Protein AF-0000000084397997 (afdb_homodimer)

InterPro domains:
  IPR004839 Aminotransferase, class I/classII, large domain [PF00155] (37-416)
  IPR015421 Pyridoxal phosphate-dependent transferase, major domain [G3DSA:3.40.640.10] (56-312)
  IPR015422 Pyridoxal phosphate-dependent transferase, small domain [G3DSA:3.90.1150.10] (24-428)
  IPR015424 Pyridoxal phosphate-dependent transferase [SSF53383] (33-423)
  IPR051326 Kynurenine--oxoglutarate transaminase [PTHR43807] (20-426)

Secondary structure (DSSP, 8-state):
-PPPTT-SSPPPHHHHHTTTTSPPHHHHT-GGGS-TT-EE-SS-S-SSPPPHHHHHHHHHHHHH-GGGGSPPPTT--HHHHHHHHHHHGGG-GGGTTPPPPGGGEEEEEHHHHHHHHHHHHHPPTT-EEEEEESPPHHHHHHHHTTT-EEEEEEPBPP-SSS-EEGGG-B--HHHHHHT--TTEEEEEEESS-TTT-----HHHHHHHHHHHHHHT-EEEEE-TTTT-B-TT--PPPGGGSTTTGGGEEEEEEHHHHHT-GGG-EEEEES-HHHHHHHHHHHHHHTSS--HHHHHHHHHHHHHHTTTTHHHHHHHHHHHHHHHHHHHHHHHT--EEE-SBTTEEEEE-TT----TT----GGGTTS-HHHHHHHHIIIII-EE-B-GGGGS-GGGHHHHTTEEEEE--S-HHHHHHHHHHHGGGGGG-/-PPPTT-SSPPPHHHHHTTTTSPPHHHHT-GGGS-TT-EE-SS-S-SSPPPHHHHHHHHHHHHH-GGGGSPPPTT--HHHHHHHHHHHGGG-GGGTTPPPPGGGEEEEEHHHHHHHHHHHHHPPTT-EEEEEESPPHHHHHHHHTTT-EEEEEEPBPP-SSS-EEGGG-B--HHHHHHT--TTEEEEEEESS-TTT-----HHHHHHHHHHHHHHT-EEEEE-TTTT-B-TT--PPPGGGSTTTGGGEEEEEEHHHHHT-GGG-EEEEES-HHHHHHHHHHHHHHTSS--HHHHHHHHHHHHHHTTTTHHHHHHHHHHHHHHHHHHHHHHHT--EEE-SBTTEEEEE-TT----TT----GGGTTS-HHHHHHHHIIIII-EE-B-GGGGS-GGGHHHHTTEEEEE--S-HHHHHHHHHHHGGGGGG-

Radius of gyration: 27.38 Å; Cα contacts (8 Å, |Δi|>4): 1935; chains: 2; bounding box: 62×85×62 Å

Foldseek 3Di:
DQDDCPDPDGDDVLCVQLVSNADALCNCLDCVNFDVLFQEQADFFEPDDFDPLLVVVLVVCVVPPPCLQDDAQQQAHPLLLVLCQVLCQVVQVLVVPDTADSLQKGKAQALLLLVLLLLLLWAAQAAEEEEEPLGDSSVRSSQSVRNYHYFYFYFDAADDDAAAALQRGDGDLVSVLVSDDLRYAEYEAEPVDPPQLHHDDPVRLVSVVVSCQVSVHAYEYEDQFQLAFDDPDHHDDSCNDPPNQQRYWYKYGLCNQRSNNVLRIIMIGGDSVSSVSSSVSRCVVPNHHNRSVSSSSSSCSVCCVVVVPSVVVNVQLVVLLCLLVVLCVLLRWYWHSRRTDFKIKTFCQQFADDPPDDDDPSLPPAACLSVVQRRCCHPLSYHWTQSLSSDDPVCSPSRSRITMGGSSYHSVSSNSSSVSCSVSSVGD/DQDDCPDPDGDDVLCVQLVSNADALCNCLDCVNFDVLFQEQADAFEPDDFDPLLVVVLVVCVVPPPCLQDDAQQQAHPLLLVLCQVLCQVVQVLVVPDTADSLQKGKAQALLRLVLLLLLLWAAQAAEEEEEPLGDSSVRSSQSVRNYYYFYFYFDAADDDAAAALQRGDGDLVSVLVSDDLRYAEYEAEPVDPPLLHHDDPVRLVSVVVSCQVSVHAYEYECQFQLAFDDPDHHHDSCNDPPNQQRYWYKYGLCNQRSNNVLRIIMIGGDSVSSVSSSVSRCVVPNHHNRSVSSSSSSCSVCCVVVVPSVVVNVQLVVLLCLLVVLCVLLRWYWHSRRTDFKIKTFCQQFADDPPDDDDPSLPPAACLSVVQNRCCHPLSYHWTQSLSSDDPVCSPSRSRITMGGSSYHSVSSNVSSVSCSVSSVGD

Solvent-accessible surface area (backbone atoms only — not comparable to full-atom values): 42525 Å² total; per-residue (Å²): 125,48,47,64,80,77,39,88,60,53,58,16,68,41,41,56,71,28,46,45,52,48,81,49,70,65,68,58,71,24,72,88,69,40,53,86,81,37,42,72,22,47,57,91,63,54,82,52,60,44,61,62,75,32,55,56,54,35,52,51,44,66,75,69,35,48,65,39,34,24,70,37,53,46,50,39,48,67,66,30,48,50,24,50,22,67,65,44,24,83,76,33,67,69,51,72,83,45,65,53,51,62,61,26,39,26,40,18,38,13,42,50,23,34,52,39,14,43,44,54,22,40,46,38,67,73,23,27,34,37,38,47,28,58,36,58,71,56,55,58,30,41,38,20,64,41,45,24,40,77,42,81,39,62,50,41,72,65,77,83,84,60,76,41,45,17,77,51,44,37,72,54,63,68,60,52,58,64,71,59,54,97,46,45,48,33,37,48,45,59,38,26,16,60,53,54,1,21,51,57,46,63,67,58,45,48,58,51,45,53,50,38,57,74,65,64,34,36,33,40,36,40,27,42,28,61,75,30,55,41,94,81,53,66,88,61,63,64,46,45,42,93,84,25,39,77,37,22,40,38,32,30,29,46,14,68,70,48,46,24,50,5,50,29,39,14,27,35,38,29,41,45,68,60,30,37,31,21,41,56,34,32,37,43,39,41,38,34,35,44,23,51,51,40,53,29,47,19,50,40,52,65,45,29,70,85,66,43,42,58,62,53,48,41,52,51,49,49,50,26,44,49,54,46,48,51,37,35,59,72,46,67,47,36,31,30,48,46,32,10,45,53,32,35,31,32,45,46,75,62,52,58,69,64,87,84,62,81,67,59,76,90,46,56,95,54,41,66,15,36,51,49,30,50,45,35,18,67,74,49,27,35,31,40,35,38,42,18,76,26,37,55,85,91,47,22,77,68,27,27,37,25,37,31,34,33,38,52,47,55,62,68,59,42,51,53,44,32,61,41,53,47,60,52,50,79,30,91,123,50,48,66,81,79,38,88,61,54,60,14,68,42,42,56,71,29,46,46,51,48,81,48,70,66,68,61,70,24,72,89,68,39,52,85,80,35,42,73,21,48,58,90,62,56,82,51,60,44,62,62,75,32,56,56,56,34,52,51,43,65,75,68,35,48,66,40,34,25,70,37,52,46,51,39,47,68,65,30,46,50,24,51,22,67,63,45,25,80,75,34,66,67,50,72,85,44,66,53,51,63,62,26,41,28,39,18,38,13,42,49,22,35,54,40,14,42,42,53,21,38,46,39,67,72,24,27,33,39,36,48,30,56,37,56,71,56,54,58,31,40,37,20,64,42,44,23,40,76,40,81,40,61,50,41,72,65,81,82,83,60,74,40,47,18,76,51,42,40,72,54,62,67,61,52,59,64,69,58,54,97,48,45,47,32,37,47,45,59,38,28,16,61,53,54,1,22,51,56,45,62,68,58,45,48,59,52,45,52,51,39,55,74,66,64,33,36,34,39,35,41,27,44,28,63,76,31,55,41,94,82,53,67,90,60,62,63,47,46,41,92,83,24,41,79,36,23,39,37,32,32,30,47,15,68,69,47,43,24,49,6,50,28,39,13,26,35,38,30,40,46,68,61,30,38,31,21,41,56,35,33,38,43,40,39,38,36,37,43,21,51,50,40,53,30,47,18,51,40,52,66,44,30,71,85,64,42,42,58,62,52,48,41,53,51,48,50,52,25,45,48,53,44,49,52,36,35,59,70,46,68,46,36,30,30,48,45,33,10,46,52,31,34,30,32,45,47,76,62,52,57,69,64,84,84,62,80,69,58,75,90,46,56,94,54,42,66,15,37,52,49,31,49,46,35,18,67,75,47,27,34,31,40,34,38,43,19,77,27,37,55,86,91,48,21,75,68,26,28,38,25,37,31,35,34,37,53,48,54,62,69,60,42,51,55,44,32,61,41,54,46,60,52,50,80,31,92

Sequence (856 aa):
MATSQNAKIPQAKRMFDGATHKLDVWTIFTPANVPPDAINLGQGFMNWSPPDWITKAHHEVLDENVMAHHYSHPRGRPRLLNAISKFYSPQFDNLNGRELRHDEILVSAGANGGMFAALTAHCEPGEEVICIEPYFDQYYASIHFQGAKPVFVPLHPPTGEGIKDGSEWTLNIDEFRAAFTPKTKAVIINTPHNPVGKVFTREELTEISKVCIEKNVLVIADEVYDCMVYDGKKHTRIATLPGMWERTLTVGSGGKSFACTGWRIGWLIGPPQLTSASLAAHSRIVFSTNSPMQEAVAIGLEQAKERHFFEDQLAAYTERRDILTSYFDQIGLPYTKPEGSYFLLVDISKVKVPEDFEIPETCQGRGKDFKFCWWIAQELKVVGIPPSEFYCDEHVNIGERFARFAFCKDPELLHAAGKRLLKLKEYLMATSQNAKIPQAKRMFDGATHKLDVWTIFTPANVPPDAINLGQGFMNWSPPDWITKAHHEVLDENVMAHHYSHPRGRPRLLNAISKFYSPQFDNLNGRELRHDEILVSAGANGGMFAALTAHCEPGEEVICIEPYFDQYYASIHFQGAKPVFVPLHPPTGEGIKDGSEWTLNIDEFRAAFTPKTKAVIINTPHNPVGKVFTREELTEISKVCIEKNVLVIADEVYDCMVYDGKKHTRIATLPGMWERTLTVGSGGKSFACTGWRIGWLIGPPQLTSASLAAHSRIVFSTNSPMQEAVAIGLEQAKERHFFEDQLAAYTERRDILTSYFDQIGLPYTKPEGSYFLLVDISKVKVPEDFEIPETCQGRGKDFKFCWWIAQELKVVGIPPSEFYCDEHVNIGERFARFAFCKDPELLHAAGKRLLKLKEYL

Structure (mmCIF, N/CA/C/O backbone):
data_AF-0000000084397997-model_v1
#
loop_
_entity.id
_entity.type
_entity.pdbx_description
1 polymer 'kynurenine--oxoglutarate transaminase'
#
loop_
_atom_site.group_PDB
_atom_site.id
_atom_site.type_symbol
_atom_site.label_atom_id
_atom_site.label_alt_id
_atom_site.label_comp_id
_atom_site.label_asym_id
_atom_site.label_entity_id
_atom_site.label_seq_id
_atom_site.pdbx_PDB_ins_code
_atom_site.Cartn_x
_atom_site.Cartn_y
_atom_site.Cartn_z
_atom_site.occupancy
_atom_site.B_iso_or_equiv
_atom_site.auth_seq_id
_atom_site.auth_comp_id
_atom_site.auth_asym_id
_atom_site.auth_atom_id
_atom_site.pdbx_PDB_model_num
ATOM 1 N N . MET A 1 1 ? 17.828 11.406 -4.812 1 48.94 1 MET A N 1
ATOM 2 C CA . MET A 1 1 ? 17.828 11.977 -6.16 1 48.94 1 MET A CA 1
ATOM 3 C C . MET A 1 1 ? 16.438 11.945 -6.766 1 48.94 1 MET A C 1
ATOM 5 O O . MET A 1 1 ? 15.719 10.953 -6.633 1 48.94 1 MET A O 1
ATOM 9 N N . ALA A 1 2 ? 15.984 13.133 -7.191 1 58.62 2 ALA A N 1
ATOM 10 C CA . ALA A 1 2 ? 14.805 13.297 -8.047 1 58.62 2 ALA A CA 1
ATOM 11 C C . ALA A 1 2 ? 14.859 12.352 -9.242 1 58.62 2 ALA A C 1
ATOM 13 O O . ALA A 1 2 ? 15.945 11.977 -9.695 1 58.62 2 ALA A O 1
ATOM 14 N N . THR A 1 3 ? 13.875 11.75 -9.633 1 71.38 3 THR A N 1
ATOM 15 C CA . THR A 1 3 ? 13.836 10.867 -10.797 1 71.38 3 THR A CA 1
ATOM 16 C C . THR A 1 3 ? 14.344 11.594 -12.039 1 71.38 3 THR A C 1
ATOM 18 O O . THR A 1 3 ? 14.25 12.82 -12.133 1 71.38 3 THR A O 1
ATOM 21 N N . SER A 1 4 ? 15.375 10.906 -12.766 1 68.62 4 SER A N 1
ATOM 22 C CA . SER A 1 4 ? 15.984 11.5 -13.953 1 68.62 4 SER A CA 1
ATOM 23 C C . SER A 1 4 ? 15.172 11.195 -15.203 1 68.62 4 SER A C 1
ATOM 25 O O . SER A 1 4 ? 14.656 10.086 -15.359 1 68.62 4 SER A O 1
ATOM 27 N N . GLN A 1 5 ? 15.07 12.109 -16.016 1 67.56 5 GLN A N 1
ATOM 28 C CA . GLN A 1 5 ? 14.391 11.969 -17.297 1 67.56 5 GLN A CA 1
ATOM 29 C C . GLN A 1 5 ? 15.25 11.188 -18.281 1 67.56 5 GLN A C 1
ATOM 31 O O . GLN A 1 5 ? 14.742 10.688 -19.297 1 67.56 5 GLN A O 1
ATOM 36 N N . ASN A 1 6 ? 16.438 10.953 -17.922 1 65.75 6 ASN A N 1
ATOM 37 C CA . ASN A 1 6 ? 17.344 10.383 -18.906 1 65.75 6 ASN A CA 1
ATOM 38 C C . ASN A 1 6 ? 17.625 8.914 -18.625 1 65.75 6 ASN A C 1
ATOM 40 O O . ASN A 1 6 ? 18.672 8.391 -19.047 1 65.75 6 ASN A O 1
ATOM 44 N N . ALA A 1 7 ? 16.766 8.312 -18.141 1 75.94 7 ALA A N 1
ATOM 45 C CA . ALA A 1 7 ? 17 6.891 -17.875 1 75.94 7 ALA A CA 1
ATOM 46 C C . ALA A 1 7 ? 16.797 6.055 -19.125 1 75.94 7 ALA A C 1
ATOM 48 O O . ALA A 1 7 ? 16.125 6.488 -20.078 1 75.94 7 ALA A O 1
ATOM 49 N N . LYS A 1 8 ? 17.5 4.957 -19.219 1 82.69 8 LYS A N 1
ATOM 50 C CA . LYS A 1 8 ? 17.359 4.027 -20.344 1 82.69 8 LYS A CA 1
ATOM 51 C C . LYS A 1 8 ? 15.891 3.701 -20.594 1 82.69 8 LYS A C 1
ATOM 53 O O . LYS A 1 8 ? 15.453 3.672 -21.75 1 82.69 8 LYS A O 1
ATOM 58 N N . ILE A 1 9 ? 15.172 3.486 -19.516 1 91.88 9 ILE A N 1
ATOM 59 C CA . ILE A 1 9 ? 13.719 3.324 -19.578 1 91.88 9 ILE A CA 1
ATOM 60 C C . ILE A 1 9 ? 13.039 4.617 -19.125 1 91.88 9 ILE A C 1
ATOM 62 O O . ILE A 1 9 ? 13.148 5.008 -17.953 1 91.88 9 ILE A O 1
ATOM 66 N N . PRO A 1 10 ? 12.406 5.266 -20.016 1 92.19 10 PRO A N 1
ATOM 67 C CA . PRO A 1 10 ? 11.812 6.551 -19.641 1 92.19 10 PRO A CA 1
ATOM 68 C C . PRO A 1 10 ? 10.68 6.406 -18.625 1 92.19 10 PRO A C 1
ATOM 70 O O . PRO A 1 10 ? 9.93 5.426 -18.656 1 92.19 10 PRO A O 1
ATOM 73 N N . GLN A 1 11 ? 10.516 7.387 -17.766 1 94.69 11 GLN A N 1
ATOM 74 C CA . GLN A 1 11 ? 9.414 7.449 -16.812 1 94.69 11 GLN A CA 1
ATOM 75 C C . GLN A 1 11 ? 8.133 7.953 -17.469 1 94.69 11 GLN A C 1
ATOM 77 O O . GLN A 1 11 ? 8.188 8.625 -18.5 1 94.69 11 GLN A O 1
ATOM 82 N N . ALA A 1 12 ? 7.07 7.586 -16.891 1 95.88 12 ALA A N 1
ATOM 83 C CA . ALA A 1 12 ? 5.785 8.094 -17.359 1 95.88 12 ALA A CA 1
ATOM 84 C C . ALA A 1 12 ? 5.656 9.594 -17.094 1 95.88 12 ALA A C 1
ATOM 86 O O . ALA A 1 12 ? 6.188 10.102 -16.109 1 95.88 12 ALA A O 1
ATOM 87 N N . LYS A 1 13 ? 4.891 10.297 -17.922 1 94.44 13 LYS A N 1
ATOM 88 C CA . LYS A 1 13 ? 4.672 11.734 -17.812 1 94.44 13 LYS A CA 1
ATOM 89 C C . LYS A 1 13 ? 4.023 12.086 -16.469 1 94.44 13 LYS A C 1
ATOM 91 O O . LYS A 1 13 ? 4.297 13.148 -15.906 1 94.44 13 LYS A O 1
ATOM 96 N N . ARG A 1 14 ? 3.197 11.203 -15.922 1 95.62 14 ARG A N 1
ATOM 97 C CA . ARG A 1 14 ? 2.469 11.469 -14.68 1 95.62 14 ARG A CA 1
ATOM 98 C C . ARG A 1 14 ? 3.43 11.688 -13.516 1 95.62 14 ARG A C 1
ATOM 100 O O . ARG A 1 14 ? 3.102 12.383 -12.555 1 95.62 14 ARG A O 1
ATOM 107 N N . MET A 1 15 ? 4.617 11.047 -13.625 1 95 15 MET A N 1
ATOM 108 C CA . MET A 1 15 ? 5.621 11.242 -12.586 1 95 15 MET A CA 1
ATOM 109 C C . MET A 1 15 ? 6.055 12.703 -12.523 1 95 15 MET A C 1
ATOM 111 O O . MET A 1 15 ? 6.215 13.266 -11.438 1 95 15 MET A O 1
ATOM 115 N N . PHE A 1 16 ? 6.164 13.312 -13.641 1 92.94 16 PHE A N 1
ATOM 116 C CA . PHE A 1 16 ? 6.562 14.711 -13.727 1 92.94 16 PHE A CA 1
ATOM 117 C C . PHE A 1 16 ? 5.391 15.633 -13.406 1 92.94 16 PHE A C 1
ATOM 119 O O . PHE A 1 16 ? 5.555 16.641 -12.719 1 92.94 16 PHE A O 1
ATOM 126 N N . ASP A 1 17 ? 4.199 15.203 -13.914 1 93 17 ASP A N 1
ATOM 127 C CA . ASP A 1 17 ? 2.996 15.945 -13.555 1 93 17 ASP A CA 1
ATOM 128 C C . ASP A 1 17 ? 2.807 15.977 -12.039 1 93 17 ASP A C 1
ATOM 130 O O . ASP A 1 17 ? 2.34 16.969 -11.484 1 93 17 ASP A O 1
ATOM 134 N N . GLY A 1 18 ? 3.203 14.93 -11.422 1 92.5 18 GLY A N 1
ATOM 135 C CA . GLY A 1 18 ? 3.113 14.836 -9.977 1 92.5 18 GLY A CA 1
ATOM 136 C C . GLY A 1 18 ? 4.289 15.469 -9.258 1 92.5 18 GLY A C 1
ATOM 137 O O . GLY A 1 18 ? 4.43 15.336 -8.039 1 92.5 18 GLY A O 1
ATOM 138 N N . ALA A 1 19 ? 5.203 16.078 -9.938 1 89.31 19 ALA A N 1
ATOM 139 C CA . ALA A 1 19 ? 6.328 16.859 -9.43 1 89.31 19 ALA A CA 1
ATOM 140 C C . ALA A 1 19 ? 7.332 15.969 -8.703 1 89.31 19 ALA A C 1
ATOM 142 O O . ALA A 1 19 ? 7.949 16.391 -7.727 1 89.31 19 ALA A O 1
ATOM 143 N N . THR A 1 20 ? 7.434 14.711 -9.156 1 88.94 20 THR A N 1
ATOM 144 C CA . THR A 1 20 ? 8.336 13.789 -8.469 1 88.94 20 THR A CA 1
ATOM 145 C C . THR A 1 20 ? 9.789 14.109 -8.812 1 88.94 20 THR A C 1
ATOM 147 O O . THR A 1 20 ? 10.711 13.617 -8.148 1 88.94 20 THR A O 1
ATOM 150 N N . HIS A 1 21 ? 10.039 14.93 -9.781 1 84 21 HIS A N 1
ATOM 151 C CA . HIS A 1 21 ? 11.383 15.328 -10.172 1 84 21 HIS A CA 1
ATOM 152 C C . HIS A 1 21 ? 11.922 16.422 -9.266 1 84 21 HIS A C 1
ATOM 154 O O . HIS A 1 21 ? 13.117 16.734 -9.289 1 84 21 HIS A O 1
ATOM 160 N N . LYS A 1 22 ? 10.992 17.016 -8.57 1 83.88 22 LYS A N 1
ATOM 161 C CA . LYS A 1 22 ? 11.398 18.062 -7.625 1 83.88 22 LYS A CA 1
ATOM 162 C C . LYS A 1 22 ? 11.641 17.484 -6.234 1 83.88 22 LYS A C 1
ATOM 164 O O . LYS A 1 22 ? 10.922 16.578 -5.797 1 83.88 22 LYS A O 1
ATOM 169 N N . LEU A 1 23 ? 12.625 18.016 -5.602 1 85.69 23 LEU A N 1
ATOM 170 C CA . LEU A 1 23 ? 12.844 17.609 -4.219 1 85.69 23 LEU A CA 1
ATOM 171 C C . LEU A 1 23 ? 11.719 18.109 -3.316 1 85.69 23 LEU A C 1
ATOM 173 O O . LEU A 1 23 ? 11.406 19.312 -3.314 1 85.69 23 LEU A O 1
ATOM 177 N N . ASP A 1 24 ? 11.172 17.234 -2.641 1 84.62 24 ASP A N 1
ATOM 178 C CA . ASP A 1 24 ? 10.109 17.641 -1.729 1 84.62 24 ASP A CA 1
ATOM 179 C C . ASP A 1 24 ? 10.68 18.203 -0.43 1 84.62 24 ASP A C 1
ATOM 181 O O . ASP A 1 24 ? 11.883 18.078 -0.173 1 84.62 24 ASP A O 1
ATOM 185 N N . VAL A 1 25 ? 9.891 18.828 0.343 1 90.62 25 VAL A N 1
ATOM 186 C CA . VAL A 1 25 ? 10.305 19.547 1.549 1 90.62 25 VAL A CA 1
ATOM 187 C C . VAL A 1 25 ? 10.883 18.547 2.559 1 90.62 25 VAL A C 1
ATOM 189 O O . VAL A 1 25 ? 11.828 18.875 3.281 1 90.62 25 VAL A O 1
ATOM 192 N N . TRP A 1 26 ? 10.398 17.328 2.596 1 87.44 26 TRP A N 1
ATOM 193 C CA . TRP A 1 26 ? 10.852 16.312 3.535 1 87.44 26 TRP A CA 1
ATOM 194 C C . TRP A 1 26 ? 12.281 15.875 3.221 1 87.44 26 TRP A C 1
ATOM 196 O O . TRP A 1 26 ? 13.07 15.594 4.129 1 87.44 26 TRP A O 1
ATOM 206 N N . THR A 1 27 ? 12.539 15.805 1.94 1 86 27 THR A N 1
ATOM 207 C CA . THR A 1 27 ? 13.891 15.461 1.491 1 86 27 THR A CA 1
ATOM 208 C C . THR A 1 27 ? 14.859 16.609 1.771 1 86 27 THR A C 1
ATOM 210 O O . THR A 1 27 ? 16.016 16.375 2.102 1 86 27 THR A O 1
ATOM 213 N N . ILE A 1 28 ? 14.391 17.766 1.653 1 90.94 28 ILE A N 1
ATOM 214 C CA . ILE A 1 28 ? 15.234 18.938 1.858 1 90.94 28 ILE A CA 1
ATOM 215 C C . ILE A 1 28 ? 15.578 19.078 3.338 1 90.94 28 ILE A C 1
ATOM 217 O O . ILE A 1 28 ? 16.734 19.312 3.691 1 90.94 28 ILE A O 1
ATOM 221 N N . PHE A 1 29 ? 14.633 18.875 4.156 1 93.69 29 PHE A N 1
ATOM 222 C CA . PHE A 1 29 ? 14.805 19.094 5.59 1 93.69 29 PHE A CA 1
ATOM 223 C C . PHE A 1 29 ? 15.008 17.766 6.316 1 93.69 29 PHE A C 1
ATOM 225 O O . PHE A 1 29 ? 14.633 17.641 7.48 1 93.69 29 PHE A O 1
ATOM 232 N N . THR A 1 30 ? 15.617 16.828 5.602 1 87.62 30 THR A N 1
ATOM 233 C CA . THR A 1 30 ? 15.898 15.523 6.176 1 87.62 30 THR A CA 1
ATOM 234 C C . THR A 1 30 ? 17.047 15.609 7.168 1 87.62 30 THR A C 1
ATOM 236 O O . THR A 1 30 ? 17.891 16.5 7.07 1 87.62 30 THR A O 1
ATOM 239 N N . PRO A 1 31 ? 17.078 14.688 8.109 1 84.5 31 PRO A N 1
ATOM 240 C CA . PRO A 1 31 ? 18.156 14.688 9.086 1 84.5 31 PRO A CA 1
ATOM 241 C C . PRO A 1 31 ? 19.547 14.656 8.43 1 84.5 31 PRO A C 1
ATOM 243 O O . PRO A 1 31 ? 20.5 15.18 9 1 84.5 31 PRO A O 1
ATOM 246 N N . ALA A 1 32 ? 19.609 14.164 7.27 1 84.44 32 ALA A N 1
ATOM 247 C CA . ALA A 1 32 ? 20.891 14.07 6.57 1 84.44 32 ALA A CA 1
ATOM 248 C C . ALA A 1 32 ? 21.359 15.438 6.102 1 84.44 32 ALA A C 1
ATOM 250 O O . ALA A 1 32 ? 22.547 15.648 5.863 1 84.44 32 ALA A O 1
ATOM 251 N N . ASN A 1 33 ? 20.438 16.375 6.012 1 90.94 33 ASN A N 1
ATOM 252 C CA . ASN A 1 33 ? 20.766 17.688 5.43 1 90.94 33 ASN A CA 1
ATOM 253 C C . ASN A 1 33 ? 20.859 18.766 6.496 1 90.94 33 ASN A C 1
ATOM 255 O O . ASN A 1 33 ? 21.141 19.922 6.188 1 90.94 33 ASN A O 1
ATOM 259 N N . VAL A 1 34 ? 20.609 18.391 7.719 1 93.06 34 VAL A N 1
ATOM 260 C CA . VAL A 1 34 ? 20.672 19.344 8.812 1 93.06 34 VAL A CA 1
ATOM 261 C C . VAL A 1 34 ? 21.688 18.891 9.852 1 93.06 34 VAL A C 1
ATOM 263 O O . VAL A 1 34 ? 22.125 17.75 9.836 1 93.06 34 VAL A O 1
ATOM 266 N N . PRO A 1 35 ? 22.109 19.781 10.711 1 95.5 35 PRO A N 1
ATOM 267 C CA . PRO A 1 35 ? 23.062 19.375 11.742 1 95.5 35 PRO A CA 1
ATOM 268 C C . PRO A 1 35 ? 22.562 18.188 12.57 1 95.5 35 PRO A C 1
ATOM 270 O O . PRO A 1 35 ? 21.375 18.125 12.898 1 95.5 35 PRO A O 1
ATOM 273 N N . PRO A 1 36 ? 23.406 17.344 12.906 1 94.38 36 PRO A N 1
ATOM 274 C CA . PRO A 1 36 ? 23.016 16.109 13.594 1 94.38 36 PRO A CA 1
ATOM 275 C C . PRO A 1 36 ? 22.328 16.391 14.938 1 94.38 36 PRO A C 1
ATOM 277 O O . PRO A 1 36 ? 21.562 15.555 15.422 1 94.38 36 PRO A O 1
ATOM 280 N N . ASP A 1 37 ? 22.609 17.531 15.484 1 96.12 37 ASP A N 1
ATOM 281 C CA . ASP A 1 37 ? 22.031 17.828 16.797 1 96.12 37 ASP A CA 1
ATOM 282 C C . ASP A 1 37 ? 20.781 18.688 16.672 1 96.12 37 ASP A C 1
ATOM 284 O O . ASP A 1 37 ? 20.266 19.203 17.672 1 96.12 37 ASP A O 1
ATOM 288 N N . ALA A 1 38 ? 20.344 18.891 15.461 1 97.62 38 ALA A N 1
ATOM 289 C CA . ALA A 1 38 ? 19.125 19.656 15.266 1 97.62 38 ALA A CA 1
ATOM 290 C C . ALA A 1 38 ? 17.906 18.906 15.82 1 97.62 38 ALA A C 1
ATOM 292 O O . ALA A 1 38 ? 17.828 17.688 15.703 1 97.62 38 ALA A O 1
ATOM 293 N N . ILE A 1 39 ? 17.062 19.625 16.5 1 97.88 39 ILE A N 1
ATOM 294 C CA . ILE A 1 39 ? 15.805 19.062 16.984 1 97.88 39 ILE A CA 1
ATOM 295 C C . ILE A 1 39 ? 14.75 19.156 15.883 1 97.88 39 ILE A C 1
ATOM 297 O O . ILE A 1 39 ? 14.453 20.234 15.383 1 97.88 39 ILE A O 1
ATOM 301 N N . ASN A 1 40 ? 14.227 18.031 15.492 1 96.56 40 ASN A N 1
ATOM 302 C CA . ASN A 1 40 ? 13.297 17.969 14.367 1 96.56 40 ASN A CA 1
ATOM 303 C C . ASN A 1 40 ? 11.852 18.188 14.82 1 96.56 40 ASN A C 1
ATOM 305 O O . ASN A 1 40 ? 11.211 17.266 15.344 1 96.56 40 ASN A O 1
ATOM 309 N N . LEU A 1 41 ? 11.32 19.328 14.594 1 97.94 41 LEU A N 1
ATOM 310 C CA . LEU A 1 41 ? 9.906 19.625 14.805 1 97.94 41 LEU A CA 1
ATOM 311 C C . LEU A 1 41 ? 9.164 19.719 13.477 1 97.94 41 LEU A C 1
ATOM 313 O O . LEU A 1 41 ? 8.07 20.281 13.414 1 97.94 41 LEU A O 1
ATOM 317 N N . GLY A 1 42 ? 9.852 19.297 12.453 1 95.12 42 GLY A N 1
ATOM 318 C CA . GLY A 1 42 ? 9.242 19.344 11.133 1 95.12 42 GLY A CA 1
ATOM 319 C C . GLY A 1 42 ? 8.359 18.141 10.844 1 95.12 42 GLY A C 1
ATOM 320 O O . GLY A 1 42 ? 7.309 18.266 10.219 1 95.12 42 GLY A O 1
ATOM 321 N N . GLN A 1 43 ? 8.758 17.016 11.273 1 88.94 43 GLN A N 1
ATOM 322 C CA . GLN A 1 43 ? 8.047 15.781 10.969 1 88.94 43 GLN A CA 1
ATOM 323 C C . GLN A 1 43 ? 6.926 15.531 11.984 1 88.94 43 GLN A C 1
ATOM 325 O O . GLN A 1 43 ? 7.109 15.742 13.18 1 88.94 43 GLN A O 1
ATOM 330 N N . GLY A 1 44 ? 5.852 15.031 11.469 1 90.75 44 GLY A N 1
ATOM 331 C CA . GLY A 1 44 ? 4.656 14.844 12.281 1 90.75 44 GLY A CA 1
ATOM 332 C C . GLY A 1 44 ? 4.527 13.43 12.82 1 90.75 44 GLY A C 1
ATOM 333 O O . GLY A 1 44 ? 3.5 12.773 12.617 1 90.75 44 GLY A O 1
ATOM 334 N N . PHE A 1 45 ? 5.602 12.898 13.477 1 89.5 45 PHE A N 1
ATOM 335 C CA . PHE A 1 45 ? 5.465 11.656 14.219 1 89.5 45 PHE A CA 1
ATOM 336 C C . PHE A 1 45 ? 6.164 11.742 15.57 1 89.5 45 PHE A C 1
ATOM 338 O O . PHE A 1 45 ? 7.047 12.578 15.758 1 89.5 45 PHE A O 1
ATOM 345 N N . MET A 1 46 ? 5.719 10.961 16.547 1 96.25 46 MET A N 1
ATOM 346 C CA . MET A 1 46 ? 6.059 11.039 17.953 1 96.25 46 MET A CA 1
ATOM 347 C C . MET A 1 46 ? 7.43 10.422 18.219 1 96.25 46 MET A C 1
ATOM 349 O O . MET A 1 46 ? 7.922 9.625 17.422 1 96.25 46 MET A O 1
ATOM 353 N N . ASN A 1 47 ? 8.008 10.852 19.25 1 96.31 47 ASN A N 1
ATOM 354 C CA . ASN A 1 47 ? 9.281 10.273 19.672 1 96.31 47 ASN A CA 1
ATOM 355 C C . ASN A 1 47 ? 9.094 9.328 20.859 1 96.31 47 ASN A C 1
ATOM 357 O O . ASN A 1 47 ? 10.008 9.156 21.656 1 96.31 47 ASN A O 1
ATOM 361 N N . TRP A 1 48 ? 7.934 8.812 21.031 1 97.06 48 TRP A N 1
ATOM 362 C CA . TRP A 1 48 ? 7.629 7.785 22.016 1 97.06 48 TRP A CA 1
ATOM 363 C C . TRP A 1 48 ? 6.871 6.625 21.375 1 97.06 48 TRP A C 1
ATOM 365 O O . TRP A 1 48 ? 6.383 6.738 20.25 1 97.06 48 TRP A O 1
ATOM 375 N N . SER A 1 49 ? 6.805 5.5 22.031 1 97.5 49 SER A N 1
ATOM 376 C CA . SER A 1 49 ? 6.137 4.293 21.547 1 97.5 49 SER A CA 1
ATOM 377 C C . SER A 1 49 ? 4.633 4.367 21.766 1 97.5 49 SER A C 1
ATOM 379 O O . SER A 1 49 ? 4.156 5.148 22.594 1 97.5 49 SER A O 1
ATOM 381 N N . PRO A 1 50 ? 3.85 3.578 20.953 1 98 50 PRO A N 1
ATOM 382 C CA . PRO A 1 50 ? 2.439 3.404 21.312 1 98 50 PRO A CA 1
ATOM 383 C C . PRO A 1 50 ? 2.258 2.797 22.703 1 98 50 PRO A C 1
ATOM 385 O O . PRO A 1 50 ? 3.217 2.293 23.297 1 98 50 PRO A O 1
ATOM 388 N N . PRO A 1 51 ? 1.048 2.85 23.234 1 97.62 51 PRO A N 1
ATOM 389 C CA . PRO A 1 51 ? 0.82 2.332 24.578 1 97.62 51 PRO A CA 1
ATOM 390 C C . PRO A 1 51 ? 1.265 0.879 24.734 1 97.62 51 PRO A C 1
ATOM 392 O O . PRO A 1 51 ? 1.023 0.056 23.859 1 97.62 51 PRO A O 1
ATOM 395 N N . ASP A 1 52 ? 1.811 0.59 25.875 1 97.19 52 ASP A N 1
ATOM 396 C CA . ASP A 1 52 ? 2.34 -0.742 26.141 1 97.19 52 ASP A CA 1
ATOM 397 C C . ASP A 1 52 ? 1.225 -1.783 26.172 1 97.19 52 ASP A C 1
ATOM 399 O O . ASP A 1 52 ? 1.442 -2.941 25.812 1 97.19 52 ASP A O 1
ATOM 403 N N . TRP A 1 53 ? 0.031 -1.322 26.609 1 98.12 53 TRP A N 1
ATOM 404 C CA . TRP A 1 53 ? -1.067 -2.279 26.688 1 98.12 53 TRP A CA 1
ATOM 405 C C . TRP A 1 53 ? -1.488 -2.75 25.297 1 98.12 53 TRP A C 1
ATOM 407 O O . TRP A 1 53 ? -2.021 -3.852 25.141 1 98.12 53 TRP A O 1
ATOM 417 N N . ILE A 1 54 ? -1.267 -2.035 24.281 1 98.56 54 ILE A N 1
ATOM 418 C CA . ILE A 1 54 ? -1.517 -2.477 22.906 1 98.56 54 ILE A CA 1
ATOM 419 C C . ILE A 1 54 ? -0.436 -3.465 22.484 1 98.56 54 ILE A C 1
ATOM 421 O O . ILE A 1 54 ? -0.743 -4.559 22 1 98.56 54 ILE A O 1
ATOM 425 N N . THR A 1 55 ? 0.916 -3.107 22.672 1 97.75 55 THR A N 1
ATOM 426 C CA . THR A 1 55 ? 2.021 -3.912 22.156 1 97.75 55 THR A CA 1
ATOM 427 C C . THR A 1 55 ? 2.082 -5.262 22.875 1 97.75 55 THR A C 1
ATOM 429 O O . THR A 1 55 ? 2.338 -6.289 22.25 1 97.75 55 THR A O 1
ATOM 432 N N . LYS A 1 56 ? 1.79 -5.293 24.188 1 97.38 56 LYS A N 1
ATOM 433 C CA . LYS A 1 56 ? 1.815 -6.539 24.953 1 97.38 56 LYS A CA 1
ATOM 434 C C . LYS A 1 56 ? 0.717 -7.488 24.484 1 97.38 56 LYS A C 1
ATOM 436 O O . LYS A 1 56 ? 0.965 -8.68 24.281 1 97.38 56 LYS A O 1
ATOM 441 N N . ALA A 1 57 ? -0.494 -6.949 24.344 1 97.88 57 ALA A N 1
ATOM 442 C CA . ALA A 1 57 ? -1.597 -7.766 23.844 1 97.88 57 ALA A CA 1
ATOM 443 C C . ALA A 1 57 ? -1.323 -8.242 22.422 1 97.88 57 ALA A C 1
ATOM 445 O O . ALA A 1 57 ? -1.69 -9.359 22.047 1 97.88 57 ALA A O 1
ATOM 446 N N . HIS A 1 58 ? -0.749 -7.398 21.625 1 98.19 58 HIS A N 1
ATOM 447 C CA . HIS A 1 58 ? -0.399 -7.723 20.25 1 98.19 58 HIS A CA 1
ATOM 448 C C . HIS A 1 58 ? 0.591 -8.883 20.188 1 98.19 58 HIS A C 1
ATOM 450 O O . HIS A 1 58 ? 0.496 -9.742 19.312 1 98.19 58 HIS A O 1
ATOM 456 N N . HIS A 1 59 ? 1.643 -8.898 21.109 1 98.12 59 HIS A N 1
ATOM 457 C CA . HIS A 1 59 ? 2.598 -10 21.188 1 98.12 59 HIS A CA 1
ATOM 458 C C . HIS A 1 59 ? 1.885 -11.336 21.344 1 98.12 59 HIS A C 1
ATOM 460 O O . HIS A 1 59 ? 2.221 -12.312 20.672 1 98.12 59 HIS A O 1
ATOM 466 N N . GLU A 1 60 ? 0.882 -11.352 22.172 1 98 60 GLU A N 1
ATOM 467 C CA . GLU A 1 60 ? 0.12 -12.57 22.422 1 98 60 GLU A CA 1
ATOM 468 C C . GLU A 1 60 ? -0.602 -13.031 21.156 1 98 60 GLU A C 1
ATOM 470 O O . GLU A 1 60 ? -0.661 -14.227 20.859 1 98 60 GLU A O 1
ATOM 475 N N . VAL A 1 61 ? -1.163 -12.109 20.453 1 97.88 61 VAL A N 1
ATOM 476 C CA . VAL A 1 61 ? -1.871 -12.422 19.219 1 97.88 61 VAL A CA 1
ATOM 477 C C . VAL A 1 61 ? -0.907 -13.055 18.219 1 97.88 61 VAL A C 1
ATOM 479 O O . VAL A 1 61 ? -1.231 -14.07 17.594 1 97.88 61 VAL A O 1
ATOM 482 N N . LEU A 1 62 ? 0.318 -12.5 18.031 1 97.62 62 LEU A N 1
ATOM 483 C CA . LEU A 1 62 ? 1.283 -13.008 17.062 1 97.62 62 LEU A CA 1
ATOM 484 C C . LEU A 1 62 ? 1.761 -14.406 17.453 1 97.62 62 LEU A C 1
ATOM 486 O O . LEU A 1 62 ? 2.072 -15.227 16.594 1 97.62 62 LEU A O 1
ATOM 490 N N . ASP A 1 63 ? 1.797 -1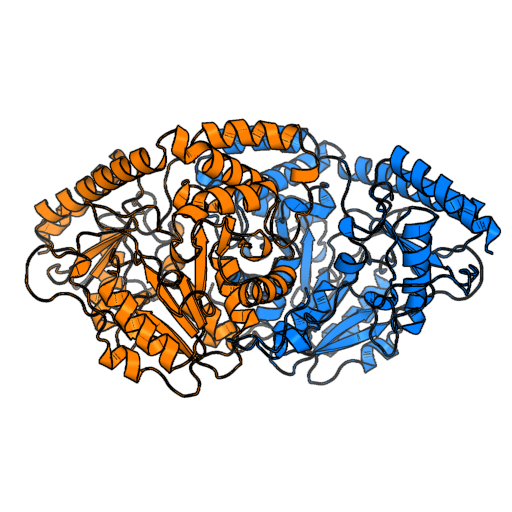4.641 18.734 1 97.5 63 ASP A N 1
ATOM 491 C CA . ASP A 1 63 ? 2.277 -15.93 19.203 1 97.5 63 ASP A CA 1
ATOM 492 C C . ASP A 1 63 ? 1.203 -17 19.047 1 97.5 63 ASP A C 1
ATOM 494 O O . ASP A 1 63 ? 1.519 -18.188 18.844 1 97.5 63 ASP A O 1
ATOM 498 N N . GLU A 1 64 ? -0.078 -16.594 19.094 1 97.12 64 GLU A N 1
ATOM 499 C CA . GLU A 1 64 ? -1.133 -17.594 19.25 1 97.12 64 GLU A CA 1
ATOM 500 C C . GLU A 1 64 ? -1.961 -17.719 17.969 1 97.12 64 GLU A C 1
ATOM 502 O O . GLU A 1 64 ? -2.598 -18.75 17.734 1 97.12 64 GLU A O 1
ATOM 507 N N . ASN A 1 65 ? -2.004 -16.719 17.219 1 97.56 65 ASN A N 1
ATOM 508 C CA . ASN A 1 65 ? -2.898 -16.688 16.078 1 97.56 65 ASN A CA 1
ATOM 509 C C . ASN A 1 65 ? -2.129 -16.797 14.758 1 97.56 65 ASN A C 1
ATOM 511 O O . ASN A 1 65 ? -1.688 -15.781 14.203 1 97.56 65 ASN A O 1
ATOM 515 N N . VAL A 1 66 ? -2.105 -17.953 14.172 1 97.19 66 VAL A N 1
ATOM 516 C CA . VAL A 1 66 ? -1.38 -18.266 12.945 1 97.19 66 VAL A CA 1
ATOM 517 C C . VAL A 1 66 ? -1.858 -17.344 11.82 1 97.19 66 VAL A C 1
ATOM 519 O O . VAL A 1 66 ? -1.05 -16.828 11.039 1 97.19 66 VAL A O 1
ATOM 522 N N . MET A 1 67 ? -3.121 -17.031 11.773 1 96.12 67 MET A N 1
ATOM 523 C CA . MET A 1 67 ? -3.707 -16.312 10.641 1 96.12 67 MET A CA 1
ATOM 524 C C . MET A 1 67 ? -3.361 -14.82 10.703 1 96.12 67 MET A C 1
ATOM 526 O O . MET A 1 67 ? -3.49 -14.109 9.711 1 96.12 67 MET A O 1
ATOM 530 N N . ALA A 1 68 ? -2.861 -14.367 11.875 1 97.69 68 ALA A N 1
ATOM 531 C CA . ALA A 1 68 ? -2.408 -12.977 11.992 1 97.69 68 ALA A CA 1
ATOM 532 C C . ALA A 1 68 ? -1.169 -12.734 11.133 1 97.69 68 ALA A C 1
ATOM 534 O O . ALA A 1 68 ? -0.828 -11.586 10.844 1 97.69 68 ALA A O 1
ATOM 535 N N . HIS A 1 69 ? -0.513 -13.836 10.734 1 98.31 69 HIS A N 1
ATOM 536 C CA . HIS A 1 69 ? 0.722 -13.727 9.969 1 98.31 69 HIS A CA 1
ATOM 537 C C . HIS A 1 69 ? 0.452 -13.852 8.469 1 98.31 69 HIS A C 1
ATOM 539 O O . HIS A 1 69 ? 1.343 -13.609 7.652 1 98.31 69 HIS A O 1
ATOM 545 N N . HIS A 1 70 ? -0.701 -14.188 8.039 1 97.5 70 HIS A N 1
ATOM 546 C CA . HIS A 1 70 ? -0.983 -14.484 6.641 1 97.5 70 HIS A CA 1
ATOM 547 C C . HIS A 1 70 ? -2 -13.508 6.066 1 97.5 70 HIS A C 1
ATOM 549 O O . HIS A 1 70 ? -2.479 -12.617 6.77 1 97.5 70 HIS A O 1
ATOM 555 N N . TYR A 1 71 ? -2.264 -13.594 4.789 1 95.12 71 TYR A N 1
ATOM 556 C CA . TYR A 1 71 ? -3.127 -12.656 4.078 1 95.12 71 TYR A CA 1
ATOM 557 C C . TYR A 1 71 ? -4.414 -12.406 4.855 1 95.12 71 TYR A C 1
ATOM 559 O O . TYR A 1 71 ? -5.047 -13.3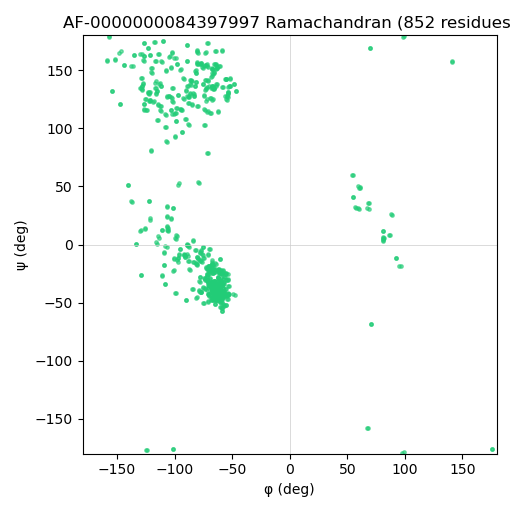44 5.344 1 95.12 71 TYR A O 1
ATOM 567 N N . SER A 1 72 ? -4.762 -11.156 4.992 1 94.62 72 SER A N 1
ATOM 568 C CA . SER A 1 72 ? -6.086 -10.773 5.473 1 94.62 72 SER A CA 1
ATOM 569 C C . SER A 1 72 ? -7.07 -10.625 4.316 1 94.62 72 SER A C 1
ATOM 571 O O . SER A 1 72 ? -6.664 -10.539 3.156 1 94.62 72 SER A O 1
ATOM 573 N N . HIS A 1 73 ? -8.344 -10.742 4.723 1 93.81 73 HIS A N 1
ATOM 574 C CA . HIS A 1 73 ? -9.32 -10.297 3.74 1 93.81 73 HIS A CA 1
ATOM 575 C C . HIS A 1 73 ? -9 -8.891 3.238 1 93.81 73 HIS A C 1
ATOM 577 O O . HIS A 1 73 ? -8.633 -8.016 4.023 1 93.81 73 HIS A O 1
ATOM 583 N N . PRO A 1 74 ? -9.094 -8.672 1.941 1 95.44 74 PRO A N 1
ATOM 584 C CA . PRO A 1 74 ? -8.695 -7.371 1.397 1 95.44 74 PRO A CA 1
ATOM 585 C C . PRO A 1 74 ? -9.453 -6.211 2.037 1 95.44 74 PRO A C 1
ATOM 587 O O . PRO A 1 74 ? -8.93 -5.094 2.115 1 95.44 74 PRO A O 1
ATOM 590 N N . ARG A 1 75 ? -10.703 -6.441 2.533 1 97.06 75 ARG A N 1
ATOM 591 C CA . ARG A 1 75 ? -11.484 -5.391 3.176 1 97.06 75 ARG A CA 1
ATOM 592 C C . ARG A 1 75 ? -10.906 -5.035 4.543 1 97.06 75 ARG A C 1
ATOM 594 O O . ARG A 1 75 ? -11.07 -3.906 5.012 1 97.06 75 ARG A O 1
ATOM 601 N N . GLY A 1 76 ? -10.312 -6 5.184 1 98.25 76 GLY A N 1
ATOM 602 C CA . GLY A 1 76 ? -9.789 -5.871 6.535 1 98.25 76 GLY A CA 1
ATOM 603 C C . GLY A 1 76 ? -10.008 -7.109 7.383 1 98.25 76 GLY A C 1
ATOM 604 O O . GLY A 1 76 ? -10.875 -7.93 7.074 1 98.25 76 GLY A O 1
ATOM 605 N N . ARG A 1 77 ? -9.242 -7.258 8.383 1 98.19 77 ARG A N 1
ATOM 606 C CA . ARG A 1 77 ? -9.445 -8.352 9.328 1 98.19 77 ARG A CA 1
ATOM 607 C C . ARG A 1 77 ? -10.727 -8.148 10.133 1 98.19 77 ARG A C 1
ATOM 609 O O . ARG A 1 77 ? -11.055 -7.023 10.5 1 98.19 77 ARG A O 1
ATOM 616 N N . PRO A 1 78 ? -11.398 -9.195 10.438 1 97.69 78 PRO A N 1
ATOM 617 C CA . PRO A 1 78 ? -12.688 -9.078 11.125 1 97.69 78 PRO A CA 1
ATOM 618 C C . PRO A 1 78 ? -12.594 -8.328 12.453 1 97.69 78 PRO A C 1
ATOM 620 O O . PRO A 1 78 ? -13.461 -7.52 12.773 1 97.69 78 PRO A O 1
ATOM 623 N N . ARG A 1 79 ? -11.586 -8.594 13.219 1 98.56 79 ARG A N 1
ATOM 624 C CA . ARG A 1 79 ? -11.453 -7.941 14.516 1 98.56 79 ARG A CA 1
ATOM 625 C C . ARG A 1 79 ? -11.359 -6.426 14.359 1 98.56 79 ARG A C 1
ATOM 627 O O . ARG A 1 79 ? -11.977 -5.68 15.117 1 98.56 79 ARG A O 1
ATOM 634 N N . LEU A 1 80 ? -10.539 -5.949 13.367 1 98.88 80 LEU A N 1
ATOM 635 C CA . LEU A 1 80 ? -10.391 -4.512 13.18 1 98.88 80 LEU A CA 1
ATOM 636 C C . LEU A 1 80 ? -11.672 -3.902 12.617 1 98.88 80 LEU A C 1
ATOM 638 O O . LEU A 1 80 ? -12.078 -2.811 13.023 1 98.88 80 LEU A O 1
ATOM 642 N N . LEU A 1 81 ? -12.32 -4.566 11.625 1 98.88 81 LEU A N 1
ATOM 643 C CA . LEU A 1 81 ? -13.594 -4.086 11.109 1 98.88 81 LEU A CA 1
ATOM 644 C C . LEU A 1 81 ? -14.602 -3.895 12.242 1 98.88 81 LEU A C 1
ATOM 646 O O . LEU A 1 81 ? -15.289 -2.869 12.297 1 98.88 81 LEU A O 1
ATOM 650 N N . ASN A 1 82 ? -14.641 -4.879 13.148 1 98.88 82 ASN A N 1
ATOM 651 C CA . ASN A 1 82 ? -15.547 -4.797 14.289 1 98.88 82 ASN A CA 1
ATOM 652 C C . ASN A 1 82 ? -15.164 -3.65 15.219 1 98.88 82 ASN A C 1
ATOM 654 O O . ASN A 1 82 ? -16.031 -2.926 15.703 1 98.88 82 ASN A O 1
ATOM 658 N N . ALA A 1 83 ? -13.883 -3.527 15.492 1 98.94 83 ALA A N 1
ATOM 659 C CA . ALA A 1 83 ? -13.406 -2.479 16.391 1 98.94 83 ALA A CA 1
ATOM 660 C C . ALA A 1 83 ? -13.711 -1.094 15.828 1 98.94 83 ALA A C 1
ATOM 662 O O . ALA A 1 83 ? -14.148 -0.203 16.562 1 98.94 83 ALA A O 1
ATOM 663 N N . ILE A 1 84 ? -13.508 -0.896 14.5 1 98.94 84 ILE A N 1
ATOM 664 C CA . ILE A 1 84 ? -13.812 0.372 13.844 1 98.94 84 ILE A CA 1
ATOM 665 C C . ILE A 1 84 ? -15.312 0.642 13.914 1 98.94 84 ILE A C 1
ATOM 667 O O . ILE A 1 84 ? -15.734 1.755 14.234 1 98.94 84 ILE A O 1
ATOM 671 N N . SER A 1 85 ? -16.062 -0.387 13.594 1 98.88 85 SER A N 1
ATOM 672 C CA . SER A 1 85 ? -17.516 -0.256 13.648 1 98.88 85 SER A CA 1
ATOM 673 C C . SER A 1 85 ? -17.984 0.215 15.023 1 98.88 85 SER A C 1
ATOM 675 O O . SER A 1 85 ? -18.688 1.221 15.133 1 98.88 85 SER A O 1
ATOM 677 N N . LYS A 1 86 ? -17.578 -0.433 16.047 1 98.62 86 LYS A N 1
ATOM 678 C CA . LYS A 1 86 ? -18.016 -0.131 17.406 1 98.62 86 LYS A CA 1
ATOM 679 C C . LYS A 1 86 ? -17.531 1.246 17.844 1 98.62 86 LYS A C 1
ATOM 681 O O . LYS A 1 86 ? -18.25 1.979 18.516 1 98.62 86 LYS A O 1
ATOM 686 N N . PHE A 1 87 ? -16.359 1.587 17.516 1 98.38 87 PHE A N 1
ATOM 687 C CA . PHE A 1 87 ? -15.75 2.832 17.969 1 98.38 87 PHE A CA 1
ATOM 688 C C . PHE A 1 87 ? -16.391 4.031 17.281 1 98.38 87 PHE A C 1
ATOM 690 O O . PHE A 1 87 ? -16.625 5.062 17.906 1 98.38 87 PHE A O 1
ATOM 697 N N . TYR A 1 88 ? -16.75 3.914 15.969 1 98.44 88 TYR A N 1
ATOM 698 C CA . TYR A 1 88 ? -17.094 5.09 15.18 1 98.44 88 TYR A CA 1
ATOM 699 C C . TYR A 1 88 ? -18.594 5.223 15.031 1 98.44 88 TYR A C 1
ATOM 701 O O . TYR A 1 88 ? -19.109 6.32 14.805 1 98.44 88 TYR A O 1
ATOM 709 N N . SER A 1 89 ? -19.359 4.145 15.18 1 98.5 89 SER A N 1
ATOM 710 C CA . SER A 1 89 ? -20.797 4.184 14.938 1 98.5 89 SER A CA 1
ATOM 711 C C . SER A 1 89 ? -21.453 5.293 15.742 1 98.5 89 SER A C 1
ATOM 713 O O . SER A 1 89 ? -22.266 6.059 15.203 1 98.5 89 SER A O 1
ATOM 715 N N . PRO A 1 90 ? -21.078 5.465 17.016 1 97.12 90 PRO A N 1
ATOM 716 C CA . PRO A 1 90 ? -21.75 6.512 17.797 1 97.12 90 PRO A CA 1
ATOM 717 C C . PRO A 1 90 ? -21.422 7.918 17.297 1 97.12 90 PRO A C 1
ATOM 719 O O . PRO A 1 90 ? -22.109 8.875 17.656 1 97.12 90 PRO A O 1
ATOM 722 N N . GLN A 1 91 ? -20.438 8.055 16.469 1 96.81 91 GLN A N 1
ATOM 723 C CA . GLN A 1 91 ? -19.984 9.359 15.992 1 96.81 91 GLN A CA 1
ATOM 724 C C . GLN A 1 91 ? -20.688 9.734 14.695 1 96.81 91 GLN A C 1
ATOM 726 O O . GLN A 1 91 ? -20.531 10.852 14.195 1 96.81 91 GLN A O 1
ATOM 731 N N . PHE A 1 92 ? -21.391 8.836 14.148 1 98 92 PHE A N 1
ATOM 732 C CA . PHE A 1 92 ? -22.203 9.062 12.961 1 98 92 PHE A CA 1
ATOM 733 C C . PHE A 1 92 ? -23.688 9.086 13.312 1 98 92 PHE A C 1
ATOM 735 O O . PHE A 1 92 ? -24.375 8.078 13.164 1 98 92 PHE A O 1
ATOM 742 N N . ASP A 1 93 ? -24.156 10.203 13.633 1 95.62 93 ASP A N 1
ATOM 743 C CA . ASP A 1 93 ? -25.516 10.336 14.141 1 95.62 93 ASP A CA 1
ATOM 744 C C . ASP A 1 93 ? -26.547 10.07 13.047 1 95.62 93 ASP A C 1
ATOM 746 O O . ASP A 1 93 ? -27.688 9.688 13.336 1 95.62 93 ASP A O 1
ATOM 750 N N . ASN A 1 94 ? -26.125 10.234 11.812 1 95.75 94 ASN A N 1
ATOM 751 C CA . ASN A 1 94 ? -27.031 10.023 10.688 1 95.75 94 ASN A CA 1
ATOM 752 C C . ASN A 1 94 ? -27.359 8.547 10.508 1 95.75 94 ASN A C 1
ATOM 754 O O . ASN A 1 94 ? -28.281 8.203 9.766 1 95.75 94 ASN A O 1
ATOM 758 N N . LEU A 1 95 ? -26.672 7.695 11.219 1 95.75 95 LEU A N 1
ATOM 759 C CA . LEU A 1 95 ? -26.922 6.262 11.102 1 95.75 95 LEU A CA 1
ATOM 760 C C . LEU A 1 95 ? -28.125 5.848 11.953 1 95.75 95 LEU A C 1
ATOM 762 O O . LEU A 1 95 ? -28.547 4.688 11.914 1 95.75 95 LEU A O 1
ATOM 766 N N . ASN A 1 96 ? -28.703 6.738 12.711 1 95.38 96 ASN A N 1
ATOM 767 C CA . ASN A 1 96 ? -29.906 6.535 13.5 1 95.38 96 ASN A CA 1
ATOM 768 C C . ASN A 1 96 ? -29.766 5.344 14.445 1 95.38 96 ASN A C 1
ATOM 770 O O . ASN A 1 96 ? -30.656 4.488 14.5 1 95.38 96 ASN A O 1
ATOM 774 N N . GLY A 1 97 ? -28.578 5.207 15.062 1 94.62 97 GLY A N 1
ATOM 775 C CA . GLY A 1 97 ? -28.375 4.223 16.109 1 94.62 97 GLY A CA 1
ATOM 776 C C . GLY A 1 97 ? -27.859 2.895 15.602 1 94.62 97 GLY A C 1
ATOM 777 O O . GLY A 1 97 ? -27.391 2.064 16.375 1 94.62 97 GLY A O 1
ATOM 778 N N . ARG A 1 98 ? -27.906 2.742 14.289 1 96.69 98 ARG A N 1
ATOM 779 C CA . ARG A 1 98 ? -27.344 1.501 13.773 1 96.69 98 ARG A CA 1
ATOM 780 C C . ARG A 1 98 ? -25.828 1.552 13.773 1 96.69 98 ARG A C 1
ATOM 782 O O . ARG A 1 98 ? -25.234 2.625 13.633 1 96.69 98 ARG A O 1
ATOM 789 N N . GLU A 1 99 ? -25.219 0.387 13.875 1 98.12 99 GLU A N 1
ATOM 790 C CA . GLU A 1 99 ? -23.766 0.282 13.773 1 98.12 99 GLU A CA 1
ATOM 791 C C . GLU A 1 99 ? -23.312 0.265 12.312 1 98.12 99 GLU A C 1
ATOM 793 O O . GLU A 1 99 ? -24.047 -0.187 11.438 1 98.12 99 GLU A O 1
ATOM 798 N N . LEU A 1 100 ? -22.188 0.804 12.078 1 98.81 100 LEU A N 1
ATOM 799 C CA . LEU A 1 100 ? -21.547 0.637 10.781 1 98.81 100 LEU A CA 1
ATOM 800 C C . LEU A 1 100 ? -21.422 -0.84 10.422 1 98.81 100 LEU A C 1
ATOM 802 O O . LEU A 1 100 ? -21.031 -1.655 11.258 1 98.81 100 LEU A O 1
ATOM 806 N N . ARG A 1 101 ? -21.906 -1.197 9.25 1 98.56 101 ARG A N 1
ATOM 807 C CA . ARG A 1 101 ? -21.719 -2.547 8.734 1 98.56 101 ARG A CA 1
ATOM 808 C C . ARG A 1 101 ? -20.297 -2.723 8.188 1 98.56 101 ARG A C 1
ATOM 810 O O . ARG A 1 101 ? -19.656 -1.747 7.801 1 98.56 101 ARG A O 1
ATOM 817 N N . HIS A 1 102 ? -19.875 -3.902 8.156 1 98.25 102 HIS A N 1
ATOM 818 C CA . HIS A 1 102 ? -18.531 -4.18 7.664 1 98.25 102 HIS A CA 1
ATOM 819 C C . HIS A 1 102 ? -18.344 -3.695 6.23 1 98.25 102 HIS A C 1
ATOM 821 O O . HIS A 1 102 ? -17.266 -3.244 5.852 1 98.25 102 HIS A O 1
ATOM 827 N N . ASP A 1 103 ? -19.375 -3.777 5.41 1 97.31 103 ASP A N 1
ATOM 828 C CA . ASP A 1 103 ? -19.25 -3.361 4.016 1 97.31 103 ASP A CA 1
ATOM 829 C C . ASP A 1 103 ? -19.234 -1.84 3.893 1 97.31 103 ASP A C 1
ATOM 831 O O . ASP A 1 103 ? -19.109 -1.301 2.793 1 97.31 103 ASP A O 1
ATOM 835 N N . GLU A 1 104 ? -19.375 -1.104 4.984 1 98.56 104 GLU A N 1
ATOM 836 C CA . GLU A 1 104 ? -19.266 0.35 5.035 1 98.56 104 GLU A CA 1
ATOM 837 C C . GLU A 1 104 ? -17.875 0.782 5.523 1 98.56 104 GLU A C 1
ATOM 839 O O . GLU A 1 104 ? -17.641 1.972 5.734 1 98.56 104 GLU A O 1
ATOM 844 N N . ILE A 1 105 ? -17.016 -0.195 5.707 1 98.88 105 ILE A N 1
ATOM 845 C CA . ILE A 1 105 ? -15.664 0.051 6.203 1 98.88 105 ILE A CA 1
ATOM 846 C C . ILE A 1 105 ? -14.648 -0.635 5.293 1 98.88 105 ILE A C 1
ATOM 848 O O . ILE A 1 105 ? -14.859 -1.768 4.855 1 98.88 105 ILE A O 1
ATOM 852 N N . LEU A 1 106 ? -13.586 0.042 4.938 1 98.88 106 LEU A N 1
ATOM 853 C CA . LEU A 1 106 ? -12.422 -0.521 4.25 1 98.88 106 LEU A CA 1
ATOM 854 C C . LEU A 1 106 ? -11.141 -0.192 4.996 1 98.88 106 LEU A C 1
ATOM 856 O O . LEU A 1 106 ? -10.805 0.981 5.188 1 98.88 106 LEU A O 1
ATOM 860 N N . VAL A 1 107 ? -10.461 -1.225 5.496 1 98.94 107 VAL A N 1
ATOM 861 C CA . VAL A 1 107 ? -9.125 -1.025 6.059 1 98.94 107 VAL A CA 1
ATOM 862 C C . VAL A 1 107 ? -8.117 -0.827 4.938 1 98.94 107 VAL A C 1
ATOM 864 O O . VAL A 1 107 ? -8.164 -1.519 3.916 1 98.94 107 VAL A O 1
ATOM 867 N N . SER A 1 108 ? -7.207 0.081 5.078 1 98.81 108 SER A N 1
ATOM 868 C CA . SER A 1 108 ? -6.305 0.441 3.988 1 98.81 108 SER A CA 1
ATOM 869 C C . SER A 1 108 ? -4.863 0.55 4.48 1 98.81 108 SER A C 1
ATOM 871 O O . SER A 1 108 ? -4.617 0.611 5.684 1 98.81 108 SER A O 1
ATOM 873 N N . ALA A 1 109 ? -3.898 0.531 3.572 1 98.69 109 ALA A N 1
ATOM 874 C CA . ALA A 1 109 ? -2.48 0.714 3.871 1 98.69 109 ALA A CA 1
ATOM 875 C C . ALA A 1 109 ? -2.184 2.16 4.25 1 98.69 109 ALA A C 1
ATOM 877 O O . ALA A 1 109 ? -1.626 2.918 3.453 1 98.69 109 ALA A O 1
ATOM 878 N N . GLY A 1 110 ? -2.508 2.469 5.48 1 98.5 110 GLY A N 1
ATOM 879 C CA . GLY A 1 110 ? -2.494 3.859 5.898 1 98.5 110 GLY A CA 1
ATOM 880 C C . GLY A 1 110 ? -3.604 4.684 5.273 1 98.5 110 GLY A C 1
ATOM 881 O O . GLY A 1 110 ? -4.289 4.219 4.359 1 98.5 110 GLY A O 1
ATOM 882 N N . ALA A 1 111 ? -3.76 5.891 5.812 1 98.56 111 ALA A N 1
ATOM 883 C CA . ALA A 1 111 ? -4.707 6.816 5.195 1 98.56 111 ALA A CA 1
ATOM 884 C C . ALA A 1 111 ? -4.32 7.113 3.748 1 98.56 111 ALA A C 1
ATOM 886 O O . ALA A 1 111 ? -5.188 7.25 2.883 1 98.56 111 ALA A O 1
ATOM 887 N N . ASN A 1 112 ? -3.02 7.16 3.445 1 98.06 112 ASN A N 1
ATOM 888 C CA . ASN A 1 112 ? -2.52 7.43 2.1 1 98.06 112 ASN A CA 1
ATOM 889 C C . ASN A 1 112 ? -3.014 6.391 1.101 1 98.06 112 ASN A C 1
ATOM 891 O O . ASN A 1 112 ? -3.479 6.738 0.013 1 98.06 112 ASN A O 1
ATOM 895 N N . GLY A 1 113 ? -2.896 5.113 1.519 1 98.69 113 GLY A N 1
ATOM 896 C CA . GLY A 1 113 ? -3.357 4.055 0.632 1 98.69 113 GLY A CA 1
ATOM 897 C C . GLY A 1 113 ? -4.848 4.121 0.353 1 98.69 113 GLY A C 1
ATOM 898 O O . GLY A 1 113 ? -5.289 3.838 -0.763 1 98.69 113 GLY A O 1
ATOM 899 N N . GLY A 1 114 ? -5.637 4.449 1.376 1 98.88 114 GLY A N 1
ATOM 900 C CA . GLY A 1 114 ? -7.074 4.582 1.216 1 98.88 114 GLY A CA 1
ATOM 901 C C . GLY A 1 114 ? -7.469 5.719 0.293 1 98.88 114 GLY A C 1
ATOM 902 O O . GLY A 1 114 ? -8.328 5.555 -0.576 1 98.88 114 GLY A O 1
ATOM 903 N N . MET A 1 115 ? -6.84 6.848 0.479 1 98.75 115 MET A N 1
ATOM 904 C CA . MET A 1 115 ? -7.145 8.008 -0.354 1 98.75 115 MET A CA 1
ATOM 905 C C . MET A 1 115 ? -6.73 7.762 -1.802 1 98.75 115 MET A C 1
ATOM 907 O O . MET A 1 115 ? -7.465 8.102 -2.729 1 98.75 115 MET A O 1
ATOM 911 N N . PHE A 1 116 ? -5.562 7.156 -2 1 98.81 116 PHE A N 1
ATOM 912 C CA . PHE A 1 116 ? -5.105 6.828 -3.346 1 98.81 116 PHE A CA 1
ATOM 913 C C . PHE A 1 116 ? -6.082 5.887 -4.035 1 98.81 116 PHE A C 1
ATOM 915 O O . PHE A 1 116 ? -6.414 6.074 -5.207 1 98.81 116 PHE A O 1
ATOM 922 N N . ALA A 1 117 ? -6.527 4.867 -3.305 1 98.88 117 ALA A N 1
ATOM 923 C CA . ALA A 1 117 ? -7.477 3.896 -3.84 1 98.88 117 ALA A CA 1
ATOM 924 C C . ALA A 1 117 ? -8.797 4.566 -4.219 1 98.88 117 ALA A C 1
ATOM 926 O O . ALA A 1 117 ? -9.383 4.25 -5.254 1 98.88 117 ALA A O 1
ATOM 927 N N . ALA A 1 118 ? -9.281 5.465 -3.389 1 98.81 118 ALA A N 1
ATOM 928 C CA . ALA A 1 118 ? -10.516 6.188 -3.674 1 98.81 118 ALA A CA 1
ATOM 929 C C . ALA A 1 118 ? -10.391 7.004 -4.957 1 98.81 118 ALA A C 1
ATOM 931 O O . ALA A 1 118 ? -11.305 7.016 -5.785 1 98.81 118 ALA A O 1
ATOM 932 N N . LEU A 1 119 ? -9.266 7.676 -5.102 1 98.81 119 LEU A N 1
ATOM 933 C CA . LEU A 1 119 ? -9.023 8.469 -6.305 1 98.81 119 LEU A CA 1
ATOM 934 C C . LEU A 1 119 ? -8.906 7.566 -7.531 1 98.81 119 LEU A C 1
ATOM 936 O O . LEU A 1 119 ? -9.43 7.891 -8.602 1 98.81 119 LEU A O 1
ATOM 940 N N . THR A 1 120 ? -8.203 6.434 -7.367 1 98.62 120 THR A N 1
ATOM 941 C CA . THR A 1 120 ? -8.078 5.469 -8.453 1 98.62 120 THR A CA 1
ATOM 942 C C . THR A 1 120 ? -9.453 4.965 -8.891 1 98.62 120 THR A C 1
ATOM 944 O O . THR A 1 120 ? -9.734 4.852 -10.086 1 98.62 120 THR A O 1
ATOM 947 N N . ALA A 1 121 ? -10.289 4.734 -7.949 1 98.12 121 ALA A N 1
ATOM 948 C CA . ALA A 1 121 ? -11.594 4.129 -8.203 1 98.12 121 ALA A CA 1
ATOM 949 C C . ALA A 1 121 ? -12.531 5.113 -8.898 1 98.12 121 ALA A C 1
ATOM 951 O O . ALA A 1 121 ? -13.453 4.707 -9.609 1 98.12 121 ALA A O 1
ATOM 952 N N . HIS A 1 122 ? -12.25 6.438 -8.781 1 97.94 122 HIS A N 1
ATOM 953 C CA . HIS A 1 122 ? -13.336 7.332 -9.172 1 97.94 122 HIS A CA 1
ATOM 954 C C . HIS A 1 122 ? -12.852 8.391 -10.156 1 97.94 122 HIS A C 1
ATOM 956 O O . HIS A 1 122 ? -13.641 8.93 -10.93 1 97.94 122 HIS A O 1
ATOM 962 N N . CYS A 1 123 ? -11.602 8.758 -10.156 1 97.94 123 CYS A N 1
ATOM 963 C CA . CYS A 1 123 ? -11.125 9.867 -10.977 1 97.94 123 CYS A CA 1
ATOM 964 C C . CYS A 1 123 ? -10.773 9.383 -12.383 1 97.94 123 CYS A C 1
ATOM 966 O O . CYS A 1 123 ? -10.117 8.352 -12.539 1 97.94 123 CYS A O 1
ATOM 968 N N . GLU A 1 124 ? -11.156 10.148 -13.352 1 96.19 124 GLU A N 1
ATOM 969 C CA . GLU A 1 124 ? -10.789 9.961 -14.75 1 96.19 124 GLU A CA 1
ATOM 970 C C . GLU A 1 124 ? -9.711 10.945 -15.18 1 96.19 124 GLU A C 1
ATOM 972 O O . GLU A 1 124 ? -9.602 12.039 -14.617 1 96.19 124 GLU A O 1
ATOM 977 N N . PRO A 1 125 ? -8.883 10.492 -16.219 1 96.44 125 PRO A N 1
ATOM 978 C CA . PRO A 1 125 ? -7.988 11.5 -16.797 1 96.44 125 PRO A CA 1
ATOM 979 C C . PRO A 1 125 ? -8.727 12.758 -17.25 1 96.44 125 PRO A C 1
ATOM 981 O O . PRO A 1 125 ? -9.781 12.672 -17.875 1 96.44 125 PRO A O 1
ATOM 984 N N . GLY A 1 126 ? -8.195 13.898 -16.812 1 97.5 126 GLY A N 1
ATOM 985 C CA . GLY A 1 126 ? -8.773 15.164 -17.234 1 97.5 126 GLY A CA 1
ATOM 986 C C . GLY A 1 126 ? -9.758 15.727 -16.219 1 97.5 126 GLY A C 1
ATOM 987 O O . GLY A 1 126 ? -10.078 16.922 -16.25 1 97.5 126 GLY A O 1
ATOM 988 N N . GLU A 1 127 ? -10.266 14.93 -15.305 1 98.62 127 GLU A N 1
ATOM 989 C CA . GLU A 1 127 ? -11.156 15.414 -14.25 1 98.62 127 GLU A CA 1
ATOM 990 C C . GLU A 1 127 ? -10.391 16.219 -13.203 1 98.62 127 GLU A C 1
ATOM 992 O O . GLU A 1 127 ? -9.164 16.203 -13.188 1 98.62 127 GLU A O 1
ATOM 997 N N . GLU A 1 128 ? -11.164 16.922 -12.414 1 98.88 128 GLU A N 1
ATOM 998 C CA . GLU A 1 128 ? -10.578 17.859 -11.453 1 98.88 128 GLU A CA 1
ATOM 999 C C . GLU A 1 128 ? -10.898 17.469 -10.023 1 98.88 128 GLU A C 1
ATOM 1001 O O . GLU A 1 128 ? -11.992 16.969 -9.742 1 98.88 128 GLU A O 1
ATOM 1006 N N . VAL A 1 129 ? -9.945 17.594 -9.164 1 98.94 129 VAL A N 1
ATOM 1007 C CA . VAL A 1 129 ? -10.125 17.406 -7.73 1 98.94 129 VAL A CA 1
ATOM 1008 C C . VAL A 1 129 ? -9.805 18.719 -7 1 98.94 129 VAL A C 1
ATOM 1010 O O . VAL A 1 129 ? -8.695 19.25 -7.117 1 98.94 129 VAL A O 1
ATOM 1013 N N . ILE A 1 130 ? -10.75 19.234 -6.227 1 98.94 130 ILE A N 1
ATOM 1014 C CA . ILE A 1 130 ? -10.555 20.469 -5.484 1 98.94 130 ILE A CA 1
ATOM 1015 C C . ILE A 1 130 ? -9.828 20.172 -4.176 1 98.94 130 ILE A C 1
ATOM 1017 O O . ILE A 1 130 ? -10.227 19.297 -3.416 1 98.94 130 ILE A O 1
ATOM 1021 N N . CYS A 1 131 ? -8.766 20.875 -3.939 1 98.5 131 CYS A N 1
ATOM 1022 C CA . CYS A 1 131 ? -8.008 20.844 -2.695 1 98.5 131 CYS A CA 1
ATOM 1023 C C . CYS A 1 131 ? -8.047 22.203 -1.998 1 98.5 131 CYS A C 1
ATOM 1025 O O . CYS A 1 131 ? -7.891 23.25 -2.641 1 98.5 131 CYS A O 1
ATOM 1027 N N . ILE A 1 132 ? -8.273 22.172 -0.772 1 98.62 132 ILE A N 1
ATOM 1028 C CA . ILE A 1 132 ? -8.188 23.375 0.041 1 98.62 132 ILE A CA 1
ATOM 1029 C C . ILE A 1 132 ? -6.754 23.562 0.532 1 98.62 132 ILE A C 1
ATOM 1031 O O . ILE A 1 132 ? -6.152 22.641 1.082 1 98.62 132 ILE A O 1
ATOM 1035 N N . GLU A 1 133 ? -6.16 24.75 0.314 1 98.38 133 GLU A N 1
ATOM 1036 C CA . GLU A 1 133 ? -4.781 25.047 0.683 1 98.38 133 GLU A CA 1
ATOM 1037 C C . GLU A 1 133 ? -4.711 25.734 2.041 1 98.38 133 GLU A C 1
ATOM 1039 O O . GLU A 1 133 ? -5.609 26.5 2.402 1 98.38 133 GLU A O 1
ATOM 1044 N N . PRO A 1 134 ? -3.621 25.547 2.803 1 98 134 PRO A N 1
ATOM 1045 C CA . PRO A 1 134 ? -2.537 24.641 2.455 1 98 134 PRO A CA 1
ATOM 1046 C C . PRO A 1 134 ? -2.977 23.172 2.475 1 98 134 PRO A C 1
ATOM 1048 O O . PRO A 1 134 ? -3.736 22.766 3.355 1 98 134 PRO A O 1
ATOM 1051 N N . TYR A 1 135 ? -2.584 22.438 1.431 1 97.5 135 TYR A N 1
ATOM 1052 C CA . TYR A 1 135 ? -3.004 21.047 1.306 1 97.5 135 TYR A CA 1
ATOM 1053 C C . TYR A 1 135 ? -1.916 20.109 1.802 1 97.5 135 TYR A C 1
ATOM 1055 O O . TYR A 1 135 ? -0.752 20.5 1.922 1 97.5 135 TYR A O 1
ATOM 1063 N N . PHE A 1 136 ? -2.238 18.938 2.215 1 95.81 136 PHE A N 1
ATOM 1064 C CA . PHE A 1 136 ? -1.282 17.875 2.512 1 95.81 136 PHE A CA 1
ATOM 1065 C C . PHE A 1 136 ? -0.567 17.422 1.243 1 95.81 136 PHE A C 1
ATOM 1067 O O . PHE A 1 136 ? -1.21 17.125 0.232 1 95.81 136 PHE A O 1
ATOM 1074 N N . ASP A 1 137 ? 0.691 17.281 1.264 1 92.25 137 ASP A N 1
ATOM 1075 C CA . ASP A 1 137 ? 1.552 17.219 0.087 1 92.25 137 ASP A CA 1
ATOM 1076 C C . ASP A 1 137 ? 1.259 15.961 -0.736 1 92.25 137 ASP A C 1
ATOM 1078 O O . ASP A 1 137 ? 1.413 15.969 -1.959 1 92.25 137 ASP A O 1
ATOM 1082 N N . GLN A 1 138 ? 0.715 14.914 -0.152 1 94.44 138 GLN A N 1
ATOM 1083 C CA . GLN A 1 138 ? 0.473 13.656 -0.854 1 94.44 138 GLN A CA 1
ATOM 1084 C C . GLN A 1 138 ? -0.66 13.797 -1.866 1 94.44 138 GLN A C 1
ATOM 1086 O O . GLN A 1 138 ? -0.722 13.055 -2.848 1 94.44 138 GLN A O 1
ATOM 1091 N N . TYR A 1 139 ? -1.579 14.797 -1.599 1 97.94 139 TYR A N 1
ATOM 1092 C CA . TYR A 1 139 ? -2.748 14.945 -2.459 1 97.94 139 TYR A CA 1
ATOM 1093 C C . TYR A 1 139 ? -2.332 15.227 -3.898 1 97.94 139 TYR A C 1
ATOM 1095 O O . TYR A 1 139 ? -2.875 14.633 -4.832 1 97.94 139 TYR A O 1
ATOM 1103 N N . TYR A 1 140 ? -1.326 16.109 -4.008 1 97.12 140 TYR A N 1
ATOM 1104 C CA . TYR A 1 140 ? -0.948 16.641 -5.309 1 97.12 140 TYR A CA 1
ATOM 1105 C C . TYR A 1 140 ? -0.542 15.523 -6.262 1 97.12 140 TYR A C 1
ATOM 1107 O O . TYR A 1 140 ? -1.158 15.344 -7.316 1 97.12 140 TYR A O 1
ATOM 1115 N N . ALA A 1 141 ? 0.404 14.758 -5.91 1 96.5 141 ALA A N 1
ATOM 1116 C CA . ALA A 1 141 ? 0.889 13.688 -6.781 1 96.5 141 ALA A CA 1
ATOM 1117 C C . ALA A 1 141 ? -0.167 12.602 -6.953 1 96.5 141 ALA A C 1
ATOM 1119 O O . ALA A 1 141 ? -0.323 12.039 -8.039 1 96.5 141 ALA A O 1
ATOM 1120 N N . SER A 1 142 ? -0.905 12.258 -5.883 1 97.88 142 SER A N 1
ATOM 1121 C CA . SER A 1 142 ? -1.921 11.211 -5.945 1 97.88 142 SER A CA 1
ATOM 1122 C C . SER A 1 142 ? -2.979 11.531 -6.996 1 97.88 142 SER A C 1
ATOM 1124 O O . SER A 1 142 ? -3.439 10.641 -7.711 1 97.88 142 SER A O 1
ATOM 1126 N N . ILE A 1 143 ? -3.383 12.797 -7.062 1 98.56 143 ILE A N 1
ATOM 1127 C CA . ILE A 1 143 ? -4.379 13.242 -8.031 1 98.56 143 ILE A CA 1
ATOM 1128 C C . ILE A 1 143 ? -3.807 13.133 -9.445 1 98.56 143 ILE A C 1
ATOM 1130 O O . ILE A 1 143 ? -4.441 12.578 -10.336 1 98.56 143 ILE A O 1
ATOM 1134 N N . HIS A 1 144 ? -2.559 13.586 -9.641 1 97.88 144 HIS A N 1
ATOM 1135 C CA . HIS A 1 144 ? -1.916 13.586 -10.945 1 97.88 144 HIS A CA 1
ATOM 1136 C C . HIS A 1 144 ? -1.67 12.164 -11.438 1 97.88 144 HIS A C 1
ATOM 1138 O O . HIS A 1 144 ? -1.734 11.898 -12.641 1 97.88 144 HIS A O 1
ATOM 1144 N N . PHE A 1 145 ? -1.354 11.266 -10.547 1 98.06 145 PHE A N 1
ATOM 1145 C CA . PHE A 1 145 ? -1.084 9.883 -10.914 1 98.06 145 PHE A CA 1
ATOM 1146 C C . PHE A 1 145 ? -2.32 9.234 -11.531 1 98.06 145 PHE A C 1
ATOM 1148 O O . PHE A 1 145 ? -2.215 8.227 -12.234 1 98.06 145 PHE A O 1
ATOM 1155 N N . GLN A 1 146 ? -3.531 9.805 -11.242 1 98.06 146 GLN A N 1
ATOM 1156 C CA . GLN A 1 146 ? -4.754 9.297 -11.852 1 98.06 146 GLN A CA 1
ATOM 1157 C C . GLN A 1 146 ? -5.023 9.961 -13.195 1 98.06 146 GLN A C 1
ATOM 1159 O O . GLN A 1 146 ? -6.039 9.688 -13.836 1 98.06 146 GLN A O 1
ATOM 1164 N N . GLY A 1 147 ? -4.168 10.922 -13.625 1 97.38 147 GLY A N 1
ATOM 1165 C CA . GLY A 1 147 ? -4.406 11.734 -14.812 1 97.38 147 GLY A CA 1
ATOM 1166 C C . GLY A 1 147 ? -5.344 12.898 -14.555 1 97.38 147 GLY A C 1
ATOM 1167 O O . GLY A 1 147 ? -5.77 13.578 -15.492 1 97.38 147 GLY A O 1
ATOM 1168 N N . ALA A 1 148 ? -5.73 13.086 -13.281 1 98.25 148 ALA A N 1
ATOM 1169 C CA . ALA A 1 148 ? -6.617 14.18 -12.891 1 98.25 148 ALA A CA 1
ATOM 1170 C C . ALA A 1 148 ? -5.82 15.43 -12.547 1 98.25 148 ALA A C 1
ATOM 1172 O O . ALA A 1 148 ? -4.586 15.414 -12.555 1 98.25 148 ALA A O 1
ATOM 1173 N N . LYS A 1 149 ? -6.539 16.516 -12.352 1 98.12 149 LYS A N 1
ATOM 1174 C CA . LYS A 1 149 ? -5.91 17.797 -12.094 1 98.12 149 LYS A CA 1
ATOM 1175 C C . LYS A 1 149 ? -6.367 18.391 -10.758 1 98.12 149 LYS A C 1
ATOM 1177 O O . LYS A 1 149 ? -7.566 18.531 -10.523 1 98.12 149 LYS A O 1
ATOM 1182 N N . PRO A 1 150 ? -5.473 18.688 -9.898 1 98.31 150 PRO A N 1
ATOM 1183 C CA . PRO A 1 150 ? -5.887 19.406 -8.695 1 98.31 150 PRO A CA 1
ATOM 1184 C C . PRO A 1 150 ? -6.258 20.859 -8.977 1 98.31 150 PRO A C 1
ATOM 1186 O O . PRO A 1 150 ? -5.625 21.516 -9.812 1 98.31 150 PRO A O 1
ATOM 1189 N N . VAL A 1 151 ? -7.293 21.312 -8.445 1 98.75 151 VAL A N 1
ATOM 1190 C CA . VAL A 1 151 ? -7.734 22.703 -8.438 1 98.75 151 VAL A CA 1
ATOM 1191 C C . VAL A 1 151 ? -7.73 23.25 -7.012 1 98.75 151 VAL A C 1
ATOM 1193 O O . VAL A 1 151 ? -8.273 22.609 -6.102 1 98.75 151 VAL A O 1
ATOM 1196 N N . PHE A 1 152 ? -7.16 24.422 -6.793 1 98.56 152 PHE A N 1
ATOM 1197 C CA . PHE A 1 152 ? -6.855 24.844 -5.426 1 98.56 152 PHE A CA 1
ATOM 1198 C C . PHE A 1 152 ? -7.738 26.016 -5.008 1 98.56 152 PHE A C 1
ATOM 1200 O O . PHE A 1 152 ? -7.996 26.922 -5.805 1 98.56 152 PHE A O 1
ATOM 1207 N N . VAL A 1 153 ? -8.234 25.953 -3.811 1 98.75 153 VAL A N 1
ATOM 1208 C CA . VAL A 1 153 ? -8.93 27.031 -3.129 1 98.75 153 VAL A CA 1
ATOM 1209 C C . VAL A 1 153 ? -8.25 27.312 -1.788 1 98.75 153 VAL A C 1
ATOM 1211 O O . VAL A 1 153 ? -8.242 26.453 -0.899 1 98.75 153 VAL A O 1
ATOM 1214 N N . PRO A 1 154 ? -7.672 28.453 -1.553 1 98.38 154 PRO A N 1
ATOM 1215 C CA . PRO A 1 154 ? -6.91 28.703 -0.326 1 98.38 154 PRO A CA 1
ATOM 1216 C C . PRO A 1 154 ? -7.801 29.062 0.857 1 98.38 154 PRO A C 1
ATOM 1218 O O . PRO A 1 154 ? -8.797 29.766 0.685 1 98.38 154 PRO A O 1
ATOM 1221 N N . LEU A 1 155 ? -7.5 28.562 2.035 1 98.06 155 LEU A N 1
ATOM 1222 C CA . LEU A 1 155 ? -7.941 29.219 3.26 1 98.06 155 LEU A CA 1
ATOM 1223 C C . LEU A 1 155 ? -7.309 30.594 3.393 1 98.06 155 LEU A C 1
ATOM 1225 O O . LEU A 1 155 ? -6.129 30.781 3.08 1 98.06 155 LEU A O 1
ATOM 1229 N N . HIS A 1 156 ? -8.109 31.484 3.795 1 96.75 156 HIS A N 1
ATOM 1230 C CA . HIS A 1 156 ? -7.59 32.844 4.031 1 96.75 156 HIS A CA 1
ATOM 1231 C C . HIS A 1 156 ? -7.152 33 5.48 1 96.75 156 HIS A C 1
ATOM 1233 O O . HIS A 1 156 ? -7.934 32.781 6.402 1 96.75 156 HIS A O 1
ATOM 1239 N N . PRO A 1 157 ? -5.918 33.406 5.664 1 95.38 157 PRO A N 1
ATOM 1240 C CA . PRO A 1 157 ? -5.422 33.625 7.027 1 95.38 157 PRO A CA 1
ATOM 1241 C C . PRO A 1 157 ? -6.004 34.844 7.699 1 95.38 157 PRO A C 1
ATOM 1243 O O . PRO A 1 157 ? -6.492 35.75 7.012 1 95.38 157 PRO A O 1
ATOM 1246 N N . PRO A 1 158 ? -6 34.781 9.023 1 91.69 158 PRO A N 1
ATOM 1247 C CA . PRO A 1 158 ? -6.426 36 9.727 1 91.69 158 PRO A CA 1
ATOM 1248 C C . PRO A 1 158 ? -5.488 37.188 9.484 1 91.69 158 PRO A C 1
ATOM 1250 O O . PRO A 1 158 ? -4.309 36.969 9.172 1 91.69 158 PRO A O 1
ATOM 1253 N N . THR A 1 159 ? -6.102 38.312 9.562 1 85.31 159 THR A N 1
ATOM 1254 C CA . THR A 1 159 ? -5.328 39.531 9.453 1 85.31 159 THR A CA 1
ATOM 1255 C C . THR A 1 159 ? -5.145 40.188 10.82 1 85.31 159 THR A C 1
ATOM 1257 O O . THR A 1 159 ? -5.801 39.812 11.789 1 85.31 159 THR A O 1
ATOM 1260 N N . GLY A 1 160 ? -4.27 41 10.898 1 80.94 160 GLY A N 1
ATOM 1261 C CA . GLY A 1 160 ? -4.078 41.75 12.133 1 80.94 160 GLY A CA 1
ATOM 1262 C C . GLY A 1 160 ? -2.994 41.156 13.023 1 80.94 160 GLY A C 1
ATOM 1263 O O . GLY A 1 160 ? -2.318 40.219 12.641 1 80.94 160 GLY A O 1
ATOM 1264 N N . GLU A 1 161 ? -2.781 41.781 14.172 1 79.81 161 GLU A N 1
ATOM 1265 C CA . GLU A 1 161 ? -1.682 41.406 15.062 1 79.81 161 GLU A CA 1
ATOM 1266 C C . GLU A 1 161 ? -2.16 40.5 16.188 1 79.81 161 GLU A C 1
ATOM 1268 O O . GLU A 1 161 ? -3.359 40.406 16.453 1 79.81 161 GLU A O 1
ATOM 1273 N N . GLY A 1 162 ? -1.246 39.812 16.766 1 83.31 162 GLY A N 1
ATOM 1274 C CA . GLY A 1 162 ? -1.54 39 17.938 1 83.31 162 GLY A CA 1
ATOM 1275 C C . GLY A 1 162 ? -1.739 37.531 17.609 1 83.31 162 GLY A C 1
ATOM 1276 O O . GLY A 1 162 ? -1.566 37.125 16.469 1 83.31 162 GLY A O 1
ATOM 1277 N N . ILE A 1 163 ? -1.976 36.844 18.641 1 88.31 163 ILE A N 1
ATOM 1278 C CA . ILE A 1 163 ? -2.23 35.406 18.516 1 88.31 163 ILE A CA 1
ATOM 1279 C C . ILE A 1 163 ? -3.619 35.188 17.938 1 88.31 163 ILE A C 1
ATOM 1281 O O . ILE A 1 163 ? -4.582 35.844 18.312 1 88.31 163 ILE A O 1
ATOM 1285 N N . LYS A 1 164 ? -3.604 34.312 16.969 1 91.31 164 LYS A N 1
ATOM 1286 C CA . LYS A 1 164 ? -4.852 33.969 16.281 1 91.31 164 LYS A CA 1
ATOM 1287 C C . LYS A 1 164 ? -5.266 32.531 16.547 1 91.31 164 LYS A C 1
ATOM 1289 O O . LYS A 1 164 ? -4.488 31.75 17.094 1 91.31 164 LYS A O 1
ATOM 1294 N N . ASP A 1 165 ? -6.508 32.25 16.25 1 92.19 165 ASP A N 1
ATOM 1295 C CA . ASP A 1 165 ? -7 30.891 16.375 1 92.19 165 ASP A CA 1
ATOM 1296 C C . ASP A 1 165 ? -7.32 30.281 15.016 1 92.19 165 ASP A C 1
ATOM 1298 O O . ASP A 1 165 ? -7.488 31.016 14.031 1 92.19 165 ASP A O 1
ATOM 1302 N N . GLY A 1 166 ? -7.324 28.984 14.992 1 93.5 166 GLY A N 1
ATOM 1303 C CA . GLY A 1 166 ? -7.641 28.281 13.758 1 93.5 166 GLY A CA 1
ATOM 1304 C C . GLY A 1 166 ? -8.961 28.719 13.148 1 93.5 166 GLY A C 1
ATOM 1305 O O . GLY A 1 166 ? -9.117 28.703 11.922 1 93.5 166 GLY A O 1
ATOM 1306 N N . SER A 1 167 ? -9.875 29.125 13.992 1 93.38 167 SER A N 1
ATOM 1307 C CA . SER A 1 167 ? -11.211 29.516 13.547 1 93.38 167 SER A CA 1
ATOM 1308 C C . SER A 1 167 ? -11.164 30.766 12.688 1 93.38 167 SER A C 1
ATOM 1310 O O . SER A 1 167 ? -12.109 31.06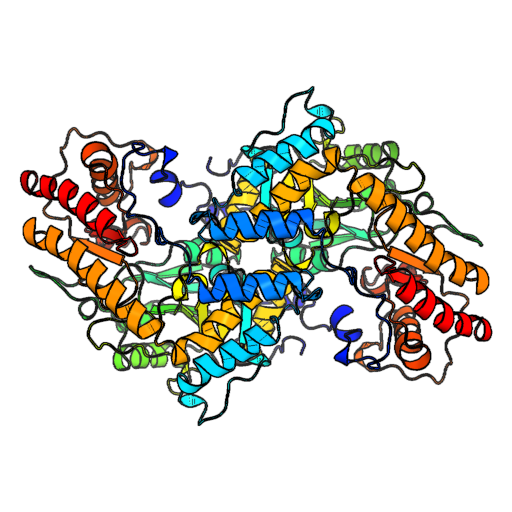2 11.945 1 93.38 167 SER A O 1
ATOM 1312 N N . GLU A 1 168 ? -10.102 31.484 12.789 1 95.56 168 GLU A N 1
ATOM 1313 C CA . GLU A 1 168 ? -9.984 32.75 12.062 1 95.56 168 GLU A CA 1
ATOM 1314 C C . GLU A 1 168 ? -9.516 32.5 10.625 1 95.56 168 GLU A C 1
ATOM 1316 O O . GLU A 1 168 ? -9.531 33.438 9.805 1 95.56 168 GLU A O 1
ATOM 1321 N N . TRP A 1 169 ? -9.016 31.328 10.367 1 97.44 169 TRP A N 1
ATOM 1322 C CA . TRP A 1 169 ? -8.805 30.938 8.977 1 97.44 169 TRP A CA 1
ATOM 1323 C C . TRP A 1 169 ? -10.125 30.609 8.297 1 97.44 169 TRP A C 1
ATOM 1325 O O . TRP A 1 169 ? -10.914 29.812 8.805 1 97.44 169 TRP A O 1
ATOM 1335 N N . THR A 1 170 ? -10.391 31.203 7.156 1 97 170 THR A N 1
ATOM 1336 C CA . THR A 1 170 ? -11.727 31.062 6.586 1 97 170 THR A CA 1
ATOM 1337 C C . THR A 1 170 ? -11.648 30.594 5.137 1 97 170 THR A C 1
ATOM 1339 O O . THR A 1 170 ? -10.711 30.938 4.418 1 97 170 THR A O 1
ATOM 1342 N N . LEU A 1 171 ? -12.562 29.781 4.777 1 98.31 171 LEU A N 1
ATOM 1343 C CA . LEU A 1 171 ? -12.797 29.422 3.381 1 98.31 171 LEU A CA 1
ATOM 1344 C C . LEU A 1 171 ? -13.875 30.312 2.77 1 98.31 171 LEU A C 1
ATOM 1346 O O . LEU A 1 171 ? -15.008 30.359 3.26 1 98.31 171 LEU A O 1
ATOM 1350 N N . ASN A 1 172 ? -13.516 31.109 1.795 1 98.31 172 ASN A N 1
ATOM 1351 C CA . ASN A 1 172 ? -14.516 31.891 1.06 1 98.31 172 ASN A CA 1
ATOM 1352 C C . ASN A 1 172 ? -15.406 30.984 0.21 1 98.31 172 ASN A C 1
ATOM 1354 O O . ASN A 1 172 ? -14.961 30.438 -0.806 1 98.31 172 ASN A O 1
ATOM 1358 N N . ILE A 1 173 ? -16.656 30.906 0.559 1 98.56 173 ILE A N 1
ATOM 1359 C CA . ILE A 1 173 ? -17.562 29.953 -0.063 1 98.56 173 ILE A CA 1
ATOM 1360 C C . ILE A 1 173 ? -17.781 30.328 -1.525 1 98.56 173 ILE A C 1
ATOM 1362 O O . ILE A 1 173 ? -17.969 29.453 -2.377 1 98.56 173 ILE A O 1
ATOM 1366 N N . ASP A 1 174 ? -17.75 31.609 -1.818 1 98.38 174 ASP A N 1
ATOM 1367 C CA . ASP A 1 174 ? -17.875 32.031 -3.209 1 98.38 174 ASP A CA 1
ATOM 1368 C C . ASP A 1 174 ? -16.688 31.578 -4.039 1 98.38 174 ASP A C 1
ATOM 1370 O O . ASP A 1 174 ? -16.844 31.125 -5.18 1 98.38 174 ASP A O 1
ATOM 1374 N N . GLU A 1 175 ? -15.484 31.719 -3.426 1 98.38 175 GLU A N 1
ATOM 1375 C CA . GLU A 1 175 ? -14.281 31.219 -4.086 1 98.38 175 GLU A CA 1
ATOM 1376 C C . GLU A 1 175 ? -14.336 29.703 -4.254 1 98.38 175 GLU A C 1
ATOM 1378 O O . GLU A 1 175 ? -13.945 29.188 -5.301 1 98.38 175 GLU A O 1
ATOM 1383 N N . PHE A 1 176 ? -14.844 29.047 -3.285 1 98.62 176 PHE A N 1
ATOM 1384 C CA . PHE A 1 176 ? -15 27.609 -3.316 1 98.62 176 PHE A CA 1
ATOM 1385 C C . PHE A 1 176 ? -15.961 27.188 -4.426 1 98.62 176 PHE A C 1
ATOM 1387 O O . PHE A 1 176 ? -15.633 26.328 -5.242 1 98.62 176 PHE A O 1
ATOM 1394 N N . ARG A 1 177 ? -17.047 27.812 -4.488 1 98.62 177 ARG A N 1
ATOM 1395 C CA . ARG A 1 177 ? -18.062 27.516 -5.504 1 98.62 177 ARG A CA 1
ATOM 1396 C C . ARG A 1 177 ? -17.516 27.781 -6.902 1 98.62 177 ARG A C 1
ATOM 1398 O O . ARG A 1 177 ? -17.797 27.031 -7.836 1 98.62 177 ARG A O 1
ATOM 1405 N N . ALA A 1 178 ? -16.75 28.812 -7.023 1 98.62 178 ALA A N 1
ATOM 1406 C CA . ALA A 1 178 ? -16.234 29.25 -8.328 1 98.62 178 ALA A CA 1
ATOM 1407 C C . ALA A 1 178 ? -15.195 28.281 -8.867 1 98.62 178 ALA A C 1
ATOM 1409 O O . ALA A 1 178 ? -14.914 28.266 -10.062 1 98.62 178 ALA A O 1
ATOM 1410 N N . ALA A 1 179 ? -14.641 27.453 -8.016 1 98.69 179 ALA A N 1
ATOM 1411 C CA . ALA A 1 179 ? -13.578 26.531 -8.414 1 98.69 179 ALA A CA 1
ATOM 1412 C C . ALA A 1 179 ? -14.156 25.328 -9.156 1 98.69 179 ALA A C 1
ATOM 1414 O O . ALA A 1 179 ? -13.422 24.594 -9.836 1 98.69 179 ALA A O 1
ATOM 1415 N N . PHE A 1 180 ? -15.461 25.141 -9.086 1 98.75 180 PHE A N 1
ATOM 1416 C CA . PHE A 1 180 ? -16.109 23.969 -9.695 1 98.75 180 PHE A CA 1
ATOM 1417 C C . PHE A 1 180 ? -16.344 24.203 -11.188 1 98.75 180 PHE A C 1
ATOM 1419 O O . PHE A 1 180 ? -16.703 25.297 -11.602 1 98.75 180 PHE A O 1
ATOM 1426 N N . THR A 1 181 ? -16.062 23.25 -11.945 1 98.56 181 THR A N 1
ATOM 1427 C CA . THR A 1 181 ? -16.422 23.141 -13.359 1 98.56 181 THR A CA 1
ATOM 1428 C C . THR A 1 181 ? -17.141 21.828 -13.633 1 98.56 181 THR A C 1
ATOM 1430 O O . THR A 1 181 ? -17.266 20.984 -12.75 1 98.56 181 THR A O 1
ATOM 1433 N N . PRO A 1 182 ? -17.641 21.641 -14.805 1 97.88 182 PRO A N 1
ATOM 1434 C CA . PRO A 1 182 ? -18.266 20.359 -15.141 1 97.88 182 PRO A CA 1
ATOM 1435 C C . PRO A 1 182 ? -17.297 19.188 -15.039 1 97.88 182 PRO A C 1
ATOM 1437 O O . PRO A 1 182 ? -17.719 18.016 -15.039 1 97.88 182 PRO A O 1
ATOM 1440 N N . LYS A 1 183 ? -16 19.438 -14.914 1 98.38 183 LYS A N 1
ATOM 1441 C CA . LYS A 1 183 ? -14.984 18.406 -14.836 1 98.38 183 LYS A CA 1
ATOM 1442 C C . LYS A 1 183 ? -14.695 18.016 -13.383 1 98.38 183 LYS A C 1
ATOM 1444 O O . LYS A 1 183 ? -13.992 17.047 -13.117 1 98.38 183 LYS A O 1
ATOM 1449 N N . THR A 1 184 ? -15.242 18.781 -12.445 1 98.81 184 THR A N 1
ATOM 1450 C CA . THR A 1 184 ? -14.945 18.5 -11.039 1 98.81 184 THR A CA 1
ATOM 1451 C C . THR A 1 184 ? -15.539 17.156 -10.617 1 98.81 184 THR A C 1
ATOM 1453 O O . THR A 1 184 ? -16.75 16.938 -10.758 1 98.81 184 THR A O 1
ATOM 1456 N N . LYS A 1 185 ? -14.672 16.312 -10.094 1 98.69 185 LYS A N 1
ATOM 1457 C CA . LYS A 1 185 ? -15.078 14.977 -9.703 1 98.69 185 LYS A CA 1
ATOM 1458 C C . LYS A 1 185 ? -15.109 14.836 -8.18 1 98.69 185 LYS A C 1
ATOM 1460 O O . LYS A 1 185 ? -15.938 14.102 -7.641 1 98.69 185 LYS A O 1
ATOM 1465 N N . ALA A 1 186 ? -14.242 15.484 -7.52 1 98.88 186 ALA A N 1
ATOM 1466 C CA . ALA A 1 186 ? -14.109 15.266 -6.082 1 98.88 186 ALA A CA 1
ATOM 1467 C C . ALA A 1 186 ? -13.594 16.516 -5.379 1 98.88 186 ALA A C 1
ATOM 1469 O O . ALA A 1 186 ? -13.023 17.406 -6.02 1 98.88 186 ALA A O 1
ATOM 1470 N N . VAL A 1 187 ? -13.836 16.562 -4.082 1 98.88 187 VAL A N 1
ATOM 1471 C CA . VAL A 1 187 ? -13.297 17.562 -3.158 1 98.88 187 VAL A CA 1
ATOM 1472 C C . VAL A 1 187 ? -12.648 16.859 -1.965 1 98.88 187 VAL A C 1
ATOM 1474 O O . VAL A 1 187 ? -13.211 15.906 -1.417 1 98.88 187 VAL A O 1
ATOM 1477 N N . ILE A 1 188 ? -11.453 17.281 -1.604 1 98.88 188 ILE A N 1
ATOM 1478 C CA . ILE A 1 188 ? -10.812 16.812 -0.383 1 98.88 188 ILE A CA 1
ATOM 1479 C C . ILE A 1 188 ? -10.953 17.859 0.718 1 98.88 188 ILE A C 1
ATOM 1481 O O . ILE A 1 188 ? -10.578 19.016 0.53 1 98.88 188 ILE A O 1
ATOM 1485 N N . ILE A 1 189 ? -11.531 17.453 1.8 1 98.75 189 ILE A N 1
ATOM 1486 C CA . ILE A 1 189 ? -11.672 18.297 2.98 1 98.75 189 ILE A CA 1
ATOM 1487 C C . ILE A 1 189 ? -10.844 17.719 4.129 1 98.75 189 ILE A C 1
ATOM 1489 O O . ILE A 1 189 ? -11.023 16.562 4.512 1 98.75 189 ILE A O 1
ATOM 1493 N N . ASN A 1 190 ? -9.961 18.484 4.586 1 98.75 190 ASN A N 1
ATOM 1494 C CA . ASN A 1 190 ? -9.109 18.062 5.695 1 98.75 190 ASN A CA 1
ATOM 1495 C C . ASN A 1 190 ? -9.461 18.797 6.984 1 98.75 190 ASN A C 1
ATOM 1497 O O . ASN A 1 190 ? -9.297 20.016 7.074 1 98.75 190 ASN A O 1
ATOM 1501 N N . THR A 1 191 ? -9.984 18.172 7.973 1 98.62 191 THR A N 1
ATOM 1502 C CA . THR A 1 191 ? -10.367 18.719 9.266 1 98.62 191 THR A CA 1
ATOM 1503 C C . THR A 1 191 ? -10.344 17.641 10.344 1 98.62 191 THR A C 1
ATOM 1505 O O . THR A 1 191 ? -10.945 16.578 10.172 1 98.62 191 THR A O 1
ATOM 1508 N N . PRO A 1 192 ? -9.766 17.812 11.492 1 98.38 192 PRO A N 1
ATOM 1509 C CA . PRO A 1 192 ? -8.898 18.938 11.812 1 98.38 192 PRO A CA 1
ATOM 1510 C C . PRO A 1 192 ? -7.785 19.141 10.789 1 98.38 192 PRO A C 1
ATOM 1512 O O . PRO A 1 192 ? -7.254 18.172 10.25 1 98.38 192 PRO A O 1
ATOM 1515 N N . HIS A 1 193 ? -7.492 20.375 10.516 1 98.44 193 HIS A N 1
ATOM 1516 C CA . HIS A 1 193 ? -6.723 20.734 9.328 1 98.44 193 HIS A CA 1
ATOM 1517 C C . HIS A 1 193 ? -5.227 20.703 9.609 1 98.44 193 HIS A C 1
ATOM 1519 O O . HIS A 1 193 ? -4.766 21.219 10.625 1 98.44 193 HIS A O 1
ATOM 1525 N N . ASN A 1 194 ? -4.457 20.078 8.93 1 96.5 194 ASN A N 1
ATOM 1526 C CA . ASN A 1 194 ? -3.004 20.141 8.812 1 96.5 194 ASN A CA 1
ATOM 1527 C C . ASN A 1 194 ? -2.58 20.969 7.598 1 96.5 194 ASN A C 1
ATOM 1529 O O . ASN A 1 194 ? -2.922 20.625 6.461 1 96.5 194 ASN A O 1
ATOM 1533 N N . PRO A 1 195 ? -2.008 22.016 7.816 1 95.56 195 PRO A N 1
ATOM 1534 C CA . PRO A 1 195 ? -1.18 22.344 8.977 1 95.56 195 PRO A CA 1
ATOM 1535 C C . PRO A 1 195 ? -1.769 23.453 9.836 1 95.56 195 PRO A C 1
ATOM 1537 O O . PRO A 1 195 ? -1.198 23.812 10.867 1 95.56 195 PRO A O 1
ATOM 1540 N N . VAL A 1 196 ? -2.9 23.969 9.492 1 96.81 196 VAL A N 1
ATOM 1541 C CA . VAL A 1 196 ? -3.383 25.219 10.078 1 96.81 196 VAL A CA 1
ATOM 1542 C C . VAL A 1 196 ? -3.855 24.969 11.508 1 96.81 196 VAL A C 1
ATOM 1544 O O . VAL A 1 196 ? -3.816 25.875 12.352 1 96.81 196 VAL A O 1
ATOM 1547 N N . GLY A 1 197 ? -4.297 23.797 11.766 1 97.5 197 GLY A N 1
ATOM 1548 C CA . GLY A 1 197 ? -4.898 23.5 13.055 1 97.5 197 GLY A CA 1
ATOM 1549 C C . GLY A 1 197 ? -6.348 23.938 13.156 1 97.5 197 GLY A C 1
ATOM 1550 O O . GLY A 1 197 ? -6.914 23.984 14.25 1 97.5 197 GLY A O 1
ATOM 1551 N N . LYS A 1 198 ? -6.922 24.281 12.086 1 98.12 198 LYS A N 1
ATOM 1552 C CA . LYS A 1 198 ? -8.328 24.672 12.031 1 98.12 198 LYS A CA 1
ATOM 1553 C C . LYS A 1 198 ? -9.242 23.453 12.172 1 98.12 198 LYS A C 1
ATOM 1555 O O . LYS A 1 198 ? -8.969 22.391 11.602 1 98.12 198 LYS A O 1
ATOM 1560 N N . VAL A 1 199 ? -10.344 23.609 12.891 1 98.56 199 VAL A N 1
ATOM 1561 C CA . VAL A 1 199 ? -11.445 22.656 12.938 1 98.56 199 VAL A CA 1
ATOM 1562 C C . VAL A 1 199 ? -12.703 23.297 12.336 1 98.56 199 VAL A C 1
ATOM 1564 O O . VAL A 1 199 ? -13.273 24.219 12.906 1 98.56 199 VAL A O 1
ATOM 1567 N N . PHE A 1 200 ? -13.047 22.844 11.141 1 98.62 200 PHE A N 1
ATOM 1568 C CA . PHE A 1 200 ? -14.234 23.391 10.492 1 98.62 200 PHE A CA 1
ATOM 1569 C C . PHE A 1 200 ? -15.469 23.188 11.367 1 98.62 200 PHE A C 1
ATOM 1571 O O . PHE A 1 200 ? -15.656 22.125 11.953 1 98.62 200 PHE A O 1
ATOM 1578 N N . THR A 1 201 ? -16.297 24.203 11.5 1 98 201 THR A N 1
ATOM 1579 C CA . THR A 1 201 ? -17.547 24.109 12.273 1 98 201 THR A CA 1
ATOM 1580 C C . THR A 1 201 ? -18.625 23.422 11.461 1 98 201 THR A C 1
ATOM 1582 O O . THR A 1 201 ? -18.5 23.266 10.242 1 98 201 THR A O 1
ATOM 1585 N N . ARG A 1 202 ? -19.656 23.016 12.133 1 98.19 202 ARG A N 1
ATOM 1586 C CA . ARG A 1 202 ? -20.812 22.438 11.461 1 98.19 202 ARG A CA 1
ATOM 1587 C C . ARG A 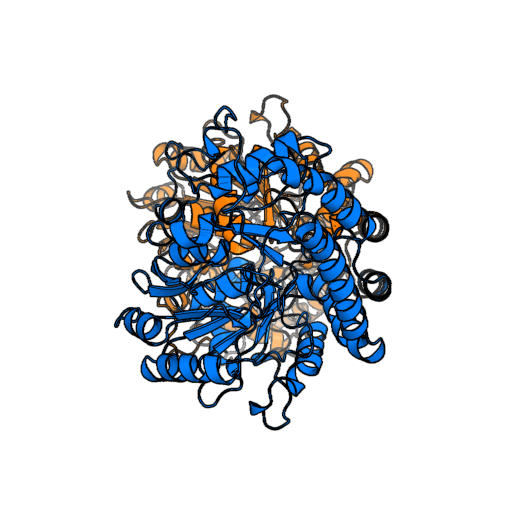1 202 ? -21.391 23.406 10.43 1 98.19 202 ARG A C 1
ATOM 1589 O O . ARG A 1 202 ? -21.797 22.984 9.344 1 98.19 202 ARG A O 1
ATOM 1596 N N . GLU A 1 203 ? -21.422 24.688 10.789 1 98.25 203 GLU A N 1
ATOM 1597 C CA . GLU A 1 203 ? -21.969 25.703 9.891 1 98.25 203 GLU A CA 1
ATOM 1598 C C . GLU A 1 203 ? -21.125 25.812 8.625 1 98.25 203 GLU A C 1
ATOM 1600 O O . GLU A 1 203 ? -21.656 25.875 7.516 1 98.25 203 GLU A O 1
ATOM 1605 N N . GLU A 1 204 ? -19.812 25.891 8.781 1 98.44 204 GLU A N 1
ATOM 1606 C CA . GLU A 1 204 ? -18.922 25.953 7.625 1 98.44 204 GLU A CA 1
ATOM 1607 C C . GLU A 1 204 ? -19.078 24.719 6.734 1 98.44 204 GLU A C 1
ATOM 1609 O O . GLU A 1 204 ? -19.172 24.844 5.512 1 98.44 204 GLU A O 1
ATOM 1614 N N . LEU A 1 205 ? -19.141 23.516 7.336 1 98.81 205 LEU A N 1
ATOM 1615 C CA . LEU A 1 205 ? -19.25 22.266 6.586 1 98.81 205 LEU A CA 1
ATOM 1616 C C . LEU A 1 205 ? -20.609 22.172 5.898 1 98.81 205 LEU A C 1
ATOM 1618 O O . LEU A 1 205 ? -20.734 21.594 4.816 1 98.81 205 LEU A O 1
ATOM 1622 N N . THR A 1 206 ? -21.625 22.75 6.543 1 98.75 206 THR A N 1
ATOM 1623 C CA . THR A 1 206 ? -22.938 22.797 5.914 1 98.75 206 THR A CA 1
ATOM 1624 C C . THR A 1 206 ? -22.891 23.609 4.629 1 98.75 206 THR A C 1
ATOM 1626 O O . THR A 1 206 ? -23.453 23.203 3.609 1 98.75 206 THR A O 1
ATOM 1629 N N . GLU A 1 207 ? -22.25 24.766 4.688 1 98.69 207 GLU A N 1
ATOM 1630 C CA . GLU A 1 207 ? -22.125 25.578 3.484 1 98.69 207 GLU A CA 1
ATOM 1631 C C . GLU A 1 207 ? -21.344 24.844 2.396 1 98.69 207 GLU A C 1
ATOM 1633 O O . GLU A 1 207 ? -21.719 24.891 1.222 1 98.69 207 GLU A O 1
ATOM 1638 N N . ILE A 1 208 ? -20.281 24.156 2.773 1 98.88 208 ILE A N 1
ATOM 1639 C CA . ILE A 1 208 ? -19.5 23.359 1.843 1 98.88 208 ILE A CA 1
ATOM 1640 C C . ILE A 1 208 ? -20.359 22.25 1.254 1 98.88 208 ILE A C 1
ATOM 1642 O O . ILE A 1 208 ? -20.328 22 0.047 1 98.88 208 ILE A O 1
ATOM 1646 N N . SER A 1 209 ? -21.156 21.609 2.107 1 98.75 209 SER A N 1
ATOM 1647 C CA . SER A 1 209 ? -22 20.484 1.703 1 98.75 209 SER A CA 1
ATOM 1648 C C . SER A 1 209 ? -23.016 20.906 0.644 1 98.75 209 SER A C 1
ATOM 1650 O O . SER A 1 209 ? -23.297 20.156 -0.293 1 98.75 209 SER A O 1
ATOM 1652 N N . LYS A 1 210 ? -23.594 22.125 0.827 1 98.75 210 LYS A N 1
ATOM 1653 C CA . LYS A 1 210 ? -24.547 22.625 -0.148 1 98.75 210 LYS A CA 1
ATOM 1654 C C . LYS A 1 210 ? -23.953 22.656 -1.55 1 98.75 210 LYS A C 1
ATOM 1656 O O . LYS A 1 210 ? -24.594 22.234 -2.518 1 98.75 210 LYS A O 1
ATOM 1661 N N . VAL A 1 211 ? -22.75 23.109 -1.645 1 98.81 211 VAL A N 1
ATOM 1662 C CA . VAL A 1 211 ? -22.078 23.203 -2.934 1 98.81 211 VAL A CA 1
ATOM 1663 C C . VAL A 1 211 ? -21.797 21.797 -3.469 1 98.81 211 VAL A C 1
ATOM 1665 O O . VAL A 1 211 ? -22.031 21.516 -4.645 1 98.81 211 VAL A O 1
ATOM 1668 N N . CYS A 1 212 ? -21.281 20.891 -2.627 1 98.69 212 CYS A N 1
ATOM 1669 C CA . CYS A 1 212 ? -20.922 19.531 -3.043 1 98.69 212 CYS A CA 1
ATOM 1670 C C . CYS A 1 212 ? -22.156 18.766 -3.527 1 98.69 212 CYS A C 1
ATOM 1672 O O . CYS A 1 212 ? -22.078 18 -4.488 1 98.69 212 CYS A O 1
ATOM 1674 N N . ILE A 1 213 ? -23.312 18.969 -2.854 1 98.31 213 ILE A N 1
ATOM 1675 C CA . ILE A 1 213 ? -24.547 18.312 -3.23 1 98.31 213 ILE A CA 1
ATOM 1676 C C . ILE A 1 213 ? -25.031 18.859 -4.574 1 98.31 213 ILE A C 1
ATOM 1678 O O . ILE A 1 213 ? -25.406 18.094 -5.465 1 98.31 213 ILE A O 1
ATOM 1682 N N . GLU A 1 214 ? -25.031 20.219 -4.648 1 98.12 214 GLU A N 1
ATOM 1683 C CA . GLU A 1 214 ? -25.453 20.859 -5.883 1 98.12 214 GLU A CA 1
ATOM 1684 C C . GLU A 1 214 ? -24.625 20.375 -7.074 1 98.12 214 GLU A C 1
ATOM 1686 O O . GLU A 1 214 ? -25.172 20.125 -8.148 1 98.12 214 GLU A O 1
ATOM 1691 N N . LYS A 1 215 ? -23.312 20.234 -6.871 1 98.06 215 LYS A N 1
ATOM 1692 C CA . LYS A 1 215 ? -22.406 19.891 -7.953 1 98.06 215 LYS A CA 1
ATOM 1693 C C . LYS A 1 215 ? -22.266 18.391 -8.109 1 98.06 215 LYS A C 1
ATOM 1695 O O . LYS A 1 215 ? -21.688 17.906 -9.078 1 98.06 215 LYS A O 1
ATOM 1700 N N . ASN A 1 216 ? -22.828 17.609 -7.164 1 97.25 216 ASN A N 1
ATOM 1701 C CA . ASN A 1 216 ? -22.859 16.156 -7.16 1 97.25 216 ASN A CA 1
ATOM 1702 C C . ASN A 1 216 ? -21.469 15.555 -7.297 1 97.25 216 ASN A C 1
ATOM 1704 O O . ASN A 1 216 ? -21.219 14.766 -8.211 1 97.25 216 ASN A O 1
ATOM 1708 N N . VAL A 1 217 ? -20.609 15.875 -6.359 1 98.44 217 VAL A N 1
ATOM 1709 C CA . VAL A 1 217 ? -19.219 15.438 -6.418 1 98.44 217 VAL A CA 1
ATOM 1710 C C . VAL A 1 217 ? -18.906 14.516 -5.238 1 98.44 217 VAL A C 1
ATOM 1712 O O . VAL A 1 217 ? -19.641 14.516 -4.242 1 98.44 217 VAL A O 1
ATOM 1715 N N . LEU A 1 218 ? -17.891 13.703 -5.375 1 98.75 218 LEU A N 1
ATOM 1716 C CA . LEU A 1 218 ? -17.328 12.891 -4.293 1 98.75 218 LEU A CA 1
ATOM 1717 C C . LEU A 1 218 ? -16.641 13.773 -3.26 1 98.75 218 LEU A C 1
ATOM 1719 O O . LEU A 1 218 ? -15.914 14.703 -3.619 1 98.75 218 LEU A O 1
ATOM 1723 N N . VAL A 1 219 ? -16.891 13.5 -2.002 1 98.94 219 VAL A N 1
ATOM 1724 C CA . VAL A 1 219 ? -16.156 14.172 -0.927 1 98.94 219 VAL A CA 1
ATOM 1725 C C . VAL A 1 219 ? -15.25 13.172 -0.214 1 98.94 219 VAL A C 1
ATOM 1727 O O . VAL A 1 219 ? -15.711 12.133 0.27 1 98.94 219 VAL A O 1
ATOM 1730 N N . ILE A 1 220 ? -14.008 13.398 -0.235 1 98.94 220 ILE A N 1
ATOM 1731 C CA . ILE A 1 220 ? -13.039 12.672 0.587 1 98.94 220 ILE A CA 1
ATOM 1732 C C . ILE A 1 220 ? -12.695 13.492 1.826 1 98.94 220 ILE A C 1
ATOM 1734 O O . ILE A 1 220 ? -12 14.5 1.732 1 98.94 220 ILE A O 1
ATOM 1738 N N . ALA A 1 221 ? -13.211 13.07 2.941 1 98.94 221 ALA A N 1
ATOM 1739 C CA . ALA A 1 221 ? -13.031 13.789 4.203 1 98.94 221 ALA A CA 1
ATOM 1740 C C . ALA A 1 221 ? -11.836 13.242 4.977 1 98.94 221 ALA A C 1
ATOM 1742 O O . ALA A 1 221 ? -11.953 12.242 5.688 1 98.94 221 ALA A O 1
ATOM 1743 N N . ASP A 1 222 ? -10.727 13.906 4.824 1 98.88 222 ASP A N 1
ATOM 1744 C CA . ASP A 1 222 ? -9.516 13.547 5.562 1 98.88 222 ASP A CA 1
ATOM 1745 C C . ASP A 1 222 ? -9.625 13.969 7.027 1 98.88 222 ASP A C 1
ATOM 1747 O O . ASP A 1 222 ? -9.367 15.133 7.367 1 98.88 222 ASP A O 1
ATOM 1751 N N . GLU A 1 223 ? -9.891 12.992 7.863 1 98.88 223 GLU A N 1
ATOM 1752 C CA . GLU A 1 223 ? -10.164 13.25 9.273 1 98.88 223 GLU A CA 1
ATOM 1753 C C . GLU A 1 223 ? -9.188 12.492 10.164 1 98.88 223 GLU A C 1
ATOM 1755 O O . GLU A 1 223 ? -9.555 12.023 11.25 1 98.88 223 GLU A O 1
ATOM 1760 N N . VAL A 1 224 ? -7.941 12.391 9.742 1 98.56 224 VAL A N 1
ATOM 1761 C CA . VAL A 1 224 ? -6.957 11.539 10.406 1 98.56 224 VAL A CA 1
ATOM 1762 C C . VAL A 1 224 ? -6.645 12.102 11.797 1 98.56 224 VAL A C 1
ATOM 1764 O O . VAL A 1 224 ? -6.137 11.383 12.656 1 98.56 224 VAL A O 1
ATOM 1767 N N . TYR A 1 225 ? -6.984 13.367 12.055 1 98.44 225 TYR A N 1
ATOM 1768 C CA . TYR A 1 225 ? -6.676 13.984 13.336 1 98.44 225 TYR A CA 1
ATOM 1769 C C . TYR A 1 225 ? -7.93 14.141 14.188 1 98.44 225 TYR A C 1
ATOM 1771 O O . TYR A 1 225 ? -7.98 14.984 15.086 1 98.44 225 TYR A O 1
ATOM 1779 N N . ASP A 1 226 ? -8.93 13.312 13.938 1 97.81 226 ASP A N 1
ATOM 1780 C CA . ASP A 1 226 ? -10.25 13.453 14.555 1 97.81 226 ASP A CA 1
ATOM 1781 C C . ASP A 1 226 ? -10.164 13.312 16.078 1 97.81 226 ASP A C 1
ATOM 1783 O O . ASP A 1 226 ? -10.977 13.883 16.797 1 97.81 226 ASP A O 1
ATOM 1787 N N . CYS A 1 227 ? -9.117 12.633 16.594 1 96.06 227 CYS A N 1
ATOM 1788 C CA . CYS A 1 227 ? -9.023 12.406 18.031 1 96.06 227 CYS A CA 1
ATOM 1789 C C . CYS A 1 227 ? -8.281 13.555 18.703 1 96.06 227 CYS A C 1
ATOM 1791 O O . CYS A 1 227 ? -8.133 13.562 19.938 1 96.06 227 CYS A O 1
ATOM 1793 N N . MET A 1 228 ? -7.844 14.531 17.969 1 97.5 228 MET A N 1
ATOM 1794 C CA . MET A 1 228 ? -7.059 15.648 18.5 1 97.5 228 MET A CA 1
ATOM 1795 C C . MET A 1 228 ? -7.766 16.969 18.25 1 97.5 228 MET A C 1
ATOM 1797 O O . MET A 1 228 ? -7.422 17.703 17.328 1 97.5 228 MET A O 1
ATOM 1801 N N . VAL A 1 229 ? -8.719 17.328 19.062 1 98.19 229 VAL A N 1
ATOM 1802 C CA . VAL A 1 229 ? -9.469 18.578 19.016 1 98.19 229 VAL A CA 1
ATOM 1803 C C . VAL A 1 229 ? -9.406 19.25 20.391 1 98.19 229 VAL A C 1
ATOM 1805 O O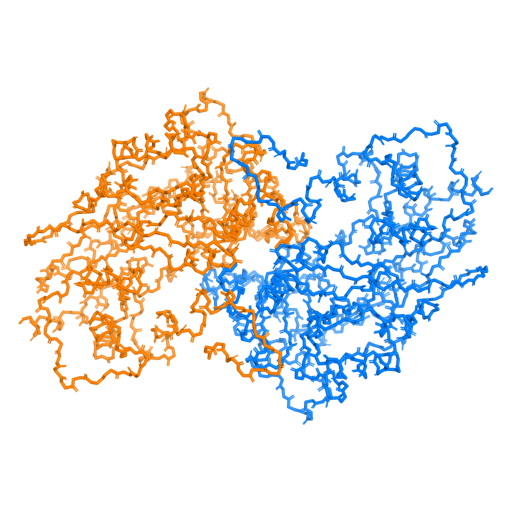 . VAL A 1 229 ? -9.828 18.672 21.391 1 98.19 229 VAL A O 1
ATOM 1808 N N . TYR A 1 230 ? -8.914 20.391 20.453 1 98 230 TYR A N 1
ATOM 1809 C CA . TYR A 1 230 ? -8.547 21.031 21.703 1 98 230 TYR A CA 1
ATOM 1810 C C . TYR A 1 230 ? -9.586 22.062 22.125 1 98 230 TYR A C 1
ATOM 1812 O O . TYR A 1 230 ? -10.43 22.453 21.328 1 98 230 TYR A O 1
ATOM 1820 N N . ASP A 1 231 ? -9.516 22.484 23.391 1 96.31 231 ASP A N 1
ATOM 1821 C CA . ASP A 1 231 ? -10.172 23.656 23.953 1 96.31 231 ASP A CA 1
ATOM 1822 C C . ASP A 1 231 ? -11.688 23.562 23.812 1 96.31 231 ASP A C 1
ATOM 1824 O O . ASP A 1 231 ? -12.359 24.562 23.516 1 96.31 231 ASP A O 1
ATOM 1828 N N . GLY A 1 232 ? -12.195 22.438 23.828 1 94.12 232 GLY A N 1
ATOM 1829 C CA . GLY A 1 232 ? -13.633 22.219 23.828 1 94.12 232 GLY A CA 1
ATOM 1830 C C . GLY A 1 232 ? -14.258 22.312 22.453 1 94.12 232 GLY A C 1
ATOM 1831 O O . GLY A 1 232 ? -15.477 22.219 22.312 1 94.12 232 GLY A O 1
ATOM 1832 N N . LYS A 1 233 ? -13.43 22.453 21.391 1 95.81 233 LYS A N 1
ATOM 1833 C CA . LYS A 1 233 ? -13.953 22.422 20.031 1 95.81 233 LYS A CA 1
ATOM 1834 C C . LYS A 1 233 ? -14.523 21.047 19.703 1 95.81 233 LYS A C 1
ATOM 1836 O O . LYS A 1 233 ? -14.211 20.062 20.375 1 95.81 233 LYS A O 1
ATOM 1841 N N . LYS A 1 234 ? -15.422 21.062 18.766 1 95.62 234 LYS A N 1
ATOM 1842 C CA . LYS A 1 234 ? -16.078 19.812 18.375 1 95.62 234 LYS A CA 1
ATOM 1843 C C . LYS A 1 234 ? -15.75 19.453 16.938 1 95.62 234 LYS A C 1
ATOM 1845 O O . LYS A 1 234 ? -15.844 20.297 16.031 1 95.62 234 LYS A O 1
ATOM 1850 N N . HIS A 1 235 ? -15.344 18.219 16.734 1 97.81 235 HIS A N 1
ATOM 1851 C CA . HIS A 1 235 ? -15.156 17.719 15.383 1 97.81 235 HIS A CA 1
ATOM 1852 C C . HIS A 1 235 ? -16.484 17.297 14.766 1 97.81 235 HIS A C 1
ATOM 1854 O O . HIS A 1 235 ? -17.188 16.453 15.312 1 97.81 235 HIS A O 1
ATOM 1860 N N . THR A 1 236 ? -16.891 17.906 13.68 1 98.06 236 THR A N 1
ATOM 1861 C CA . THR A 1 236 ? -18.062 17.547 12.898 1 98.06 236 THR A CA 1
ATOM 1862 C C . THR A 1 236 ? -17.672 16.781 11.641 1 98.06 236 THR A C 1
ATOM 1864 O O . THR A 1 236 ? -16.797 17.219 10.891 1 98.06 236 THR A O 1
ATOM 1867 N N . ARG A 1 237 ? -18.266 15.625 11.477 1 98.62 237 ARG A N 1
ATOM 1868 C CA . ARG A 1 237 ? -18.031 14.836 10.266 1 98.62 237 ARG A CA 1
ATOM 1869 C C . ARG A 1 237 ? -19 15.234 9.156 1 98.62 237 ARG A C 1
ATOM 1871 O O . ARG A 1 237 ? -20.219 15.062 9.289 1 98.62 237 ARG A O 1
ATOM 1878 N N . ILE A 1 238 ? -18.469 15.641 8.086 1 98.88 238 ILE A N 1
ATOM 1879 C CA . ILE A 1 238 ? -19.297 16.141 6.992 1 98.88 238 ILE A CA 1
ATOM 1880 C C . ILE A 1 238 ? -20.219 15.031 6.488 1 98.88 238 ILE A C 1
ATOM 1882 O O . ILE A 1 238 ? -21.328 15.289 6.039 1 98.88 238 ILE A O 1
ATOM 1886 N N . ALA A 1 239 ? -19.781 13.766 6.629 1 98.81 239 ALA A N 1
ATOM 1887 C CA . ALA A 1 239 ? -20.562 12.609 6.188 1 98.81 239 ALA A CA 1
ATOM 1888 C C . ALA A 1 239 ? -21.891 12.531 6.926 1 98.81 239 ALA A C 1
ATOM 1890 O O . ALA A 1 239 ? -22.828 11.867 6.469 1 98.81 239 ALA A O 1
ATOM 1891 N N . THR A 1 240 ? -22.031 13.156 8.102 1 98.56 240 THR A N 1
ATOM 1892 C CA . THR A 1 240 ? -23.219 13.039 8.922 1 98.56 240 THR A CA 1
ATOM 1893 C C . THR A 1 240 ? -24.25 14.102 8.531 1 98.56 240 THR A C 1
ATOM 1895 O O . THR A 1 240 ? -25.406 14.039 8.953 1 98.56 240 THR A O 1
ATOM 1898 N N . LEU A 1 241 ? -23.859 15.102 7.77 1 98.69 241 LEU A N 1
ATOM 1899 C CA . LEU A 1 241 ? -24.766 16.172 7.359 1 98.69 241 LEU A CA 1
ATOM 1900 C C . LEU A 1 241 ? -25.766 15.656 6.34 1 98.69 241 LEU A C 1
ATOM 1902 O O . LEU A 1 241 ? -25.484 14.711 5.602 1 98.69 241 LEU A O 1
ATOM 1906 N N . PRO A 1 242 ? -26.953 16.266 6.277 1 97.81 242 PRO A N 1
ATOM 1907 C CA . PRO A 1 242 ? -27.984 15.82 5.332 1 97.81 242 PRO A CA 1
ATOM 1908 C C . PRO A 1 242 ? -27.469 15.789 3.891 1 97.81 242 PRO A C 1
ATOM 1910 O O . PRO A 1 242 ? -26.953 16.797 3.391 1 97.81 242 PRO A O 1
ATOM 1913 N N . GLY A 1 243 ? -27.594 14.625 3.279 1 97.06 243 GLY A N 1
ATOM 1914 C CA . GLY A 1 243 ? -27.266 14.469 1.871 1 97.06 243 GLY A CA 1
ATOM 1915 C C . GLY A 1 243 ? -25.797 14.164 1.629 1 97.06 243 GLY A C 1
ATOM 1916 O O . GLY A 1 243 ? -25.375 14.047 0.481 1 97.06 243 GLY A O 1
ATOM 1917 N N . MET A 1 244 ? -25.047 13.906 2.703 1 98.38 244 MET A N 1
ATOM 1918 C CA . MET A 1 244 ? -23.594 13.82 2.508 1 98.38 244 MET A CA 1
ATOM 1919 C C . MET A 1 244 ? -23.109 12.383 2.652 1 98.38 244 MET A C 1
ATOM 1921 O O . MET A 1 244 ? -22.031 12.031 2.166 1 98.38 244 MET A O 1
ATOM 1925 N N . TRP A 1 245 ? -23.875 11.469 3.26 1 97.5 245 TRP A N 1
ATOM 1926 C CA . TRP A 1 245 ? -23.453 10.094 3.48 1 97.5 245 TRP A CA 1
ATOM 1927 C C . TRP A 1 245 ? -23.172 9.391 2.156 1 97.5 245 TRP A C 1
ATOM 1929 O O . TRP A 1 245 ? -22.094 8.82 1.963 1 97.5 245 TRP A O 1
ATOM 1939 N N . GLU A 1 246 ? -24 9.555 1.173 1 96.44 246 GLU A N 1
ATOM 1940 C CA . GLU A 1 246 ? -23.969 8.781 -0.064 1 96.44 246 GLU A CA 1
ATOM 1941 C C . GLU A 1 246 ? -22.859 9.25 -0.989 1 96.44 246 GLU A C 1
ATOM 1943 O O . GLU A 1 246 ? -22.594 8.625 -2.018 1 96.44 246 GLU A O 1
ATOM 1948 N N . ARG A 1 247 ? -22.156 10.383 -0.569 1 97.94 247 ARG A N 1
ATOM 1949 C CA . ARG A 1 247 ? -21.125 10.906 -1.461 1 97.94 247 ARG A CA 1
ATOM 1950 C C . ARG A 1 247 ? -19.812 11.117 -0.719 1 97.94 247 ARG A C 1
ATOM 1952 O O . ARG A 1 247 ? -18.875 11.734 -1.248 1 97.94 247 ARG A O 1
ATOM 1959 N N . THR A 1 248 ? -19.703 10.555 0.538 1 98.69 248 THR A N 1
ATOM 1960 C CA . THR A 1 248 ? -18.547 10.891 1.347 1 98.69 248 THR A CA 1
ATOM 1961 C C . THR A 1 248 ? -17.781 9.633 1.746 1 98.69 248 THR A C 1
ATOM 1963 O O . THR A 1 248 ? -18.391 8.625 2.131 1 98.69 248 THR A O 1
ATOM 1966 N N . LEU A 1 249 ? -16.516 9.609 1.541 1 98.81 249 LEU A N 1
ATOM 1967 C CA . LEU A 1 249 ? -15.586 8.695 2.186 1 98.81 249 LEU A CA 1
ATOM 1968 C C . LEU A 1 249 ? -14.805 9.398 3.295 1 98.81 249 LEU A C 1
ATOM 1970 O O . LEU A 1 249 ? -14.086 10.359 3.037 1 98.81 249 LEU A O 1
ATOM 1974 N N . THR A 1 250 ? -15.008 8.953 4.52 1 98.94 250 THR A N 1
ATOM 1975 C CA . THR A 1 250 ? -14.242 9.453 5.66 1 98.94 250 THR A CA 1
ATOM 1976 C C . THR A 1 250 ? -12.945 8.672 5.82 1 98.94 250 THR A C 1
ATOM 1978 O O . THR A 1 250 ? -12.945 7.438 5.801 1 98.94 250 THR A O 1
ATOM 1981 N N . VAL A 1 251 ? -11.867 9.391 5.945 1 98.94 251 VAL A N 1
ATOM 1982 C CA . VAL A 1 251 ? -10.547 8.781 6.047 1 98.94 251 VAL A CA 1
ATOM 1983 C C . VAL A 1 251 ? -10.047 8.859 7.488 1 98.94 251 VAL A C 1
ATOM 1985 O O . VAL A 1 251 ? -10.055 9.93 8.094 1 98.94 251 VAL A O 1
ATOM 1988 N N . GLY A 1 252 ? -9.641 7.727 8.047 1 98.81 252 GLY A N 1
ATOM 1989 C CA . GLY A 1 252 ? -9.062 7.648 9.375 1 98.81 252 GLY A CA 1
ATOM 1990 C C . GLY A 1 252 ? -7.68 7.027 9.398 1 98.81 252 GLY A C 1
ATOM 1991 O O . GLY A 1 252 ? -7.215 6.508 8.375 1 98.81 252 GLY A O 1
ATOM 1992 N N . SER A 1 253 ? -7.008 7.117 10.523 1 98.44 253 SER A N 1
ATOM 1993 C CA . SER A 1 253 ? -5.637 6.633 10.641 1 98.44 253 SER A CA 1
ATOM 1994 C C . SER A 1 253 ? -5.355 6.098 12.039 1 98.44 253 SER A C 1
ATOM 1996 O O . SER A 1 253 ? -5.453 6.84 13.023 1 98.44 253 SER A O 1
ATOM 1998 N N . GLY A 1 254 ? -4.977 4.855 12.133 1 98.5 254 GLY A N 1
ATOM 1999 C CA . GLY A 1 254 ? -4.52 4.309 13.406 1 98.5 254 GLY A CA 1
ATOM 2000 C C . GLY A 1 254 ? -3.213 4.922 13.875 1 98.5 254 GLY A C 1
ATOM 2001 O O . GLY A 1 254 ? -2.98 5.043 15.086 1 98.5 254 GLY A O 1
ATOM 2002 N N . GLY A 1 255 ? -2.348 5.289 12.898 1 97.81 255 GLY A N 1
ATOM 2003 C CA . GLY A 1 255 ? -1.056 5.879 13.219 1 97.81 255 GLY A CA 1
ATOM 2004 C C . GLY A 1 255 ? -1.164 7.168 14.008 1 97.81 255 GLY A C 1
ATOM 2005 O O . GLY A 1 255 ? -0.442 7.367 14.984 1 97.81 255 GLY A O 1
ATOM 2006 N N . LYS A 1 256 ? -2.076 8.055 13.602 1 97.88 256 LYS A N 1
ATOM 2007 C CA . LYS A 1 256 ? -2.287 9.328 14.281 1 97.88 256 LYS A CA 1
ATOM 2008 C C . LYS A 1 256 ? -3.01 9.133 15.609 1 97.88 256 LYS A C 1
ATOM 2010 O O . LYS A 1 256 ? -2.77 9.867 16.562 1 97.88 256 LYS A O 1
ATOM 2015 N N . SER A 1 257 ? -3.824 8.117 15.68 1 97.81 257 SER A N 1
ATOM 2016 C CA . SER A 1 257 ? -4.641 7.871 16.859 1 97.81 257 SER A CA 1
ATOM 2017 C C . SER A 1 257 ? -3.805 7.301 18 1 97.81 257 SER A C 1
ATOM 2019 O O . SER A 1 257 ? -3.99 7.676 19.156 1 97.81 257 SER A O 1
ATOM 2021 N N . PHE A 1 258 ? -2.822 6.434 17.688 1 98.31 258 PHE A N 1
ATOM 2022 C CA . PHE A 1 258 ? -2.205 5.656 18.75 1 98.31 258 PHE A CA 1
ATOM 2023 C C . PHE A 1 258 ? -0.692 5.84 18.75 1 98.31 258 PHE A C 1
ATOM 2025 O O . PHE A 1 258 ? 0.036 5.043 19.344 1 98.31 258 PHE A O 1
ATOM 2032 N N . ALA A 1 259 ? -0.187 6.84 18.047 1 97.5 259 ALA A N 1
ATOM 2033 C CA . ALA A 1 259 ? 1.246 7.117 17.969 1 97.5 259 ALA A CA 1
ATOM 2034 C C . ALA A 1 259 ? 2.008 5.926 17.406 1 97.5 259 ALA A C 1
ATOM 2036 O O . ALA A 1 259 ? 2.979 5.457 18 1 97.5 259 ALA A O 1
ATOM 2037 N N . CYS A 1 260 ? 1.529 5.48 16.328 1 98.38 260 CYS A N 1
ATOM 2038 C CA . CYS A 1 260 ? 2.113 4.328 15.648 1 98.38 260 CYS A CA 1
ATOM 2039 C C . CYS A 1 260 ? 2.104 4.52 14.141 1 98.38 260 CYS A C 1
ATOM 2041 O O . CYS A 1 260 ? 1.618 3.658 13.406 1 98.38 260 CYS A O 1
ATOM 2043 N N . THR A 1 261 ? 2.609 5.656 13.68 1 98.12 261 THR A N 1
ATOM 2044 C CA . THR A 1 261 ? 2.492 6.094 12.289 1 98.12 261 THR A CA 1
ATOM 2045 C C . THR A 1 261 ? 3.133 5.078 11.344 1 98.12 261 THR A C 1
ATOM 2047 O O . THR A 1 261 ? 2.746 4.977 10.18 1 98.12 261 THR A O 1
ATOM 2050 N N . GLY A 1 262 ? 4.086 4.266 11.805 1 98.44 262 GLY A N 1
ATOM 2051 C CA . GLY A 1 262 ? 4.777 3.279 10.992 1 98.44 262 GLY A CA 1
ATOM 2052 C C . GLY A 1 262 ? 3.986 2 10.805 1 98.44 262 GLY A C 1
ATOM 2053 O O . GLY A 1 262 ? 4.355 1.148 9.992 1 98.44 262 GLY A O 1
ATOM 2054 N N . TRP A 1 263 ? 2.871 1.825 11.562 1 98.81 263 TRP A N 1
ATOM 2055 C CA . TRP A 1 263 ? 2.066 0.613 11.438 1 98.81 263 TRP A CA 1
ATOM 2056 C C . TRP A 1 263 ? 1.299 0.605 10.117 1 98.81 263 TRP A C 1
ATOM 2058 O O . TRP A 1 263 ? 0.943 -0.459 9.609 1 98.81 263 TRP A O 1
ATOM 2068 N N . ARG A 1 264 ? 1.003 1.788 9.57 1 98.75 264 ARG A N 1
ATOM 2069 C CA . ARG A 1 264 ? 0.392 1.992 8.266 1 98.75 264 ARG A CA 1
ATOM 2070 C C . ARG A 1 264 ? -0.985 1.339 8.195 1 98.75 264 ARG A C 1
ATOM 2072 O O . ARG A 1 264 ? -1.295 0.633 7.234 1 98.75 264 ARG A O 1
ATOM 2079 N N . ILE A 1 265 ? -1.787 1.614 9.227 1 98.94 265 ILE A N 1
ATOM 2080 C CA . ILE A 1 265 ? -3.178 1.174 9.234 1 98.94 265 ILE A CA 1
ATOM 2081 C C . ILE A 1 265 ? -4.102 2.385 9.148 1 98.94 265 ILE A C 1
ATOM 2083 O O . ILE A 1 265 ? -4.082 3.254 10.023 1 98.94 265 ILE A O 1
ATOM 2087 N N . GLY A 1 266 ? -4.828 2.512 8.125 1 98.88 266 GLY A N 1
ATOM 2088 C CA . GLY A 1 266 ? -5.906 3.471 7.953 1 98.88 266 GLY A CA 1
ATOM 2089 C C . GLY A 1 266 ? -7.227 2.822 7.582 1 98.88 266 GLY A C 1
ATOM 2090 O O . GLY A 1 266 ? -7.328 1.596 7.523 1 98.88 266 GLY A O 1
ATOM 2091 N N . TRP A 1 267 ? -8.227 3.631 7.348 1 98.94 267 TRP A N 1
ATOM 2092 C CA . TRP A 1 267 ? -9.508 3.08 6.914 1 98.94 267 TRP A CA 1
ATOM 2093 C C . TRP A 1 267 ? -10.352 4.145 6.215 1 98.94 267 TRP A C 1
ATOM 2095 O O . TRP A 1 267 ? -10.102 5.344 6.367 1 98.94 267 TRP A O 1
ATOM 2105 N N . LEU A 1 268 ? -11.242 3.703 5.453 1 98.94 268 LEU A N 1
ATOM 2106 C CA . LEU A 1 268 ? -12.32 4.496 4.867 1 98.94 268 LEU A CA 1
ATOM 2107 C C . LEU A 1 268 ? -13.672 4.074 5.434 1 98.94 268 LEU A C 1
ATOM 2109 O O . LEU A 1 268 ? -13.922 2.887 5.648 1 98.94 268 LEU A O 1
ATOM 2113 N N . ILE A 1 269 ? -14.484 5 5.707 1 98.94 269 ILE A N 1
ATOM 2114 C CA . ILE A 1 269 ? -15.867 4.773 6.113 1 98.94 269 ILE A CA 1
ATOM 2115 C C . ILE A 1 269 ? -16.812 5.504 5.16 1 98.94 269 ILE A C 1
ATOM 2117 O O . ILE A 1 269 ? -16.609 6.688 4.863 1 98.94 269 ILE A O 1
ATOM 2121 N N . GLY A 1 270 ? -17.781 4.906 4.66 1 98.25 270 GLY A N 1
ATOM 2122 C CA . GLY A 1 270 ? -18.766 5.473 3.748 1 98.25 270 GLY A CA 1
ATOM 2123 C C . GLY A 1 270 ? -19.766 4.445 3.236 1 98.25 270 GLY A C 1
ATOM 2124 O O . GLY A 1 270 ? -19.781 3.305 3.697 1 98.25 270 GLY A O 1
ATOM 2125 N N . PRO A 1 271 ? -20.656 4.832 2.338 1 97 271 PRO A N 1
ATOM 2126 C CA . PRO A 1 271 ? -21.625 3.877 1.811 1 97 271 PRO A CA 1
ATOM 2127 C C . PRO A 1 271 ? -20.969 2.73 1.041 1 97 271 PRO A C 1
ATOM 2129 O O . PRO A 1 271 ? -19.891 2.898 0.482 1 97 271 PRO A O 1
ATOM 2132 N N . PRO A 1 272 ? -21.609 1.58 1.011 1 96.25 272 PRO A N 1
ATOM 2133 C CA . PRO A 1 272 ? -21.031 0.377 0.404 1 96.25 272 PRO A CA 1
ATOM 2134 C C . PRO A 1 272 ? -20.562 0.606 -1.033 1 96.25 272 PRO A C 1
ATOM 2136 O O . PRO A 1 272 ? -19.547 0.058 -1.449 1 96.25 272 PRO A O 1
ATOM 2139 N N . GLN A 1 273 ? -21.25 1.406 -1.781 1 95.31 273 GLN A N 1
ATOM 2140 C CA . GLN A 1 273 ? -20.891 1.631 -3.178 1 95.31 273 GLN A CA 1
ATOM 2141 C C . GLN A 1 273 ? -19.516 2.279 -3.293 1 95.31 273 GLN A C 1
ATOM 2143 O O . GLN A 1 273 ? -18.719 1.908 -4.156 1 95.31 273 GLN A O 1
ATOM 2148 N N . LEU A 1 274 ? -19.25 3.232 -2.4 1 97.38 274 LEU A N 1
ATOM 2149 C CA . LEU A 1 274 ? -17.969 3.926 -2.438 1 97.38 274 LEU A CA 1
ATOM 2150 C C . LEU A 1 274 ? -16.859 3.059 -1.844 1 97.38 274 LEU A C 1
ATOM 2152 O O . LEU A 1 274 ? -15.758 2.984 -2.395 1 97.38 274 LEU A O 1
ATOM 2156 N N . THR A 1 275 ? -17.188 2.348 -0.721 1 97.62 275 THR A N 1
ATOM 2157 C CA . THR A 1 275 ? -16.172 1.528 -0.078 1 97.62 275 THR A CA 1
ATOM 2158 C C . THR A 1 275 ? -15.828 0.316 -0.939 1 97.62 275 THR A C 1
ATOM 2160 O O . THR A 1 275 ? -14.672 -0.104 -0.999 1 97.62 275 THR A O 1
ATOM 2163 N N . SER A 1 276 ? -16.781 -0.248 -1.632 1 95.69 276 SER A N 1
ATOM 2164 C CA . SER A 1 276 ? -16.547 -1.409 -2.48 1 95.69 276 SER A CA 1
ATOM 2165 C C . SER A 1 276 ? -15.688 -1.042 -3.686 1 95.69 276 SER A C 1
ATOM 2167 O O . SER A 1 276 ? -14.828 -1.821 -4.105 1 95.69 276 SER A O 1
ATOM 2169 N N . ALA A 1 277 ? -15.969 0.135 -4.273 1 96.75 277 ALA A N 1
ATOM 2170 C CA . ALA A 1 277 ? -15.133 0.601 -5.379 1 96.75 277 ALA A CA 1
ATOM 2171 C C . ALA A 1 277 ? -13.695 0.83 -4.926 1 96.75 277 ALA A C 1
ATOM 2173 O O . ALA A 1 277 ? -12.75 0.44 -5.617 1 96.75 277 ALA A O 1
ATOM 2174 N N . SER A 1 278 ? -13.562 1.453 -3.758 1 98.19 278 SER A N 1
ATOM 2175 C CA . SER A 1 278 ? -12.227 1.694 -3.211 1 98.19 278 SER A CA 1
ATOM 2176 C C . SER A 1 278 ? -11.523 0.385 -2.871 1 98.19 278 SER A C 1
ATOM 2178 O O . SER A 1 278 ? -10.312 0.261 -3.049 1 98.19 278 SER A O 1
ATOM 2180 N N . LEU A 1 279 ? -12.289 -0.582 -2.379 1 97.38 279 LEU A N 1
ATOM 2181 C CA . LEU A 1 279 ? -11.773 -1.914 -2.084 1 97.38 279 LEU A CA 1
ATOM 2182 C C . LEU A 1 279 ? -11.242 -2.58 -3.346 1 97.38 279 LEU A C 1
ATOM 2184 O O . LEU A 1 279 ? -10.148 -3.164 -3.332 1 97.38 279 LEU A O 1
ATOM 2188 N N . ALA A 1 280 ? -12.008 -2.486 -4.402 1 96.31 280 ALA A N 1
ATOM 2189 C CA . ALA A 1 280 ? -11.586 -3.088 -5.664 1 96.31 280 ALA A CA 1
ATOM 2190 C C . ALA A 1 280 ? -10.258 -2.502 -6.141 1 96.31 280 ALA A C 1
ATOM 2192 O O . ALA A 1 280 ? -9.383 -3.232 -6.613 1 96.31 280 ALA A O 1
ATOM 2193 N N . ALA A 1 281 ? -10.094 -1.219 -5.973 1 97.88 281 ALA A N 1
ATOM 2194 C CA . ALA A 1 281 ? -8.844 -0.563 -6.344 1 97.88 281 ALA A CA 1
ATOM 2195 C C . ALA A 1 281 ? -7.719 -0.954 -5.391 1 97.88 281 ALA A C 1
ATOM 2197 O O . ALA A 1 281 ? -6.637 -1.357 -5.828 1 97.88 281 ALA A O 1
ATOM 2198 N N . HIS A 1 282 ? -7.988 -0.859 -4.109 1 98.25 282 HIS A N 1
ATOM 2199 C CA . HIS A 1 282 ? -6.988 -1.108 -3.076 1 98.25 282 HIS A CA 1
ATOM 2200 C C . HIS A 1 282 ? -6.441 -2.529 -3.172 1 98.25 282 HIS A C 1
ATOM 2202 O O . HIS A 1 282 ? -5.246 -2.754 -2.961 1 98.25 282 HIS A O 1
ATOM 2208 N N . SER A 1 283 ? -7.328 -3.486 -3.52 1 96.19 283 SER A N 1
ATOM 2209 C CA . SER A 1 283 ? -6.945 -4.891 -3.607 1 96.19 283 SER A CA 1
ATOM 2210 C C . SER A 1 283 ? -5.973 -5.129 -4.758 1 96.19 283 SER A C 1
ATOM 2212 O O . SER A 1 283 ? -5.23 -6.109 -4.758 1 96.19 283 SER A O 1
ATOM 2214 N N . ARG A 1 284 ? -5.961 -4.242 -5.699 1 96.12 284 ARG A N 1
ATOM 2215 C CA . ARG A 1 284 ? -5.055 -4.391 -6.832 1 96.12 284 ARG A CA 1
ATOM 2216 C C . ARG A 1 284 ? -3.787 -3.57 -6.629 1 96.12 284 ARG A C 1
ATOM 2218 O O . ARG A 1 284 ? -2.801 -3.756 -7.348 1 96.12 284 ARG A O 1
ATOM 2225 N N . ILE A 1 285 ? -3.789 -2.701 -5.645 1 98.06 285 ILE A N 1
ATOM 2226 C CA . ILE A 1 285 ? -2.646 -1.84 -5.359 1 98.06 285 ILE A CA 1
ATOM 2227 C C . ILE A 1 285 ? -1.707 -2.537 -4.375 1 98.06 285 ILE A C 1
ATOM 2229 O O . ILE A 1 285 ? -0.511 -2.672 -4.641 1 98.06 285 ILE A O 1
ATOM 2233 N N . VAL A 1 286 ? -2.312 -3.088 -3.279 1 98 286 VAL A N 1
ATOM 2234 C CA . VAL A 1 286 ? -1.467 -3.705 -2.262 1 98 286 VAL A CA 1
ATOM 2235 C C . VAL A 1 286 ? -2.037 -5.066 -1.871 1 98 286 VAL A C 1
ATOM 2237 O O . VAL A 1 286 ? -1.474 -5.762 -1.021 1 98 286 VAL A O 1
ATOM 2240 N N . PHE A 1 287 ? -3.158 -5.512 -2.457 1 95.38 287 PHE A N 1
ATOM 2241 C CA . PHE A 1 287 ? -3.93 -6.715 -2.166 1 95.38 287 PHE A CA 1
ATOM 2242 C C . PHE A 1 287 ? -4.652 -6.586 -0.83 1 95.38 287 PHE A C 1
ATOM 2244 O O . PHE A 1 287 ? -5.852 -6.312 -0.791 1 95.38 287 PHE A O 1
ATOM 2251 N N . SER A 1 288 ? -3.943 -6.574 0.249 1 96.56 288 SER A N 1
ATOM 2252 C CA . SER A 1 288 ? -4.52 -6.34 1.569 1 96.56 288 SER A CA 1
ATOM 2253 C C . SER A 1 288 ? -3.568 -5.535 2.451 1 96.56 288 SER A C 1
ATOM 2255 O O . SER A 1 288 ? -2.363 -5.496 2.199 1 96.56 288 SER A O 1
ATOM 2257 N N . THR A 1 289 ? -4.125 -4.848 3.396 1 98.5 289 THR A N 1
ATOM 2258 C CA . THR A 1 289 ? -3.346 -4.152 4.414 1 98.5 289 THR A CA 1
ATOM 2259 C C . THR A 1 289 ? -2.625 -5.148 5.32 1 98.5 289 THR A C 1
ATOM 2261 O O . THR A 1 289 ? -3.111 -6.262 5.539 1 98.5 289 THR A O 1
ATOM 2264 N N . ASN A 1 290 ? -1.42 -4.781 5.82 1 98.75 290 ASN A N 1
ATOM 2265 C CA . ASN A 1 290 ? -0.663 -5.727 6.633 1 98.75 290 ASN A CA 1
ATOM 2266 C C . ASN A 1 290 ? -1.497 -6.262 7.793 1 98.75 290 ASN A C 1
ATOM 2268 O O . ASN A 1 290 ? -2.193 -5.5 8.469 1 98.75 290 ASN A O 1
ATOM 2272 N N . SER A 1 291 ? -1.467 -7.516 8.062 1 98.56 291 SER A N 1
ATOM 2273 C CA . SER A 1 291 ? -2.395 -8.227 8.938 1 98.56 291 SER A CA 1
ATOM 2274 C C . SER A 1 291 ? -2.031 -8.039 10.406 1 98.56 291 SER A C 1
ATOM 2276 O O . SER A 1 291 ? -2.896 -7.742 11.227 1 98.56 291 SER A O 1
ATOM 2278 N N . PRO A 1 292 ? -0.746 -8.164 10.797 1 98.69 292 PRO A N 1
ATOM 2279 C CA . PRO A 1 292 ? -0.43 -8.117 12.227 1 98.69 292 PRO A CA 1
ATOM 2280 C C . PRO A 1 292 ? -0.809 -6.781 12.867 1 98.69 292 PRO A C 1
ATOM 2282 O O . PRO A 1 292 ? -1.368 -6.758 13.961 1 98.69 292 PRO A O 1
ATOM 2285 N N . MET A 1 293 ? -0.563 -5.703 12.125 1 98.81 293 MET A N 1
ATOM 2286 C CA . MET A 1 293 ? -0.776 -4.414 12.773 1 98.81 293 MET A CA 1
ATOM 2287 C C . MET A 1 293 ? -2.256 -4.039 12.773 1 98.81 293 MET A C 1
ATOM 2289 O O . MET A 1 293 ? -2.684 -3.174 13.539 1 98.81 293 MET A O 1
ATOM 2293 N N . GLN A 1 294 ? -3.07 -4.672 11.93 1 98.88 294 GLN A N 1
ATOM 2294 C CA . GLN A 1 294 ? -4.516 -4.527 12.055 1 98.88 294 GLN A CA 1
ATOM 2295 C C . GLN A 1 294 ? -5.004 -5.016 13.414 1 98.88 294 GLN A C 1
ATOM 2297 O O . GLN A 1 294 ? -5.855 -4.383 14.039 1 98.88 294 GLN A O 1
ATOM 2302 N N . GLU A 1 295 ? -4.426 -6.145 13.852 1 98.81 295 GLU A N 1
ATOM 2303 C CA . GLU A 1 295 ? -4.785 -6.676 15.164 1 98.81 295 GLU A CA 1
ATOM 2304 C C . GLU A 1 295 ? -4.41 -5.703 16.281 1 98.81 295 GLU A C 1
ATOM 2306 O O . GLU A 1 295 ? -5.172 -5.52 17.234 1 98.81 295 GLU A O 1
ATOM 2311 N N . ALA A 1 296 ? -3.252 -5.105 16.156 1 98.88 296 ALA A N 1
ATOM 2312 C CA . ALA A 1 296 ? -2.787 -4.164 17.172 1 98.88 296 ALA A CA 1
ATOM 2313 C C . ALA A 1 296 ? -3.707 -2.947 17.25 1 98.88 296 ALA A C 1
ATOM 2315 O O . ALA A 1 296 ? -4.09 -2.523 18.344 1 98.88 296 ALA A O 1
ATOM 2316 N N . VAL A 1 297 ? -4.074 -2.389 16.125 1 98.94 297 VAL A N 1
ATOM 2317 C CA . VAL A 1 297 ? -4.949 -1.22 16.094 1 98.94 297 VAL A CA 1
ATOM 2318 C C . VAL A 1 297 ? -6.328 -1.592 16.641 1 98.94 297 VAL A C 1
ATOM 2320 O O . VAL A 1 297 ? -6.965 -0.8 17.328 1 98.94 297 VAL A O 1
ATOM 2323 N N . ALA A 1 298 ? -6.793 -2.816 16.297 1 98.94 298 ALA A N 1
ATOM 2324 C CA . ALA A 1 298 ? -8.07 -3.287 16.828 1 98.94 298 ALA A CA 1
ATOM 2325 C C . ALA A 1 298 ? -8.055 -3.299 18.359 1 98.94 298 ALA A C 1
ATOM 2327 O O . ALA A 1 298 ? -9 -2.836 19 1 98.94 298 ALA A O 1
ATOM 2328 N N . ILE A 1 299 ? -6.961 -3.826 18.938 1 98.88 299 ILE A N 1
ATOM 2329 C CA . ILE A 1 299 ? -6.793 -3.863 20.391 1 98.88 299 ILE A CA 1
ATOM 2330 C C . ILE A 1 299 ? -6.871 -2.445 20.953 1 98.88 299 ILE A C 1
ATOM 2332 O O . ILE A 1 299 ? -7.535 -2.209 21.969 1 98.88 299 ILE A O 1
ATOM 2336 N N . GLY A 1 300 ? -6.199 -1.516 20.281 1 98.88 300 GLY A N 1
ATOM 2337 C CA . GLY A 1 300 ? -6.25 -0.12 20.688 1 98.88 300 GLY A CA 1
ATOM 2338 C C . GLY A 1 300 ? -7.656 0.44 20.734 1 98.88 300 GLY A C 1
ATOM 2339 O O . GLY A 1 300 ? -8.078 0.992 21.75 1 98.88 300 GLY A O 1
ATOM 2340 N N . LEU A 1 301 ? -8.406 0.294 19.672 1 98.88 301 LEU A N 1
ATOM 2341 C CA . LEU A 1 301 ? -9.75 0.836 19.578 1 98.88 301 LEU A CA 1
ATOM 2342 C C . LEU A 1 301 ? -10.68 0.169 20.594 1 98.88 301 LEU A C 1
ATOM 2344 O O . LEU A 1 301 ? -11.531 0.831 21.188 1 98.88 301 LEU A O 1
ATOM 2348 N N . GLU A 1 302 ? -10.5 -1.141 20.781 1 98.81 302 GLU A N 1
ATOM 2349 C CA . GLU A 1 302 ? -11.352 -1.917 21.688 1 98.81 302 GLU A CA 1
ATOM 2350 C C . GLU A 1 302 ? -11.227 -1.431 23.125 1 98.81 302 GLU A C 1
ATOM 2352 O O . GLU A 1 302 ? -12.203 -1.447 23.875 1 98.81 302 GLU A O 1
ATOM 2357 N N . GLN A 1 303 ? -10.039 -0.993 23.5 1 98.56 303 GLN A N 1
ATOM 2358 C CA . GLN A 1 303 ? -9.766 -0.749 24.922 1 98.56 303 GLN A CA 1
ATOM 2359 C C . GLN A 1 303 ? -9.664 0.746 25.203 1 98.56 303 GLN A C 1
ATOM 2361 O O . GLN A 1 303 ? -9.617 1.156 26.375 1 98.56 303 GLN A O 1
ATOM 2366 N N . ALA A 1 304 ? -9.68 1.579 24.203 1 98.38 304 ALA A N 1
ATOM 2367 C CA . ALA A 1 304 ? -9.383 3.004 24.344 1 98.38 304 ALA A CA 1
ATOM 2368 C C . ALA A 1 304 ? -10.367 3.678 25.297 1 98.38 304 ALA A C 1
ATOM 2370 O O . ALA A 1 304 ? -9.961 4.465 26.156 1 98.38 304 ALA A O 1
ATOM 2371 N N . LYS A 1 305 ? -11.664 3.398 25.141 1 97.5 305 LYS A N 1
ATOM 2372 C CA . LYS A 1 305 ? -12.688 4.059 25.953 1 97.5 305 LYS A CA 1
ATOM 2373 C C . LYS A 1 305 ? -12.555 3.689 27.422 1 97.5 305 LYS A C 1
ATOM 2375 O O . LYS A 1 305 ? -12.539 4.566 28.281 1 97.5 305 LYS A O 1
ATOM 2380 N N . GLU A 1 306 ? -12.484 2.395 27.672 1 98.12 306 GLU A N 1
ATOM 2381 C CA . GLU A 1 306 ? -12.375 1.912 29.031 1 98.12 306 GLU A CA 1
ATOM 2382 C C . GLU A 1 306 ? -11.141 2.479 29.734 1 98.12 306 GLU A C 1
ATOM 2384 O O . GLU A 1 306 ? -11.164 2.74 30.938 1 98.12 306 GLU A O 1
ATOM 2389 N N . ARG A 1 307 ? -10.117 2.762 29.016 1 98.25 307 ARG A N 1
ATOM 2390 C CA . ARG A 1 307 ? -8.852 3.227 29.578 1 98.25 307 ARG A CA 1
ATOM 2391 C C . ARG A 1 307 ? -8.773 4.75 29.562 1 98.25 307 ARG A C 1
ATOM 2393 O O . ARG A 1 307 ? -7.789 5.328 30.031 1 98.25 307 ARG A O 1
ATOM 2400 N N . HIS A 1 308 ? -9.75 5.41 29.016 1 98.12 308 HIS A N 1
ATOM 2401 C CA . HIS A 1 308 ? -9.773 6.863 28.875 1 98.12 308 HIS A CA 1
ATOM 2402 C C . HIS A 1 308 ? -8.562 7.363 28.094 1 98.12 308 HIS A C 1
ATOM 2404 O O . HIS A 1 308 ? -7.977 8.391 28.438 1 98.12 308 HIS A O 1
ATOM 2410 N N . PHE A 1 309 ? -8.117 6.547 27.188 1 98.44 309 PHE A N 1
ATOM 2411 C CA . PHE A 1 309 ? -6.863 6.781 26.469 1 98.44 309 PHE A CA 1
ATOM 2412 C C . PHE A 1 309 ? -6.898 8.117 25.75 1 98.44 309 PHE A C 1
ATOM 2414 O O . PHE A 1 309 ? -5.965 8.922 25.859 1 98.44 309 PHE A O 1
ATOM 2421 N N . PHE A 1 310 ? -7.953 8.414 24.953 1 98.19 310 PHE A N 1
ATOM 2422 C CA . PHE A 1 310 ? -7.984 9.602 24.109 1 98.19 310 PHE A CA 1
ATOM 2423 C C . PHE A 1 310 ? -8.133 10.859 24.953 1 98.19 310 PHE A C 1
ATOM 2425 O O . PHE A 1 310 ? -7.609 11.922 24.594 1 98.19 310 PHE A O 1
ATOM 2432 N N . GLU A 1 311 ? -8.82 10.773 26.078 1 97.62 311 GLU A N 1
ATOM 2433 C CA . GLU A 1 311 ? -8.883 11.898 27 1 97.62 311 GLU A CA 1
ATOM 2434 C C . GLU A 1 311 ? -7.5 12.234 27.547 1 97.62 311 GLU A C 1
ATOM 2436 O O . GLU A 1 311 ? -7.105 13.406 27.578 1 97.62 311 GLU A O 1
ATOM 2441 N N . ASP A 1 312 ? -6.793 11.203 27.953 1 98.19 312 ASP A N 1
ATOM 2442 C CA . ASP A 1 312 ? -5.441 11.391 28.469 1 98.19 312 ASP A CA 1
ATOM 2443 C C . ASP A 1 312 ? -4.508 11.93 27.391 1 98.19 312 ASP A C 1
ATOM 2445 O O . ASP A 1 312 ? -3.686 12.812 27.641 1 98.19 312 ASP A O 1
ATOM 2449 N N . GLN A 1 313 ? -4.633 11.367 26.25 1 97.88 313 GLN A N 1
ATOM 2450 C CA . GLN A 1 313 ? -3.82 11.797 25.125 1 97.88 313 GLN A CA 1
ATOM 2451 C C . GLN A 1 313 ? -4.078 13.266 24.781 1 97.88 313 GLN A C 1
ATOM 2453 O O . GLN A 1 313 ? -3.143 14.016 24.516 1 97.88 313 GLN A O 1
ATOM 2458 N N . LEU A 1 314 ? -5.348 13.625 24.766 1 98.12 314 LEU A N 1
ATOM 2459 C CA . LEU A 1 314 ? -5.715 15.008 24.453 1 98.12 314 LEU A CA 1
ATOM 2460 C C . LEU A 1 314 ? -5.125 15.969 25.484 1 98.12 314 LEU A C 1
ATOM 2462 O O . LEU A 1 314 ? -4.648 17.047 25.125 1 98.12 314 LEU A O 1
ATOM 2466 N N . ALA A 1 315 ? -5.176 15.602 26.719 1 98.25 315 ALA A N 1
ATOM 2467 C CA . ALA A 1 315 ? -4.574 16.406 27.781 1 98.25 315 ALA A CA 1
ATOM 2468 C C . ALA A 1 315 ? -3.068 16.547 27.562 1 98.25 315 ALA A C 1
ATOM 2470 O O . ALA A 1 315 ? -2.51 17.641 27.734 1 98.25 315 ALA A O 1
ATOM 2471 N N . ALA A 1 316 ? -2.434 15.469 27.234 1 98.25 316 ALA A N 1
ATOM 2472 C CA . ALA A 1 316 ? -0.994 15.469 27 1 98.25 316 ALA A CA 1
ATOM 2473 C C . ALA A 1 316 ? -0.637 16.375 25.812 1 98.25 316 ALA A C 1
ATOM 2475 O O . ALA A 1 316 ? 0.329 17.141 25.875 1 98.25 316 ALA A O 1
ATOM 2476 N N . TYR A 1 317 ? -1.387 16.25 24.734 1 98.31 317 TYR A N 1
ATOM 2477 C CA . TYR A 1 317 ? -1.119 17.078 23.562 1 98.31 317 TYR A CA 1
ATOM 2478 C C . TYR A 1 317 ? -1.393 18.547 23.859 1 98.31 317 TYR A C 1
ATOM 2480 O O . TYR A 1 317 ? -0.714 19.438 23.328 1 98.31 317 TYR A O 1
ATOM 2488 N N . THR A 1 318 ? -2.4 18.812 24.703 1 98.44 318 THR A N 1
ATOM 2489 C CA . THR A 1 318 ? -2.67 20.188 25.109 1 98.44 318 THR A CA 1
ATOM 2490 C C . THR A 1 318 ? -1.474 20.766 25.859 1 98.44 318 THR A C 1
ATOM 2492 O O . THR A 1 318 ? -1.068 21.891 25.609 1 98.44 318 THR A O 1
ATOM 2495 N N . GLU A 1 319 ? -0.942 20.016 26.734 1 98.56 319 GLU A N 1
ATOM 2496 C CA . GLU A 1 319 ? 0.256 20.438 27.453 1 98.56 319 GLU A CA 1
ATOM 2497 C C . GLU A 1 319 ? 1.413 20.703 26.5 1 98.56 319 GLU A C 1
ATOM 2499 O O . GLU A 1 319 ? 2.107 21.703 26.625 1 98.56 319 GLU A O 1
ATOM 2504 N N . ARG A 1 320 ? 1.657 19.828 25.609 1 98.56 320 ARG A N 1
ATOM 2505 C CA . ARG A 1 320 ? 2.74 19.953 24.641 1 98.56 320 ARG A CA 1
ATOM 2506 C C . ARG A 1 320 ? 2.561 21.188 23.766 1 98.56 320 ARG A C 1
ATOM 2508 O O . ARG A 1 320 ? 3.518 21.922 23.516 1 98.56 320 ARG A O 1
ATOM 2515 N N . ARG A 1 321 ? 1.31 21.375 23.266 1 98.38 321 ARG A N 1
ATOM 2516 C CA . ARG A 1 321 ? 0.963 22.578 22.516 1 98.38 321 ARG A CA 1
ATOM 2517 C C . ARG A 1 321 ? 1.303 23.828 23.328 1 98.38 321 ARG A C 1
ATOM 2519 O O . ARG A 1 321 ? 1.935 24.75 22.812 1 98.38 321 ARG A O 1
ATOM 2526 N N . ASP A 1 322 ? 0.926 23.844 24.578 1 98.5 322 ASP A N 1
ATOM 2527 C CA . ASP A 1 322 ? 1.114 25.016 25.453 1 98.5 322 ASP A CA 1
ATOM 2528 C C . ASP A 1 322 ? 2.596 25.266 25.719 1 98.5 322 ASP A C 1
ATOM 2530 O O . ASP A 1 322 ? 3.027 26.406 25.812 1 98.5 322 ASP A O 1
ATOM 2534 N N . ILE A 1 323 ? 3.346 24.203 25.844 1 98.75 323 ILE A N 1
ATOM 2535 C CA . ILE A 1 323 ? 4.785 24.344 26.016 1 98.75 323 ILE A CA 1
ATOM 2536 C C . ILE A 1 323 ? 5.387 25.062 24.812 1 98.75 323 ILE A C 1
ATOM 2538 O O . ILE A 1 323 ? 6.059 26.094 24.969 1 98.75 323 ILE A O 1
ATOM 2542 N N . LEU A 1 324 ? 5.152 24.594 23.641 1 98.62 324 LEU A N 1
ATOM 2543 C CA . LEU A 1 324 ? 5.77 25.172 22.453 1 98.62 324 LEU A CA 1
ATOM 2544 C C . LEU A 1 324 ? 5.289 26.609 22.234 1 98.62 324 LEU A C 1
ATOM 2546 O O . LEU A 1 324 ? 6.09 27.484 21.938 1 98.62 324 LEU A O 1
ATOM 2550 N N . THR A 1 325 ? 3.996 26.844 22.422 1 98.31 325 THR A N 1
ATOM 2551 C CA . THR A 1 325 ? 3.443 28.172 22.188 1 98.31 325 THR A CA 1
ATOM 2552 C C . THR A 1 325 ? 3.977 29.172 23.219 1 98.31 325 THR A C 1
ATOM 2554 O O . THR A 1 325 ? 4.16 30.344 22.906 1 98.31 325 THR A O 1
ATOM 2557 N N . SER A 1 326 ? 4.246 28.734 24.453 1 98.56 326 SER A N 1
ATOM 2558 C CA . SER A 1 326 ? 4.75 29.625 25.484 1 98.56 326 SER A CA 1
ATOM 2559 C C . SER A 1 326 ? 6.082 30.25 25.078 1 98.56 326 SER A C 1
ATOM 2561 O O . SER A 1 326 ? 6.387 31.375 25.453 1 98.56 326 SER A O 1
ATOM 2563 N N . TYR A 1 327 ? 6.852 29.516 24.344 1 98.62 327 TYR A N 1
ATOM 2564 C CA . TYR A 1 327 ? 8.133 30.062 23.891 1 98.62 327 TYR A CA 1
ATOM 2565 C C . TYR A 1 327 ? 7.93 31.094 22.797 1 98.62 327 TYR A C 1
ATOM 2567 O O . TYR A 1 327 ? 8.648 32.094 22.75 1 98.62 327 TYR A O 1
ATOM 2575 N N . PHE A 1 328 ? 7.016 30.922 21.906 1 98 328 PHE A N 1
ATOM 2576 C CA . PHE A 1 328 ? 6.746 31.922 20.891 1 98 328 PHE A CA 1
ATOM 2577 C C . PHE A 1 328 ? 6.109 33.156 21.5 1 98 328 PHE A C 1
ATOM 2579 O O . PHE A 1 328 ? 6.32 34.281 21.016 1 98 328 PHE A O 1
ATOM 2586 N N . ASP A 1 329 ? 5.332 32.938 22.641 1 97.75 329 ASP A N 1
ATOM 2587 C CA . ASP A 1 329 ? 4.867 34.094 23.406 1 97.75 329 ASP A CA 1
ATOM 2588 C C . ASP A 1 329 ? 6.043 34.906 23.938 1 97.75 329 ASP A C 1
ATOM 2590 O O . ASP A 1 329 ? 6.031 36.156 23.844 1 97.75 329 ASP A O 1
ATOM 2594 N N . GLN A 1 330 ? 6.992 34.25 24.422 1 97.94 330 GLN A N 1
ATOM 2595 C CA . GLN A 1 330 ? 8.172 34.938 24.953 1 97.94 330 GLN A CA 1
ATOM 2596 C C . GLN A 1 330 ? 8.93 35.656 23.844 1 97.94 330 GLN A C 1
ATOM 2598 O O . GLN A 1 330 ? 9.477 36.75 24.062 1 97.94 330 GLN A O 1
ATOM 2603 N N . ILE A 1 331 ? 8.992 35.062 22.703 1 97.38 331 ILE A N 1
ATOM 2604 C CA . ILE A 1 331 ? 9.711 35.625 21.562 1 97.38 331 ILE A CA 1
ATOM 2605 C C . ILE A 1 331 ? 8.945 36.844 21.031 1 97.38 331 ILE A C 1
ATOM 2607 O O . ILE A 1 331 ? 9.547 37.781 20.547 1 97.38 331 ILE A O 1
ATOM 2611 N N . GLY A 1 332 ? 7.605 36.781 21.141 1 95.56 332 GLY A N 1
ATOM 2612 C CA . GLY A 1 332 ? 6.75 37.812 20.609 1 95.56 332 GLY A CA 1
ATOM 2613 C C . GLY A 1 332 ? 6.367 37.594 19.156 1 95.56 332 GLY A C 1
ATOM 2614 O O . GLY A 1 332 ? 6.168 38.562 18.406 1 95.56 332 GLY A O 1
ATOM 2615 N N . LEU A 1 333 ? 6.363 36.406 18.719 1 95.81 333 LEU A N 1
ATOM 2616 C CA . LEU A 1 333 ? 5.91 36.062 17.375 1 95.81 333 LEU A CA 1
ATOM 2617 C C . LEU A 1 333 ? 4.465 35.594 17.391 1 95.81 333 LEU A C 1
ATOM 2619 O O . LEU A 1 333 ? 4.113 34.688 18.172 1 95.81 333 LEU A O 1
ATOM 2623 N N . PRO A 1 334 ? 3.66 36.188 16.547 1 95.75 334 PRO A N 1
ATOM 2624 C CA . PRO A 1 334 ? 2.291 35.688 16.453 1 95.75 334 PRO A CA 1
ATOM 2625 C C . PRO A 1 334 ? 2.225 34.281 15.875 1 95.75 334 PRO A C 1
ATOM 2627 O O . PRO A 1 334 ? 3.107 33.875 15.117 1 95.75 334 PRO A O 1
ATOM 2630 N N . TYR A 1 335 ? 1.283 33.531 16.219 1 96.81 335 TYR A N 1
ATOM 2631 C CA . TYR A 1 335 ? 1.012 32.219 15.672 1 96.81 335 TYR A CA 1
ATOM 2632 C C . TYR A 1 335 ? -0.486 31.938 15.641 1 96.81 335 TYR A C 1
ATOM 2634 O O . TYR A 1 335 ? -1.281 32.719 16.172 1 96.81 335 TYR A O 1
ATOM 2642 N N . THR A 1 336 ? -0.866 30.922 14.922 1 96.69 336 THR A N 1
ATOM 2643 C CA . THR A 1 336 ? -2.223 30.391 14.961 1 96.69 336 THR A CA 1
ATOM 2644 C C . THR A 1 336 ? -2.342 29.297 16.016 1 96.69 336 THR A C 1
ATOM 2646 O O . THR A 1 336 ? -1.773 28.203 15.859 1 96.69 336 THR A O 1
ATOM 2649 N N . LYS A 1 337 ? -3.021 29.625 17.094 1 97.5 337 LYS A N 1
ATOM 2650 C CA . LYS A 1 337 ? -3.23 28.578 18.094 1 97.5 337 LYS A CA 1
ATOM 2651 C C . LYS A 1 337 ? -4.059 27.422 17.516 1 97.5 337 LYS A C 1
ATOM 2653 O O . LYS A 1 337 ? -5.215 27.609 17.141 1 97.5 337 LYS A O 1
ATOM 2658 N N . PRO A 1 338 ? -3.508 26.266 17.391 1 97.56 338 PRO A N 1
ATOM 2659 C CA . PRO A 1 338 ? -4.23 25.172 16.75 1 97.56 338 PRO A CA 1
ATOM 2660 C C . PRO A 1 338 ? -5.434 24.703 17.562 1 97.56 338 PRO A C 1
ATOM 2662 O O . PRO A 1 338 ? -5.324 24.5 18.766 1 97.56 338 PRO A O 1
ATOM 2665 N N . GLU A 1 339 ? -6.531 24.5 16.844 1 98 339 GLU A N 1
ATOM 2666 C CA . GLU A 1 339 ? -7.742 23.906 17.406 1 98 339 GLU A CA 1
ATOM 2667 C C . GLU A 1 339 ? -7.703 22.391 17.344 1 98 339 GLU A C 1
ATOM 2669 O O . GLU A 1 339 ? -8.43 21.703 18.062 1 98 339 GLU A O 1
ATOM 2674 N N . GLY A 1 340 ? -6.891 21.875 16.453 1 98.06 340 GLY A N 1
ATOM 2675 C CA . GLY A 1 340 ? -6.738 20.438 16.281 1 98.06 340 GLY A CA 1
ATOM 2676 C C . GLY A 1 340 ? -5.41 20.062 15.648 1 98.06 340 GLY A C 1
ATOM 2677 O O . GLY A 1 340 ? -4.562 20.922 15.406 1 98.06 340 GLY A O 1
ATOM 2678 N N . SER A 1 341 ? -5.211 18.766 15.477 1 97.88 341 SER A N 1
ATOM 2679 C CA . SER A 1 341 ? -3.973 18.188 14.953 1 97.88 341 SER A CA 1
ATOM 2680 C C . SER A 1 341 ? -2.818 18.391 15.93 1 97.88 341 SER A C 1
ATOM 2682 O O . SER A 1 341 ? -3.025 18.422 17.141 1 97.88 341 SER A O 1
ATOM 2684 N N . TYR A 1 342 ? -1.595 18.359 15.555 1 98.5 342 TYR A N 1
ATOM 2685 C CA . TYR A 1 342 ? -0.461 18.609 16.438 1 98.5 342 TYR A CA 1
ATOM 2686 C C . TYR A 1 342 ? 0.586 19.484 15.766 1 98.5 342 TYR A C 1
ATOM 2688 O O . TYR A 1 342 ? 1.788 19.266 15.93 1 98.5 342 TYR A O 1
ATOM 2696 N N . PHE A 1 343 ? 0.073 20.469 14.953 1 98.19 343 PHE A N 1
ATOM 2697 C CA . PHE A 1 343 ? 0.95 21.406 14.258 1 98.19 343 PHE A CA 1
ATOM 2698 C C . PHE A 1 343 ? 0.663 22.844 14.688 1 98.19 343 PHE A C 1
ATOM 2700 O O . PHE A 1 343 ? -0.474 23.172 15.023 1 98.19 343 PHE A O 1
ATOM 2707 N N . LEU A 1 344 ? 1.693 23.594 14.68 1 98 344 LEU A N 1
ATOM 2708 C CA . LEU A 1 344 ? 1.654 25.016 15 1 98 344 LEU A CA 1
ATOM 2709 C C . LEU A 1 344 ? 2.164 25.859 13.836 1 98 344 LEU A C 1
ATOM 2711 O O . LEU A 1 344 ? 3.254 25.609 13.312 1 98 344 LEU A O 1
ATOM 2715 N N . LEU A 1 345 ? 1.384 26.766 13.375 1 97.38 345 LEU A N 1
ATOM 2716 C CA . LEU A 1 345 ? 1.798 27.719 12.352 1 97.38 345 LEU A CA 1
ATOM 2717 C C . LEU A 1 345 ? 2.215 29.047 12.977 1 97.38 345 LEU A C 1
ATOM 2719 O O . LEU A 1 345 ? 1.4 29.719 13.609 1 97.38 345 LEU A O 1
ATOM 2723 N N . VAL A 1 346 ? 3.434 29.391 12.797 1 97.19 346 VAL A N 1
ATOM 2724 C CA . VAL A 1 346 ? 3.982 30.609 13.383 1 97.19 346 VAL A CA 1
ATOM 2725 C C . VAL A 1 346 ? 4.168 31.672 12.289 1 97.19 346 VAL A C 1
ATOM 2727 O O . VAL A 1 346 ? 4.691 31.375 11.211 1 97.19 346 VAL A O 1
ATOM 2730 N N . ASP A 1 347 ? 3.65 32.844 12.477 1 96.5 347 ASP A N 1
ATOM 2731 C CA . ASP A 1 347 ? 3.873 33.969 11.578 1 96.5 347 ASP A CA 1
ATOM 2732 C C . ASP A 1 347 ? 5.301 34.5 11.703 1 96.5 347 ASP A C 1
ATOM 2734 O O . ASP A 1 347 ? 5.664 35.062 12.734 1 96.5 347 ASP A O 1
ATOM 2738 N N . ILE A 1 348 ? 6.082 34.375 10.68 1 96.31 348 ILE A N 1
ATOM 2739 C CA . ILE A 1 348 ? 7.504 34.719 10.758 1 96.31 348 ILE A CA 1
ATOM 2740 C C . ILE A 1 348 ? 7.77 36.031 10.047 1 96.31 348 ILE A C 1
ATOM 2742 O O . ILE A 1 348 ? 8.922 36.375 9.75 1 96.31 348 ILE A O 1
ATOM 2746 N N . SER A 1 349 ? 6.758 36.781 9.75 1 93.81 349 SER A N 1
ATOM 2747 C CA . SER A 1 349 ? 6.867 38 8.953 1 93.81 349 SER A CA 1
ATOM 2748 C C . SER A 1 349 ? 7.766 39 9.633 1 93.81 349 SER A C 1
ATOM 2750 O O . SER A 1 349 ? 8.383 39.844 8.969 1 93.81 349 SER A O 1
ATOM 2752 N N . LYS A 1 350 ? 7.902 38.906 10.922 1 93.94 350 LYS A N 1
ATOM 2753 C CA . LYS A 1 350 ? 8.648 39.906 11.672 1 93.94 350 LYS A CA 1
ATOM 2754 C C . LYS A 1 350 ? 10.117 39.5 11.797 1 93.94 350 LYS A C 1
ATOM 2756 O O . LYS A 1 350 ? 10.945 40.312 12.211 1 93.94 350 LYS A O 1
ATOM 2761 N N . VAL A 1 351 ? 10.391 38.344 11.445 1 97 351 VAL A N 1
ATOM 2762 C CA . VAL A 1 351 ? 11.75 37.875 11.648 1 97 351 VAL A CA 1
ATOM 2763 C C . VAL A 1 351 ? 12.641 38.312 10.5 1 97 351 VAL A C 1
ATOM 2765 O O . VAL A 1 351 ? 12.289 38.156 9.328 1 97 351 VAL A O 1
ATOM 2768 N N . LYS A 1 352 ? 13.75 38.875 10.766 1 96.81 352 LYS A N 1
ATOM 2769 C CA . LYS A 1 352 ? 14.734 39.281 9.773 1 96.81 352 LYS A CA 1
ATOM 2770 C C . LYS A 1 352 ? 15.867 38.281 9.656 1 96.81 352 LYS A C 1
ATOM 2772 O O . LYS A 1 352 ? 16.875 38.375 10.367 1 96.81 352 LYS A O 1
ATOM 2777 N N . VAL A 1 353 ? 15.688 37.406 8.75 1 96.38 353 VAL A N 1
ATOM 2778 C CA . VAL A 1 353 ? 16.766 36.469 8.477 1 96.38 353 VAL A CA 1
ATOM 2779 C C . VAL A 1 353 ? 17.984 37.219 7.934 1 96.38 353 VAL A C 1
ATOM 2781 O O . VAL A 1 353 ? 17.844 38.062 7.062 1 96.38 353 VAL A O 1
ATOM 2784 N N . PRO A 1 354 ? 19.156 36.906 8.391 1 95.25 354 PRO A N 1
ATOM 2785 C CA . PRO A 1 354 ? 20.344 37.594 7.891 1 95.25 354 PRO A CA 1
ATOM 2786 C C . PRO A 1 354 ? 20.453 37.562 6.367 1 95.25 354 PRO A C 1
ATOM 2788 O O . PRO A 1 354 ? 20.328 36.469 5.77 1 95.25 354 PRO A O 1
ATOM 2791 N N . GLU A 1 355 ? 20.656 38.656 5.73 1 91.62 355 GLU A N 1
ATOM 2792 C CA . GLU A 1 355 ? 20.688 38.781 4.277 1 91.62 355 GLU A CA 1
ATOM 2793 C C . GLU A 1 355 ? 21.812 37.938 3.664 1 91.62 355 GLU A C 1
ATOM 2795 O O . GLU A 1 355 ? 21.656 37.406 2.561 1 91.62 355 GLU A O 1
ATOM 2800 N N . ASP A 1 356 ? 22.859 37.781 4.418 1 93.12 356 ASP A N 1
ATOM 2801 C CA . ASP A 1 356 ? 24.047 37.125 3.898 1 93.12 356 ASP A CA 1
ATOM 2802 C C . ASP A 1 356 ? 23.969 35.625 4.125 1 93.12 356 ASP A C 1
ATOM 2804 O O . ASP A 1 356 ? 24.859 34.875 3.701 1 93.12 356 ASP A O 1
ATOM 2808 N N . PHE A 1 357 ? 22.812 35.281 4.742 1 94.81 357 PHE A N 1
ATOM 2809 C CA . PHE A 1 357 ? 22.703 33.844 4.949 1 94.81 357 PHE A CA 1
ATOM 2810 C C . PHE A 1 357 ? 22.438 33.125 3.633 1 94.81 357 PHE A C 1
ATOM 2812 O O . PHE A 1 357 ? 21.453 33.406 2.959 1 94.81 357 PHE A O 1
ATOM 2819 N N . GLU A 1 358 ? 23.312 32.188 3.34 1 93.25 358 GLU A N 1
ATOM 2820 C CA . GLU A 1 358 ? 23.203 31.453 2.086 1 93.25 358 GLU A CA 1
ATOM 2821 C C . GLU A 1 358 ? 22.328 30.203 2.252 1 93.25 358 GLU A C 1
ATOM 2823 O O . GLU A 1 358 ? 22.406 29.516 3.268 1 93.25 358 GLU A O 1
ATOM 2828 N N . ILE A 1 359 ? 21.469 30.078 1.349 1 94.62 359 ILE A N 1
ATOM 2829 C CA . ILE A 1 359 ? 20.641 28.891 1.33 1 94.62 359 ILE A CA 1
ATOM 2830 C C . ILE A 1 359 ? 21.062 27.969 0.181 1 94.62 359 ILE A C 1
ATOM 2832 O O . ILE A 1 359 ? 21.625 28.438 -0.81 1 94.62 359 ILE A O 1
ATOM 2836 N N . PRO A 1 360 ? 20.906 26.688 0.322 1 94.5 360 PRO A N 1
ATOM 2837 C CA . PRO A 1 360 ? 21.266 25.75 -0.754 1 94.5 360 PRO A CA 1
ATOM 2838 C C . PRO A 1 360 ? 20.406 25.938 -2 1 94.5 360 PRO A C 1
ATOM 2840 O O . PRO A 1 360 ? 19.344 26.547 -1.934 1 94.5 360 PRO A O 1
ATOM 2843 N N . GLU A 1 361 ? 20.828 25.344 -3.074 1 92.88 361 GLU A N 1
ATOM 2844 C CA . GLU A 1 361 ? 20.141 25.422 -4.352 1 92.88 361 GLU A CA 1
ATOM 2845 C C . GLU A 1 361 ? 18.719 24.859 -4.242 1 92.88 361 GLU A C 1
ATOM 2847 O O . GLU A 1 361 ? 17.797 25.344 -4.891 1 92.88 361 GLU A O 1
ATOM 2852 N N . THR A 1 362 ? 18.531 23.906 -3.402 1 90.94 362 THR A N 1
ATOM 2853 C CA . THR A 1 362 ? 17.25 23.203 -3.256 1 90.94 362 THR A CA 1
ATOM 2854 C C . THR A 1 362 ? 16.203 24.125 -2.633 1 90.94 362 THR A C 1
ATOM 2856 O O . THR A 1 362 ? 15 23.859 -2.748 1 90.94 362 THR A O 1
ATOM 2859 N N . CYS A 1 363 ? 16.656 25.141 -1.968 1 93.94 363 CYS A N 1
ATOM 2860 C CA . CYS A 1 363 ? 15.734 26.078 -1.313 1 93.94 363 CYS A CA 1
ATOM 2861 C C . CYS A 1 363 ? 15.555 27.344 -2.146 1 93.94 363 CYS A C 1
ATOM 2863 O O . CYS A 1 363 ? 14.672 28.141 -1.868 1 93.94 363 CYS A O 1
ATOM 2865 N N . GLN A 1 364 ? 16.422 27.5 -3.154 1 92.06 364 GLN A N 1
ATOM 2866 C CA . GLN A 1 364 ? 16.359 28.703 -3.975 1 92.06 364 GLN A CA 1
ATOM 2867 C C . GLN A 1 364 ? 15.117 28.688 -4.875 1 92.06 364 GLN A C 1
ATOM 2869 O O . GLN A 1 364 ? 14.734 27.641 -5.395 1 92.06 364 GLN A O 1
ATOM 2874 N N . GLY A 1 365 ? 14.477 29.859 -5.051 1 88.62 365 GLY A N 1
ATOM 2875 C CA . GLY A 1 365 ? 13.312 29.969 -5.914 1 88.62 365 GLY A CA 1
ATOM 2876 C C . GLY A 1 365 ? 12.031 29.516 -5.254 1 88.62 365 GLY A C 1
ATOM 2877 O O . GLY A 1 365 ? 10.984 29.438 -5.906 1 88.62 365 GLY A O 1
ATOM 2878 N N . ARG A 1 366 ? 12.102 29.172 -4.062 1 92.69 366 ARG A N 1
ATOM 2879 C CA . ARG A 1 366 ? 10.922 28.781 -3.295 1 92.69 366 ARG A CA 1
ATOM 2880 C C . ARG A 1 366 ? 10.453 29.906 -2.385 1 92.69 366 ARG A C 1
ATOM 2882 O O . ARG A 1 366 ? 10.922 31.031 -2.5 1 92.69 366 ARG A O 1
ATOM 2889 N N . GLY A 1 367 ? 9.492 29.656 -1.622 1 92.31 367 GLY A N 1
ATOM 2890 C CA . GLY A 1 367 ? 8.984 30.688 -0.738 1 92.31 367 GLY A CA 1
ATOM 2891 C C . GLY A 1 367 ? 10.016 31.188 0.254 1 92.31 367 GLY A C 1
ATOM 2892 O O . GLY A 1 367 ? 10.961 30.469 0.592 1 92.31 367 GLY A O 1
ATOM 2893 N N . LYS A 1 368 ? 9.875 32.375 0.699 1 93.62 368 LYS A N 1
ATOM 2894 C CA . LYS A 1 368 ? 10.812 32.969 1.638 1 93.62 368 LYS A CA 1
ATOM 2895 C C . LYS A 1 368 ? 10.906 32.156 2.926 1 93.62 368 LYS A C 1
ATOM 2897 O O . LYS A 1 368 ? 11.922 32.219 3.629 1 93.62 368 LYS A O 1
ATOM 2902 N N . ASP A 1 369 ? 9.812 31.453 3.166 1 97.56 369 ASP A N 1
ATOM 2903 C CA . ASP A 1 369 ? 9.789 30.625 4.367 1 97.56 369 ASP A CA 1
ATOM 2904 C C . ASP A 1 369 ? 10.812 29.5 4.277 1 97.56 369 ASP A C 1
ATOM 2906 O O . ASP A 1 369 ? 11.211 28.938 5.297 1 97.56 369 ASP A O 1
ATOM 2910 N N . PHE A 1 370 ? 11.266 29.125 3.088 1 97.06 370 PHE A N 1
ATOM 2911 C CA . PHE A 1 370 ? 12.328 28.141 2.943 1 97.06 370 PHE A CA 1
ATOM 2912 C C . PHE A 1 370 ? 13.641 28.656 3.523 1 97.06 370 PHE A C 1
ATOM 2914 O O . PHE A 1 370 ? 14.359 27.922 4.203 1 97.06 370 PHE A O 1
ATOM 2921 N N . LYS A 1 371 ? 13.953 29.922 3.227 1 97.12 371 LYS A N 1
ATOM 2922 C CA . LYS A 1 371 ? 15.164 30.531 3.785 1 97.12 371 LYS A CA 1
ATOM 2923 C C . LYS A 1 371 ? 15.102 30.578 5.309 1 97.12 371 LYS A C 1
ATOM 2925 O O . LYS A 1 371 ? 16.078 30.25 5.98 1 97.12 371 LYS A O 1
ATOM 2930 N N . PHE A 1 372 ? 14.008 31 5.836 1 98.06 372 PHE A N 1
ATOM 2931 C CA . PHE A 1 372 ? 13.836 31.062 7.285 1 98.06 372 PHE A CA 1
ATOM 2932 C C . PHE A 1 372 ? 14.023 29.672 7.906 1 98.06 372 PHE A C 1
ATOM 2934 O O . PHE A 1 372 ? 14.805 29.516 8.852 1 98.06 372 PHE A O 1
ATOM 2941 N N . CYS A 1 373 ? 13.234 28.641 7.406 1 98.44 373 CYS A N 1
ATOM 2942 C CA . CYS A 1 373 ? 13.281 27.297 7.98 1 98.44 373 CYS A CA 1
ATOM 2943 C C . CYS A 1 373 ? 14.68 26.703 7.855 1 98.44 373 CYS A C 1
ATOM 2945 O O . CYS A 1 373 ? 15.141 25.984 8.758 1 98.44 373 CYS A O 1
ATOM 2947 N N . TRP A 1 374 ? 15.305 27 6.684 1 98 374 TRP A N 1
ATOM 2948 C CA . TRP A 1 374 ? 16.672 26.516 6.527 1 98 374 TRP A CA 1
ATOM 2949 C C . TRP A 1 374 ? 17.609 27.188 7.523 1 98 374 TRP A C 1
ATOM 2951 O O . TRP A 1 374 ? 18.453 26.531 8.133 1 98 374 TRP A O 1
ATOM 2961 N N . TRP A 1 375 ? 17.469 28.453 7.684 1 98.12 375 TRP A N 1
ATOM 2962 C CA . TRP A 1 375 ? 18.297 29.25 8.586 1 98.12 375 TRP A CA 1
ATOM 2963 C C . TRP A 1 375 ? 18.172 28.75 10.023 1 98.12 375 TRP A C 1
ATOM 2965 O O . TRP A 1 375 ? 19.188 28.5 10.688 1 98.12 375 TRP A O 1
ATOM 2975 N N . ILE A 1 376 ? 17.016 28.578 10.531 1 98.31 376 ILE A N 1
ATOM 2976 C CA . ILE A 1 376 ? 16.859 28.172 11.93 1 98.31 376 ILE A CA 1
ATOM 2977 C C . ILE A 1 376 ? 17.344 26.734 12.109 1 98.31 376 ILE A C 1
ATOM 2979 O O . ILE A 1 376 ? 17.859 26.375 13.172 1 98.31 376 ILE A O 1
ATOM 2983 N N . ALA A 1 377 ? 17.156 25.875 11.086 1 98.06 377 ALA A N 1
ATOM 2984 C CA . ALA A 1 377 ? 17.672 24.516 11.164 1 98.06 377 ALA A CA 1
ATOM 2985 C C . ALA A 1 377 ? 19.188 24.516 11.305 1 98.06 377 ALA A C 1
ATOM 2987 O O . ALA A 1 377 ? 19.75 23.75 12.109 1 98.06 377 ALA A O 1
ATOM 2988 N N . GLN A 1 378 ? 19.828 25.359 10.516 1 97.25 378 GLN A N 1
ATOM 2989 C CA . GLN A 1 378 ? 21.281 25.391 10.484 1 97.25 378 GLN A CA 1
ATOM 2990 C C . GLN A 1 378 ? 21.859 26.125 11.695 1 97.25 378 GLN A C 1
ATOM 2992 O O . GLN A 1 378 ? 22.844 25.672 12.289 1 97.25 378 GLN A O 1
ATOM 2997 N N . GLU A 1 379 ? 21.281 27.203 12.094 1 97 379 GLU A N 1
ATOM 2998 C CA . GLU A 1 379 ? 21.891 28.109 13.07 1 97 379 GLU A CA 1
ATOM 2999 C C . GLU A 1 379 ? 21.328 27.875 14.469 1 97 379 GLU A C 1
ATOM 3001 O O . GLU A 1 379 ? 22.062 27.922 15.461 1 97 379 GLU A O 1
ATOM 3006 N N . LEU A 1 380 ? 20.031 27.688 14.516 1 98.06 380 LEU A N 1
ATOM 3007 C CA . LEU A 1 380 ? 19.391 27.5 15.82 1 98.06 380 LEU A CA 1
ATOM 3008 C C . LEU A 1 380 ? 19.188 26.016 16.109 1 98.06 380 LEU A C 1
ATOM 3010 O O . LEU A 1 380 ? 18.875 25.641 17.25 1 98.06 380 LEU A O 1
ATOM 3014 N N . LYS A 1 381 ? 19.328 25.172 15.133 1 98.25 381 LYS A N 1
ATOM 3015 C CA . LYS A 1 381 ? 19.25 23.719 15.266 1 98.25 381 LYS A CA 1
ATOM 3016 C C . LYS A 1 381 ? 17.844 23.25 15.609 1 98.25 381 LYS A C 1
ATOM 3018 O O . LYS A 1 381 ? 17.656 22.391 16.469 1 98.25 381 LYS A O 1
ATOM 3023 N N . VAL A 1 382 ? 16.891 23.906 15.086 1 98.69 382 VAL A N 1
ATOM 3024 C CA . VAL A 1 382 ? 15.492 23.5 15.156 1 98.69 382 VAL A CA 1
ATOM 3025 C C . VAL A 1 382 ? 14.906 23.422 13.75 1 98.69 382 VAL A C 1
ATOM 3027 O O . VAL A 1 382 ? 14.984 24.391 12.984 1 98.69 382 VAL A O 1
ATOM 3030 N N . VAL A 1 383 ? 14.359 22.297 13.406 1 98.44 383 VAL A N 1
ATOM 3031 C CA . VAL A 1 383 ? 13.82 22.078 12.062 1 98.44 383 VAL A CA 1
ATOM 3032 C C . VAL A 1 383 ? 12.328 22.375 12.047 1 98.44 383 VAL A C 1
ATOM 3034 O O . VAL A 1 383 ? 11.555 21.797 12.812 1 98.44 383 VAL A O 1
ATOM 3037 N N . GLY A 1 384 ? 11.875 23.312 11.344 1 98.06 384 GLY A N 1
ATOM 3038 C CA . GLY A 1 384 ? 10.5 23.562 10.945 1 98.06 384 GLY A CA 1
ATOM 3039 C C . GLY A 1 384 ? 10.258 23.328 9.469 1 98.06 384 GLY A C 1
ATOM 3040 O O . GLY A 1 384 ? 11.188 23.016 8.719 1 98.06 384 GLY A O 1
ATOM 3041 N N . ILE A 1 385 ? 9.023 23.438 9.031 1 98 385 ILE A N 1
ATOM 3042 C CA . ILE A 1 385 ? 8.664 23.141 7.645 1 98 385 ILE A CA 1
ATOM 3043 C C . ILE A 1 385 ? 8.031 24.375 7.004 1 98 385 ILE A C 1
ATOM 3045 O O . ILE A 1 385 ? 7.168 25.016 7.605 1 98 385 ILE A O 1
ATOM 3049 N N . PRO A 1 386 ? 8.484 24.75 5.836 1 98 386 PRO A N 1
ATOM 3050 C CA . PRO A 1 386 ? 7.895 25.891 5.125 1 98 386 PRO A CA 1
ATOM 3051 C C . PRO A 1 386 ? 6.531 25.578 4.52 1 98 386 PRO A C 1
ATOM 3053 O O . PRO A 1 386 ? 6.441 24.781 3.572 1 98 386 PRO A O 1
ATOM 3056 N N . PRO A 1 387 ? 5.457 26.188 4.934 1 97.44 387 PRO A N 1
ATOM 3057 C CA . PRO A 1 387 ? 4.105 25.875 4.469 1 97.44 387 PRO A CA 1
ATOM 3058 C C . PRO A 1 387 ? 3.869 26.297 3.018 1 97.44 387 PRO A C 1
ATOM 3060 O O . PRO A 1 387 ? 2.914 25.828 2.387 1 97.44 387 PRO A O 1
ATOM 3063 N N . SER A 1 388 ? 4.727 27.203 2.504 1 96.81 388 SER A N 1
ATOM 3064 C CA . SER A 1 388 ? 4.551 27.625 1.116 1 96.81 388 SER A CA 1
ATOM 3065 C C . SER A 1 388 ? 4.562 26.422 0.173 1 96.81 388 SER A C 1
ATOM 3067 O O . SER A 1 388 ? 3.953 26.469 -0.898 1 96.81 388 SER A O 1
ATOM 3069 N N . GLU A 1 389 ? 5.207 25.328 0.634 1 95.06 389 GLU A N 1
ATOM 3070 C CA . GLU A 1 389 ? 5.297 24.109 -0.15 1 95.06 389 GLU A CA 1
ATOM 3071 C C . GLU A 1 389 ? 3.922 23.484 -0.366 1 95.06 389 GLU A C 1
ATOM 3073 O O . GLU A 1 389 ? 3.742 22.656 -1.261 1 95.06 389 GLU A O 1
ATOM 3078 N N . PHE A 1 390 ? 2.928 23.859 0.375 1 96.81 390 PHE A N 1
ATOM 3079 C CA . PHE A 1 390 ? 1.611 23.234 0.362 1 96.81 390 PHE A CA 1
ATOM 3080 C C . PHE A 1 390 ? 0.593 24.125 -0.335 1 96.81 390 PHE A C 1
ATOM 3082 O O . PHE A 1 390 ? -0.61 24 -0.094 1 96.81 390 PHE A O 1
ATOM 3089 N N . TYR A 1 391 ? 1.106 25.078 -1.044 1 97.12 391 TYR A N 1
ATOM 3090 C CA . TYR A 1 391 ? 0.322 26 -1.858 1 97.12 391 TYR A CA 1
ATOM 3091 C C . TYR A 1 391 ? 0.716 25.891 -3.326 1 97.12 391 TYR A C 1
ATOM 3093 O O . TYR A 1 391 ? 1.851 25.531 -3.648 1 97.12 391 TYR A O 1
ATOM 3101 N N . CYS A 1 392 ? -0.198 26.172 -4.18 1 95.12 392 CYS A N 1
ATOM 3102 C CA . CYS A 1 392 ? 0.165 26.328 -5.582 1 95.12 392 CYS A CA 1
ATOM 3103 C C . CYS A 1 392 ? 0.956 27.625 -5.801 1 95.12 392 CYS A C 1
ATOM 3105 O O . CYS A 1 392 ? 1.056 28.453 -4.898 1 95.12 392 CYS A O 1
ATOM 3107 N N . ASP A 1 393 ? 1.446 27.797 -6.973 1 92.62 393 ASP A N 1
ATOM 3108 C CA . ASP A 1 393 ? 2.307 28.922 -7.293 1 92.62 393 ASP A CA 1
ATOM 3109 C C . ASP A 1 393 ? 1.561 30.25 -7.117 1 92.62 393 ASP A C 1
ATOM 3111 O O . ASP A 1 393 ? 2.141 31.234 -6.664 1 92.62 393 ASP A O 1
ATOM 3115 N N . GLU A 1 394 ? 0.312 30.219 -7.41 1 95.06 394 GLU A N 1
ATOM 3116 C CA . GLU A 1 394 ? -0.49 31.438 -7.363 1 95.06 394 GLU A CA 1
ATOM 3117 C C . GLU A 1 394 ? -0.738 31.891 -5.926 1 95.06 394 GLU A C 1
ATOM 3119 O O . GLU A 1 394 ? -0.981 33.062 -5.668 1 95.06 394 GLU A O 1
ATOM 3124 N N . HIS A 1 395 ? -0.692 30.922 -5.012 1 96.75 395 HIS A N 1
ATOM 3125 C CA . HIS A 1 395 ? -1.087 31.234 -3.641 1 96.75 395 HIS A CA 1
ATOM 3126 C C . HIS A 1 395 ? 0.1 31.125 -2.689 1 96.75 395 HIS A C 1
ATOM 3128 O O . HIS A 1 395 ? -0.062 31.234 -1.473 1 96.75 395 HIS A O 1
ATOM 3134 N N . VAL A 1 396 ? 1.301 30.922 -3.184 1 95.25 396 VAL A N 1
ATOM 3135 C CA . VAL A 1 396 ? 2.496 30.625 -2.398 1 95.25 396 VAL A CA 1
ATOM 3136 C C . VAL A 1 396 ? 2.74 31.75 -1.395 1 95.25 396 VAL A C 1
ATOM 3138 O O . VAL A 1 396 ? 3.219 31.516 -0.284 1 95.25 396 VAL A O 1
ATOM 3141 N N . ASN A 1 397 ? 2.375 33 -1.75 1 94.5 397 ASN A N 1
ATOM 3142 C CA . ASN A 1 397 ? 2.613 34.156 -0.915 1 94.5 397 ASN A CA 1
ATOM 3143 C C . ASN A 1 397 ? 1.829 34.094 0.392 1 94.5 397 ASN A C 1
ATOM 3145 O O . ASN A 1 397 ? 2.199 34.719 1.379 1 94.5 397 ASN A O 1
ATOM 3149 N N . ILE A 1 398 ? 0.767 33.312 0.39 1 95.25 398 ILE A N 1
ATOM 3150 C CA . ILE A 1 398 ? -0.002 33.125 1.617 1 95.25 398 ILE A CA 1
ATOM 3151 C C . ILE A 1 398 ? 0.8 32.281 2.613 1 95.25 398 ILE A C 1
ATOM 3153 O O . ILE A 1 398 ? 0.899 32.656 3.791 1 95.25 398 ILE A O 1
ATOM 3157 N N . GLY A 1 399 ? 1.411 31.281 2.146 1 95.5 399 GLY A N 1
ATOM 3158 C CA . GLY A 1 399 ? 2.094 30.312 2.984 1 95.5 399 GLY A CA 1
ATOM 3159 C C . GLY A 1 399 ? 3.447 30.781 3.477 1 95.5 399 GLY A C 1
ATOM 3160 O O . GLY A 1 399 ? 3.891 30.406 4.562 1 95.5 399 GLY A O 1
ATOM 3161 N N . GLU A 1 400 ? 4.168 31.641 2.645 1 95.81 400 GLU A N 1
ATOM 3162 C CA . GLU A 1 400 ? 5.555 32 2.936 1 95.81 400 GLU A CA 1
ATOM 3163 C C . GLU A 1 400 ? 5.652 32.906 4.168 1 95.81 400 GLU A C 1
ATOM 3165 O O . GLU A 1 400 ? 6.742 33.125 4.688 1 95.81 400 GLU A O 1
ATOM 3170 N N . ARG A 1 401 ? 4.484 33.25 4.676 1 94.25 401 ARG A N 1
ATOM 3171 C CA . ARG A 1 401 ? 4.41 34.062 5.887 1 94.25 401 ARG A CA 1
ATOM 3172 C C . ARG A 1 401 ? 4.621 33.219 7.133 1 94.25 401 ARG A C 1
ATOM 3174 O O . ARG A 1 401 ? 4.898 33.75 8.211 1 94.25 401 ARG A O 1
ATOM 3181 N N . PHE A 1 402 ? 4.582 31.953 6.945 1 96.94 402 PHE A N 1
ATOM 3182 C CA . PHE A 1 402 ? 4.484 31.109 8.125 1 96.94 402 PHE A CA 1
ATOM 3183 C C . PHE A 1 402 ? 5.598 30.062 8.133 1 96.94 402 PHE A C 1
ATOM 3185 O O . PHE A 1 402 ? 6.246 29.828 7.113 1 96.94 402 PHE A O 1
ATOM 3192 N N . ALA A 1 403 ? 5.84 29.5 9.273 1 98.19 403 ALA A N 1
ATOM 3193 C CA . ALA A 1 403 ? 6.602 28.281 9.5 1 98.19 403 ALA A CA 1
ATOM 3194 C C . ALA A 1 403 ? 5.805 27.281 10.336 1 98.19 403 ALA A C 1
ATOM 3196 O O . ALA A 1 403 ? 5.117 27.672 11.289 1 98.19 403 ALA A O 1
ATOM 3197 N N . ARG A 1 404 ? 5.855 26.031 9.984 1 98.5 404 ARG A N 1
ATOM 3198 C CA . ARG A 1 404 ? 5.113 25 10.695 1 98.5 404 ARG A CA 1
ATOM 3199 C C . ARG A 1 404 ? 6.023 24.219 11.633 1 98.5 404 ARG A C 1
ATOM 3201 O O . ARG A 1 404 ? 7.117 23.812 11.25 1 98.5 404 ARG A O 1
ATOM 3208 N N . PHE A 1 405 ? 5.562 24 12.844 1 98.62 405 PHE A N 1
ATOM 3209 C CA . PHE A 1 405 ? 6.246 23.188 13.844 1 98.62 405 PHE A CA 1
ATOM 3210 C C . PHE A 1 405 ? 5.312 22.141 14.414 1 98.62 405 PHE A C 1
ATOM 3212 O O . PHE A 1 405 ? 4.145 22.406 14.688 1 98.62 405 PHE A O 1
ATOM 3219 N N . ALA A 1 406 ? 5.777 20.938 14.57 1 98.25 406 ALA A N 1
ATOM 3220 C CA . ALA A 1 406 ? 5.012 19.875 15.203 1 98.25 406 ALA A CA 1
ATOM 3221 C C . ALA A 1 406 ? 5.23 19.859 16.703 1 98.25 406 ALA A C 1
ATOM 3223 O O . ALA A 1 406 ? 6.363 19.969 17.188 1 98.25 406 ALA A O 1
ATOM 3224 N N . PHE A 1 407 ? 4.184 19.703 17.469 1 98.44 407 PHE A N 1
ATOM 3225 C CA . PHE A 1 407 ? 4.352 19.641 18.922 1 98.44 407 PHE A CA 1
ATOM 3226 C C . PHE A 1 407 ? 4.062 18.234 19.438 1 98.44 407 PHE A C 1
ATOM 3228 O O . PHE A 1 407 ? 3.908 18.031 20.641 1 98.44 407 PHE A O 1
ATOM 3235 N N . CYS A 1 408 ? 3.967 17.234 18.562 1 97.81 408 CYS A N 1
ATOM 3236 C CA . CYS A 1 408 ? 3.832 15.836 18.953 1 97.81 408 CYS A CA 1
ATOM 3237 C C . CYS A 1 408 ? 5.18 15.25 19.359 1 97.81 408 CYS A C 1
ATOM 3239 O O . CYS A 1 408 ? 5.605 14.227 18.812 1 97.81 408 CYS A O 1
ATOM 3241 N N . LYS A 1 409 ? 5.883 15.891 20.281 1 98 409 LYS A N 1
ATOM 3242 C CA . LYS A 1 409 ? 7.141 15.492 20.906 1 98 409 LYS A CA 1
ATOM 3243 C C . LYS A 1 409 ? 7.035 15.516 22.422 1 98 409 LYS A C 1
ATOM 3245 O O . LYS A 1 409 ? 6.141 16.156 22.984 1 98 409 LYS A O 1
ATOM 3250 N N . ASP A 1 410 ? 7.902 14.781 23.094 1 97 410 ASP A N 1
ATOM 3251 C CA . ASP A 1 410 ? 7.848 14.812 24.547 1 97 410 ASP A CA 1
ATOM 3252 C C . ASP A 1 410 ? 8.188 16.203 25.078 1 97 410 ASP A C 1
ATOM 3254 O O . ASP A 1 410 ? 8.883 16.969 24.422 1 97 410 ASP A O 1
ATOM 3258 N N . PRO A 1 411 ? 7.719 16.531 26.266 1 98.25 411 PRO A N 1
ATOM 3259 C CA . PRO A 1 411 ? 7.898 17.875 26.844 1 98.25 411 PRO A CA 1
ATOM 3260 C C . PRO A 1 411 ? 9.367 18.297 26.922 1 98.25 411 PRO A C 1
ATOM 3262 O O . PRO A 1 411 ? 9.703 19.438 26.641 1 98.25 411 PRO A O 1
ATOM 3265 N N . GLU A 1 412 ? 10.234 17.406 27.234 1 98.25 412 GLU A N 1
ATOM 3266 C CA . GLU A 1 412 ? 11.648 17.719 27.359 1 98.25 412 GLU A CA 1
ATOM 3267 C C . GLU A 1 412 ? 12.219 18.219 26.031 1 98.25 412 GLU A C 1
ATOM 3269 O O . GLU A 1 412 ? 12.945 19.219 26 1 98.25 412 GLU A O 1
ATOM 3274 N N . LEU A 1 413 ? 11.875 17.531 25.016 1 98 413 LEU A N 1
ATOM 3275 C CA . LEU A 1 413 ? 12.352 17.922 23.688 1 98 413 LEU A CA 1
ATOM 3276 C C . LEU A 1 413 ? 11.758 19.266 23.266 1 98 413 LEU A C 1
ATOM 3278 O O . LEU A 1 413 ? 12.438 20.078 22.641 1 98 413 LEU A O 1
ATOM 3282 N N . LEU A 1 414 ? 10.508 19.5 23.578 1 98.69 414 LEU A N 1
ATOM 3283 C CA . LEU A 1 414 ? 9.844 20.766 23.234 1 98.69 414 LEU A CA 1
ATOM 3284 C C . LEU A 1 414 ? 10.469 21.938 23.969 1 98.69 414 LEU A C 1
ATOM 3286 O O . LEU A 1 414 ? 10.641 23.016 23.406 1 98.69 414 LEU A O 1
ATOM 3290 N N . HIS A 1 415 ? 10.789 21.734 25.234 1 98.81 415 HIS A N 1
ATOM 3291 C CA . HIS A 1 415 ? 11.492 22.766 25.984 1 98.81 415 HIS A CA 1
ATOM 3292 C C . HIS A 1 415 ? 12.859 23.062 25.375 1 98.81 415 HIS A C 1
ATOM 3294 O O . HIS A 1 415 ? 13.25 24.219 25.25 1 98.81 415 HIS A O 1
ATOM 3300 N N . ALA A 1 416 ? 13.562 22 25 1 98.75 416 ALA A N 1
ATOM 3301 C CA . ALA A 1 416 ? 14.883 22.172 24.391 1 98.75 416 ALA A CA 1
ATOM 3302 C C . ALA A 1 416 ? 14.789 22.969 23.094 1 98.75 416 ALA A C 1
ATOM 3304 O O . ALA A 1 416 ? 15.586 23.875 22.844 1 98.75 416 ALA A O 1
ATOM 3305 N N . ALA A 1 417 ? 13.859 22.625 22.266 1 98.75 417 ALA A N 1
ATOM 3306 C CA . ALA A 1 417 ? 13.648 23.344 21.016 1 98.75 417 ALA A CA 1
ATOM 3307 C C . ALA A 1 417 ? 13.266 24.797 21.281 1 98.75 417 ALA A C 1
ATOM 3309 O O . ALA A 1 417 ? 13.781 25.703 20.641 1 98.75 417 ALA A O 1
ATOM 3310 N N . GLY A 1 418 ? 12.305 24.969 22.203 1 98.69 418 GLY A N 1
ATOM 3311 C CA . GLY A 1 418 ? 11.859 26.312 22.562 1 98.69 418 GLY A CA 1
ATOM 3312 C C . GLY A 1 418 ? 12.992 27.203 23.031 1 98.69 418 GLY A C 1
ATOM 3313 O O . GLY A 1 418 ? 13.07 28.375 22.641 1 98.69 418 GLY A O 1
ATOM 3314 N N . LYS A 1 419 ? 13.859 26.672 23.844 1 98.75 419 LYS A N 1
ATOM 3315 C CA . LYS A 1 419 ? 15 27.438 24.359 1 98.75 419 LYS A CA 1
ATOM 3316 C C . LYS A 1 419 ? 15.922 27.875 23.234 1 98.75 419 LYS A C 1
ATOM 3318 O O . LYS A 1 419 ? 16.438 28.984 23.25 1 98.75 419 LYS A O 1
ATOM 3323 N N . ARG A 1 420 ? 16.094 27.031 22.266 1 98.75 420 ARG A N 1
ATOM 3324 C CA . ARG A 1 420 ? 16.906 27.391 21.109 1 98.75 420 ARG A CA 1
ATOM 3325 C C . ARG A 1 420 ? 16.234 28.484 20.281 1 98.75 420 ARG A C 1
ATOM 3327 O O . ARG A 1 420 ? 16.891 29.406 19.797 1 98.75 420 ARG A O 1
ATOM 3334 N N . LEU A 1 421 ? 14.961 28.406 20.172 1 98.69 421 LEU A N 1
ATOM 3335 C CA . LEU A 1 421 ? 14.195 29.344 19.359 1 98.69 421 LEU A CA 1
ATOM 3336 C C . LEU A 1 421 ? 14.172 30.719 19.984 1 98.69 421 LEU A C 1
ATOM 3338 O O . LEU A 1 421 ? 13.914 31.719 19.312 1 98.69 421 LEU A O 1
ATOM 3342 N N . LEU A 1 422 ? 14.43 30.828 21.297 1 98.56 422 LEU A N 1
ATOM 3343 C CA . LEU A 1 422 ? 14.43 32.125 21.969 1 98.56 422 LEU A CA 1
ATOM 3344 C C . LEU A 1 422 ? 15.43 33.094 21.328 1 98.56 422 LEU A C 1
ATOM 3346 O O . LEU A 1 422 ? 15.273 34.312 21.422 1 98.56 422 LEU A O 1
ATOM 3350 N N . LYS A 1 423 ? 16.391 32.562 20.656 1 97.94 423 LYS A N 1
ATOM 3351 C CA . LYS A 1 423 ? 17.375 33.375 19.969 1 97.94 423 LYS A CA 1
ATOM 3352 C C . LYS A 1 423 ? 16.719 34.219 18.891 1 97.94 423 LYS A C 1
ATOM 3354 O O . LYS A 1 423 ? 17.281 35.25 18.453 1 97.94 423 LYS A O 1
ATOM 3359 N N . LEU A 1 424 ? 15.594 33.844 18.438 1 98.25 424 LEU A N 1
ATOM 3360 C CA . LEU A 1 424 ? 14.883 34.594 17.406 1 98.25 424 LEU A CA 1
ATOM 3361 C C . LEU A 1 424 ? 14.578 36.031 17.891 1 98.25 424 LEU A C 1
ATOM 3363 O O . LEU A 1 424 ? 14.367 36.938 17.078 1 98.25 424 LEU A O 1
ATOM 3367 N N . LYS A 1 425 ? 14.562 36.25 19.172 1 97.56 425 LYS A N 1
ATOM 3368 C CA . LYS A 1 425 ? 14.297 37.562 19.734 1 97.56 425 LYS A CA 1
ATOM 3369 C C . LYS A 1 425 ? 15.266 38.594 19.172 1 97.56 425 LYS A C 1
ATOM 3371 O O . LYS A 1 425 ? 14.914 39.781 19.016 1 97.56 425 LYS A O 1
ATOM 3376 N N . GLU A 1 426 ? 16.406 38.125 18.875 1 97.31 426 GLU A N 1
ATOM 3377 C CA . GLU A 1 426 ? 17.469 39.031 18.406 1 97.31 426 GLU A CA 1
ATOM 3378 C C . GLU A 1 426 ? 17.25 39.406 16.938 1 97.31 426 GLU A C 1
ATOM 3380 O O . GLU A 1 426 ? 17.922 40.312 16.438 1 97.31 426 GLU A O 1
ATOM 3385 N N . TYR A 1 427 ? 16.312 38.812 16.328 1 97.38 427 TYR A N 1
ATOM 3386 C CA . TYR A 1 427 ? 16.156 39 14.891 1 97.38 427 TYR A CA 1
ATOM 3387 C C . TYR A 1 427 ? 14.781 39.562 14.562 1 97.38 427 TYR A C 1
ATOM 3389 O O . TYR A 1 427 ? 14.297 39.406 13.438 1 97.38 427 TYR A O 1
ATOM 3397 N N . LEU A 1 428 ? 14.188 40.125 15.453 1 96.06 428 LEU A N 1
ATOM 3398 C CA . LEU A 1 428 ? 12.859 40.688 15.242 1 96.06 428 LEU A CA 1
ATOM 3399 C C . LEU A 1 428 ? 12.953 42.156 14.789 1 96.06 428 LEU A C 1
ATOM 3401 O O . LEU A 1 428 ? 13.898 42.844 15.133 1 96.06 428 LEU A O 1
ATOM 3405 N N . MET B 1 1 ? -19.531 -7.879 -3.332 1 49.62 1 MET B N 1
ATOM 3406 C CA . MET B 1 1 ? -20.25 -7.328 -4.477 1 49.62 1 MET B CA 1
ATOM 3407 C C . MET B 1 1 ? -19.297 -6.625 -5.434 1 49.62 1 MET B C 1
ATOM 3409 O O . MET B 1 1 ? -18.391 -5.91 -5 1 49.62 1 MET B O 1
ATOM 3413 N N . ALA B 1 2 ? -19.344 -7.07 -6.699 1 59.09 2 ALA B N 1
ATOM 3414 C CA . ALA B 1 2 ? -18.719 -6.363 -7.824 1 59.09 2 ALA B CA 1
ATOM 3415 C C . ALA B 1 2 ? -19.078 -4.883 -7.805 1 59.09 2 ALA B C 1
ATOM 3417 O O . ALA B 1 2 ? -20.156 -4.504 -7.324 1 59.09 2 ALA B O 1
ATOM 3418 N N . THR B 1 3 ? -18.25 -4.027 -8.047 1 71.62 3 THR B N 1
ATOM 3419 C CA . THR B 1 3 ? -18.531 -2.594 -8.094 1 71.62 3 THR B CA 1
ATOM 3420 C C . THR B 1 3 ? -19.641 -2.291 -9.086 1 71.62 3 THR B C 1
ATOM 3422 O O . THR B 1 3 ? -19.859 -3.043 -10.039 1 71.62 3 THR B O 1
ATOM 3425 N N . SER B 1 4 ? -20.734 -1.506 -8.586 1 69.44 4 SER B N 1
ATOM 3426 C CA . SER B 1 4 ? -21.891 -1.175 -9.398 1 69.44 4 SER B CA 1
ATOM 3427 C C . SER B 1 4 ? -21.641 0.07 -10.242 1 69.44 4 SER B C 1
ATOM 3429 O O . SER B 1 4 ? -21.031 1.03 -9.773 1 69.44 4 SER B O 1
ATOM 3431 N N . GLN B 1 5 ? -22.094 0.041 -11.391 1 68 5 GLN B N 1
ATOM 3432 C CA . GLN B 1 5 ? -22.016 1.182 -12.297 1 68 5 GLN B CA 1
ATOM 3433 C C . GLN B 1 5 ? -23.047 2.246 -11.938 1 68 5 GLN B C 1
ATOM 3435 O O . GLN B 1 5 ? -22.938 3.398 -12.359 1 68 5 GLN B O 1
ATOM 3440 N N . ASN B 1 6 ? -23.891 1.916 -11.047 1 67.25 6 ASN B N 1
ATOM 3441 C CA . ASN B 1 6 ? -25 2.822 -10.812 1 67.25 6 ASN B CA 1
ATOM 3442 C C . ASN B 1 6 ? -24.844 3.572 -9.492 1 67.25 6 ASN B C 1
ATOM 3444 O O . ASN B 1 6 ? -25.828 4.02 -8.906 1 67.25 6 ASN B O 1
ATOM 3448 N N . ALA B 1 7 ? -23.734 3.828 -9.172 1 76.75 7 ALA B N 1
ATOM 3449 C CA . ALA B 1 7 ? -23.547 4.562 -7.926 1 76.75 7 ALA B CA 1
ATOM 3450 C C . ALA B 1 7 ? -23.734 6.062 -8.141 1 76.75 7 ALA B C 1
ATOM 3452 O O . ALA B 1 7 ? -23.625 6.555 -9.266 1 76.75 7 ALA B O 1
ATOM 3453 N N . LYS B 1 8 ? -24.203 6.727 -7.109 1 83.12 8 LYS B N 1
ATOM 3454 C CA . LYS B 1 8 ? -24.359 8.18 -7.152 1 83.12 8 LYS B CA 1
ATOM 3455 C C . LYS B 1 8 ? -23.109 8.852 -7.699 1 83.12 8 LYS B C 1
ATOM 3457 O O . LYS B 1 8 ? -23.203 9.766 -8.523 1 83.12 8 LYS B O 1
ATOM 3462 N N . ILE B 1 9 ? -21.969 8.383 -7.234 1 92.12 9 ILE B N 1
ATOM 3463 C CA . ILE B 1 9 ? -20.672 8.805 -7.766 1 92.12 9 ILE B CA 1
ATOM 3464 C C . ILE B 1 9 ? -20.141 7.738 -8.719 1 92.12 9 ILE B C 1
ATOM 3466 O O . ILE B 1 9 ? -19.812 6.625 -8.289 1 92.12 9 ILE B O 1
ATOM 3470 N N . PRO B 1 10 ? -20.078 8.055 -9.953 1 92.38 10 PRO B N 1
ATOM 3471 C CA . PRO B 1 10 ? -19.641 7.039 -10.914 1 92.38 10 PRO B CA 1
ATOM 3472 C C . PRO B 1 10 ? -18.188 6.629 -10.711 1 92.38 10 PRO B C 1
ATOM 3474 O O . PRO B 1 10 ? -17.344 7.465 -10.352 1 92.38 10 PRO B O 1
ATOM 3477 N N . GLN B 1 11 ? -17.859 5.379 -11 1 94.81 11 GLN B N 1
ATOM 3478 C CA . GLN B 1 11 ? -16.5 4.871 -10.969 1 94.81 11 GLN B CA 1
ATOM 3479 C C . GLN B 1 11 ? -15.742 5.246 -12.234 1 94.81 11 GLN B C 1
ATOM 3481 O O . GLN B 1 11 ? -16.359 5.512 -13.273 1 94.81 11 GLN B O 1
ATOM 3486 N N . ALA B 1 12 ? -14.477 5.285 -12.102 1 96.06 12 ALA B N 1
ATOM 3487 C CA . ALA B 1 12 ? -13.633 5.516 -13.273 1 96.06 12 ALA B CA 1
ATOM 3488 C C . ALA B 1 12 ? -13.695 4.336 -14.242 1 96.06 12 ALA B C 1
ATOM 3490 O O . ALA B 1 12 ? -13.844 3.186 -13.812 1 96.06 12 ALA B O 1
ATOM 3491 N N . LYS B 1 13 ? -13.516 4.578 -15.523 1 94.56 13 LYS B N 1
ATOM 3492 C CA . LYS B 1 13 ? -13.547 3.561 -16.578 1 94.56 13 LYS B CA 1
ATOM 3493 C C . LYS B 1 13 ? -12.484 2.496 -16.344 1 94.56 13 LYS B C 1
ATOM 3495 O O . LYS B 1 13 ? -12.688 1.321 -16.656 1 94.56 13 LYS B O 1
ATOM 3500 N N . ARG B 1 14 ? -11.352 2.863 -15.766 1 95.69 14 ARG B N 1
ATOM 3501 C CA . ARG B 1 14 ? -10.234 1.946 -15.562 1 95.69 14 ARG B CA 1
ATOM 3502 C C . ARG B 1 14 ? -10.625 0.794 -14.641 1 95.69 14 ARG B C 1
ATOM 3504 O O . ARG B 1 14 ? -10.062 -0.299 -14.734 1 95.69 14 ARG B O 1
ATOM 3511 N N . MET B 1 15 ? -11.602 1.087 -13.742 1 95.19 15 MET B N 1
ATOM 3512 C CA . MET B 1 15 ? -12.078 0.022 -12.867 1 95.19 15 MET B CA 1
ATOM 3513 C C . MET B 1 15 ? -12.719 -1.103 -13.68 1 95.19 15 MET B C 1
ATOM 3515 O O . MET B 1 15 ? -12.5 -2.281 -13.391 1 95.19 15 MET B O 1
ATOM 3519 N N . PHE B 1 16 ? -13.406 -0.757 -14.688 1 93.06 16 PHE B N 1
ATOM 3520 C CA . PHE B 1 16 ? -14.062 -1.729 -15.555 1 93.06 16 PHE B CA 1
ATOM 3521 C C . PHE B 1 16 ? -13.062 -2.354 -16.516 1 93.06 16 PHE B C 1
ATOM 3523 O O . PHE B 1 16 ? -13.109 -3.561 -16.781 1 93.06 16 PHE B O 1
ATOM 3530 N N . ASP B 1 17 ? -12.148 -1.47 -17.016 1 93.12 17 ASP B N 1
ATOM 3531 C CA . ASP B 1 17 ? -11.07 -1.999 -17.844 1 93.12 17 ASP B CA 1
ATOM 3532 C C . ASP B 1 17 ? -10.266 -3.055 -17.094 1 93.12 17 ASP B C 1
ATOM 3534 O O . ASP B 1 17 ? -9.805 -4.035 -17.688 1 93.12 17 ASP B O 1
ATOM 3538 N N . GLY B 1 18 ? -10.156 -2.85 -15.828 1 92.69 18 GLY B N 1
ATOM 3539 C CA . GLY B 1 18 ? -9.438 -3.793 -14.984 1 92.69 18 GLY B CA 1
ATOM 3540 C C . GLY B 1 18 ? -10.297 -4.957 -14.531 1 92.69 18 GLY B C 1
ATOM 3541 O O . GLY B 1 18 ? -9.875 -5.754 -13.688 1 92.69 18 GLY B O 1
ATOM 3542 N N . ALA B 1 19 ? -11.516 -5.055 -14.953 1 89.5 19 ALA B N 1
ATOM 3543 C CA . ALA B 1 19 ? -12.445 -6.16 -14.742 1 89.5 19 ALA B CA 1
ATOM 3544 C C . ALA B 1 19 ? -12.859 -6.254 -13.273 1 89.5 19 ALA B C 1
ATOM 3546 O O . ALA B 1 19 ? -13.078 -7.352 -12.758 1 89.5 19 ALA B O 1
ATOM 3547 N N . THR B 1 20 ? -12.898 -5.109 -12.602 1 89 20 THR B N 1
ATOM 3548 C CA . THR B 1 20 ? -13.227 -5.141 -11.188 1 89 20 THR B CA 1
ATOM 3549 C C . THR B 1 20 ? -14.719 -5.387 -10.984 1 89 20 THR B C 1
ATOM 3551 O O . THR B 1 20 ? -15.156 -5.695 -9.875 1 89 20 THR B O 1
ATOM 3554 N N . HIS B 1 21 ? -15.508 -5.305 -12 1 84.12 21 HIS B N 1
ATOM 3555 C CA . HIS B 1 21 ? -16.953 -5.555 -11.93 1 84.12 21 HIS B CA 1
ATOM 3556 C C . HIS B 1 21 ? -17.25 -7.047 -11.969 1 84.12 21 HIS B C 1
ATOM 3558 O O . HIS B 1 21 ? -18.375 -7.465 -11.688 1 84.12 21 HIS B O 1
ATOM 3564 N N . LYS B 1 22 ? -16.25 -7.762 -12.383 1 84.12 22 LYS B N 1
ATOM 3565 C CA . LYS B 1 22 ? -16.406 -9.211 -12.422 1 84.12 22 LYS B CA 1
ATOM 3566 C C . LYS B 1 22 ? -15.914 -9.852 -11.117 1 84.12 22 LYS B C 1
ATOM 3568 O O . LYS B 1 22 ? -14.922 -9.414 -10.539 1 84.12 22 LYS B O 1
ATOM 3573 N N . LEU B 1 23 ? -16.625 -10.875 -10.727 1 85.81 23 LEU B N 1
ATOM 3574 C CA . LEU B 1 23 ? -16.156 -11.617 -9.562 1 85.81 23 LEU B CA 1
ATOM 3575 C C . LEU B 1 23 ? -14.867 -12.375 -9.891 1 85.81 23 LEU B C 1
ATOM 3577 O O . LEU B 1 23 ? -14.812 -13.117 -10.875 1 85.81 23 LEU B O 1
ATOM 3581 N N . ASP B 1 24 ? -13.922 -12.148 -9.125 1 84.81 24 ASP B N 1
ATOM 3582 C CA . ASP B 1 24 ? -12.672 -12.867 -9.352 1 84.81 24 ASP B CA 1
ATOM 3583 C C . ASP B 1 24 ? -12.727 -14.273 -8.773 1 84.81 24 ASP B C 1
ATOM 3585 O O . ASP B 1 24 ? -13.656 -14.609 -8.039 1 84.81 24 ASP B O 1
ATOM 3589 N N . VAL B 1 25 ? -11.82 -15.094 -9.109 1 90.81 25 VAL B N 1
ATOM 3590 C CA . VAL B 1 25 ? -11.797 -16.516 -8.758 1 90.81 25 VAL B CA 1
ATOM 3591 C C . VAL B 1 25 ? -11.695 -16.656 -7.238 1 90.81 25 VAL B C 1
ATOM 3593 O O . VAL B 1 25 ? -12.281 -17.578 -6.66 1 90.81 25 VAL B O 1
ATOM 3596 N N . TRP B 1 26 ? -11.016 -15.773 -6.559 1 87.69 26 TRP B N 1
ATOM 3597 C CA . TRP B 1 26 ? -10.828 -15.828 -5.113 1 87.69 26 TRP B CA 1
ATOM 3598 C C . TRP B 1 26 ? -12.141 -15.586 -4.383 1 87.69 26 TRP B C 1
ATOM 3600 O O . TRP B 1 26 ? -12.398 -16.188 -3.332 1 87.69 26 TRP B O 1
ATOM 3610 N N . THR B 1 27 ? -12.906 -14.68 -4.941 1 86.06 27 THR B N 1
ATOM 3611 C CA . THR B 1 27 ? -14.219 -14.391 -4.383 1 86.06 27 THR B CA 1
ATOM 3612 C C . THR B 1 27 ? -15.18 -15.555 -4.621 1 86.06 27 THR B C 1
ATOM 3614 O O . THR B 1 27 ? -16.016 -15.852 -3.773 1 86.06 27 THR B O 1
ATOM 3617 N N . ILE B 1 28 ? -15.039 -16.172 -5.715 1 91.06 28 ILE B N 1
ATOM 3618 C CA . ILE B 1 28 ? -15.922 -17.281 -6.07 1 91.06 28 ILE B CA 1
ATOM 3619 C C . ILE B 1 28 ? -15.625 -18.484 -5.18 1 91.06 28 ILE B C 1
ATOM 3621 O O . ILE B 1 28 ? -16.547 -19.109 -4.645 1 91.06 28 ILE B O 1
ATOM 3625 N N . PHE B 1 29 ? -14.398 -18.75 -4.973 1 93.75 29 PHE B N 1
ATOM 3626 C CA . PHE B 1 29 ? -13.984 -19.938 -4.238 1 93.75 29 PHE B CA 1
ATOM 3627 C C . PHE B 1 29 ? -13.602 -19.578 -2.807 1 93.75 29 PHE B C 1
ATOM 3629 O O . PHE B 1 29 ? -12.75 -20.234 -2.209 1 93.75 29 PHE B O 1
ATOM 3636 N N . THR B 1 30 ? -14.273 -18.562 -2.297 1 87.88 30 THR B N 1
ATOM 3637 C CA . THR B 1 30 ? -14.031 -18.125 -0.925 1 87.88 30 THR B CA 1
ATOM 3638 C C . THR B 1 30 ? -14.648 -19.094 0.069 1 87.88 30 THR B C 1
ATOM 3640 O O . THR B 1 30 ? -15.609 -19.797 -0.257 1 87.88 30 THR B O 1
ATOM 3643 N N . PRO B 1 31 ? -14.078 -19.141 1.261 1 84.69 31 PRO B N 1
ATOM 3644 C CA . PRO B 1 31 ? -14.633 -20.031 2.277 1 84.69 31 PRO B CA 1
ATOM 3645 C C . PRO B 1 31 ? -16.125 -19.812 2.514 1 84.69 31 PRO B C 1
ATOM 3647 O O . PRO B 1 31 ? -16.844 -20.75 2.875 1 84.69 31 PRO B O 1
ATOM 3650 N N . ALA B 1 32 ? -16.578 -18.672 2.238 1 84.5 32 ALA B N 1
ATOM 3651 C CA . ALA B 1 32 ? -17.984 -18.344 2.451 1 84.5 32 ALA B CA 1
ATOM 3652 C C . ALA B 1 32 ? -18.875 -19.031 1.413 1 84.5 32 ALA B C 1
ATOM 3654 O O . ALA B 1 32 ? -20.062 -19.234 1.639 1 84.5 32 ALA B O 1
ATOM 3655 N N . ASN B 1 33 ? -18.281 -19.453 0.304 1 91 33 ASN B N 1
ATOM 3656 C CA . ASN B 1 33 ? -19.062 -19.984 -0.807 1 91 33 ASN B CA 1
ATOM 3657 C C . ASN B 1 33 ? -18.891 -21.5 -0.932 1 91 33 ASN B C 1
ATOM 3659 O O . ASN B 1 33 ? -19.5 -22.125 -1.811 1 91 33 ASN B O 1
ATOM 3663 N N . VAL B 1 34 ? -18.094 -22.062 -0.077 1 93.19 34 VAL B N 1
ATOM 3664 C CA . VAL B 1 34 ? -17.859 -23.5 -0.114 1 93.19 34 VAL B CA 1
ATOM 3665 C C . VAL B 1 34 ? -18.25 -24.125 1.229 1 93.19 34 VAL B C 1
ATOM 3667 O O . VAL B 1 34 ? -18.422 -23.406 2.221 1 93.19 34 VAL B O 1
ATOM 3670 N N . PRO B 1 35 ? -18.422 -25.406 1.265 1 95.56 35 PRO B N 1
ATOM 3671 C CA . PRO B 1 35 ? -18.75 -26.031 2.547 1 95.56 35 PRO B CA 1
ATOM 3672 C C . PRO B 1 35 ? -17.719 -25.719 3.639 1 95.56 35 PRO B C 1
ATOM 3674 O O . PRO B 1 35 ? -16.516 -25.688 3.367 1 95.56 35 PRO B O 1
ATOM 3677 N N . PRO B 1 36 ? -18.172 -25.547 4.789 1 94.44 36 PRO B N 1
ATOM 3678 C CA . PRO B 1 36 ? -17.297 -25.125 5.879 1 94.44 36 PRO B CA 1
ATOM 3679 C C . PRO B 1 36 ? -16.188 -26.125 6.16 1 94.44 36 PRO B C 1
ATOM 3681 O O . PRO B 1 36 ? -15.133 -25.75 6.695 1 94.44 36 PRO B O 1
ATOM 3684 N N . ASP B 1 37 ? -16.406 -27.344 5.785 1 96.19 37 ASP B N 1
ATOM 3685 C CA . ASP B 1 37 ? -15.406 -28.359 6.082 1 96.19 37 ASP B CA 1
ATOM 3686 C C . ASP B 1 37 ? -14.516 -28.641 4.867 1 96.19 37 ASP B C 1
ATOM 3688 O O . ASP B 1 37 ? -13.742 -29.594 4.859 1 96.19 37 ASP B O 1
ATOM 3692 N N . ALA B 1 38 ? -14.688 -27.828 3.859 1 97.62 38 ALA B N 1
ATOM 3693 C CA . ALA B 1 38 ? -13.828 -27.984 2.688 1 97.62 38 ALA B CA 1
ATOM 3694 C C . ALA B 1 38 ? -12.383 -27.625 3.018 1 97.62 38 ALA B C 1
ATOM 3696 O O . ALA B 1 38 ? -12.117 -26.688 3.777 1 97.62 38 ALA B O 1
ATOM 3697 N N . ILE B 1 39 ? -11.469 -28.438 2.537 1 97.88 39 ILE B N 1
ATOM 3698 C CA . ILE B 1 39 ? -10.047 -28.156 2.67 1 97.88 39 ILE B CA 1
ATOM 3699 C C . ILE B 1 39 ? -9.594 -27.234 1.54 1 97.88 39 ILE B C 1
ATOM 3701 O O . ILE B 1 39 ? -9.742 -27.562 0.362 1 97.88 39 ILE B O 1
ATOM 3705 N N . ASN B 1 40 ? -9.094 -26.094 1.879 1 96.62 40 ASN B N 1
ATOM 3706 C CA . ASN B 1 40 ? -8.727 -25.078 0.901 1 96.62 40 ASN B CA 1
ATOM 3707 C C . ASN B 1 40 ? -7.305 -25.266 0.389 1 96.62 40 ASN B C 1
ATOM 3709 O O . ASN B 1 40 ? -6.344 -24.891 1.06 1 96.62 40 ASN B O 1
ATOM 3713 N N . LEU B 1 41 ? -7.141 -25.781 -0.778 1 98 41 LEU B N 1
ATOM 3714 C CA . LEU B 1 41 ? -5.852 -25.859 -1.457 1 98 41 LEU B CA 1
ATOM 3715 C C . LEU B 1 41 ? -5.773 -24.844 -2.594 1 98 41 LEU B C 1
ATOM 3717 O O . LEU B 1 41 ? -4.941 -24.984 -3.494 1 98 41 LEU B O 1
ATOM 3721 N N . GLY B 1 42 ? -6.738 -23.953 -2.574 1 95.12 42 GLY B N 1
ATOM 3722 C CA . GLY B 1 42 ? -6.758 -22.938 -3.613 1 95.12 42 GLY B CA 1
ATOM 3723 C C . GLY B 1 42 ? -5.879 -21.75 -3.297 1 95.12 42 GLY B C 1
ATOM 3724 O O . GLY B 1 42 ? -5.238 -21.188 -4.188 1 95.12 42 GLY B O 1
ATOM 3725 N N . GLN B 1 43 ? -5.836 -21.359 -2.1 1 89.06 43 GLN B N 1
ATOM 3726 C CA . GLN B 1 43 ? -5.098 -20.172 -1.693 1 89.06 43 GLN B CA 1
ATOM 3727 C C . GLN B 1 43 ? -3.635 -20.5 -1.416 1 89.06 43 GLN B C 1
ATOM 3729 O O . GLN B 1 43 ? -3.328 -21.531 -0.805 1 89.06 43 GLN B O 1
ATOM 3734 N N . GLY B 1 44 ? -2.814 -19.578 -1.819 1 90.69 44 GLY B N 1
ATOM 3735 C CA . GLY B 1 44 ? -1.377 -19.797 -1.729 1 90.69 44 GLY B CA 1
ATOM 3736 C C . GLY B 1 44 ? -0.763 -19.188 -0.484 1 90.69 44 GLY B C 1
ATOM 3737 O O . GLY B 1 44 ? 0.177 -18.391 -0.573 1 90.69 44 GLY B O 1
ATOM 3738 N N . PHE B 1 45 ? -1.314 -19.516 0.719 1 89.38 45 PHE B N 1
ATOM 3739 C CA . PHE B 1 45 ? -0.637 -19.156 1.96 1 89.38 45 PHE B CA 1
ATOM 3740 C C . PHE B 1 45 ? -0.705 -20.297 2.963 1 89.38 45 PHE B C 1
ATOM 3742 O O . PHE B 1 45 ? -1.572 -21.172 2.861 1 89.38 45 PHE B O 1
ATOM 3749 N N . MET B 1 46 ? 0.258 -20.375 3.873 1 96.25 46 MET B N 1
ATOM 3750 C CA . MET B 1 46 ? 0.541 -21.484 4.77 1 96.25 46 MET B CA 1
ATOM 3751 C C . MET B 1 46 ? -0.447 -21.516 5.93 1 96.25 46 MET B C 1
ATOM 3753 O O . MET B 1 46 ? -1.076 -20.516 6.242 1 96.25 46 MET B O 1
ATOM 3757 N N . ASN B 1 47 ? -0.616 -22.641 6.461 1 96.31 47 ASN B N 1
ATOM 3758 C CA . ASN B 1 47 ? -1.45 -22.781 7.648 1 96.31 47 ASN B CA 1
ATOM 3759 C C . ASN B 1 47 ? -0.606 -22.938 8.906 1 96.31 47 ASN B C 1
ATOM 3761 O O . ASN B 1 47 ? -1.046 -23.547 9.883 1 96.31 47 ASN B O 1
ATOM 3765 N N . TRP B 1 48 ? 0.605 -22.516 8.883 1 97.06 48 TRP B N 1
ATOM 3766 C CA . TRP B 1 48 ? 1.49 -22.453 10.047 1 97.06 48 TRP B CA 1
ATOM 3767 C C . TRP B 1 48 ? 2.109 -21.062 10.18 1 97.06 48 TRP B C 1
ATOM 3769 O O . TRP B 1 48 ? 2.045 -20.25 9.25 1 97.06 48 TRP B O 1
ATOM 3779 N N . SER B 1 49 ? 2.66 -20.734 11.312 1 97.5 49 SER B N 1
ATOM 3780 C CA . SER B 1 49 ? 3.273 -19.453 11.609 1 97.5 49 SER B CA 1
ATOM 3781 C C . SER B 1 49 ? 4.691 -19.375 11.055 1 97.5 49 SER B C 1
ATOM 3783 O O . SER B 1 49 ? 5.309 -20.391 10.766 1 97.5 49 SER B O 1
ATOM 3785 N N . PRO B 1 50 ? 5.188 -18.109 10.812 1 98 50 PRO B N 1
ATOM 3786 C CA . PRO B 1 50 ? 6.621 -17.984 10.547 1 98 50 PRO B CA 1
ATOM 3787 C C . PRO B 1 50 ? 7.484 -18.516 11.688 1 98 50 PRO B C 1
ATOM 3789 O O . PRO B 1 50 ? 6.977 -18.766 12.781 1 98 50 PRO B O 1
ATOM 3792 N N . PRO B 1 51 ? 8.773 -18.688 11.445 1 97.69 51 PRO B N 1
ATOM 3793 C CA . PRO B 1 51 ? 9.641 -19.25 12.477 1 97.69 51 PRO B CA 1
ATOM 3794 C C . PRO B 1 51 ? 9.594 -18.453 13.781 1 97.69 51 PRO B C 1
ATOM 3796 O O . PRO B 1 51 ? 9.594 -17.219 13.758 1 97.69 51 PRO B O 1
ATOM 3799 N N . ASP B 1 52 ? 9.648 -19.172 14.852 1 97.19 52 ASP B N 1
ATOM 3800 C CA . ASP B 1 52 ? 9.547 -18.547 16.172 1 97.19 52 ASP B CA 1
ATOM 3801 C C . ASP B 1 52 ? 10.75 -17.641 16.453 1 97.19 52 ASP B C 1
ATOM 3803 O O . ASP B 1 52 ? 10.625 -16.641 17.156 1 97.19 52 ASP B O 1
ATOM 3807 N N . TRP B 1 53 ? 11.906 -18.031 15.875 1 98.19 53 TRP B N 1
ATOM 3808 C CA . TRP B 1 53 ? 13.094 -17.234 16.125 1 98.19 53 TRP B CA 1
ATOM 3809 C C . TRP B 1 53 ? 12.969 -15.852 15.5 1 98.19 53 TRP B C 1
ATOM 3811 O O . TRP B 1 53 ? 13.578 -14.891 15.977 1 98.19 53 TRP B O 1
ATOM 3821 N N . ILE B 1 54 ? 12.195 -15.664 14.508 1 98.62 54 ILE B N 1
ATOM 3822 C CA . ILE B 1 54 ? 11.922 -14.344 13.93 1 98.62 54 ILE B CA 1
ATOM 3823 C C . ILE B 1 54 ? 10.977 -13.57 14.844 1 98.62 54 ILE B C 1
ATOM 3825 O O . ILE B 1 54 ? 11.258 -12.43 15.219 1 98.62 54 ILE B O 1
ATOM 3829 N N . THR B 1 55 ? 9.797 -14.203 15.273 1 97.75 55 THR B N 1
ATOM 3830 C CA . THR B 1 55 ? 8.758 -13.508 16.031 1 97.75 55 THR B CA 1
ATOM 3831 C C . THR B 1 55 ? 9.266 -13.109 17.406 1 97.75 55 THR B C 1
ATOM 3833 O O . THR B 1 55 ? 8.969 -12.008 17.891 1 97.75 55 THR B O 1
ATOM 3836 N N . LYS B 1 56 ? 10.07 -13.961 18.047 1 97.44 56 LYS B N 1
ATOM 3837 C CA . LYS B 1 56 ? 10.609 -13.656 19.375 1 97.44 56 LYS B CA 1
ATOM 3838 C C . LYS B 1 56 ? 11.57 -12.461 19.312 1 97.44 56 LYS B C 1
ATOM 3840 O O . LYS B 1 56 ? 11.492 -11.562 20.156 1 97.44 56 LYS B O 1
ATOM 3845 N N . ALA B 1 57 ? 12.477 -12.5 18.344 1 97.94 57 ALA B N 1
ATOM 3846 C CA . ALA B 1 57 ? 13.398 -11.375 18.156 1 97.94 57 ALA B CA 1
ATOM 3847 C C . ALA B 1 57 ? 12.641 -10.094 17.812 1 97.94 57 ALA B C 1
ATOM 3849 O O . ALA B 1 57 ? 13.023 -9.008 18.234 1 97.94 57 ALA B O 1
ATOM 3850 N N . HIS B 1 58 ? 11.633 -10.227 17 1 98.19 58 HIS B N 1
ATOM 3851 C CA . HIS B 1 58 ? 10.805 -9.102 16.609 1 98.19 58 HIS B CA 1
ATOM 3852 C C . HIS B 1 58 ? 10.125 -8.461 17.812 1 98.19 58 HIS B C 1
ATOM 3854 O O . HIS B 1 58 ? 9.992 -7.234 17.875 1 98.19 58 HIS B O 1
ATOM 3860 N N . HIS B 1 59 ? 9.586 -9.289 18.781 1 98.19 59 HIS B N 1
ATOM 3861 C CA . HIS B 1 59 ? 8.977 -8.781 20 1 98.19 59 HIS B CA 1
ATOM 3862 C C . HIS B 1 59 ? 9.93 -7.848 20.75 1 98.19 59 HIS B C 1
ATOM 3864 O O . HIS B 1 59 ? 9.531 -6.77 21.203 1 98.19 59 HIS B O 1
ATOM 3870 N N . GLU B 1 60 ? 11.172 -8.234 20.797 1 98 60 GLU B N 1
ATOM 3871 C CA . GLU B 1 60 ? 12.188 -7.43 21.469 1 98 60 GLU B CA 1
ATOM 3872 C C . GLU B 1 60 ? 12.375 -6.086 20.781 1 98 60 GLU B C 1
ATOM 3874 O O . GLU B 1 60 ? 12.539 -5.055 21.438 1 98 60 GLU B O 1
ATOM 3879 N N . VAL B 1 61 ? 12.398 -6.105 19.484 1 97.94 61 VAL B N 1
ATOM 3880 C CA . VAL B 1 61 ? 12.562 -4.883 18.703 1 97.94 61 VAL B CA 1
ATOM 3881 C C . VAL B 1 61 ? 11.406 -3.928 19 1 97.94 61 VAL B C 1
ATOM 3883 O O . VAL B 1 61 ? 11.617 -2.734 19.219 1 97.94 61 VAL B O 1
ATOM 3886 N N . LEU B 1 62 ? 10.141 -4.418 19.016 1 97.69 62 LEU B N 1
ATOM 3887 C CA . LEU B 1 62 ? 8.969 -3.572 19.25 1 97.69 62 LEU B CA 1
ATOM 3888 C C . LEU B 1 62 ? 8.977 -2.994 20.656 1 97.69 62 LEU B C 1
ATOM 3890 O O . LEU B 1 62 ? 8.492 -1.884 20.875 1 97.69 62 LEU B O 1
ATOM 3894 N N . ASP B 1 63 ? 9.531 -3.74 21.562 1 97.5 63 ASP B N 1
ATOM 3895 C CA . ASP B 1 63 ? 9.555 -3.289 22.953 1 97.5 63 ASP B CA 1
ATOM 3896 C C . ASP B 1 63 ? 10.641 -2.238 23.156 1 97.5 63 ASP B C 1
ATOM 3898 O O . ASP B 1 63 ? 10.5 -1.358 24.016 1 97.5 63 ASP B O 1
ATOM 3902 N N . GLU B 1 64 ? 11.719 -2.291 22.344 1 97.12 64 GLU B N 1
ATOM 3903 C CA . GLU B 1 64 ? 12.906 -1.514 22.688 1 97.12 64 GLU B CA 1
ATOM 3904 C C . GLU B 1 64 ? 13.117 -0.369 21.703 1 97.12 64 GLU B C 1
ATOM 3906 O O . GLU B 1 64 ? 13.773 0.623 22.031 1 97.12 64 GLU B O 1
ATOM 3911 N N . ASN B 1 65 ? 12.664 -0.516 20.547 1 97.62 65 ASN B N 1
ATOM 3912 C CA . ASN B 1 65 ? 12.961 0.442 19.5 1 97.62 65 ASN B CA 1
ATOM 3913 C C . ASN B 1 65 ? 11.742 1.298 19.156 1 97.62 65 ASN B C 1
ATOM 3915 O O . ASN B 1 65 ? 10.922 0.917 18.312 1 97.62 65 ASN B O 1
ATOM 3919 N N . VAL B 1 66 ? 11.695 2.496 19.656 1 97.19 66 VAL B N 1
ATOM 3920 C CA . VAL B 1 66 ? 10.586 3.43 19.484 1 97.19 66 VAL B CA 1
ATOM 3921 C C . VAL B 1 66 ? 10.359 3.686 18 1 97.19 66 VAL B C 1
ATOM 3923 O O . VAL B 1 66 ? 9.219 3.736 17.531 1 97.19 66 VAL B O 1
ATOM 3926 N N . MET B 1 67 ? 11.398 3.758 17.219 1 96.19 67 MET B N 1
ATOM 3927 C CA . MET B 1 67 ? 11.305 4.176 15.82 1 96.19 67 MET B CA 1
ATOM 3928 C C . MET B 1 67 ? 10.734 3.059 14.953 1 96.19 67 MET B C 1
ATOM 3930 O O . MET B 1 67 ? 10.281 3.303 13.828 1 96.19 67 MET B O 1
ATOM 3934 N N . ALA B 1 68 ? 10.703 1.815 15.5 1 97.75 68 ALA B N 1
ATOM 3935 C CA . ALA B 1 68 ? 10.086 0.707 14.781 1 97.75 68 ALA B CA 1
ATOM 3936 C C . ALA B 1 68 ? 8.578 0.916 14.648 1 97.75 68 ALA B C 1
ATOM 3938 O O . ALA B 1 68 ? 7.934 0.29 13.805 1 97.75 68 ALA B O 1
ATOM 3939 N N . HIS B 1 69 ? 8.039 1.813 15.477 1 98.31 69 HIS B N 1
ATOM 3940 C CA . HIS B 1 69 ? 6.598 2.049 15.492 1 98.31 69 HIS B CA 1
ATOM 3941 C C . HIS B 1 69 ? 6.227 3.242 14.617 1 98.31 69 HIS B C 1
ATOM 3943 O O . HIS B 1 69 ? 5.047 3.486 14.359 1 98.31 69 HIS B O 1
ATOM 3949 N N . HIS B 1 70 ? 7.133 4 14.125 1 97.5 70 HIS B N 1
ATOM 3950 C CA . HIS B 1 70 ? 6.848 5.242 13.414 1 97.5 70 HIS B CA 1
ATOM 3951 C C . HIS B 1 70 ? 7.316 5.172 11.969 1 97.5 70 HIS B C 1
ATOM 3953 O O . HIS B 1 70 ? 7.867 4.152 11.539 1 97.5 70 HIS B O 1
ATOM 3959 N N . TYR B 1 71 ? 7.02 6.184 11.195 1 95.25 71 TYR B N 1
ATOM 3960 C CA . TYR B 1 71 ? 7.301 6.203 9.766 1 95.25 71 TYR B CA 1
ATOM 3961 C C . TYR B 1 71 ? 8.719 5.723 9.484 1 95.25 71 TYR B C 1
ATOM 3963 O O . TYR B 1 71 ? 9.672 6.137 10.148 1 95.25 71 TYR B O 1
ATOM 3971 N N . SER B 1 72 ? 8.844 4.836 8.539 1 94.62 72 SER B N 1
ATOM 3972 C CA . SER B 1 72 ? 10.141 4.484 7.977 1 94.62 72 SER B CA 1
ATOM 3973 C C . SER B 1 72 ? 10.5 5.391 6.801 1 94.62 72 SER B C 1
ATOM 3975 O O . SER B 1 72 ? 9.633 6.078 6.254 1 94.62 72 SER B O 1
ATOM 3977 N N . HIS B 1 73 ? 11.82 5.43 6.574 1 93.94 73 HIS B N 1
ATOM 3978 C CA . HIS B 1 73 ? 12.188 6.012 5.289 1 93.94 73 HIS B CA 1
ATOM 3979 C C . HIS B 1 73 ? 11.422 5.352 4.148 1 93.94 73 HIS B C 1
ATOM 3981 O O . HIS B 1 73 ? 11.258 4.129 4.125 1 93.94 73 HIS B O 1
ATOM 3987 N N . PRO B 1 74 ? 10.914 6.137 3.217 1 95.44 74 PRO B N 1
ATOM 3988 C CA . PRO B 1 74 ? 10.094 5.562 2.15 1 95.44 74 PRO B CA 1
ATOM 3989 C C . PRO B 1 74 ? 10.812 4.465 1.37 1 95.44 74 PRO B C 1
ATOM 3991 O O . PRO B 1 74 ? 10.172 3.555 0.843 1 95.44 74 PRO B O 1
ATOM 3994 N N . ARG B 1 75 ? 12.172 4.512 1.286 1 97.06 75 ARG B N 1
ATOM 3995 C CA . ARG B 1 75 ? 12.938 3.492 0.576 1 97.06 75 ARG B CA 1
ATOM 3996 C C . ARG B 1 75 ? 12.938 2.176 1.344 1 97.06 75 ARG B C 1
ATOM 3998 O O . ARG B 1 75 ? 13.062 1.104 0.748 1 97.06 75 ARG B O 1
ATOM 4005 N N . GLY B 1 76 ? 12.867 2.258 2.641 1 98.25 76 GLY B N 1
ATOM 4006 C CA . GLY B 1 76 ? 12.953 1.117 3.537 1 98.25 76 GLY B CA 1
ATOM 4007 C C . GLY B 1 76 ? 13.742 1.407 4.801 1 98.25 76 GLY B C 1
ATOM 4008 O O . GLY B 1 76 ? 14.531 2.352 4.844 1 98.25 76 GLY B O 1
ATOM 4009 N N . ARG B 1 77 ? 13.508 0.669 5.793 1 98.25 77 ARG B N 1
ATOM 4010 C CA . ARG B 1 77 ? 14.297 0.786 7.016 1 98.25 77 ARG B CA 1
ATOM 4011 C C . ARG B 1 77 ? 15.734 0.326 6.785 1 98.25 77 ARG B C 1
ATOM 4013 O O . ARG B 1 77 ? 15.969 -0.64 6.059 1 98.25 77 ARG B O 1
ATOM 4020 N N . PRO B 1 78 ? 16.656 0.942 7.418 1 97.75 78 PRO B N 1
ATOM 4021 C CA . PRO B 1 78 ? 18.078 0.631 7.18 1 97.75 78 PRO B CA 1
ATOM 4022 C C . PRO B 1 78 ? 18.406 -0.836 7.441 1 97.75 78 PRO B C 1
ATOM 4024 O O . PRO B 1 78 ? 19.156 -1.448 6.68 1 97.75 78 PRO B O 1
ATOM 4027 N N . ARG B 1 79 ? 17.891 -1.396 8.492 1 98.56 79 ARG B N 1
ATOM 4028 C CA . ARG B 1 79 ? 18.203 -2.785 8.82 1 98.56 79 ARG B CA 1
ATOM 4029 C C . ARG B 1 79 ? 17.75 -3.723 7.699 1 98.56 79 ARG B C 1
ATOM 4031 O O . ARG B 1 79 ? 18.484 -4.648 7.336 1 98.56 79 ARG B O 1
ATOM 4038 N N . LEU B 1 80 ? 16.531 -3.506 7.152 1 98.88 80 LEU B N 1
ATOM 4039 C CA . LEU B 1 80 ? 16.031 -4.379 6.09 1 98.88 80 LEU B CA 1
ATOM 4040 C C . LEU B 1 80 ? 16.828 -4.156 4.801 1 98.88 80 LEU B C 1
ATOM 4042 O O . LEU B 1 80 ? 17.141 -5.113 4.09 1 98.88 80 LEU B O 1
ATOM 4046 N N . LEU B 1 81 ? 17.094 -2.875 4.426 1 98.88 81 LEU B N 1
ATOM 4047 C CA . LEU B 1 81 ? 17.906 -2.594 3.252 1 98.88 81 LEU B CA 1
ATOM 4048 C C . LEU B 1 81 ? 19.25 -3.33 3.33 1 98.88 81 LEU B C 1
ATOM 4050 O O . LEU B 1 81 ? 19.688 -3.941 2.352 1 98.88 81 LEU B O 1
ATOM 4054 N N . ASN B 1 82 ? 19.859 -3.289 4.52 1 98.88 82 ASN B N 1
ATOM 4055 C CA . ASN B 1 82 ? 21.125 -3.979 4.727 1 98.88 82 ASN B CA 1
ATOM 4056 C C . ASN B 1 82 ? 20.969 -5.492 4.605 1 98.88 82 ASN B C 1
ATOM 4058 O O . ASN B 1 82 ? 21.812 -6.164 4 1 98.88 82 ASN B O 1
ATOM 4062 N N . ALA B 1 83 ? 19.922 -6.016 5.223 1 98.94 83 ALA B N 1
ATOM 4063 C CA . ALA B 1 83 ? 19.688 -7.457 5.191 1 98.94 83 ALA B CA 1
ATOM 4064 C C . ALA B 1 83 ? 19.453 -7.941 3.764 1 98.94 83 ALA B C 1
ATOM 4066 O O . ALA B 1 83 ? 19.984 -8.984 3.361 1 98.94 83 ALA B O 1
ATOM 4067 N N . ILE B 1 84 ? 18.672 -7.184 2.961 1 98.94 84 ILE B N 1
ATOM 4068 C CA . ILE B 1 84 ? 18.422 -7.527 1.565 1 98.94 84 ILE B CA 1
ATOM 4069 C C . ILE B 1 84 ? 19.719 -7.469 0.775 1 98.94 84 ILE B C 1
ATOM 4071 O O . ILE B 1 84 ? 20.016 -8.375 -0.011 1 98.94 84 ILE B O 1
ATOM 4075 N N . SER B 1 85 ? 20.453 -6.398 0.998 1 98.88 85 SER B N 1
ATOM 4076 C CA . SER B 1 85 ? 21.734 -6.242 0.317 1 98.88 85 SER B CA 1
ATOM 4077 C C . SER B 1 85 ? 22.641 -7.445 0.562 1 98.88 85 SER B C 1
ATOM 4079 O O . SER B 1 85 ? 23.125 -8.078 -0.385 1 98.88 85 SER B O 1
ATOM 4081 N N . LYS B 1 86 ? 22.844 -7.809 1.779 1 98.62 86 LYS B N 1
ATOM 4082 C CA . LYS B 1 86 ? 23.75 -8.891 2.148 1 98.62 86 LYS B CA 1
ATOM 4083 C C . LYS B 1 86 ? 23.234 -10.234 1.631 1 98.62 86 LYS B C 1
ATOM 4085 O O . LYS B 1 86 ? 24.031 -11.07 1.186 1 98.62 86 LYS B O 1
ATOM 4090 N N . PHE B 1 87 ? 22.016 -10.453 1.693 1 98.38 87 PHE B N 1
ATOM 4091 C CA . PHE B 1 87 ? 21.422 -11.742 1.329 1 98.38 87 PHE B CA 1
ATOM 4092 C C . PHE B 1 87 ? 21.469 -11.945 -0.18 1 98.38 87 PHE B C 1
ATOM 4094 O O . PHE B 1 87 ? 21.734 -13.055 -0.652 1 98.38 87 PHE B O 1
ATOM 4101 N N . TYR B 1 88 ? 21.234 -10.875 -0.985 1 98.44 88 TYR B N 1
ATOM 4102 C CA . TYR B 1 88 ? 20.984 -11.055 -2.41 1 98.44 88 TYR B CA 1
ATOM 4103 C C . TYR B 1 88 ? 22.234 -10.75 -3.229 1 98.44 88 TYR B C 1
ATOM 4105 O O . TYR B 1 88 ? 22.391 -11.234 -4.352 1 98.44 88 TYR B O 1
ATOM 4113 N N . SER B 1 89 ? 23.172 -9.977 -2.707 1 98.5 89 SER B N 1
ATOM 4114 C CA . SER B 1 89 ? 24.344 -9.555 -3.48 1 98.5 89 SER B CA 1
ATOM 4115 C C . SER B 1 89 ? 25.062 -10.75 -4.094 1 98.5 89 SER B C 1
ATOM 4117 O O . SER B 1 89 ? 25.391 -10.742 -5.281 1 98.5 89 SER B O 1
ATOM 4119 N N . PRO B 1 90 ? 25.234 -11.852 -3.334 1 97.12 90 PRO B N 1
ATOM 4120 C CA . PRO B 1 90 ? 25.953 -12.984 -3.91 1 97.12 90 PRO B CA 1
ATOM 4121 C C . PRO B 1 90 ? 25.188 -13.648 -5.059 1 97.12 90 PRO B C 1
ATOM 4123 O O . PRO B 1 90 ? 25.766 -14.422 -5.82 1 97.12 90 PRO B O 1
ATOM 4126 N N . GLN B 1 91 ? 23.938 -13.352 -5.184 1 96.81 91 GLN B N 1
ATOM 4127 C CA . GLN B 1 91 ? 23.094 -13.984 -6.191 1 96.81 91 GLN B CA 1
ATOM 4128 C C . GLN B 1 91 ? 23.094 -13.188 -7.488 1 96.81 91 GLN B C 1
ATOM 4130 O O . GLN B 1 91 ? 22.531 -13.633 -8.492 1 96.81 91 GLN B O 1
ATOM 4135 N N . PHE B 1 92 ? 23.641 -12.055 -7.457 1 98 92 PHE B N 1
ATOM 4136 C CA . PHE B 1 92 ? 23.812 -11.211 -8.633 1 98 92 PHE B CA 1
ATOM 4137 C C . PHE B 1 92 ? 25.266 -11.188 -9.086 1 98 92 PHE B C 1
ATOM 4139 O O . PHE B 1 92 ? 26.016 -10.258 -8.742 1 98 92 PHE B O 1
ATOM 4146 N N . ASP B 1 93 ? 25.609 -12.086 -9.891 1 95.62 93 ASP B N 1
ATOM 4147 C CA . ASP B 1 93 ? 27 -12.273 -10.273 1 95.62 93 ASP B CA 1
ATOM 4148 C C . ASP B 1 93 ? 27.5 -11.117 -11.141 1 95.62 93 ASP B C 1
ATOM 4150 O O . ASP B 1 93 ? 28.703 -10.844 -11.188 1 95.62 93 ASP B O 1
ATOM 4154 N N . ASN B 1 94 ? 26.562 -10.445 -11.773 1 95.75 94 ASN B N 1
ATOM 4155 C CA . ASN B 1 94 ? 26.938 -9.336 -12.648 1 95.75 94 ASN B CA 1
ATOM 4156 C C . ASN B 1 94 ? 27.438 -8.133 -11.844 1 95.75 94 ASN B C 1
ATOM 4158 O O . ASN B 1 94 ? 28 -7.199 -12.406 1 95.75 94 ASN B O 1
ATOM 4162 N N . LEU B 1 95 ? 27.297 -8.195 -10.555 1 95.81 95 LEU B N 1
ATOM 4163 C CA . LEU B 1 95 ? 27.734 -7.09 -9.711 1 95.81 95 LEU B CA 1
ATOM 4164 C C . LEU B 1 95 ? 29.234 -7.18 -9.445 1 95.81 95 LEU B C 1
ATOM 4166 O O . LEU B 1 95 ? 29.812 -6.281 -8.836 1 95.81 95 LEU B O 1
ATOM 4170 N N . ASN B 1 96 ? 29.906 -8.211 -9.883 1 95.44 96 ASN B N 1
ATOM 4171 C CA . ASN B 1 96 ? 31.344 -8.398 -9.805 1 95.44 96 ASN B CA 1
ATOM 4172 C C . ASN B 1 96 ? 31.859 -8.273 -8.375 1 95.44 96 ASN B C 1
ATOM 4174 O O . ASN B 1 96 ? 32.812 -7.562 -8.109 1 95.44 96 ASN B O 1
ATOM 4178 N N . GLY B 1 97 ? 31.094 -8.844 -7.422 1 94.62 97 GLY B N 1
ATOM 4179 C CA . GLY B 1 97 ? 31.547 -8.953 -6.047 1 94.62 97 GLY B CA 1
ATOM 4180 C C . GLY B 1 97 ? 31.125 -7.781 -5.184 1 94.62 97 GLY B C 1
ATOM 4181 O O . GLY B 1 97 ? 31.203 -7.852 -3.955 1 94.62 97 GLY B O 1
ATOM 4182 N N . ARG B 1 98 ? 30.641 -6.746 -5.84 1 96.62 98 ARG B N 1
ATOM 4183 C CA . ARG B 1 98 ? 30.141 -5.641 -5.023 1 96.62 98 ARG B CA 1
ATOM 4184 C C . ARG B 1 98 ? 28.797 -5.969 -4.41 1 96.62 98 ARG B C 1
ATOM 4186 O O . ARG B 1 98 ? 28 -6.719 -4.992 1 96.62 98 ARG B O 1
ATOM 4193 N N . GLU B 1 99 ? 28.516 -5.363 -3.268 1 98.12 99 GLU B N 1
ATOM 4194 C CA . GLU B 1 99 ? 27.203 -5.496 -2.635 1 98.12 99 GLU B CA 1
ATOM 4195 C C . GLU B 1 99 ? 26.203 -4.543 -3.258 1 98.12 99 GLU B C 1
ATOM 4197 O O . GLU B 1 99 ? 26.562 -3.471 -3.746 1 98.12 99 GLU B O 1
ATOM 4202 N N . LEU B 1 100 ? 25 -4.965 -3.291 1 98.81 100 LEU B N 1
ATOM 4203 C CA . LEU B 1 100 ? 23.922 -4.051 -3.643 1 98.81 100 LEU B CA 1
ATOM 4204 C C . LEU B 1 100 ? 23.938 -2.816 -2.748 1 98.81 100 LEU B C 1
ATOM 4206 O O . LEU B 1 100 ? 24.094 -2.93 -1.53 1 98.81 100 LEU B O 1
ATOM 4210 N N . ARG B 1 101 ? 23.938 -1.649 -3.359 1 98.5 101 ARG B N 1
ATOM 4211 C CA . ARG B 1 101 ? 23.797 -0.403 -2.611 1 98.5 101 ARG B CA 1
ATOM 4212 C C . ARG B 1 101 ? 22.359 -0.17 -2.199 1 98.5 101 ARG B C 1
ATOM 4214 O O . ARG B 1 101 ? 21.438 -0.685 -2.836 1 98.5 101 ARG B O 1
ATOM 4221 N N . HIS B 1 102 ? 22.172 0.572 -1.209 1 98.25 102 HIS B N 1
ATOM 4222 C CA . HIS B 1 102 ? 20.828 0.848 -0.719 1 98.25 102 HIS B CA 1
ATOM 4223 C C . HIS B 1 102 ? 19.969 1.497 -1.8 1 98.25 102 HIS B C 1
ATOM 4225 O O . HIS B 1 102 ? 18.766 1.252 -1.872 1 98.25 102 HIS B O 1
ATOM 4231 N N . ASP B 1 103 ? 20.562 2.328 -2.643 1 97.38 103 ASP B N 1
ATOM 4232 C CA . ASP B 1 103 ? 19.781 3.006 -3.674 1 97.38 103 ASP B CA 1
ATOM 4233 C C . ASP B 1 103 ? 19.422 2.053 -4.812 1 97.38 103 ASP B C 1
ATOM 4235 O O . ASP B 1 103 ? 18.734 2.438 -5.766 1 97.38 103 ASP B O 1
ATOM 4239 N N . GLU B 1 104 ? 19.859 0.808 -4.77 1 98.56 104 GLU B N 1
ATOM 4240 C CA . GLU B 1 104 ? 19.516 -0.239 -5.723 1 98.56 104 GLU B CA 1
ATOM 4241 C C . GLU B 1 104 ? 18.422 -1.146 -5.164 1 98.56 104 GLU B C 1
ATOM 4243 O O . GLU B 1 104 ? 18.062 -2.15 -5.785 1 98.56 104 GLU B O 1
ATOM 4248 N N . ILE B 1 105 ? 17.906 -0.779 -4 1 98.88 105 ILE B N 1
ATOM 4249 C CA . ILE B 1 105 ? 16.875 -1.556 -3.322 1 98.88 105 ILE B CA 1
ATOM 4250 C C . ILE B 1 105 ? 15.719 -0.641 -2.922 1 98.88 105 ILE B C 1
ATOM 4252 O O . ILE B 1 105 ? 15.938 0.48 -2.455 1 98.88 105 ILE B O 1
ATOM 4256 N N . LEU B 1 106 ? 14.5 -1.049 -3.152 1 98.88 106 LEU B N 1
ATOM 4257 C CA . LEU B 1 106 ? 13.289 -0.402 -2.65 1 98.88 106 LEU B CA 1
ATOM 4258 C C . LEU B 1 106 ? 12.406 -1.401 -1.914 1 98.88 106 LEU B C 1
ATOM 4260 O O . LEU B 1 106 ? 11.969 -2.396 -2.496 1 98.88 106 LEU B O 1
ATOM 4264 N N . VAL B 1 107 ? 12.211 -1.18 -0.616 1 98.94 107 VAL B N 1
ATOM 4265 C CA . VAL B 1 107 ? 11.234 -1.967 0.127 1 98.94 107 VAL B CA 1
ATOM 4266 C C . VAL B 1 107 ? 9.828 -1.503 -0.224 1 98.94 107 VAL B C 1
ATOM 4268 O O . VAL B 1 107 ? 9.57 -0.301 -0.335 1 98.94 107 VAL B O 1
ATOM 4271 N N . SER B 1 108 ? 8.906 -2.395 -0.398 1 98.88 108 SER B N 1
ATOM 4272 C CA . SER B 1 108 ? 7.578 -2.045 -0.889 1 98.88 108 SER B CA 1
ATOM 4273 C C . SER B 1 108 ? 6.488 -2.74 -0.078 1 98.88 108 SER B C 1
ATOM 4275 O O . SER B 1 108 ? 6.766 -3.678 0.671 1 98.88 108 SER B O 1
ATOM 4277 N N . ALA B 1 109 ? 5.25 -2.273 -0.173 1 98.69 109 ALA B N 1
ATOM 4278 C CA . ALA B 1 109 ? 4.086 -2.879 0.468 1 98.69 109 ALA B CA 1
ATOM 4279 C C . ALA B 1 109 ? 3.709 -4.195 -0.207 1 98.69 109 ALA B C 1
ATOM 4281 O O . ALA B 1 109 ? 2.734 -4.258 -0.96 1 98.69 109 ALA B O 1
ATOM 4282 N N . GLY B 1 110 ? 4.461 -5.207 0.138 1 98.5 110 GLY B N 1
ATOM 4283 C CA . GLY B 1 110 ? 4.363 -6.457 -0.601 1 98.5 110 GLY B CA 1
ATOM 4284 C C . GLY B 1 110 ? 4.918 -6.363 -2.008 1 98.5 110 GLY B C 1
ATOM 4285 O O . GLY B 1 110 ? 5.23 -5.27 -2.486 1 98.5 110 GLY B O 1
ATOM 4286 N N . ALA B 1 111 ? 5.055 -7.531 -2.635 1 98.56 111 ALA B N 1
ATOM 4287 C CA . ALA B 1 111 ? 5.457 -7.543 -4.039 1 98.56 111 ALA B CA 1
ATOM 4288 C C . ALA B 1 111 ? 4.449 -6.793 -4.902 1 98.56 111 ALA B C 1
ATOM 4290 O O . ALA B 1 111 ? 4.828 -6.109 -5.855 1 98.56 111 ALA B O 1
ATOM 4291 N N . ASN B 1 112 ? 3.154 -6.867 -4.555 1 98.06 112 ASN B N 1
ATOM 4292 C CA . ASN B 1 112 ? 2.092 -6.195 -5.297 1 98.06 112 ASN B CA 1
ATOM 4293 C C . ASN B 1 112 ? 2.303 -4.684 -5.336 1 98.06 112 ASN B C 1
ATOM 4295 O O . ASN B 1 112 ? 2.184 -4.062 -6.391 1 98.06 112 ASN B O 1
ATOM 4299 N N . GLY B 1 113 ? 2.625 -4.133 -4.145 1 98.75 113 GLY B N 1
ATOM 4300 C CA . GLY B 1 113 ? 2.861 -2.697 -4.094 1 98.75 113 GLY B CA 1
ATOM 4301 C C . GLY B 1 113 ? 4.051 -2.258 -4.926 1 98.75 113 GLY B C 1
ATOM 4302 O O . GLY B 1 113 ? 4.02 -1.193 -5.547 1 98.75 113 GLY B O 1
ATOM 4303 N N . GLY B 1 114 ? 5.117 -3.053 -4.918 1 98.88 114 GLY B N 1
ATOM 4304 C CA . GLY B 1 114 ? 6.297 -2.758 -5.715 1 98.88 114 GLY B CA 1
ATOM 4305 C C . GLY B 1 114 ? 6.039 -2.807 -7.207 1 98.88 114 GLY B C 1
ATOM 4306 O O . GLY B 1 114 ? 6.461 -1.915 -7.945 1 98.88 114 GLY B O 1
ATOM 4307 N N . MET B 1 115 ? 5.344 -3.826 -7.633 1 98.81 115 MET B N 1
ATOM 4308 C CA . MET B 1 115 ? 5.039 -3.971 -9.055 1 98.81 115 MET B CA 1
ATOM 4309 C C . MET B 1 115 ? 4.105 -2.861 -9.523 1 98.81 115 MET B C 1
ATOM 4311 O O . MET B 1 115 ? 4.297 -2.299 -10.602 1 98.81 115 MET B O 1
ATOM 4315 N N . PHE B 1 116 ? 3.102 -2.527 -8.711 1 98.81 116 PHE B N 1
ATOM 4316 C CA . PHE B 1 116 ? 2.188 -1.441 -9.047 1 98.81 116 PHE B CA 1
ATOM 4317 C C . PHE B 1 116 ? 2.943 -0.124 -9.188 1 98.81 116 PHE B C 1
ATOM 4319 O O . PHE B 1 116 ? 2.701 0.64 -10.125 1 98.81 116 PHE B O 1
ATOM 4326 N N . ALA B 1 117 ? 3.848 0.136 -8.242 1 98.88 117 ALA B N 1
ATOM 4327 C CA . ALA B 1 117 ? 4.648 1.356 -8.258 1 98.88 117 ALA B CA 1
ATOM 4328 C C . ALA B 1 117 ? 5.527 1.417 -9.508 1 98.88 117 ALA B C 1
ATOM 4330 O O . ALA B 1 117 ? 5.676 2.477 -10.117 1 98.88 117 ALA B O 1
ATOM 4331 N N . ALA B 1 118 ? 6.133 0.315 -9.875 1 98.81 118 ALA B N 1
ATOM 4332 C CA . ALA B 1 118 ? 6.965 0.258 -11.078 1 98.81 118 ALA B CA 1
ATOM 4333 C C . ALA B 1 118 ? 6.152 0.585 -12.328 1 98.81 118 ALA B C 1
ATOM 4335 O O . ALA B 1 118 ? 6.609 1.335 -13.188 1 98.81 118 ALA B O 1
ATOM 4336 N N . LEU B 1 119 ? 4.965 0.02 -12.406 1 98.81 119 LEU B N 1
ATOM 4337 C CA . LEU B 1 119 ? 4.094 0.286 -13.539 1 98.81 119 LEU B CA 1
ATOM 4338 C C . LEU B 1 119 ? 3.639 1.742 -13.547 1 98.81 119 LEU B C 1
ATOM 4340 O O . LEU B 1 119 ? 3.59 2.375 -14.609 1 98.81 119 LEU B O 1
ATOM 4344 N N . THR B 1 120 ? 3.305 2.262 -12.359 1 98.62 120 THR B N 1
ATOM 4345 C CA . THR B 1 120 ? 2.918 3.662 -12.242 1 98.62 120 THR B CA 1
ATOM 4346 C C . THR B 1 120 ? 4.043 4.578 -12.711 1 98.62 120 THR B C 1
ATOM 4348 O O . THR B 1 120 ? 3.803 5.551 -13.43 1 98.62 120 THR B O 1
ATOM 4351 N N . ALA B 1 121 ? 5.227 4.234 -12.367 1 98.12 121 ALA B N 1
ATOM 4352 C CA . ALA B 1 121 ? 6.395 5.07 -12.641 1 98.12 121 ALA B CA 1
ATOM 4353 C C . ALA B 1 121 ? 6.734 5.074 -14.133 1 98.12 121 ALA B C 1
ATOM 4355 O O . ALA B 1 121 ? 7.328 6.027 -14.633 1 98.12 121 ALA B O 1
ATOM 4356 N N . HIS B 1 122 ? 6.285 4.035 -14.883 1 97.94 122 HIS B N 1
ATOM 4357 C CA . HIS B 1 122 ? 6.91 3.904 -16.188 1 97.94 122 HIS B CA 1
ATOM 4358 C C . HIS B 1 122 ? 5.863 3.787 -17.297 1 97.94 122 HIS B C 1
ATOM 4360 O O . HIS B 1 122 ? 6.129 4.125 -18.453 1 97.94 122 HIS B O 1
ATOM 4366 N N . CYS B 1 123 ? 4.68 3.301 -17.016 1 97.94 123 CYS B N 1
ATOM 4367 C CA . CYS B 1 123 ? 3.701 3.041 -18.078 1 97.94 123 CYS B CA 1
ATOM 4368 C C . CYS B 1 123 ? 2.887 4.293 -18.375 1 97.94 123 CYS B C 1
ATOM 4370 O O . CYS B 1 123 ? 2.441 4.988 -17.469 1 97.94 123 CYS B O 1
ATOM 4372 N N . GLU B 1 124 ? 2.68 4.523 -19.641 1 96.19 124 GLU B N 1
ATOM 4373 C CA . GLU B 1 124 ? 1.802 5.574 -20.141 1 96.19 124 GLU B CA 1
ATOM 4374 C C . GLU B 1 124 ? 0.471 5.004 -20.625 1 96.19 124 GLU B C 1
ATOM 4376 O O . GLU B 1 124 ? 0.398 3.838 -21.016 1 96.19 124 GLU B O 1
ATOM 4381 N N . PRO B 1 125 ? -0.612 5.891 -20.547 1 96.44 125 PRO B N 1
ATOM 4382 C CA . PRO B 1 125 ? -1.844 5.438 -21.188 1 96.44 125 PRO B CA 1
ATOM 4383 C C . PRO B 1 125 ? -1.626 5.031 -22.656 1 96.44 125 PRO B C 1
ATOM 4385 O O . PRO B 1 125 ? -0.946 5.738 -23.391 1 96.44 125 PRO B O 1
ATOM 4388 N N . GLY B 1 126 ? -2.143 3.863 -22.984 1 97.5 126 GLY B N 1
ATOM 4389 C CA . GLY B 1 126 ? -2.045 3.395 -24.359 1 97.5 126 GLY B CA 1
ATOM 4390 C C . GLY B 1 126 ? -0.858 2.482 -24.594 1 97.5 126 GLY B C 1
ATOM 4391 O O . GLY B 1 126 ? -0.815 1.757 -25.594 1 97.5 126 GLY B O 1
ATOM 4392 N N . GLU B 1 127 ? 0.132 2.477 -23.734 1 98.56 127 GLU B N 1
ATOM 4393 C CA . GLU B 1 127 ? 1.274 1.577 -23.859 1 98.56 127 GLU B CA 1
ATOM 4394 C C . GLU B 1 127 ? 0.89 0.143 -23.5 1 98.56 127 GLU B C 1
ATOM 4396 O O . GLU B 1 127 ? -0.192 -0.101 -22.969 1 98.56 127 GLU B O 1
ATOM 4401 N N . GLU B 1 128 ? 1.77 -0.755 -23.891 1 98.88 128 GLU B N 1
ATOM 4402 C CA . GLU B 1 128 ? 1.475 -2.178 -23.766 1 98.88 128 GLU B CA 1
ATOM 4403 C C . GLU B 1 128 ? 2.447 -2.859 -22.797 1 98.88 128 GLU B C 1
ATOM 4405 O O . GLU B 1 128 ? 3.631 -2.516 -22.766 1 98.88 128 GLU B O 1
ATOM 4410 N N . VAL B 1 129 ? 1.944 -3.744 -22.016 1 98.94 129 VAL B N 1
ATOM 4411 C CA . VAL B 1 129 ? 2.744 -4.602 -21.141 1 98.94 129 VAL B CA 1
ATOM 4412 C C . VAL B 1 129 ? 2.523 -6.062 -21.516 1 98.94 129 VAL B C 1
ATOM 4414 O O . VAL B 1 129 ? 1.391 -6.555 -21.5 1 98.94 129 VAL B O 1
ATOM 4417 N N . ILE B 1 130 ? 3.596 -6.77 -21.844 1 98.94 130 ILE B N 1
ATOM 4418 C CA . ILE B 1 130 ? 3.5 -8.18 -22.219 1 98.94 130 ILE B CA 1
ATOM 4419 C C . ILE B 1 130 ? 3.473 -9.047 -20.953 1 98.94 130 ILE B C 1
ATOM 4421 O O . ILE B 1 130 ? 4.324 -8.906 -20.078 1 98.94 130 ILE B O 1
ATOM 4425 N N . CYS B 1 131 ? 2.496 -9.898 -20.875 1 98.5 131 CYS B N 1
ATOM 4426 C CA . CYS B 1 131 ? 2.359 -10.898 -19.828 1 98.5 131 CYS B CA 1
ATOM 4427 C C . CYS B 1 131 ? 2.43 -12.305 -20.406 1 98.5 131 CYS B C 1
ATOM 4429 O O . CYS B 1 131 ? 1.817 -12.594 -21.438 1 98.5 131 CYS B O 1
ATOM 4431 N N . ILE B 1 132 ? 3.164 -13.102 -19.781 1 98.62 132 ILE B N 1
ATOM 4432 C CA . ILE B 1 132 ? 3.199 -14.516 -20.141 1 98.62 132 ILE B CA 1
ATOM 4433 C C . ILE B 1 132 ? 2.105 -15.266 -19.391 1 98.62 132 ILE B C 1
ATOM 4435 O O . ILE B 1 132 ? 1.989 -15.148 -18.156 1 98.62 132 ILE B O 1
ATOM 4439 N N . GLU B 1 133 ? 1.244 -16.031 -20.094 1 98.38 133 GLU B N 1
ATOM 4440 C CA . GLU B 1 133 ? 0.123 -16.766 -19.5 1 98.38 133 GLU B CA 1
ATOM 4441 C C . GLU B 1 133 ? 0.509 -18.203 -19.188 1 98.38 133 GLU B C 1
ATOM 4443 O O . GLU B 1 133 ? 1.312 -18.812 -19.906 1 98.38 133 GLU B O 1
ATOM 4448 N N . PRO B 1 134 ? -0.094 -18.828 -18.172 1 98 134 PRO B N 1
ATOM 4449 C CA . PRO B 1 134 ? -1.026 -18.172 -17.266 1 98 134 PRO B CA 1
ATOM 4450 C C . PRO B 1 134 ? -0.353 -17.109 -16.406 1 98 134 PRO B C 1
ATOM 4452 O O . PRO B 1 134 ? 0.769 -17.312 -15.922 1 98 134 PRO B O 1
ATOM 4455 N N . TYR B 1 135 ? -0.991 -15.945 -16.312 1 97.44 135 TYR B N 1
ATOM 4456 C CA . TYR B 1 135 ? -0.406 -14.828 -15.578 1 97.44 135 TYR B CA 1
ATOM 4457 C C . TYR B 1 135 ? -0.98 -14.742 -14.172 1 97.44 135 TYR B C 1
ATOM 4459 O O . TYR B 1 135 ? -2.035 -15.312 -13.883 1 97.44 135 TYR B O 1
ATOM 4467 N N . PHE B 1 136 ? -0.304 -14.18 -13.242 1 95.69 136 PHE B N 1
ATOM 4468 C CA . PHE B 1 136 ? -0.827 -13.844 -11.922 1 95.69 136 PHE B CA 1
ATOM 4469 C C . PHE B 1 136 ? -1.908 -12.781 -12.023 1 95.69 136 PHE B C 1
ATOM 4471 O O . PHE B 1 136 ? -1.711 -11.742 -12.664 1 95.69 136 PHE B O 1
ATOM 4478 N N . ASP B 1 137 ? -2.982 -12.922 -11.375 1 92.12 137 ASP B N 1
ATOM 4479 C CA . ASP B 1 137 ? -4.23 -12.211 -11.633 1 92.12 137 ASP B CA 1
ATOM 4480 C C . ASP B 1 137 ? -4.078 -10.719 -11.336 1 92.12 137 ASP B C 1
ATOM 4482 O O . ASP B 1 137 ? -4.738 -9.883 -11.961 1 92.12 137 ASP B O 1
ATOM 4486 N N . GLN B 1 138 ? -3.154 -10.328 -10.492 1 94.38 138 GLN B N 1
ATOM 4487 C CA . GLN B 1 138 ? -2.994 -8.93 -10.102 1 94.38 138 GLN B CA 1
ATOM 4488 C C . GLN B 1 138 ? -2.447 -8.094 -11.258 1 94.38 138 GLN B C 1
ATOM 4490 O O . GLN B 1 138 ? -2.656 -6.879 -11.305 1 94.38 138 GLN B O 1
ATOM 4495 N N . TYR B 1 139 ? -1.721 -8.773 -12.203 1 97.94 139 TYR B N 1
ATOM 4496 C CA . TYR B 1 139 ? -1.082 -8.047 -13.297 1 97.94 139 TYR B CA 1
ATOM 4497 C C . TYR B 1 139 ? -2.113 -7.297 -14.125 1 97.94 139 TYR B C 1
ATOM 4499 O O . TYR B 1 139 ? -1.917 -6.129 -14.469 1 97.94 139 TYR B O 1
ATOM 4507 N N . TYR B 1 140 ? -3.217 -8.016 -14.383 1 97.12 140 TYR B N 1
ATOM 4508 C CA . TYR B 1 140 ? -4.207 -7.535 -15.336 1 97.12 140 TYR B CA 1
ATOM 4509 C C . TYR B 1 140 ? -4.758 -6.18 -14.922 1 97.12 140 TYR B C 1
ATOM 4511 O O . TYR B 1 140 ? -4.617 -5.195 -15.648 1 97.12 140 TYR B O 1
ATOM 4519 N N . ALA B 1 141 ? -5.301 -6.078 -13.781 1 96.56 141 ALA B N 1
ATOM 4520 C CA . ALA B 1 141 ? -5.895 -4.828 -13.312 1 96.56 141 ALA B CA 1
ATOM 4521 C C . ALA B 1 141 ? -4.824 -3.764 -13.086 1 96.56 141 ALA B C 1
ATOM 4523 O O . ALA B 1 141 ? -5.039 -2.584 -13.375 1 96.56 141 ALA B O 1
ATOM 4524 N N . SER B 1 142 ? -3.652 -4.152 -12.555 1 97.88 142 SER B N 1
ATOM 4525 C CA . SER B 1 142 ? -2.578 -3.203 -12.273 1 97.88 142 SER B CA 1
ATOM 4526 C C . SER B 1 142 ? -2.146 -2.475 -13.547 1 97.88 142 SER B C 1
ATOM 4528 O O . SER B 1 142 ? -1.871 -1.273 -13.516 1 97.88 142 SER B O 1
ATOM 4530 N N . ILE B 1 143 ? -2.062 -3.205 -14.648 1 98.56 143 ILE B N 1
ATOM 4531 C CA . ILE B 1 143 ? -1.673 -2.629 -15.93 1 98.56 143 ILE B CA 1
ATOM 4532 C C . ILE B 1 143 ? -2.758 -1.672 -16.422 1 98.56 143 ILE B C 1
ATOM 4534 O O . ILE B 1 143 ? -2.467 -0.536 -16.797 1 98.56 143 ILE B O 1
ATOM 4538 N N . HIS B 1 144 ? -4.027 -2.082 -16.328 1 97.88 144 HIS B N 1
ATOM 4539 C CA . HIS B 1 144 ? -5.152 -1.278 -16.797 1 97.88 144 HIS B CA 1
ATOM 4540 C C . HIS B 1 144 ? -5.305 -0.009 -15.961 1 97.88 144 HIS B C 1
ATOM 4542 O O . HIS B 1 144 ? -5.707 1.034 -16.484 1 97.88 144 HIS B O 1
ATOM 4548 N N . PHE B 1 145 ? -5.039 -0.088 -14.68 1 98.12 145 PHE B N 1
ATOM 4549 C CA . PHE B 1 145 ? -5.172 1.064 -13.797 1 98.12 145 PHE B CA 1
ATOM 4550 C C . PHE B 1 145 ? -4.215 2.176 -14.211 1 98.12 145 PHE B C 1
ATOM 4552 O O . PHE B 1 145 ? -4.414 3.34 -13.859 1 98.12 145 PHE B O 1
ATOM 4559 N N . GLN B 1 146 ? -3.123 1.817 -14.977 1 98.06 146 GLN B N 1
ATOM 4560 C CA . GLN B 1 146 ? -2.199 2.832 -15.469 1 98.06 146 GLN B CA 1
ATOM 4561 C C . GLN B 1 146 ? -2.656 3.379 -16.812 1 98.06 146 GLN B C 1
ATOM 4563 O O . GLN B 1 146 ? -1.98 4.223 -17.406 1 98.06 146 GLN B O 1
ATOM 4568 N N . GLY B 1 147 ? -3.791 2.865 -17.375 1 97.38 147 GLY B N 1
ATOM 4569 C CA . GLY B 1 147 ? -4.234 3.195 -18.719 1 97.38 147 GLY B CA 1
ATOM 4570 C C . GLY B 1 147 ? -3.52 2.402 -19.797 1 97.38 147 GLY B C 1
ATOM 4571 O O . GLY B 1 147 ? -3.678 2.68 -20.984 1 97.38 147 GLY B O 1
ATOM 4572 N N . ALA B 1 148 ? -2.67 1.441 -19.375 1 98.25 148 ALA B N 1
ATOM 4573 C CA . ALA B 1 148 ? -1.933 0.589 -20.297 1 98.25 148 ALA B CA 1
ATOM 4574 C C . ALA B 1 148 ? -2.734 -0.66 -20.656 1 98.25 148 ALA B C 1
ATOM 4576 O O . ALA B 1 148 ? -3.822 -0.879 -20.109 1 98.25 148 ALA B O 1
ATOM 4577 N N . LYS B 1 149 ? -2.223 -1.395 -21.609 1 98.12 149 LYS B N 1
ATOM 4578 C CA . LYS B 1 149 ? -2.916 -2.576 -22.109 1 98.12 149 LYS B CA 1
ATOM 4579 C C . LYS B 1 149 ? -2.055 -3.826 -21.953 1 98.12 149 LYS B C 1
ATOM 4581 O O . LYS B 1 149 ? -0.919 -3.869 -22.438 1 98.12 149 LYS B O 1
ATOM 4586 N N . PRO B 1 150 ? -2.537 -4.816 -21.312 1 98.38 150 PRO B N 1
ATOM 4587 C CA . PRO B 1 150 ? -1.799 -6.078 -21.297 1 98.38 150 PRO B CA 1
ATOM 4588 C C . PRO B 1 150 ? -1.866 -6.805 -22.641 1 98.38 150 PRO B C 1
ATOM 4590 O O . PRO B 1 150 ? -2.908 -6.793 -23.312 1 98.38 150 PRO B O 1
ATOM 4593 N N . VAL B 1 151 ? -0.802 -7.289 -23.109 1 98.75 151 VAL B N 1
ATOM 4594 C CA . VAL B 1 151 ? -0.676 -8.156 -24.281 1 98.75 151 VAL B CA 1
ATOM 4595 C C . VAL B 1 151 ? -0.174 -9.531 -23.844 1 98.75 151 VAL B C 1
ATOM 4597 O O . VAL B 1 151 ? 0.811 -9.641 -23.109 1 98.75 151 VAL B O 1
ATOM 4600 N N . PHE B 1 152 ? -0.819 -10.609 -24.312 1 98.56 152 PHE B N 1
ATOM 4601 C CA . PHE B 1 152 ? -0.587 -11.914 -23.703 1 98.56 152 PHE B CA 1
ATOM 4602 C C . PHE B 1 152 ? 0.145 -12.836 -24.672 1 98.56 152 PHE B C 1
ATOM 4604 O O . PHE B 1 152 ? -0.14 -12.844 -25.859 1 98.56 152 PHE B O 1
ATOM 4611 N N . VAL B 1 153 ? 1.12 -13.539 -24.156 1 98.75 153 VAL B N 1
ATOM 4612 C CA . VAL B 1 153 ? 1.812 -14.633 -24.828 1 98.75 153 VAL B CA 1
ATOM 4613 C C . VAL B 1 153 ? 1.732 -15.898 -23.984 1 98.75 153 VAL B C 1
ATOM 4615 O O . VAL B 1 153 ? 2.26 -15.945 -22.875 1 98.75 153 VAL B O 1
ATOM 4618 N N . PRO B 1 154 ? 1.099 -16.953 -24.406 1 98.38 154 PRO B N 1
ATOM 4619 C CA . PRO B 1 154 ? 0.899 -18.141 -23.562 1 98.38 154 PRO B CA 1
ATOM 4620 C C . PRO B 1 154 ? 2.119 -19.047 -23.531 1 98.38 154 PRO B C 1
ATOM 4622 O O . PRO B 1 154 ? 2.795 -19.219 -24.547 1 98.38 154 PRO B O 1
ATOM 4625 N N . LEU B 1 155 ? 2.451 -19.594 -22.375 1 98.06 155 LEU B N 1
ATOM 4626 C CA . LEU B 1 155 ? 3.232 -20.828 -22.328 1 98.06 155 LEU B CA 1
ATOM 4627 C C . LEU B 1 155 ? 2.463 -21.984 -22.969 1 98.06 155 LEU B C 1
ATOM 4629 O O . LEU B 1 155 ? 1.252 -22.109 -22.766 1 98.06 155 LEU B O 1
ATOM 4633 N N . HIS B 1 156 ? 3.178 -22.719 -23.703 1 96.81 156 HIS B N 1
ATOM 4634 C CA . HIS B 1 156 ? 2.555 -23.906 -24.297 1 96.81 156 HIS B CA 1
ATOM 4635 C C . HIS B 1 156 ? 2.756 -25.125 -23.422 1 96.81 156 HIS B C 1
ATOM 4637 O O . HIS B 1 156 ? 3.887 -25.469 -23.078 1 96.81 156 HIS B O 1
ATOM 4643 N N . PRO B 1 157 ? 1.663 -25.781 -23.078 1 95.44 157 PRO B N 1
ATOM 4644 C CA . PRO B 1 157 ? 1.772 -26.984 -22.234 1 95.44 157 PRO B CA 1
ATOM 4645 C C . PRO B 1 157 ? 2.338 -28.188 -22.984 1 95.44 157 PRO B C 1
ATOM 4647 O O . PRO B 1 157 ? 2.301 -28.203 -24.219 1 95.44 157 PRO B O 1
ATOM 4650 N N . PRO B 1 158 ? 2.924 -29.062 -22.188 1 91.69 158 PRO B N 1
ATOM 4651 C CA . PRO B 1 158 ? 3.367 -30.297 -22.844 1 91.69 158 PRO B CA 1
ATOM 4652 C C . PRO B 1 158 ? 2.209 -31.109 -23.422 1 91.69 158 PRO B C 1
ATOM 4654 O O . PRO B 1 158 ? 1.072 -30.984 -22.953 1 91.69 158 PRO B O 1
ATOM 4657 N N . THR B 1 159 ? 2.572 -31.844 -24.438 1 85.25 159 THR B N 1
ATOM 4658 C CA . THR B 1 159 ? 1.608 -32.75 -25.047 1 85.25 159 THR B CA 1
ATOM 4659 C C . THR B 1 159 ? 1.9 -34.188 -24.641 1 85.25 159 THR B C 1
ATOM 4661 O O . THR B 1 159 ? 2.967 -34.5 -24.094 1 85.25 159 THR B O 1
ATOM 4664 N N . GLY B 1 160 ? 1.006 -34.969 -24.781 1 81.25 160 GLY B N 1
ATOM 4665 C CA . GLY B 1 160 ? 1.221 -36.375 -24.531 1 81.25 160 GLY B CA 1
ATOM 4666 C C . GLY B 1 160 ? 0.732 -36.812 -23.156 1 81.25 160 GLY B C 1
ATOM 4667 O O . GLY B 1 160 ? 0.141 -36.031 -22.422 1 81.25 160 GLY B O 1
ATOM 4668 N N . GLU B 1 161 ? 0.927 -38.062 -22.844 1 80.62 161 GLU B N 1
ATOM 4669 C CA . GLU B 1 161 ? 0.386 -38.656 -21.625 1 80.62 161 GLU B CA 1
ATOM 4670 C C . GLU B 1 161 ? 1.449 -38.75 -20.531 1 80.62 161 GLU B C 1
ATOM 4672 O O . GLU B 1 161 ? 2.646 -38.656 -20.812 1 80.62 161 GLU B O 1
ATOM 4677 N N . GLY B 1 162 ? 1.007 -38.875 -19.344 1 84 162 GLY B N 1
ATOM 4678 C CA . GLY B 1 162 ? 1.909 -39.094 -18.219 1 84 162 GLY B CA 1
ATOM 4679 C C . GLY B 1 162 ? 2.23 -37.812 -17.453 1 84 162 GLY B C 1
ATOM 4680 O O . GLY B 1 162 ? 1.666 -36.75 -17.719 1 84 162 GLY B O 1
ATOM 4681 N N . ILE B 1 163 ? 2.99 -38.031 -16.469 1 88.69 163 ILE B N 1
ATOM 4682 C CA . ILE B 1 163 ? 3.441 -36.906 -15.633 1 88.69 163 ILE B CA 1
ATOM 4683 C C . ILE B 1 163 ? 4.469 -36.094 -16.391 1 88.69 163 ILE B C 1
ATOM 4685 O O . ILE B 1 163 ? 5.352 -36.625 -17.062 1 88.69 163 ILE B O 1
ATOM 4689 N N . LYS B 1 164 ? 4.238 -34.812 -16.312 1 91.44 164 LYS B N 1
ATOM 4690 C CA . LYS B 1 164 ? 5.117 -33.875 -17.016 1 91.44 164 LYS B CA 1
ATOM 4691 C C . LYS B 1 164 ? 5.879 -33 -16.016 1 91.44 164 LYS B C 1
ATOM 4693 O O . LYS B 1 164 ? 5.574 -33 -14.82 1 91.44 164 LYS B O 1
ATOM 4698 N N . ASP B 1 165 ? 6.902 -32.375 -16.531 1 92.38 165 ASP B N 1
ATOM 4699 C CA . ASP B 1 165 ? 7.664 -31.422 -15.703 1 92.38 165 ASP B CA 1
ATOM 4700 C C . ASP B 1 165 ? 7.469 -29.984 -16.172 1 92.38 165 ASP B C 1
ATOM 4702 O O . ASP B 1 165 ? 7.059 -29.75 -17.312 1 92.38 165 ASP B O 1
ATOM 4706 N N . GLY B 1 166 ? 7.707 -29.094 -15.25 1 93.62 166 GLY B N 1
ATOM 4707 C CA . GLY B 1 166 ? 7.598 -27.672 -15.594 1 93.62 166 GLY B CA 1
ATOM 4708 C C . GLY B 1 166 ? 8.422 -27.281 -16.797 1 93.62 166 GLY B C 1
ATOM 4709 O O . GLY B 1 166 ? 8.047 -26.391 -17.547 1 93.62 166 GLY B O 1
ATOM 4710 N N . SER B 1 167 ? 9.508 -27.984 -17 1 93.5 167 SER B N 1
ATOM 4711 C CA . SER B 1 167 ? 10.43 -27.672 -18.094 1 93.5 167 SER B CA 1
ATOM 4712 C C . SER B 1 167 ? 9.789 -27.938 -19.453 1 93.5 167 SER B C 1
ATOM 4714 O O . SER B 1 167 ? 10.258 -27.422 -20.469 1 93.5 167 SER B O 1
ATOM 4716 N N . GLU B 1 168 ? 8.758 -28.688 -19.438 1 95.69 168 GLU B N 1
ATOM 4717 C CA . GLU B 1 168 ? 8.109 -29.062 -20.703 1 95.69 168 GLU B CA 1
ATOM 4718 C C . GLU B 1 168 ? 7.133 -27.984 -21.156 1 95.69 168 GLU B C 1
ATOM 4720 O O . GLU B 1 168 ? 6.633 -28.031 -22.281 1 95.69 168 GLU B O 1
ATOM 4725 N N . TRP B 1 169 ? 6.805 -27.094 -20.25 1 97.5 169 TRP B N 1
ATOM 4726 C CA . TRP B 1 169 ? 6.098 -25.891 -20.672 1 97.5 169 TRP B CA 1
ATOM 4727 C C . TRP B 1 169 ? 7.043 -24.922 -21.391 1 97.5 169 TRP B C 1
ATOM 4729 O O . TRP B 1 169 ? 8.117 -24.609 -20.875 1 97.5 169 TRP B O 1
ATOM 4739 N N . THR B 1 170 ? 6.676 -24.453 -22.562 1 97 170 THR B N 1
ATOM 4740 C CA . THR B 1 170 ? 7.648 -23.703 -23.344 1 97 170 THR B CA 1
ATOM 4741 C C . THR B 1 170 ? 7.051 -22.375 -23.812 1 97 170 THR B C 1
ATOM 4743 O O . THR B 1 170 ? 5.848 -22.281 -24.062 1 97 170 THR B O 1
ATOM 4746 N N . LEU B 1 171 ? 7.855 -21.391 -23.828 1 98.38 171 LEU B N 1
ATOM 4747 C CA . LEU B 1 171 ? 7.543 -20.125 -24.469 1 98.38 171 LEU B CA 1
ATOM 4748 C C . LEU B 1 171 ? 8.07 -20.094 -25.906 1 98.38 171 LEU B C 1
ATOM 4750 O O . LEU B 1 171 ? 9.273 -20.234 -26.141 1 98.38 171 LEU B O 1
ATOM 4754 N N . ASN B 1 172 ? 7.195 -20.016 -26.875 1 98.31 172 ASN B N 1
ATOM 4755 C CA . ASN B 1 172 ? 7.621 -19.828 -28.25 1 98.31 172 ASN B CA 1
ATOM 4756 C C . ASN B 1 172 ? 8.211 -18.438 -28.469 1 98.31 172 ASN B C 1
ATOM 4758 O O . ASN B 1 172 ? 7.492 -17.438 -28.469 1 98.31 172 ASN B O 1
ATOM 4762 N N . ILE B 1 173 ? 9.477 -18.391 -28.75 1 98.56 173 ILE B N 1
ATOM 4763 C CA . ILE B 1 173 ? 10.195 -17.125 -28.812 1 98.56 173 ILE B CA 1
ATOM 4764 C C . ILE B 1 173 ? 9.703 -16.297 -30 1 98.56 173 ILE B C 1
ATOM 4766 O O . ILE B 1 173 ? 9.664 -15.07 -29.953 1 98.56 173 ILE B O 1
ATOM 4770 N N . ASP B 1 174 ? 9.305 -16.969 -31.062 1 98.44 174 ASP B N 1
ATOM 4771 C CA . ASP B 1 174 ? 8.758 -16.25 -32.188 1 98.44 174 ASP B CA 1
ATOM 4772 C C . ASP B 1 174 ? 7.426 -15.594 -31.844 1 98.44 174 ASP B C 1
ATOM 4774 O O . ASP B 1 174 ? 7.168 -14.453 -32.25 1 98.44 174 ASP B O 1
ATOM 4778 N N . GLU B 1 175 ? 6.594 -16.359 -31.094 1 98.44 175 GLU B N 1
ATOM 4779 C CA . GLU B 1 175 ? 5.344 -15.781 -30.609 1 98.44 175 GLU B CA 1
ATOM 4780 C C . GLU B 1 175 ? 5.605 -14.625 -29.656 1 98.44 175 GLU B C 1
ATOM 4782 O O . GLU B 1 175 ? 4.918 -13.602 -29.719 1 98.44 175 GLU B O 1
ATOM 4787 N N . PHE B 1 176 ? 6.598 -14.766 -28.859 1 98.69 176 PHE B N 1
ATOM 4788 C CA . PHE B 1 176 ? 6.996 -13.727 -27.922 1 98.69 176 PHE B CA 1
ATOM 4789 C C . PHE B 1 176 ? 7.453 -12.477 -28.656 1 98.69 176 PHE B C 1
ATOM 4791 O O . PHE B 1 176 ? 6.98 -11.375 -28.375 1 98.69 176 PHE B O 1
ATOM 4798 N N . ARG B 1 177 ? 8.273 -12.656 -29.594 1 98.62 177 ARG B N 1
ATOM 4799 C CA . ARG B 1 177 ? 8.789 -11.539 -30.391 1 98.62 177 ARG B CA 1
ATOM 4800 C C . ARG B 1 177 ? 7.664 -10.836 -31.141 1 98.62 177 ARG B C 1
ATOM 4802 O O . ARG B 1 177 ? 7.656 -9.609 -31.25 1 98.62 177 ARG B O 1
ATOM 4809 N N . ALA B 1 178 ? 6.73 -11.602 -31.609 1 98.62 178 ALA B N 1
ATOM 4810 C CA . ALA B 1 178 ? 5.648 -11.078 -32.438 1 98.62 178 ALA B CA 1
ATOM 4811 C C . ALA B 1 178 ? 4.684 -10.234 -31.625 1 98.62 178 ALA B C 1
ATOM 4813 O O . ALA B 1 178 ? 3.926 -9.43 -32.156 1 98.62 178 ALA B O 1
ATOM 4814 N N . ALA B 1 179 ? 4.703 -10.375 -30.312 1 98.69 179 ALA B N 1
ATOM 4815 C CA . ALA B 1 179 ? 3.773 -9.664 -29.438 1 98.69 179 ALA B CA 1
ATOM 4816 C C . ALA B 1 179 ? 4.195 -8.211 -29.25 1 98.69 179 ALA B C 1
ATOM 4818 O O . ALA B 1 179 ? 3.4 -7.383 -28.812 1 98.69 179 ALA B O 1
ATOM 4819 N N . PHE B 1 180 ? 5.414 -7.875 -29.641 1 98.69 180 PHE B N 1
ATOM 4820 C CA . PHE B 1 180 ? 5.945 -6.531 -29.438 1 98.69 180 PHE B CA 1
ATOM 4821 C C . PHE B 1 180 ? 5.477 -5.59 -30.531 1 98.69 180 PHE B C 1
ATOM 4823 O O . PHE B 1 180 ? 5.406 -5.973 -31.703 1 98.69 180 PHE B O 1
ATOM 4830 N N . THR B 1 181 ? 5.09 -4.457 -30.172 1 98.56 181 THR B N 1
ATOM 4831 C CA . THR B 1 181 ? 4.832 -3.32 -31.047 1 98.56 181 THR B CA 1
ATOM 4832 C C . THR B 1 181 ? 5.609 -2.092 -30.578 1 98.56 181 THR B C 1
ATOM 4834 O O . THR B 1 181 ? 6.254 -2.121 -29.531 1 98.56 181 THR B O 1
ATOM 4837 N N . PRO B 1 182 ? 5.594 -1.035 -31.312 1 97.81 182 PRO B N 1
ATOM 4838 C CA . PRO B 1 182 ? 6.246 0.195 -30.859 1 97.81 182 PRO B CA 1
ATOM 4839 C C . PRO B 1 182 ? 5.652 0.735 -29.562 1 97.81 182 PRO B C 1
ATOM 4841 O O . PRO B 1 182 ? 6.25 1.604 -28.922 1 97.81 182 PRO B O 1
ATOM 4844 N N . LYS B 1 183 ? 4.504 0.216 -29.141 1 98.38 183 LYS B N 1
ATOM 4845 C CA . LYS B 1 183 ? 3.842 0.677 -27.922 1 98.38 183 LYS B CA 1
ATOM 4846 C C . LYS B 1 183 ? 4.273 -0.147 -26.703 1 98.38 183 LYS B C 1
ATOM 4848 O O . LYS B 1 183 ? 3.953 0.195 -25.562 1 98.38 183 LYS B O 1
ATOM 4853 N N . THR B 1 184 ? 5.02 -1.215 -26.938 1 98.81 184 THR B N 1
ATOM 4854 C CA . THR B 1 184 ? 5.406 -2.078 -25.828 1 98.81 184 THR B CA 1
ATOM 4855 C C . THR B 1 184 ? 6.371 -1.354 -24.891 1 98.81 184 THR B C 1
ATOM 4857 O O . THR B 1 184 ? 7.418 -0.871 -25.328 1 98.81 184 THR B O 1
ATOM 4860 N N . LYS B 1 185 ? 5.984 -1.31 -23.625 1 98.69 185 LYS B N 1
ATOM 4861 C CA . LYS B 1 185 ? 6.77 -0.595 -22.625 1 98.69 185 LYS B CA 1
ATOM 4862 C C . LYS B 1 185 ? 7.469 -1.567 -21.688 1 98.69 185 LYS B C 1
ATOM 4864 O O . LYS B 1 185 ? 8.57 -1.292 -21.203 1 98.69 185 LYS B O 1
ATOM 4869 N N . ALA B 1 186 ? 6.863 -2.65 -21.406 1 98.88 186 ALA B N 1
ATOM 4870 C CA . ALA B 1 186 ? 7.395 -3.541 -20.375 1 98.88 186 ALA B CA 1
ATOM 4871 C C . ALA B 1 186 ? 6.992 -4.988 -20.641 1 98.88 186 ALA B C 1
ATOM 4873 O O . ALA B 1 186 ? 6.047 -5.25 -21.391 1 98.88 186 ALA B O 1
ATOM 4874 N N . VAL B 1 187 ? 7.754 -5.887 -20.047 1 98.88 187 VAL B N 1
ATOM 4875 C CA . VAL B 1 187 ? 7.477 -7.32 -20 1 98.88 187 VAL B CA 1
ATOM 4876 C C . VAL B 1 187 ? 7.543 -7.809 -18.547 1 98.88 187 VAL B C 1
ATOM 4878 O O . VAL B 1 187 ? 8.453 -7.438 -17.812 1 98.88 187 VAL B O 1
ATOM 4881 N N . ILE B 1 188 ? 6.547 -8.594 -18.141 1 98.88 188 ILE B N 1
ATOM 4882 C CA . ILE B 1 188 ? 6.594 -9.25 -16.844 1 98.88 188 ILE B CA 1
ATOM 4883 C C . ILE B 1 188 ? 6.984 -10.719 -17.031 1 98.88 188 ILE B C 1
ATOM 4885 O O . ILE B 1 188 ? 6.352 -11.445 -17.797 1 98.88 188 ILE B O 1
ATOM 4889 N N . ILE B 1 189 ? 8.031 -11.086 -16.359 1 98.75 189 ILE B N 1
ATOM 4890 C CA . ILE B 1 189 ? 8.5 -12.469 -16.344 1 98.75 189 ILE B CA 1
ATOM 4891 C C . ILE B 1 189 ? 8.367 -13.055 -14.945 1 98.75 189 ILE B C 1
ATOM 4893 O O . ILE B 1 189 ? 8.906 -12.5 -13.984 1 98.75 189 ILE B O 1
ATOM 4897 N N . ASN B 1 190 ? 7.629 -14.07 -14.852 1 98.75 190 ASN B N 1
ATOM 4898 C CA . ASN B 1 190 ? 7.422 -14.742 -13.57 1 98.75 190 ASN B CA 1
ATOM 4899 C C . ASN B 1 190 ? 8.148 -16.078 -13.508 1 98.75 190 ASN B C 1
ATOM 4901 O O . ASN B 1 190 ? 7.805 -17 -14.25 1 98.75 190 ASN B O 1
ATOM 4905 N N . THR B 1 191 ? 9.156 -16.234 -12.719 1 98.62 191 THR B N 1
ATOM 4906 C CA . THR B 1 191 ? 9.93 -17.453 -12.539 1 98.62 191 THR B CA 1
ATOM 4907 C C . THR B 1 191 ? 10.578 -17.484 -11.156 1 98.62 191 THR B C 1
ATOM 4909 O O . THR B 1 191 ? 11.234 -16.531 -10.75 1 98.62 191 THR B O 1
ATOM 4912 N N . PRO B 1 192 ? 10.523 -18.531 -10.375 1 98.38 192 PRO B N 1
ATOM 4913 C CA . PRO B 1 192 ? 9.672 -19.688 -10.641 1 98.38 192 PRO B CA 1
ATOM 4914 C C . PRO B 1 192 ? 8.219 -19.312 -10.891 1 98.38 192 PRO B C 1
ATOM 4916 O O . PRO B 1 192 ? 7.699 -18.375 -10.281 1 98.38 192 PRO B O 1
ATOM 4919 N N . HIS B 1 193 ? 7.602 -20.031 -11.789 1 98.44 193 HIS B N 1
ATOM 4920 C CA . HIS B 1 193 ? 6.348 -19.578 -12.391 1 98.44 193 HIS B CA 1
ATOM 4921 C C . HIS B 1 193 ? 5.148 -20.047 -11.57 1 98.44 193 HIS B C 1
ATOM 4923 O O . HIS B 1 193 ? 5.062 -21.203 -11.188 1 98.44 193 HIS B O 1
ATOM 4929 N N . ASN B 1 194 ? 4.289 -19.281 -11.188 1 96.5 194 ASN B N 1
ATOM 4930 C CA . ASN B 1 194 ? 2.939 -19.531 -10.688 1 96.5 194 ASN B CA 1
ATOM 4931 C C . ASN B 1 194 ? 1.893 -19.312 -11.773 1 96.5 194 ASN B C 1
ATOM 4933 O O . ASN B 1 194 ? 1.777 -18.219 -12.328 1 96.5 194 ASN B O 1
ATOM 4937 N N . PRO B 1 195 ? 1.284 -20.297 -12.156 1 95.62 195 PRO B N 1
ATOM 4938 C CA . PRO B 1 195 ? 0.979 -21.5 -11.375 1 95.62 195 PRO B CA 1
ATOM 4939 C C . PRO B 1 195 ? 1.648 -22.75 -11.938 1 95.62 195 PRO B C 1
ATOM 4941 O O . PRO B 1 195 ? 1.514 -23.844 -11.367 1 95.62 195 PRO B O 1
ATOM 4944 N N . VAL B 1 196 ? 2.41 -22.641 -12.961 1 96.88 196 VAL B N 1
ATOM 4945 C CA . VAL B 1 196 ? 2.854 -23.812 -13.719 1 96.88 196 VAL B CA 1
ATOM 4946 C C . VAL B 1 196 ? 3.926 -24.562 -12.93 1 96.88 196 VAL B C 1
ATOM 4948 O O . VAL B 1 196 ? 4.074 -25.766 -13.078 1 96.88 196 VAL B O 1
ATOM 4951 N N . GLY B 1 197 ? 4.656 -23.859 -12.141 1 97.5 197 GLY B N 1
ATOM 4952 C CA . GLY B 1 197 ? 5.789 -24.438 -11.445 1 97.5 197 GLY B CA 1
ATOM 4953 C C . GLY B 1 197 ? 7.035 -24.531 -12.312 1 97.5 197 GLY B C 1
ATOM 4954 O O . GLY B 1 197 ? 7.996 -25.219 -11.961 1 97.5 197 GLY B O 1
ATOM 4955 N N . LYS B 1 198 ? 7.023 -23.906 -13.414 1 98.12 198 LYS B N 1
ATOM 4956 C CA . LYS B 1 198 ? 8.172 -23.859 -14.312 1 98.12 198 LYS B CA 1
ATOM 4957 C C . LYS B 1 198 ? 9.273 -22.953 -13.758 1 98.12 198 LYS B C 1
ATOM 4959 O O . LYS B 1 198 ? 8.984 -21.891 -13.219 1 98.12 198 LYS B O 1
ATOM 4964 N N . VAL B 1 199 ? 10.523 -23.359 -13.93 1 98.56 199 VAL B N 1
ATOM 4965 C CA . VAL B 1 199 ? 11.695 -22.531 -13.703 1 98.56 199 VAL B CA 1
ATOM 4966 C C . VAL B 1 199 ? 12.43 -22.297 -15.023 1 98.56 199 VAL B C 1
ATOM 4968 O O . VAL B 1 199 ? 13 -23.219 -15.594 1 98.56 199 VAL B O 1
ATOM 4971 N N . PHE B 1 200 ? 12.32 -21.078 -15.523 1 98.62 200 PHE B N 1
ATOM 4972 C CA . PHE B 1 200 ? 12.984 -20.766 -16.781 1 98.62 200 PHE B CA 1
ATOM 4973 C C . PHE B 1 200 ? 14.484 -21 -16.672 1 98.62 200 PHE B C 1
ATOM 4975 O O . PHE B 1 200 ? 15.109 -20.656 -15.664 1 98.62 200 PHE B O 1
ATOM 4982 N N . THR B 1 201 ? 15.086 -21.625 -17.672 1 98 201 THR B N 1
ATOM 4983 C CA . THR B 1 201 ? 16.531 -21.875 -17.688 1 98 201 THR B CA 1
ATOM 4984 C C . THR B 1 201 ? 17.281 -20.625 -18.125 1 98 201 THR B C 1
ATOM 4986 O O . THR B 1 201 ? 16.688 -19.672 -18.641 1 98 201 THR B O 1
ATOM 4989 N N . ARG B 1 202 ? 18.547 -20.625 -17.906 1 98.19 202 ARG B N 1
ATOM 4990 C CA . ARG B 1 202 ? 19.391 -19.531 -18.359 1 98.19 202 ARG B CA 1
ATOM 4991 C C . ARG B 1 202 ? 19.281 -19.359 -19.875 1 98.19 202 ARG B C 1
ATOM 4993 O O . ARG B 1 202 ? 19.266 -18.219 -20.359 1 98.19 202 ARG B O 1
ATOM 5000 N N . GLU B 1 203 ? 19.234 -20.469 -20.594 1 98.25 203 GLU B N 1
ATOM 5001 C CA . GLU B 1 203 ? 19.125 -20.422 -22.047 1 98.25 203 GLU B CA 1
ATOM 5002 C C . GLU B 1 203 ? 17.812 -19.766 -22.484 1 98.25 203 GLU B C 1
ATOM 5004 O O . GLU B 1 203 ? 17.812 -18.922 -23.375 1 98.25 203 GLU B O 1
ATOM 5009 N N . GLU B 1 204 ? 16.719 -20.172 -21.891 1 98.44 204 GLU B N 1
ATOM 5010 C CA . GLU B 1 204 ? 15.422 -19.578 -22.203 1 98.44 204 GLU B CA 1
ATOM 5011 C C . GLU B 1 204 ? 15.422 -18.078 -21.906 1 98.44 204 GLU B C 1
ATOM 5013 O O . GLU B 1 204 ? 14.961 -17.281 -22.719 1 98.44 204 GLU B O 1
ATOM 5018 N N . LEU B 1 205 ? 15.953 -17.672 -20.734 1 98.81 205 LEU B N 1
ATOM 5019 C CA . LEU B 1 205 ? 15.984 -16.266 -20.328 1 98.81 205 LEU B CA 1
ATOM 5020 C C . LEU B 1 205 ? 16.906 -15.461 -21.234 1 98.81 205 LEU B C 1
ATOM 5022 O O . LEU B 1 205 ? 16.656 -14.273 -21.484 1 98.81 205 LEU B O 1
ATOM 5026 N N . THR B 1 206 ? 17.969 -16.109 -21.703 1 98.75 206 THR B N 1
ATOM 5027 C CA . THR B 1 206 ? 18.844 -15.445 -22.656 1 98.75 206 THR B CA 1
ATOM 5028 C C . THR B 1 206 ? 18.109 -15.102 -23.938 1 98.75 206 THR B C 1
ATOM 5030 O O . THR B 1 206 ? 18.266 -14 -24.469 1 98.75 206 THR B O 1
ATOM 5033 N N . GLU B 1 207 ? 17.344 -16.047 -24.453 1 98.69 207 GLU B N 1
ATOM 5034 C CA . GLU B 1 207 ? 16.562 -15.781 -25.656 1 98.69 207 GLU B CA 1
ATOM 5035 C C . GLU B 1 207 ? 15.562 -14.656 -25.422 1 98.69 207 GLU B C 1
ATOM 5037 O O . GLU B 1 207 ? 15.383 -13.781 -26.281 1 98.69 207 GLU B O 1
ATOM 5042 N N . ILE B 1 208 ? 14.914 -14.656 -24.266 1 98.88 208 ILE B N 1
ATOM 5043 C CA . ILE B 1 208 ? 13.977 -13.602 -23.891 1 98.88 208 ILE B CA 1
ATOM 5044 C C . ILE B 1 208 ? 14.703 -12.266 -23.812 1 98.88 208 ILE B C 1
ATOM 5046 O O . ILE B 1 208 ? 14.211 -11.25 -24.312 1 98.88 208 ILE B O 1
ATOM 5050 N N . SER B 1 209 ? 15.891 -12.281 -23.219 1 98.75 209 SER B N 1
ATOM 5051 C CA . SER B 1 209 ? 16.688 -11.07 -23.016 1 98.75 209 SER B CA 1
ATOM 5052 C C . SER B 1 209 ? 17.047 -10.422 -24.344 1 98.75 209 SER B C 1
ATOM 5054 O O . SER B 1 209 ? 17.047 -9.195 -24.469 1 98.75 209 SER B O 1
ATOM 5056 N N . LYS B 1 210 ? 17.406 -11.266 -25.328 1 98.75 210 LYS B N 1
ATOM 5057 C CA . LYS B 1 210 ? 17.734 -10.734 -26.656 1 98.75 210 LYS B CA 1
ATOM 5058 C C . LYS B 1 210 ? 16.609 -9.883 -27.219 1 98.75 210 LYS B C 1
ATOM 5060 O O . LYS B 1 210 ? 16.844 -8.789 -27.734 1 98.75 210 LYS B O 1
ATOM 5065 N N . VAL B 1 211 ? 15.422 -10.359 -27.078 1 98.81 211 VAL B N 1
ATOM 5066 C CA . VAL B 1 211 ? 14.258 -9.633 -27.578 1 98.81 211 VAL B CA 1
ATOM 5067 C C . VAL B 1 211 ? 14.047 -8.359 -26.781 1 98.81 211 VAL B C 1
ATOM 5069 O O . VAL B 1 211 ? 13.82 -7.285 -27.344 1 98.81 211 VAL B O 1
ATOM 5072 N N . CYS B 1 212 ? 14.133 -8.422 -25.453 1 98.69 212 CYS B N 1
ATOM 5073 C CA . CYS B 1 212 ? 13.898 -7.277 -24.578 1 98.69 212 CYS B CA 1
ATOM 5074 C C . CYS B 1 212 ? 14.922 -6.18 -24.828 1 98.69 212 CYS B C 1
ATOM 5076 O O . CYS B 1 212 ? 14.594 -4.996 -24.797 1 98.69 212 CYS B O 1
ATOM 5078 N N . ILE B 1 213 ? 16.203 -6.562 -25.078 1 98.31 213 ILE B N 1
ATOM 5079 C CA . ILE B 1 213 ? 17.266 -5.609 -25.359 1 98.31 213 ILE B CA 1
ATOM 5080 C C . ILE B 1 213 ? 17.016 -4.941 -26.703 1 98.31 213 ILE B C 1
ATOM 5082 O O . ILE B 1 213 ? 17.109 -3.717 -26.828 1 98.31 213 ILE B O 1
ATOM 5086 N N . GLU B 1 214 ? 16.719 -5.816 -27.688 1 98.12 214 GLU B N 1
ATOM 5087 C CA . GLU B 1 214 ? 16.453 -5.301 -29.031 1 98.12 214 GLU B CA 1
ATOM 5088 C C . GLU B 1 214 ? 15.305 -4.289 -29.016 1 98.12 214 GLU B C 1
ATOM 5090 O O . GLU B 1 214 ? 15.375 -3.254 -29.688 1 98.12 214 GLU B O 1
ATOM 5095 N N . LYS B 1 215 ? 14.25 -4.59 -28.25 1 98 215 LYS B N 1
ATOM 5096 C CA . LYS B 1 215 ? 13.039 -3.77 -28.234 1 98 215 LYS B CA 1
ATOM 5097 C C . LYS B 1 215 ? 13.148 -2.654 -27.203 1 98 215 LYS B C 1
ATOM 5099 O O . LYS B 1 215 ? 12.32 -1.746 -27.156 1 98 215 LYS B O 1
ATOM 5104 N N . ASN B 1 216 ? 14.188 -2.701 -26.359 1 97.25 216 ASN B N 1
ATOM 5105 C CA . ASN B 1 216 ? 14.5 -1.699 -25.344 1 97.25 216 ASN B CA 1
ATOM 5106 C C . ASN B 1 216 ? 13.32 -1.466 -24.406 1 97.25 216 ASN B C 1
ATOM 5108 O O . ASN B 1 216 ? 12.852 -0.334 -24.25 1 97.25 216 ASN B O 1
ATOM 5112 N N . VAL B 1 217 ? 12.898 -2.51 -23.719 1 98.44 217 VAL B N 1
ATOM 5113 C CA . VAL B 1 217 ? 11.727 -2.439 -22.859 1 98.44 217 VAL B CA 1
ATOM 5114 C C . VAL B 1 217 ? 12.133 -2.703 -21.406 1 98.44 217 VAL B C 1
ATOM 5116 O O . VAL B 1 217 ? 13.203 -3.264 -21.156 1 98.44 217 VAL B O 1
ATOM 5119 N N . LEU B 1 218 ? 11.328 -2.248 -20.469 1 98.75 218 LEU B N 1
ATOM 5120 C CA . LEU B 1 218 ? 11.461 -2.568 -19.047 1 98.75 218 LEU B CA 1
ATOM 5121 C C . LEU B 1 218 ? 11.109 -4.031 -18.797 1 98.75 218 LEU B C 1
ATOM 5123 O O . LEU B 1 218 ? 10.133 -4.547 -19.344 1 98.75 218 LEU B O 1
ATOM 5127 N N . VAL B 1 219 ? 11.914 -4.68 -17.984 1 98.94 219 VAL B N 1
ATOM 5128 C CA . VAL B 1 219 ? 11.602 -6.035 -17.547 1 98.94 219 VAL B CA 1
ATOM 5129 C C . VAL B 1 219 ? 11.289 -6.031 -16.047 1 98.94 219 VAL B C 1
ATOM 5131 O O . VAL B 1 219 ? 12.102 -5.578 -15.242 1 98.94 219 VAL B O 1
ATOM 5134 N N . ILE B 1 220 ? 10.133 -6.414 -15.703 1 98.94 220 ILE B N 1
ATOM 5135 C CA . ILE B 1 220 ? 9.766 -6.688 -14.312 1 98.94 220 ILE B CA 1
ATOM 5136 C C . ILE B 1 220 ? 9.828 -8.188 -14.047 1 98.94 220 ILE B C 1
ATOM 5138 O O . ILE B 1 220 ? 8.977 -8.945 -14.523 1 98.94 220 ILE B O 1
ATOM 5142 N N . ALA B 1 221 ? 10.844 -8.594 -13.328 1 98.94 221 ALA B N 1
ATOM 5143 C CA . ALA B 1 221 ? 11.078 -10.008 -13.047 1 98.94 221 ALA B CA 1
ATOM 5144 C C . ALA B 1 221 ? 10.453 -10.414 -11.719 1 98.94 221 ALA B C 1
ATOM 5146 O O . ALA B 1 221 ? 11.055 -10.219 -10.656 1 98.94 221 ALA B O 1
ATOM 5147 N N . ASP B 1 222 ? 9.273 -10.969 -11.805 1 98.88 222 ASP B N 1
ATOM 5148 C CA . ASP B 1 222 ? 8.586 -11.484 -10.625 1 98.88 222 ASP B CA 1
ATOM 5149 C C . ASP B 1 222 ? 9.227 -12.781 -10.141 1 98.88 222 ASP B C 1
ATOM 5151 O O . ASP B 1 222 ? 8.922 -13.859 -10.656 1 98.88 222 ASP B O 1
ATOM 5155 N N . GLU B 1 223 ? 10.008 -12.648 -9.086 1 98.88 223 GLU B N 1
ATOM 5156 C CA . GLU B 1 223 ? 10.797 -13.766 -8.578 1 98.88 223 GLU B CA 1
ATOM 5157 C C . GLU B 1 223 ? 10.461 -14.062 -7.121 1 98.88 223 GLU B C 1
ATOM 5159 O O . GLU B 1 223 ? 11.336 -14.438 -6.336 1 98.88 223 GLU B O 1
ATOM 5164 N N . VAL B 1 224 ? 9.195 -13.938 -6.766 1 98.56 224 VAL B N 1
ATOM 5165 C CA . VAL B 1 224 ? 8.766 -14.023 -5.375 1 98.56 224 VAL B CA 1
ATOM 5166 C C . VAL B 1 224 ? 8.969 -15.438 -4.852 1 98.56 224 VAL B C 1
ATOM 5168 O O . VAL B 1 224 ? 9.023 -15.656 -3.639 1 98.56 224 VAL B O 1
ATOM 5171 N N . TYR B 1 225 ? 9.141 -16.422 -5.738 1 98.44 225 TYR B N 1
ATOM 5172 C CA . TYR B 1 225 ? 9.289 -17.812 -5.316 1 98.44 225 TYR B CA 1
ATOM 5173 C C . TYR B 1 225 ? 10.734 -18.281 -5.469 1 98.44 225 TYR B C 1
ATOM 5175 O O . TYR B 1 225 ? 10.992 -19.484 -5.574 1 98.44 225 TYR B O 1
ATOM 5183 N N . ASP B 1 226 ? 11.672 -17.359 -5.457 1 97.81 226 ASP B N 1
ATOM 5184 C CA . ASP B 1 226 ? 13.07 -17.625 -5.762 1 97.81 226 ASP B CA 1
ATOM 5185 C C . ASP B 1 226 ? 13.664 -18.625 -4.762 1 97.81 226 ASP B C 1
ATOM 5187 O O . ASP B 1 226 ? 14.586 -19.359 -5.094 1 97.81 226 ASP B O 1
ATOM 5191 N N . CYS B 1 227 ? 13.086 -18.719 -3.557 1 96 227 CYS B N 1
ATOM 5192 C CA . CYS B 1 227 ? 13.648 -19.594 -2.537 1 96 227 CYS B CA 1
ATOM 5193 C C . CYS B 1 227 ? 13.062 -21 -2.641 1 96 227 CYS B C 1
ATOM 5195 O O . CYS B 1 227 ? 13.453 -21.891 -1.889 1 96 227 CYS B O 1
ATOM 5197 N N . MET B 1 228 ? 12.172 -21.234 -3.572 1 97.5 228 MET B N 1
ATOM 5198 C CA . MET B 1 228 ? 11.492 -22.516 -3.725 1 97.5 228 MET B CA 1
ATOM 5199 C C . MET B 1 228 ? 11.773 -23.109 -5.098 1 97.5 228 MET B C 1
ATOM 5201 O O . MET B 1 228 ? 10.93 -23.031 -5.996 1 97.5 228 MET B O 1
ATOM 5205 N N . VAL B 1 229 ? 12.891 -23.734 -5.293 1 98.19 229 VAL B N 1
ATOM 5206 C CA . VAL B 1 229 ? 13.297 -24.406 -6.52 1 98.19 229 VAL B CA 1
ATOM 5207 C C . VAL B 1 229 ? 13.695 -25.859 -6.199 1 98.19 229 VAL B C 1
ATOM 5209 O O . VAL B 1 229 ? 14.602 -26.094 -5.406 1 98.19 229 VAL B O 1
ATOM 5212 N N . TYR B 1 230 ? 13.07 -26.766 -6.773 1 97.94 230 TYR B N 1
ATOM 5213 C CA . TYR B 1 230 ? 13.156 -28.172 -6.352 1 97.94 230 TYR B CA 1
ATOM 5214 C C . TYR B 1 230 ? 14.062 -28.969 -7.281 1 97.94 230 TYR B C 1
ATOM 5216 O O . TYR B 1 230 ? 14.398 -28.5 -8.375 1 97.94 230 TYR B O 1
ATOM 5224 N N . ASP B 1 231 ? 14.453 -30.156 -6.84 1 96.19 231 ASP B N 1
ATOM 5225 C CA . ASP B 1 231 ? 15.055 -31.234 -7.621 1 96.19 231 ASP B CA 1
ATOM 5226 C C . ASP B 1 231 ? 16.359 -30.766 -8.281 1 96.19 231 ASP B C 1
ATOM 5228 O O . ASP B 1 231 ? 16.625 -31.109 -9.43 1 96.19 231 ASP B O 1
ATOM 5232 N N . GLY B 1 232 ? 17.016 -29.922 -7.68 1 93.94 232 GLY B N 1
ATOM 5233 C CA . GLY B 1 232 ? 18.328 -29.5 -8.141 1 93.94 232 GLY B CA 1
ATOM 5234 C C . GLY B 1 232 ? 18.281 -28.469 -9.242 1 93.94 232 GLY B C 1
ATOM 5235 O O . GLY B 1 232 ? 19.328 -28.078 -9.781 1 93.94 232 GLY B O 1
ATOM 5236 N N . LYS B 1 233 ? 17.078 -27.984 -9.594 1 95.69 233 LYS B N 1
ATOM 5237 C CA . LYS B 1 233 ? 16.969 -26.891 -10.562 1 95.69 233 LYS B CA 1
ATOM 5238 C C . LYS B 1 233 ? 17.609 -25.625 -10.016 1 95.69 233 LYS B C 1
ATOM 5240 O O . LYS B 1 233 ? 17.797 -25.484 -8.805 1 95.69 233 LYS B O 1
ATOM 5245 N N . LYS B 1 234 ? 18 -24.797 -10.953 1 95.56 234 LYS B N 1
ATOM 5246 C CA . LYS B 1 234 ? 18.656 -23.547 -10.578 1 95.56 234 LYS B CA 1
ATOM 5247 C C . LYS B 1 234 ? 17.828 -22.344 -11.008 1 95.56 234 LYS B C 1
ATOM 5249 O O . LYS B 1 234 ? 17.359 -22.266 -12.148 1 95.56 234 LYS B O 1
ATOM 5254 N N . HIS B 1 235 ? 17.609 -21.438 -10.07 1 97.81 235 HIS B N 1
ATOM 5255 C CA . HIS B 1 235 ? 16.969 -20.172 -10.406 1 97.81 235 HIS B CA 1
ATOM 5256 C C . HIS B 1 235 ? 17.953 -19.203 -11.016 1 97.81 235 HIS B C 1
ATOM 5258 O O . HIS B 1 235 ? 18.969 -18.875 -10.398 1 97.81 235 HIS B O 1
ATOM 5264 N N . THR B 1 236 ? 17.734 -18.766 -12.234 1 98.06 236 THR B N 1
ATOM 5265 C CA . THR B 1 236 ? 18.531 -17.75 -12.922 1 98.06 236 THR B CA 1
ATOM 5266 C C . THR B 1 236 ? 17.781 -16.422 -12.922 1 98.06 236 THR B C 1
ATOM 5268 O O . THR B 1 236 ? 16.609 -16.344 -13.297 1 98.06 236 THR B O 1
ATOM 5271 N N . ARG B 1 237 ? 18.453 -15.398 -12.453 1 98.62 237 ARG B N 1
ATOM 5272 C CA . ARG B 1 237 ? 17.875 -14.055 -12.477 1 98.62 237 ARG B CA 1
ATOM 5273 C C . ARG B 1 237 ? 18.188 -13.352 -13.797 1 98.62 237 ARG B C 1
ATOM 5275 O O . ARG B 1 237 ? 19.359 -13.102 -14.109 1 98.62 237 ARG B O 1
ATOM 5282 N N . ILE B 1 238 ? 17.203 -12.969 -14.469 1 98.88 238 ILE B N 1
ATOM 5283 C CA . ILE B 1 238 ? 17.375 -12.375 -15.797 1 98.88 238 ILE B CA 1
ATOM 5284 C C . ILE B 1 238 ? 18.188 -11.086 -15.68 1 98.88 238 ILE B C 1
ATOM 5286 O O . ILE B 1 238 ? 18.938 -10.734 -16.594 1 98.88 238 ILE B O 1
ATOM 5290 N N . ALA B 1 239 ? 18.094 -10.414 -14.516 1 98.81 239 ALA B N 1
ATOM 5291 C CA . ALA B 1 239 ? 18.812 -9.164 -14.281 1 98.81 239 ALA B CA 1
ATOM 5292 C C . ALA B 1 239 ? 20.328 -9.375 -14.375 1 98.81 239 ALA B C 1
ATOM 5294 O O . ALA B 1 239 ? 21.078 -8.422 -14.555 1 98.81 239 ALA B O 1
ATOM 5295 N N . THR B 1 240 ? 20.828 -10.594 -14.211 1 98.56 240 THR B N 1
ATOM 5296 C CA . THR B 1 240 ? 22.25 -10.875 -14.172 1 98.56 240 THR B CA 1
ATOM 5297 C C . THR B 1 240 ? 22.797 -11.117 -15.578 1 98.56 240 THR B C 1
ATOM 5299 O O . THR B 1 240 ? 24.016 -11.148 -15.781 1 98.56 240 THR B O 1
ATOM 5302 N N . LEU B 1 241 ? 21.922 -11.328 -16.547 1 98.69 241 LEU B N 1
ATOM 5303 C CA . LEU B 1 241 ? 22.359 -11.594 -17.922 1 98.69 241 LEU B CA 1
ATOM 5304 C C . LEU B 1 241 ? 22.922 -10.328 -18.562 1 98.69 241 LEU B C 1
ATOM 5306 O O . LEU B 1 241 ? 22.531 -9.219 -18.188 1 98.69 241 LEU B O 1
ATOM 5310 N N . PRO B 1 242 ? 23.828 -10.484 -19.547 1 97.81 242 PRO B N 1
ATOM 5311 C CA . PRO B 1 242 ? 24.406 -9.305 -20.188 1 97.81 242 PRO B CA 1
ATOM 5312 C C . PRO B 1 242 ? 23.344 -8.367 -20.766 1 97.81 242 PRO B C 1
ATOM 5314 O O . PRO B 1 242 ? 22.484 -8.797 -21.547 1 97.81 242 PRO B O 1
ATOM 5317 N N . GLY B 1 243 ? 23.406 -7.117 -20.344 1 97.06 243 GLY B N 1
ATOM 5318 C CA . GLY B 1 243 ? 22.547 -6.078 -20.891 1 97.06 243 GLY B CA 1
ATOM 5319 C C . GLY B 1 243 ? 21.203 -5.984 -20.188 1 97.06 243 GLY B C 1
ATOM 5320 O O . GLY B 1 243 ? 20.359 -5.18 -20.578 1 97.06 243 GLY B O 1
ATOM 5321 N N . MET B 1 244 ? 21.047 -6.715 -19.078 1 98.38 244 MET B N 1
ATOM 5322 C CA . MET B 1 244 ? 19.703 -6.797 -18.516 1 98.38 244 MET B CA 1
ATOM 5323 C C . MET B 1 244 ? 19.609 -6.02 -17.203 1 98.38 244 MET B C 1
ATOM 5325 O O . MET B 1 244 ? 18.516 -5.645 -16.781 1 98.38 244 MET B O 1
ATOM 5329 N N . TRP B 1 245 ? 20.719 -5.68 -16.547 1 97.62 245 TRP B N 1
ATOM 5330 C CA . TRP B 1 245 ? 20.703 -4.98 -15.266 1 97.62 245 TRP B CA 1
ATOM 5331 C C . TRP B 1 245 ? 20.016 -3.619 -15.398 1 97.62 245 TRP B C 1
ATOM 5333 O O . TRP B 1 245 ? 19.094 -3.303 -14.648 1 97.62 245 TRP B O 1
ATOM 5343 N N . GLU B 1 246 ? 20.312 -2.881 -16.422 1 96.56 246 GLU B N 1
ATOM 5344 C CA . GLU B 1 246 ? 19.906 -1.483 -16.562 1 96.56 246 GLU B CA 1
ATOM 5345 C C . GLU B 1 246 ? 18.438 -1.365 -16.953 1 96.56 246 GLU B C 1
ATOM 5347 O O . GLU B 1 246 ? 17.891 -0.263 -17 1 96.56 246 GLU B O 1
ATOM 5352 N N . ARG B 1 247 ? 17.781 -2.564 -17.203 1 97.94 247 ARG B N 1
ATOM 5353 C CA . ARG B 1 247 ? 16.391 -2.492 -17.656 1 97.94 247 ARG B CA 1
ATOM 5354 C C . ARG B 1 247 ? 15.5 -3.41 -16.828 1 97.94 247 ARG B C 1
ATOM 5356 O O . ARG B 1 247 ? 14.336 -3.639 -17.172 1 97.94 247 ARG B O 1
ATOM 5363 N N . THR B 1 248 ? 16.047 -3.936 -15.672 1 98.75 248 THR B N 1
ATOM 5364 C CA . THR B 1 248 ? 15.297 -4.957 -14.953 1 98.75 248 THR B CA 1
ATOM 5365 C C . THR B 1 248 ? 15.031 -4.523 -13.516 1 98.75 248 THR B C 1
ATOM 5367 O O . THR B 1 248 ? 15.922 -3.994 -12.844 1 98.75 248 THR B O 1
ATOM 5370 N N . LEU B 1 249 ? 13.828 -4.609 -13.086 1 98.88 249 LEU B N 1
ATOM 5371 C CA . LEU B 1 249 ? 13.453 -4.617 -11.672 1 98.88 249 LEU B CA 1
ATOM 5372 C C . LEU B 1 249 ? 13.102 -6.027 -11.211 1 98.88 249 LEU B C 1
ATOM 5374 O O . LEU B 1 249 ? 12.172 -6.645 -11.742 1 98.88 249 LEU B O 1
ATOM 5378 N N . THR B 1 250 ? 13.883 -6.551 -10.289 1 98.94 250 THR B N 1
ATOM 5379 C CA . THR B 1 250 ? 13.602 -7.844 -9.672 1 98.94 250 THR B CA 1
ATOM 5380 C C . THR B 1 250 ? 12.664 -7.68 -8.477 1 98.94 250 THR B C 1
ATOM 5382 O O . THR B 1 250 ? 12.891 -6.828 -7.613 1 98.94 250 THR B O 1
ATOM 5385 N N . VAL B 1 251 ? 11.625 -8.469 -8.461 1 98.94 251 VAL B N 1
ATOM 5386 C CA . VAL B 1 251 ? 10.617 -8.375 -7.414 1 98.94 251 VAL B CA 1
ATOM 5387 C C . VAL B 1 251 ? 10.773 -9.539 -6.438 1 98.94 251 VAL B C 1
ATOM 5389 O O . VAL B 1 251 ? 10.844 -10.703 -6.855 1 98.94 251 VAL B O 1
ATOM 5392 N N . GLY B 1 252 ? 10.859 -9.242 -5.148 1 98.81 252 GLY B N 1
ATOM 5393 C CA . GLY B 1 252 ? 10.938 -10.242 -4.094 1 98.81 252 GLY B CA 1
ATOM 5394 C C . GLY B 1 252 ? 9.836 -10.094 -3.059 1 98.81 252 GLY B C 1
ATOM 5395 O O . GLY B 1 252 ? 9.094 -9.109 -3.07 1 98.81 252 GLY B O 1
ATOM 5396 N N . SER B 1 253 ? 9.695 -11.086 -2.193 1 98.44 253 SER B N 1
ATOM 5397 C CA . SER B 1 253 ? 8.625 -11.102 -1.204 1 98.44 253 SER B CA 1
ATOM 5398 C C . SER B 1 253 ? 9.07 -11.781 0.086 1 98.44 253 SER B C 1
ATOM 5400 O O . SER B 1 253 ? 9.438 -12.953 0.081 1 98.44 253 SER B O 1
ATOM 5402 N N . GLY B 1 254 ? 9.016 -11.055 1.181 1 98.5 254 GLY B N 1
ATOM 5403 C CA . GLY B 1 254 ? 9.25 -11.664 2.48 1 98.5 254 GLY B CA 1
ATOM 5404 C C . GLY B 1 254 ? 8.18 -12.672 2.869 1 98.5 254 GLY B C 1
ATOM 5405 O O . GLY B 1 254 ? 8.461 -13.648 3.564 1 98.5 254 GLY B O 1
ATOM 5406 N N . GLY B 1 255 ? 6.93 -12.398 2.426 1 97.81 255 GLY B N 1
ATOM 5407 C CA . GLY B 1 255 ? 5.809 -13.273 2.734 1 97.81 255 GLY B CA 1
ATOM 5408 C C . GLY B 1 255 ? 5.992 -14.688 2.225 1 97.81 255 GLY B C 1
ATOM 5409 O O . GLY B 1 255 ? 5.734 -15.656 2.947 1 97.81 255 GLY B O 1
ATOM 5410 N N . LYS B 1 256 ? 6.461 -14.836 0.985 1 97.88 256 LYS B N 1
ATOM 5411 C CA . LYS B 1 256 ? 6.695 -16.141 0.38 1 97.88 256 LYS B CA 1
ATOM 5412 C C . LYS B 1 256 ? 7.934 -16.812 0.968 1 97.88 256 LYS B C 1
ATOM 5414 O O . LYS B 1 256 ? 7.988 -18.031 1.094 1 97.88 256 LYS B O 1
ATOM 5419 N N . SER B 1 257 ? 8.883 -16 1.378 1 97.81 257 SER B N 1
ATOM 5420 C CA . SER B 1 257 ? 10.148 -16.516 1.878 1 97.81 257 SER B CA 1
ATOM 5421 C C . SER B 1 257 ? 10 -17.094 3.281 1 97.81 257 SER B C 1
ATOM 5423 O O . SER B 1 257 ? 10.594 -18.125 3.596 1 97.81 257 SER B O 1
ATOM 5425 N N . PHE B 1 258 ? 9.15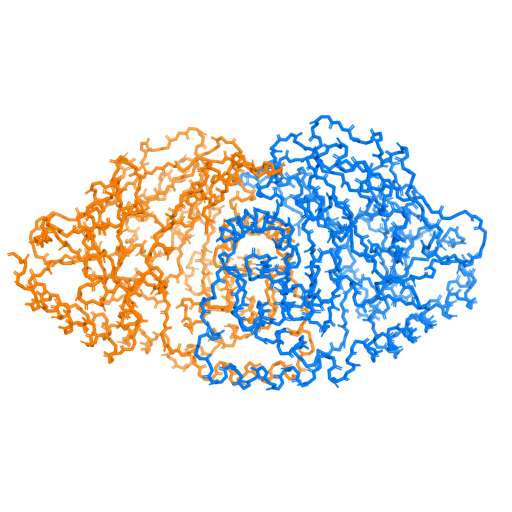6 -16.469 4.125 1 98.31 258 PHE B N 1
ATOM 5426 C CA . PHE B 1 258 ? 9.211 -16.812 5.543 1 98.31 258 PHE B CA 1
ATOM 5427 C C . PHE B 1 258 ? 7.836 -17.234 6.051 1 98.31 258 PHE B C 1
ATOM 5429 O O . PHE B 1 258 ? 7.594 -17.25 7.258 1 98.31 258 PHE B O 1
ATOM 5436 N N . ALA B 1 259 ? 6.895 -17.5 5.152 1 97.5 259 ALA B N 1
ATOM 5437 C CA . ALA B 1 259 ? 5.547 -17.922 5.523 1 97.5 259 ALA B CA 1
ATOM 5438 C C . ALA B 1 259 ? 4.852 -16.844 6.359 1 97.5 259 ALA B C 1
ATOM 5440 O O . ALA B 1 259 ? 4.332 -17.141 7.441 1 97.5 259 ALA B O 1
ATOM 5441 N N . CYS B 1 260 ? 4.91 -15.688 5.867 1 98.38 260 CYS B N 1
ATOM 5442 C CA . CYS B 1 260 ? 4.324 -14.539 6.543 1 98.38 260 CYS B CA 1
ATOM 5443 C C . CYS B 1 260 ? 3.656 -13.594 5.547 1 98.38 260 CYS B C 1
ATOM 5445 O O . CYS B 1 260 ? 3.939 -12.398 5.535 1 98.38 260 CYS B O 1
ATOM 5447 N N . THR B 1 261 ? 2.799 -14.141 4.695 1 98.12 261 THR B N 1
ATOM 5448 C CA . THR B 1 261 ? 2.23 -13.438 3.555 1 98.12 261 THR B CA 1
ATOM 5449 C C . THR B 1 261 ? 1.462 -12.203 4.012 1 98.12 261 THR B C 1
ATOM 5451 O O . THR B 1 261 ? 1.338 -11.227 3.264 1 98.12 261 THR B O 1
ATOM 5454 N N . GLY B 1 262 ? 0.968 -12.156 5.246 1 98.44 262 GLY B N 1
ATOM 5455 C CA . GLY B 1 262 ? 0.2 -11.039 5.781 1 98.44 262 GLY B CA 1
ATOM 5456 C C . GLY B 1 262 ? 1.067 -9.883 6.242 1 98.44 262 GLY B C 1
ATOM 5457 O O . GLY B 1 262 ? 0.56 -8.797 6.539 1 98.44 262 GLY B O 1
ATOM 5458 N N . TRP B 1 263 ? 2.408 -10.086 6.32 1 98.81 263 TRP B N 1
ATOM 5459 C CA . TRP B 1 263 ? 3.299 -9.023 6.762 1 98.81 263 TRP B CA 1
ATOM 5460 C C . TRP B 1 263 ? 3.422 -7.938 5.695 1 98.81 263 TRP B C 1
ATOM 5462 O O . TRP B 1 263 ? 3.729 -6.785 6.004 1 98.81 263 TRP B O 1
ATOM 5472 N N . ARG B 1 264 ? 3.223 -8.305 4.43 1 98.75 264 ARG B N 1
ATOM 5473 C CA . ARG B 1 264 ? 3.168 -7.406 3.281 1 98.75 264 ARG B CA 1
ATOM 5474 C C . ARG B 1 264 ? 4.48 -6.645 3.119 1 98.75 264 ARG B C 1
ATOM 5476 O O . ARG B 1 264 ? 4.48 -5.426 2.936 1 98.75 264 ARG B O 1
ATOM 5483 N N . ILE B 1 265 ? 5.574 -7.402 3.176 1 98.94 265 ILE B N 1
ATOM 5484 C CA . ILE B 1 265 ? 6.895 -6.844 2.902 1 98.94 265 ILE B CA 1
ATOM 5485 C C . ILE B 1 265 ? 7.445 -7.434 1.606 1 98.94 265 ILE B C 1
ATOM 5487 O O . ILE B 1 265 ? 7.629 -8.648 1.499 1 98.94 265 ILE B O 1
ATOM 5491 N N . GLY B 1 266 ? 7.621 -6.656 0.623 1 98.88 266 GLY B N 1
ATOM 5492 C CA . GLY B 1 266 ? 8.32 -6.984 -0.606 1 98.88 266 GLY B CA 1
ATOM 5493 C C . GLY B 1 266 ? 9.461 -6.027 -0.921 1 98.88 266 GLY B C 1
ATOM 5494 O O . GLY B 1 266 ? 9.758 -5.129 -0.131 1 98.88 266 GLY B O 1
ATOM 5495 N N . TRP B 1 267 ? 10.094 -6.23 -2.051 1 98.94 267 TRP B N 1
ATOM 5496 C CA . TRP B 1 267 ? 11.141 -5.301 -2.449 1 98.94 267 TRP B CA 1
ATOM 5497 C C . TRP B 1 267 ? 11.391 -5.371 -3.953 1 98.94 267 TRP B C 1
ATOM 5499 O O . TRP B 1 267 ? 11 -6.34 -4.609 1 98.94 267 TRP B O 1
ATOM 5509 N N . LEU B 1 268 ? 11.953 -4.363 -4.453 1 98.94 268 LEU B N 1
ATOM 5510 C CA . LEU B 1 268 ? 12.508 -4.277 -5.801 1 98.94 268 LEU B CA 1
ATOM 5511 C C . LEU B 1 268 ? 14.023 -4.133 -5.758 1 98.94 268 LEU B C 1
ATOM 5513 O O . LEU B 1 268 ? 14.555 -3.426 -4.902 1 98.94 268 LEU B O 1
ATOM 5517 N N . ILE B 1 269 ? 14.68 -4.809 -6.602 1 98.94 269 ILE B N 1
ATOM 5518 C CA . ILE B 1 269 ? 16.109 -4.672 -6.801 1 98.94 269 ILE B CA 1
ATOM 5519 C C . ILE B 1 269 ? 16.406 -4.32 -8.258 1 98.94 269 ILE B C 1
ATOM 5521 O O . ILE B 1 269 ? 15.883 -4.953 -9.172 1 98.94 269 ILE B O 1
ATOM 5525 N N . GLY B 1 270 ? 17.172 -3.371 -8.531 1 98.38 270 GLY B N 1
ATOM 5526 C CA . GLY B 1 270 ? 17.547 -2.924 -9.859 1 98.38 270 GLY B CA 1
ATOM 5527 C C . GLY B 1 270 ? 18.422 -1.675 -9.852 1 98.38 270 GLY B C 1
ATOM 5528 O O . GLY B 1 270 ? 18.844 -1.219 -8.789 1 98.38 270 GLY B O 1
ATOM 5529 N N . PRO B 1 271 ? 18.75 -1.136 -11 1 97.12 271 PRO B N 1
ATOM 5530 C CA . PRO B 1 271 ? 19.562 0.074 -11.039 1 97.12 271 PRO B CA 1
ATOM 5531 C C . PRO B 1 271 ? 18.891 1.275 -10.391 1 97.12 271 PRO B C 1
ATOM 5533 O O . PRO B 1 271 ? 17.656 1.352 -10.367 1 97.12 271 PRO B O 1
ATOM 5536 N N . PRO B 1 272 ? 19.656 2.207 -9.867 1 96.31 272 PRO B N 1
ATOM 5537 C CA . PRO B 1 272 ? 19.125 3.346 -9.117 1 96.31 272 PRO B CA 1
ATOM 5538 C C . PRO B 1 272 ? 18.047 4.117 -9.898 1 96.31 272 PRO B C 1
ATOM 5540 O O . PRO B 1 272 ? 17.078 4.586 -9.312 1 96.31 272 PRO B O 1
ATOM 5543 N N . GLN B 1 273 ? 18.188 4.23 -11.172 1 95.31 273 GLN B N 1
ATOM 5544 C CA . GLN B 1 273 ? 17.234 4.996 -11.969 1 95.31 273 GLN B CA 1
ATOM 5545 C C . GLN B 1 273 ? 15.836 4.371 -11.914 1 95.31 273 GLN B C 1
ATOM 5547 O O . GLN B 1 273 ? 14.836 5.082 -11.805 1 95.31 273 GLN B O 1
ATOM 5552 N N . LEU B 1 274 ? 15.797 3.045 -11.969 1 97.44 274 LEU B N 1
ATOM 5553 C CA . LEU B 1 274 ? 14.516 2.354 -11.938 1 97.44 274 LEU B CA 1
ATOM 5554 C C . LEU B 1 274 ? 13.953 2.314 -10.523 1 97.44 274 LEU B C 1
ATOM 5556 O O . LEU B 1 274 ? 12.758 2.541 -10.32 1 97.44 274 LEU B O 1
ATOM 5560 N N . THR B 1 275 ? 14.859 2.062 -9.523 1 97.69 275 THR B N 1
ATOM 5561 C CA . THR B 1 275 ? 14.383 1.972 -8.148 1 97.69 275 THR B CA 1
ATOM 5562 C C . THR B 1 275 ? 13.945 3.342 -7.633 1 97.69 275 THR B C 1
ATOM 5564 O O . THR B 1 275 ? 12.977 3.447 -6.879 1 97.69 275 THR B O 1
ATOM 5567 N N . SER B 1 276 ? 14.609 4.398 -8.031 1 95.69 276 SER B N 1
ATOM 5568 C CA . SER B 1 276 ? 14.25 5.742 -7.59 1 95.69 276 SER B CA 1
ATOM 5569 C C . SER B 1 276 ? 12.914 6.18 -8.172 1 95.69 276 SER B C 1
ATOM 5571 O O . SER B 1 276 ? 12.125 6.848 -7.492 1 95.69 276 SER B O 1
ATOM 5573 N N . ALA B 1 277 ? 12.695 5.848 -9.453 1 96.75 277 ALA B N 1
ATOM 5574 C CA . ALA B 1 277 ? 11.398 6.152 -10.055 1 96.75 277 ALA B CA 1
ATOM 5575 C C . ALA B 1 277 ? 10.273 5.402 -9.352 1 96.75 277 ALA B C 1
ATOM 5577 O O . ALA B 1 277 ? 9.219 5.977 -9.062 1 96.75 277 ALA B O 1
ATOM 5578 N N . SER B 1 278 ? 10.523 4.133 -9.07 1 98.19 278 SER B N 1
ATOM 5579 C CA . SER B 1 278 ? 9.531 3.328 -8.359 1 98.19 278 SER B CA 1
ATOM 5580 C C . SER B 1 278 ? 9.305 3.848 -6.945 1 98.19 278 SER B C 1
ATOM 5582 O O . SER B 1 278 ? 8.18 3.826 -6.445 1 98.19 278 SER B O 1
ATOM 5584 N N . LEU B 1 279 ? 10.383 4.301 -6.309 1 97.38 279 LEU B N 1
ATOM 5585 C CA . LEU B 1 279 ? 10.305 4.902 -4.98 1 97.38 279 LEU B CA 1
ATOM 5586 C C . LEU B 1 279 ? 9.422 6.145 -4.996 1 97.38 279 LEU B C 1
ATOM 5588 O O . LEU B 1 279 ? 8.578 6.324 -4.117 1 97.38 279 LEU B O 1
ATOM 5592 N N . ALA B 1 280 ? 9.633 6.973 -5.992 1 96.31 280 ALA B N 1
ATOM 5593 C CA . ALA B 1 280 ? 8.844 8.195 -6.105 1 96.31 280 ALA B CA 1
ATOM 5594 C C . ALA B 1 280 ? 7.359 7.879 -6.227 1 96.31 280 ALA B C 1
ATOM 5596 O O . ALA B 1 280 ? 6.523 8.547 -5.605 1 96.31 280 ALA B O 1
ATOM 5597 N N . ALA B 1 281 ? 7.039 6.855 -6.969 1 97.88 281 ALA B N 1
ATOM 5598 C CA . ALA B 1 281 ? 5.648 6.434 -7.109 1 97.88 281 ALA B CA 1
ATOM 5599 C C . ALA B 1 281 ? 5.129 5.812 -5.812 1 97.88 281 ALA B C 1
ATOM 5601 O O . ALA B 1 281 ? 4.066 6.191 -5.316 1 97.88 281 ALA B O 1
ATOM 5602 N N . HIS B 1 282 ? 5.895 4.891 -5.262 1 98.25 282 HIS B N 1
ATOM 5603 C CA . HIS B 1 282 ? 5.492 4.141 -4.078 1 98.25 282 HIS B CA 1
ATOM 5604 C C . HIS B 1 282 ? 5.246 5.07 -2.896 1 98.25 282 HIS B C 1
ATOM 5606 O O . HIS B 1 282 ? 4.324 4.844 -2.107 1 98.25 282 HIS B O 1
ATOM 5612 N N . SER B 1 283 ? 6.07 6.137 -2.789 1 96.19 283 SER B N 1
ATOM 5613 C CA . SER B 1 283 ? 5.965 7.082 -1.683 1 96.19 283 SER B CA 1
ATOM 5614 C C . SER B 1 283 ? 4.668 7.875 -1.756 1 96.19 283 SER B C 1
ATOM 5616 O O . SER B 1 283 ? 4.195 8.398 -0.745 1 96.19 283 SER B O 1
ATOM 5618 N N . ARG B 1 284 ? 4.086 7.93 -2.912 1 96.12 284 ARG B N 1
ATOM 5619 C CA . ARG B 1 284 ? 2.832 8.664 -3.066 1 96.12 284 ARG B CA 1
ATOM 5620 C C . ARG B 1 284 ? 1.635 7.723 -2.992 1 96.12 284 ARG B C 1
ATOM 5622 O O . ARG B 1 284 ? 0.495 8.172 -2.852 1 96.12 284 ARG B O 1
ATOM 5629 N N . ILE B 1 285 ? 1.886 6.438 -3.041 1 98 285 ILE B N 1
ATOM 5630 C CA . ILE B 1 285 ? 0.829 5.43 -3 1 98 285 ILE B CA 1
ATOM 5631 C C . ILE B 1 285 ? 0.548 5.035 -1.553 1 98 285 ILE B C 1
ATOM 5633 O O . ILE B 1 285 ? -0.598 5.082 -1.101 1 98 285 ILE B O 1
ATOM 5637 N N . VAL B 1 286 ? 1.658 4.746 -0.801 1 98 286 VAL B N 1
ATOM 5638 C CA . VAL B 1 286 ? 1.459 4.289 0.569 1 98 286 VAL B CA 1
ATOM 5639 C C . VAL B 1 286 ? 2.393 5.043 1.511 1 98 286 VAL B C 1
ATOM 5641 O O . VAL B 1 286 ? 2.389 4.809 2.721 1 98 286 VAL B O 1
ATOM 5644 N N . PHE B 1 287 ? 3.23 5.984 1.012 1 95.31 287 PHE B N 1
ATOM 5645 C CA . PHE B 1 287 ? 4.27 6.742 1.698 1 95.31 287 PHE B CA 1
ATOM 5646 C C . PHE B 1 287 ? 5.445 5.844 2.062 1 95.31 287 PHE B C 1
ATOM 5648 O O . PHE B 1 287 ? 6.473 5.852 1.384 1 95.31 287 PHE B O 1
ATOM 5655 N N . SER B 1 288 ? 5.262 4.941 2.963 1 96.56 288 SER B N 1
ATOM 5656 C CA . SER B 1 288 ? 6.281 3.953 3.303 1 96.56 288 SER B CA 1
ATOM 5657 C C . SER B 1 288 ? 5.652 2.604 3.631 1 96.56 288 SER B C 1
ATOM 5659 O O . SER B 1 288 ? 4.473 2.527 3.977 1 96.56 288 SER B O 1
ATOM 5661 N N . THR B 1 289 ? 6.406 1.566 3.438 1 98.5 289 THR B N 1
ATOM 5662 C CA . THR B 1 289 ? 6.012 0.223 3.848 1 98.5 289 THR B CA 1
ATOM 5663 C C . THR B 1 289 ? 5.949 0.12 5.371 1 98.5 289 THR B C 1
ATOM 5665 O O . THR B 1 289 ? 6.688 0.811 6.074 1 98.5 289 THR B O 1
ATOM 5668 N N . ASN B 1 290 ? 5.02 -0.709 5.898 1 98.75 290 ASN B N 1
ATOM 5669 C CA . ASN B 1 290 ? 4.879 -0.785 7.348 1 98.75 290 ASN B CA 1
ATOM 5670 C C . ASN B 1 290 ? 6.211 -1.078 8.031 1 98.75 290 ASN B C 1
ATOM 5672 O O . ASN B 1 290 ? 6.973 -1.932 7.57 1 98.75 290 ASN B O 1
ATOM 5676 N N . SER B 1 291 ? 6.527 -0.43 9.086 1 98.56 291 SER B N 1
ATOM 5677 C CA . SER B 1 291 ? 7.855 -0.374 9.688 1 98.56 291 SER B CA 1
ATOM 5678 C C . SER B 1 291 ? 8.125 -1.604 10.547 1 98.56 291 SER B C 1
ATOM 5680 O O . SER B 1 291 ? 9.188 -2.221 10.445 1 98.56 291 SER B O 1
ATOM 5682 N N . PRO B 1 292 ? 7.18 -2.041 11.414 1 98.69 292 PRO B N 1
ATOM 5683 C CA . PRO B 1 292 ? 7.5 -3.143 12.32 1 98.69 292 PRO B CA 1
ATOM 5684 C C . PRO B 1 292 ? 7.859 -4.434 11.586 1 98.69 292 PRO B C 1
ATOM 5686 O O . PRO B 1 292 ? 8.82 -5.113 11.953 1 98.69 292 PRO B O 1
ATOM 5689 N N . MET B 1 293 ? 7.129 -4.699 10.508 1 98.81 293 MET B N 1
ATOM 5690 C CA . MET B 1 293 ? 7.348 -6 9.883 1 98.81 293 MET B CA 1
ATOM 5691 C C . MET B 1 293 ? 8.578 -5.969 8.984 1 98.81 293 MET B C 1
ATOM 5693 O O . MET B 1 293 ? 9.117 -7.02 8.625 1 98.81 293 MET B O 1
ATOM 5697 N N . GLN B 1 294 ? 9.062 -4.785 8.609 1 98.88 294 GLN B N 1
ATOM 5698 C CA . GLN B 1 294 ? 10.367 -4.699 7.957 1 98.88 294 GLN B CA 1
ATOM 5699 C C . GLN B 1 294 ? 11.469 -5.23 8.867 1 98.88 294 GLN B C 1
ATOM 5701 O O . GLN B 1 294 ? 12.367 -5.945 8.406 1 98.88 294 GLN B O 1
ATOM 5706 N N . GLU B 1 295 ? 11.359 -4.883 10.156 1 98.81 295 GLU B N 1
ATOM 5707 C CA . GLU B 1 295 ? 12.336 -5.379 11.125 1 98.81 295 GLU B CA 1
ATOM 5708 C C . GLU B 1 295 ? 12.289 -6.902 11.227 1 98.81 295 GLU B C 1
ATOM 5710 O O . GLU B 1 295 ? 13.336 -7.555 11.312 1 98.81 295 GLU B O 1
ATOM 5715 N N . ALA B 1 296 ? 11.102 -7.445 11.227 1 98.88 296 ALA B N 1
ATOM 5716 C CA . ALA B 1 296 ? 10.938 -8.891 11.336 1 98.88 296 ALA B CA 1
ATOM 5717 C C . ALA B 1 296 ? 11.555 -9.602 10.133 1 98.88 296 ALA B C 1
ATOM 5719 O O . ALA B 1 296 ? 12.273 -10.594 10.289 1 98.88 296 ALA B O 1
ATOM 5720 N N . VAL B 1 297 ? 11.289 -9.117 8.938 1 98.94 297 VAL B N 1
ATOM 5721 C CA . VAL B 1 297 ? 11.828 -9.727 7.73 1 98.94 297 VAL B CA 1
ATOM 5722 C C . VAL B 1 297 ? 13.352 -9.594 7.711 1 98.94 297 VAL B C 1
ATOM 5724 O O . VAL B 1 297 ? 14.055 -10.5 7.277 1 98.94 297 VAL B O 1
ATOM 5727 N N . ALA B 1 298 ? 13.852 -8.422 8.18 1 98.94 298 ALA B N 1
ATOM 5728 C CA . ALA B 1 298 ? 15.297 -8.242 8.273 1 98.94 298 ALA B CA 1
ATOM 5729 C C . ALA B 1 298 ? 15.938 -9.312 9.156 1 98.94 298 ALA B C 1
ATOM 5731 O O . ALA B 1 298 ? 16.953 -9.898 8.789 1 98.94 298 ALA B O 1
ATOM 5732 N N . ILE B 1 299 ? 15.328 -9.578 10.32 1 98.88 299 ILE B N 1
ATOM 5733 C CA . ILE B 1 299 ? 15.797 -10.609 11.242 1 98.88 299 ILE B CA 1
ATOM 5734 C C . ILE B 1 299 ? 15.836 -11.961 10.523 1 98.88 299 ILE B C 1
ATOM 5736 O O . ILE B 1 299 ? 16.812 -12.711 10.648 1 98.88 299 ILE B O 1
ATOM 5740 N N . GLY B 1 300 ? 14.781 -12.242 9.781 1 98.88 300 GLY B N 1
ATOM 5741 C CA . GLY B 1 300 ? 14.727 -13.469 9 1 98.88 300 GLY B CA 1
ATOM 5742 C C . GLY B 1 300 ? 15.883 -13.617 8.031 1 98.88 300 GLY B C 1
ATOM 5743 O O . GLY B 1 300 ? 16.578 -14.633 8.039 1 98.88 300 GLY B O 1
ATOM 5744 N N . LEU B 1 301 ? 16.109 -12.625 7.215 1 98.88 301 LEU B N 1
ATOM 5745 C CA . LEU B 1 301 ? 17.172 -12.672 6.203 1 98.88 301 LEU B CA 1
ATOM 5746 C C . LEU B 1 301 ? 18.547 -12.758 6.855 1 98.88 301 LEU B C 1
ATOM 5748 O O . LEU B 1 301 ? 19.422 -13.477 6.367 1 98.88 301 LEU B O 1
ATOM 5752 N N . GLU B 1 302 ? 18.719 -12.031 7.961 1 98.81 302 GLU B N 1
ATOM 5753 C CA . GLU B 1 302 ? 20 -11.977 8.648 1 98.81 302 GLU B CA 1
ATOM 5754 C C . GLU B 1 302 ? 20.406 -13.344 9.18 1 98.81 302 GLU B C 1
ATOM 5756 O O . GLU B 1 302 ? 21.594 -13.688 9.203 1 98.81 302 GLU B O 1
ATOM 5761 N N . GLN B 1 303 ? 19.438 -14.148 9.602 1 98.56 303 GLN B N 1
ATOM 5762 C CA . GLN B 1 303 ? 19.766 -15.359 10.344 1 98.56 303 GLN B CA 1
ATOM 5763 C C . GLN B 1 303 ? 19.5 -16.609 9.5 1 98.56 303 GLN B C 1
ATOM 5765 O O . GLN B 1 303 ? 19.875 -17.719 9.891 1 98.56 303 GLN B O 1
ATOM 5770 N N . ALA B 1 304 ? 18.922 -16.453 8.336 1 98.38 304 ALA B N 1
ATOM 5771 C CA . ALA B 1 304 ? 18.453 -17.578 7.531 1 98.38 304 ALA B CA 1
ATOM 5772 C C . ALA B 1 304 ? 19.594 -18.531 7.184 1 98.38 304 ALA B C 1
ATOM 5774 O O . ALA B 1 304 ? 19.438 -19.75 7.289 1 98.38 304 ALA B O 1
ATOM 5775 N N . LYS B 1 305 ? 20.734 -18 6.738 1 97.56 305 LYS B N 1
ATOM 5776 C CA . LYS B 1 305 ? 21.844 -18.812 6.289 1 97.56 305 LYS B CA 1
ATOM 5777 C C . LYS B 1 305 ? 22.422 -19.641 7.441 1 97.56 305 LYS B C 1
ATOM 5779 O O . LYS B 1 305 ? 22.609 -20.844 7.32 1 97.56 305 LYS B O 1
ATOM 5784 N N . GLU B 1 306 ? 22.703 -18.938 8.531 1 98.19 306 GLU B N 1
ATOM 5785 C CA . GLU B 1 306 ? 23.297 -19.594 9.695 1 98.19 306 GLU B CA 1
ATOM 5786 C C . GLU B 1 306 ? 22.375 -20.703 10.211 1 98.19 306 GLU B C 1
ATOM 5788 O O . GLU B 1 306 ? 22.859 -21.734 10.695 1 98.19 306 GLU B O 1
ATOM 5793 N N . ARG B 1 307 ? 21.109 -20.594 10.039 1 98.25 307 ARG B N 1
ATOM 5794 C CA . ARG B 1 307 ? 20.141 -21.547 10.562 1 98.25 307 ARG B CA 1
ATOM 5795 C C . ARG B 1 307 ? 19.781 -22.594 9.516 1 98.25 307 ARG B C 1
ATOM 5797 O O . ARG B 1 307 ? 18.984 -23.5 9.781 1 98.25 307 ARG B O 1
ATOM 5804 N N . HIS B 1 308 ? 20.297 -22.469 8.328 1 98.19 308 HIS B N 1
ATOM 5805 C CA . HIS B 1 308 ? 19.969 -23.359 7.211 1 98.19 308 HIS B CA 1
ATOM 5806 C C . HIS B 1 308 ? 18.469 -23.375 6.934 1 98.19 308 HIS B C 1
ATOM 5808 O O . HIS B 1 308 ? 17.906 -24.422 6.648 1 98.19 308 HIS B O 1
ATOM 5814 N N . PHE B 1 309 ? 17.844 -22.25 7.176 1 98.44 309 PHE B N 1
ATOM 5815 C CA . PHE B 1 309 ? 16.391 -22.141 7.141 1 98.44 309 PHE B CA 1
ATOM 5816 C C . PHE B 1 309 ? 15.859 -22.531 5.77 1 98.44 309 PHE B C 1
ATOM 5818 O O . PHE B 1 309 ? 14.93 -23.344 5.668 1 98.44 309 PHE B O 1
ATOM 5825 N N . PHE B 1 310 ? 16.406 -21.984 4.668 1 98.19 310 PHE B N 1
ATOM 5826 C CA . PHE B 1 310 ? 15.844 -22.188 3.338 1 98.19 310 PHE B CA 1
ATOM 5827 C C . PHE B 1 310 ? 16.094 -23.609 2.859 1 98.19 310 PHE B C 1
ATOM 5829 O O . PHE B 1 310 ? 15.273 -24.188 2.131 1 98.19 310 PHE B O 1
ATOM 5836 N N . GLU B 1 311 ? 17.188 -24.203 3.27 1 97.56 311 GLU B N 1
ATOM 5837 C CA . GLU B 1 311 ? 17.422 -25.609 2.971 1 97.56 311 GLU B CA 1
ATOM 5838 C C . GLU B 1 311 ? 16.359 -26.5 3.625 1 97.56 311 GLU B C 1
ATOM 5840 O O . GLU B 1 311 ? 15.805 -27.391 2.979 1 97.56 311 GLU B O 1
ATOM 5845 N N . ASP B 1 312 ? 16.109 -26.219 4.887 1 98.19 312 ASP B N 1
ATOM 5846 C CA . ASP B 1 312 ? 15.094 -26.969 5.617 1 98.19 312 ASP B CA 1
ATOM 5847 C C . ASP B 1 312 ? 13.711 -26.75 5.02 1 98.19 312 ASP B C 1
ATOM 5849 O O . ASP B 1 312 ? 12.922 -27.688 4.891 1 98.19 312 ASP B O 1
ATOM 5853 N N . GLN B 1 313 ? 13.445 -25.547 4.723 1 97.81 313 GLN B N 1
ATOM 5854 C CA . GLN B 1 313 ? 12.164 -25.188 4.121 1 97.81 313 GLN B CA 1
ATOM 5855 C C . GLN B 1 313 ? 11.969 -25.906 2.783 1 97.81 313 GLN B C 1
ATOM 5857 O O . GLN B 1 313 ? 10.883 -26.406 2.492 1 97.81 313 GLN B O 1
ATOM 5862 N N . LEU B 1 314 ? 13.016 -25.891 1.979 1 98.12 314 LEU B N 1
ATOM 5863 C CA . LEU B 1 314 ? 12.945 -26.531 0.674 1 98.12 314 LEU B CA 1
ATOM 5864 C C . LEU B 1 314 ? 12.68 -28.031 0.824 1 98.12 314 LEU B C 1
ATOM 5866 O O . LEU B 1 314 ? 11.898 -28.609 0.059 1 98.12 314 LEU B O 1
ATOM 5870 N N . ALA B 1 315 ? 13.32 -28.656 1.765 1 98.25 315 ALA B N 1
ATOM 5871 C CA . ALA B 1 315 ? 13.078 -30.062 2.043 1 98.25 315 ALA B CA 1
ATOM 5872 C C . ALA B 1 315 ? 11.633 -30.297 2.465 1 98.25 315 ALA B C 1
ATOM 5874 O O . ALA B 1 315 ? 11.008 -31.266 2.031 1 98.25 315 ALA B O 1
ATOM 5875 N N . ALA B 1 316 ? 11.133 -29.453 3.309 1 98.25 316 ALA B N 1
ATOM 5876 C CA . ALA B 1 316 ? 9.758 -29.562 3.779 1 98.25 316 ALA B CA 1
ATOM 5877 C C . ALA B 1 316 ? 8.773 -29.406 2.629 1 98.25 316 ALA B C 1
ATOM 5879 O O . ALA B 1 316 ? 7.793 -30.156 2.533 1 98.25 316 ALA B O 1
ATOM 5880 N N . TYR B 1 317 ? 8.992 -28.422 1.772 1 98.31 317 TYR B N 1
ATOM 5881 C CA . TYR B 1 317 ? 8.102 -28.203 0.636 1 98.31 317 TYR B CA 1
ATOM 5882 C C . TYR B 1 317 ? 8.188 -29.375 -0.345 1 98.31 317 TYR B C 1
ATOM 5884 O O . TYR B 1 317 ? 7.191 -29.734 -0.979 1 98.31 317 TYR B O 1
ATOM 5892 N N . THR B 1 318 ? 9.391 -29.938 -0.478 1 98.44 318 THR B N 1
ATOM 5893 C CA . THR B 1 318 ? 9.539 -31.109 -1.324 1 98.44 318 THR B CA 1
ATOM 5894 C C . THR B 1 318 ? 8.688 -32.281 -0.803 1 98.44 318 THR B C 1
ATOM 5896 O O . THR B 1 318 ? 8 -32.938 -1.578 1 98.44 318 THR B O 1
ATOM 5899 N N . GLU B 1 319 ? 8.742 -32.469 0.445 1 98.5 319 GLU B N 1
ATOM 5900 C CA . GLU B 1 319 ? 7.902 -33.5 1.066 1 98.5 319 GLU B CA 1
ATOM 5901 C C . GLU B 1 319 ? 6.422 -33.219 0.827 1 98.5 319 GLU B C 1
ATOM 5903 O O . GLU B 1 319 ? 5.664 -34.125 0.476 1 98.5 319 GLU B O 1
ATOM 5908 N N . ARG B 1 320 ? 5.988 -32.062 1.036 1 98.56 320 ARG B N 1
ATOM 5909 C CA . ARG B 1 320 ? 4.598 -31.656 0.861 1 98.56 320 ARG B CA 1
ATOM 5910 C C . ARG B 1 320 ? 4.148 -31.844 -0.584 1 98.56 320 ARG B C 1
ATOM 5912 O O . ARG B 1 320 ? 3.059 -32.375 -0.839 1 98.56 320 ARG B O 1
ATOM 5919 N N . ARG B 1 321 ? 5.008 -31.375 -1.526 1 98.38 321 ARG B N 1
ATOM 5920 C CA . ARG B 1 321 ? 4.77 -31.609 -2.947 1 98.38 321 ARG B CA 1
ATOM 5921 C C . ARG B 1 321 ? 4.57 -33.094 -3.229 1 98.38 321 ARG B C 1
ATOM 5923 O O . ARG B 1 321 ? 3.617 -33.469 -3.908 1 98.38 321 ARG B O 1
ATOM 5930 N N . ASP B 1 322 ? 5.438 -33.938 -2.684 1 98.5 322 ASP B N 1
ATOM 5931 C CA . ASP B 1 322 ? 5.414 -35.375 -2.941 1 98.5 322 ASP B CA 1
ATOM 5932 C C . ASP B 1 322 ? 4.172 -36 -2.336 1 98.5 322 ASP B C 1
ATOM 5934 O O . ASP B 1 322 ? 3.613 -36.938 -2.906 1 98.5 322 ASP B O 1
ATOM 5938 N N . ILE B 1 323 ? 3.766 -35.531 -1.198 1 98.75 323 ILE B N 1
ATOM 5939 C CA . ILE B 1 323 ? 2.539 -36.031 -0.588 1 98.75 323 ILE B CA 1
ATOM 5940 C C . ILE B 1 323 ? 1.359 -35.781 -1.526 1 98.75 323 ILE B C 1
ATOM 5942 O O . ILE B 1 323 ? 0.631 -36.719 -1.877 1 98.75 323 ILE B O 1
ATOM 5946 N N . LEU B 1 324 ? 1.157 -34.594 -1.95 1 98.69 324 LEU B N 1
ATOM 5947 C CA . LEU B 1 324 ? -0.003 -34.25 -2.77 1 98.69 324 LEU B CA 1
ATOM 5948 C C . LEU B 1 324 ? 0.051 -35 -4.109 1 98.69 324 LEU B C 1
ATOM 5950 O O . LEU B 1 324 ? -0.958 -35.531 -4.566 1 98.69 324 LEU B O 1
ATOM 5954 N N . THR B 1 325 ? 1.232 -35.031 -4.734 1 98.38 325 THR B N 1
ATOM 5955 C CA . THR B 1 325 ? 1.368 -35.688 -6.039 1 98.38 325 THR B CA 1
ATOM 5956 C C . THR B 1 325 ? 1.142 -37.188 -5.93 1 98.38 325 THR B C 1
ATOM 5958 O O . THR B 1 325 ? 0.623 -37.812 -6.859 1 98.38 325 THR B O 1
ATOM 5961 N N . SER B 1 326 ? 1.508 -37.812 -4.809 1 98.56 326 SER B N 1
ATOM 5962 C CA . SER B 1 326 ? 1.329 -39.25 -4.633 1 98.56 326 SER B CA 1
ATOM 5963 C C . SER B 1 326 ? -0.141 -39.625 -4.738 1 98.56 326 SER B C 1
ATOM 5965 O O . SER B 1 326 ? -0.466 -40.719 -5.191 1 98.56 326 SER B O 1
ATOM 5967 N N . TYR B 1 327 ? -0.997 -38.75 -4.32 1 98.62 327 TYR B N 1
ATOM 5968 C CA . TYR B 1 327 ? -2.422 -39.062 -4.414 1 98.62 327 TYR B CA 1
ATOM 5969 C C . TYR B 1 327 ? -2.904 -38.969 -5.859 1 98.62 327 TYR B C 1
ATOM 5971 O O . TYR B 1 327 ? -3.75 -39.75 -6.293 1 98.62 327 TYR B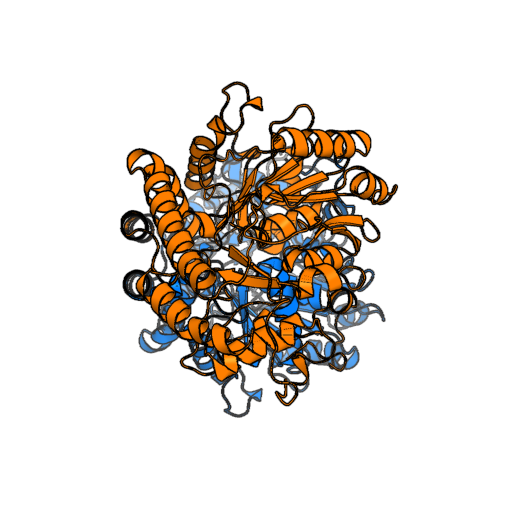 O 1
ATOM 5979 N N . PHE B 1 328 ? -2.438 -38.031 -6.621 1 98.06 328 PHE B N 1
ATOM 5980 C CA . PHE B 1 328 ? -2.82 -37.938 -8.023 1 98.06 328 PHE B CA 1
ATOM 5981 C C . PHE B 1 328 ? -2.232 -39.094 -8.82 1 98.06 328 PHE B C 1
ATOM 5983 O O . PHE B 1 328 ? -2.834 -39.562 -9.797 1 98.06 328 PHE B O 1
ATOM 5990 N N . ASP B 1 329 ? -1.023 -39.625 -8.352 1 97.81 329 ASP B N 1
ATOM 5991 C CA . ASP B 1 329 ? -0.499 -40.844 -8.922 1 97.81 329 ASP B CA 1
ATOM 5992 C C . ASP B 1 329 ? -1.478 -42 -8.711 1 97.81 329 ASP B C 1
ATOM 5994 O O . ASP B 1 329 ? -1.731 -42.781 -9.633 1 97.81 329 ASP B O 1
ATOM 5998 N N . GLN B 1 330 ? -1.981 -42.062 -7.559 1 97.94 330 GLN B N 1
ATOM 5999 C CA . GLN B 1 330 ? -2.936 -43.125 -7.246 1 97.94 330 GLN B CA 1
ATOM 6000 C C . GLN B 1 330 ? -4.211 -43 -8.07 1 97.94 330 GLN B C 1
ATOM 6002 O O . GLN B 1 330 ? -4.812 -43.969 -8.484 1 97.94 330 GLN B O 1
ATOM 6007 N N . ILE B 1 331 ? -4.641 -41.781 -8.258 1 97.44 331 ILE B N 1
ATOM 6008 C CA . ILE B 1 331 ? -5.863 -41.531 -9.008 1 97.44 331 ILE B CA 1
ATOM 6009 C C . ILE B 1 331 ? -5.641 -41.812 -10.484 1 97.44 331 ILE B C 1
ATOM 6011 O O . ILE B 1 331 ? -6.562 -42.25 -11.188 1 97.44 331 ILE B O 1
ATOM 6015 N N . GLY B 1 332 ? -4.398 -41.594 -10.953 1 95.69 332 GLY B N 1
ATOM 6016 C CA . GLY B 1 332 ? -4.066 -41.781 -12.359 1 95.69 332 GLY B CA 1
ATOM 6017 C C . GLY B 1 332 ? -4.297 -40.531 -13.188 1 95.69 332 GLY B C 1
ATOM 6018 O O . GLY B 1 332 ? -4.629 -40.625 -14.367 1 95.69 332 GLY B O 1
ATOM 6019 N N . LEU B 1 333 ? -4.258 -39.406 -12.594 1 95.94 333 LEU B N 1
ATOM 6020 C CA . LEU B 1 333 ? -4.359 -38.125 -13.312 1 95.94 333 LEU B CA 1
ATOM 6021 C C . LEU B 1 333 ? -2.98 -37.531 -13.57 1 95.94 333 LEU B C 1
ATOM 6023 O O . LEU B 1 333 ? -2.166 -37.438 -12.656 1 95.94 333 LEU B O 1
ATOM 6027 N N . PRO B 1 334 ? -2.736 -37.188 -14.812 1 95.88 334 PRO B N 1
ATOM 6028 C CA . PRO B 1 334 ? -1.467 -36.531 -15.086 1 95.88 334 PRO B CA 1
ATOM 6029 C C . PRO B 1 334 ? -1.383 -35.125 -14.445 1 95.88 334 PRO B C 1
ATOM 6031 O O . PRO B 1 334 ? -2.412 -34.5 -14.203 1 95.88 334 PRO B O 1
ATOM 6034 N N . TYR B 1 335 ? -0.262 -34.688 -14.141 1 96.88 335 TYR B N 1
ATOM 6035 C CA . TYR B 1 335 ? 0 -33.375 -13.625 1 96.88 335 TYR B CA 1
ATOM 6036 C C . TYR B 1 335 ? 1.368 -32.875 -14.078 1 96.88 335 TYR B C 1
ATOM 6038 O O . TYR B 1 335 ? 2.145 -33.625 -14.672 1 96.88 335 TYR B O 1
ATOM 6046 N N . THR B 1 336 ? 1.598 -31.594 -13.938 1 96.75 336 THR B N 1
ATOM 6047 C CA . THR B 1 336 ? 2.918 -31 -14.109 1 96.75 336 THR B CA 1
ATOM 6048 C C . THR B 1 336 ? 3.68 -30.969 -12.781 1 96.75 336 THR B C 1
ATOM 6050 O O . THR B 1 336 ? 3.312 -30.234 -11.867 1 96.75 336 THR B O 1
ATOM 6053 N N . LYS B 1 337 ? 4.672 -31.828 -12.688 1 97.5 337 LYS B N 1
ATOM 6054 C CA . LYS B 1 337 ? 5.484 -31.781 -11.477 1 97.5 337 LYS B CA 1
ATOM 6055 C C . LYS B 1 337 ? 6.191 -30.438 -11.336 1 97.5 337 LYS B C 1
ATOM 6057 O O . LYS B 1 337 ? 7.023 -30.078 -12.172 1 97.5 337 LYS B O 1
ATOM 6062 N N . PRO B 1 338 ? 5.871 -29.672 -10.359 1 97.62 338 PRO B N 1
ATOM 6063 C CA . PRO B 1 338 ? 6.445 -28.328 -10.266 1 97.62 338 PRO B CA 1
ATOM 6064 C C . PRO B 1 338 ? 7.945 -28.344 -9.977 1 97.62 338 PRO B C 1
ATOM 6066 O O . PRO B 1 338 ? 8.398 -29.094 -9.109 1 97.62 338 PRO B O 1
ATOM 6069 N N . GLU B 1 339 ? 8.648 -27.484 -10.695 1 98 339 GLU B N 1
ATOM 6070 C CA . GLU B 1 339 ? 10.078 -27.25 -10.469 1 98 339 GLU B CA 1
ATOM 6071 C C . GLU B 1 339 ? 10.297 -26.172 -9.422 1 98 339 GLU B C 1
ATOM 6073 O O . GLU B 1 339 ? 11.383 -26.094 -8.828 1 98 339 GLU B O 1
ATOM 6078 N N . GLY B 1 340 ? 9.305 -25.359 -9.219 1 98.06 340 GLY B N 1
ATOM 6079 C CA . GLY B 1 340 ? 9.367 -24.281 -8.242 1 98.06 340 GLY B CA 1
ATOM 6080 C C . GLY B 1 340 ? 7.996 -23.828 -7.762 1 98.06 340 GLY B C 1
ATOM 6081 O O . GLY B 1 340 ? 6.977 -24.406 -8.156 1 98.06 340 GLY B O 1
ATOM 6082 N N . SER B 1 341 ? 7.988 -22.875 -6.859 1 97.88 341 SER B N 1
ATOM 6083 C CA . SER B 1 341 ? 6.785 -22.344 -6.223 1 97.88 341 SER B CA 1
ATOM 6084 C C . SER B 1 341 ? 6.137 -23.391 -5.324 1 97.88 341 SER B C 1
ATOM 6086 O O . SER B 1 341 ? 6.824 -24.234 -4.75 1 97.88 341 SER B O 1
ATOM 6088 N N . TYR B 1 342 ? 4.902 -23.344 -4.996 1 98.5 342 TYR B N 1
ATOM 6089 C CA . TYR B 1 342 ? 4.223 -24.344 -4.184 1 98.5 342 TYR B CA 1
ATOM 6090 C C . TYR B 1 342 ? 2.844 -24.656 -4.746 1 98.5 342 TYR B C 1
ATOM 6092 O O . TYR B 1 342 ? 1.888 -24.844 -3.99 1 98.5 342 TYR B O 1
ATOM 6100 N N . PHE B 1 343 ? 2.768 -24.672 -6.121 1 98.19 343 PHE B N 1
ATOM 6101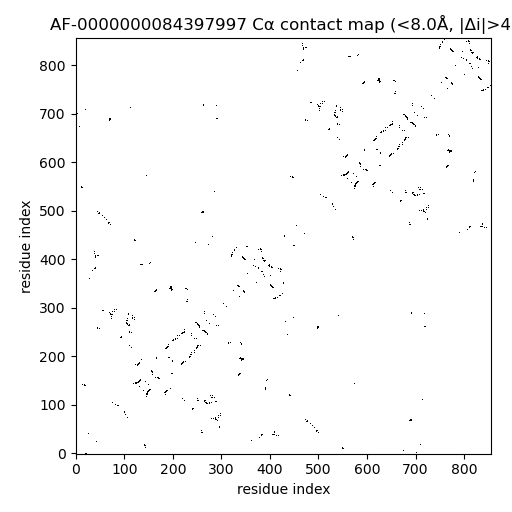 C CA . PHE B 1 343 ? 1.518 -24.984 -6.805 1 98.19 343 PHE B CA 1
ATOM 6102 C C . PHE B 1 343 ? 1.68 -26.203 -7.695 1 98.19 343 PHE B C 1
ATOM 6104 O O . PHE B 1 343 ? 2.766 -26.453 -8.219 1 98.19 343 PHE B O 1
ATOM 6111 N N . LEU B 1 344 ? 0.617 -26.906 -7.805 1 98.06 344 LEU B N 1
ATOM 6112 C CA . LEU B 1 344 ? 0.519 -28.109 -8.641 1 98.06 344 LEU B CA 1
ATOM 6113 C C . LEU B 1 344 ? -0.586 -27.953 -9.68 1 98.06 344 LEU B C 1
ATOM 6115 O O . LEU B 1 344 ? -1.723 -27.625 -9.336 1 98.06 344 LEU B O 1
ATOM 6119 N N . LEU B 1 345 ? -0.26 -28.109 -10.906 1 97.44 345 LEU B N 1
ATOM 6120 C CA . LEU B 1 345 ? -1.239 -28.109 -11.984 1 97.44 345 LEU B CA 1
ATOM 6121 C C . LEU B 1 345 ? -1.598 -29.531 -12.391 1 97.44 345 LEU B C 1
ATOM 6123 O O . LEU B 1 345 ? -0.737 -30.281 -12.859 1 97.44 345 LEU B O 1
ATOM 6127 N N . VAL B 1 346 ? -2.822 -29.875 -12.227 1 97.31 346 VAL B N 1
ATOM 6128 C CA . VAL B 1 346 ? -3.297 -31.219 -12.531 1 97.31 346 VAL B CA 1
ATOM 6129 C C . VAL B 1 346 ? -4.121 -31.203 -13.812 1 97.31 346 VAL B C 1
ATOM 6131 O O . VAL B 1 346 ? -4.984 -30.344 -13.992 1 97.31 346 VAL B O 1
ATOM 6134 N N . ASP B 1 347 ? -3.803 -32.031 -14.75 1 96.56 347 ASP B N 1
ATOM 6135 C CA . ASP B 1 347 ? -4.594 -32.219 -15.961 1 96.56 347 ASP B CA 1
ATOM 6136 C C . ASP B 1 347 ? -5.906 -32.938 -15.664 1 96.56 347 ASP B C 1
ATOM 6138 O O . ASP B 1 347 ? -5.906 -34.125 -15.336 1 96.56 347 ASP B O 1
ATOM 6142 N N . ILE B 1 348 ? -7.016 -32.281 -15.844 1 96.38 348 ILE B N 1
ATOM 6143 C CA . ILE B 1 348 ? -8.305 -32.812 -15.422 1 96.38 348 ILE B CA 1
ATOM 6144 C C . ILE B 1 348 ? -9.094 -33.281 -16.656 1 96.38 348 ILE B C 1
ATOM 6146 O O . ILE B 1 348 ? -10.297 -33.5 -16.578 1 96.38 348 ILE B O 1
ATOM 6150 N N . SER B 1 349 ? -8.461 -33.375 -17.766 1 93.88 349 SER B N 1
ATOM 6151 C CA . SER B 1 349 ? -9.117 -33.656 -19.047 1 93.88 349 SER B CA 1
ATOM 6152 C C . SER B 1 349 ? -9.82 -35 -19 1 93.88 349 SER B C 1
ATOM 6154 O O . SER B 1 349 ? -10.812 -35.219 -19.703 1 93.88 349 SER B O 1
ATOM 6156 N N . LYS B 1 350 ? -9.383 -35.875 -18.141 1 94.06 350 LYS B N 1
ATOM 6157 C CA . LYS B 1 350 ? -9.914 -37.219 -18.094 1 94.06 350 LYS B CA 1
ATOM 6158 C C . LYS B 1 350 ? -11.086 -37.344 -17.141 1 94.06 350 LYS B C 1
ATOM 6160 O O . LYS B 1 350 ? -11.797 -38.344 -17.125 1 94.06 350 LYS B O 1
ATOM 6165 N N . VAL B 1 351 ? -11.266 -36.344 -16.406 1 97.06 351 VAL B N 1
ATOM 6166 C CA . VAL B 1 351 ? -12.289 -36.406 -15.367 1 97.06 351 VAL B CA 1
ATOM 6167 C C . VAL B 1 351 ? -13.656 -36.094 -15.961 1 97.06 351 VAL B C 1
ATOM 6169 O O . VAL B 1 351 ? -13.805 -35.094 -16.656 1 97.06 351 VAL B O 1
ATOM 6172 N N . LYS B 1 352 ? -14.625 -36.875 -15.742 1 96.81 352 LYS B N 1
ATOM 6173 C CA . LYS B 1 352 ? -16 -36.656 -16.188 1 96.81 352 LYS B CA 1
ATOM 6174 C C . LYS B 1 352 ? -16.859 -36.094 -15.047 1 96.81 352 LYS B C 1
ATOM 6176 O O . LYS B 1 352 ? -17.469 -36.844 -14.289 1 96.81 352 LYS B O 1
ATOM 6181 N N . VAL B 1 353 ? -16.906 -34.844 -15.039 1 96.38 353 VAL B N 1
ATOM 6182 C CA . VAL B 1 353 ? -17.781 -34.188 -14.062 1 96.38 353 VAL B CA 1
ATOM 6183 C C . VAL B 1 353 ? -19.234 -34.531 -14.383 1 96.38 353 VAL B C 1
ATOM 6185 O O . VAL B 1 353 ? -19.656 -34.5 -15.539 1 96.38 353 VAL B O 1
ATOM 6188 N N . PRO B 1 354 ? -20.031 -34.875 -13.406 1 95.31 354 PRO B N 1
ATOM 6189 C CA . PRO B 1 354 ? -21.422 -35.219 -13.688 1 95.31 354 PRO B CA 1
ATOM 6190 C C . PRO B 1 354 ? -22.156 -34.125 -14.469 1 95.31 354 PRO B C 1
ATOM 6192 O O . PRO B 1 354 ? -22.094 -32.969 -14.109 1 95.31 354 PRO B O 1
ATOM 6195 N N . GLU B 1 355 ? -22.828 -34.469 -15.508 1 91.56 355 GLU B N 1
ATOM 6196 C CA . GLU B 1 355 ? -23.484 -33.562 -16.422 1 91.56 355 GLU B CA 1
ATOM 6197 C C . GLU B 1 355 ? -24.578 -32.75 -15.695 1 91.56 355 GLU B C 1
ATOM 6199 O O . GLU B 1 355 ? -24.812 -31.594 -16.016 1 91.56 355 GLU B O 1
ATOM 6204 N N . ASP B 1 356 ? -25.156 -33.375 -14.719 1 93.06 356 ASP B N 1
ATOM 6205 C CA . ASP B 1 356 ? -26.312 -32.781 -14.039 1 93.06 356 ASP B CA 1
ATOM 6206 C C . ASP B 1 356 ? -25.859 -31.891 -12.875 1 93.06 356 ASP B C 1
ATOM 6208 O O . ASP B 1 356 ? -26.688 -31.266 -12.211 1 93.06 356 ASP B O 1
ATOM 6212 N N . PHE B 1 357 ? -24.516 -31.906 -12.789 1 94.75 357 PHE B N 1
ATOM 6213 C CA . PHE B 1 357 ? -24.062 -31.047 -11.695 1 94.75 357 PHE B CA 1
ATOM 6214 C C . PHE B 1 357 ? -24.25 -29.578 -12.047 1 94.75 357 PHE B C 1
ATOM 6216 O O . PHE B 1 357 ? -23.719 -29.094 -13.047 1 94.75 357 PHE B O 1
ATOM 6223 N N . GLU B 1 358 ? -24.953 -28.891 -11.172 1 93.25 358 GLU B N 1
ATOM 6224 C CA . GLU B 1 358 ? -25.25 -27.469 -11.398 1 93.25 358 GLU B CA 1
ATOM 6225 C C . GLU B 1 358 ? -24.172 -26.578 -10.797 1 93.25 358 GLU B C 1
ATOM 6227 O O . GLU B 1 358 ? -23.688 -26.844 -9.695 1 93.25 358 GLU B O 1
ATOM 6232 N N . ILE B 1 359 ? -23.781 -25.703 -11.586 1 94.62 359 ILE B N 1
ATOM 6233 C CA . ILE B 1 359 ? -22.812 -24.719 -11.102 1 94.62 359 ILE B CA 1
ATOM 6234 C C . ILE B 1 359 ? -23.516 -23.359 -10.93 1 94.62 359 ILE B C 1
ATOM 6236 O O . ILE B 1 359 ? -24.516 -23.094 -11.586 1 94.62 359 ILE B O 1
ATOM 6240 N N . PRO B 1 360 ? -23.062 -22.547 -9.992 1 94.56 360 PRO B N 1
ATOM 6241 C CA . PRO B 1 360 ? -23.672 -21.219 -9.797 1 94.56 360 PRO B CA 1
ATOM 6242 C C . PRO B 1 360 ? -23.469 -20.297 -11 1 94.56 360 PRO B C 1
ATOM 6244 O O . PRO B 1 360 ? -22.609 -20.562 -11.844 1 94.56 360 PRO B O 1
ATOM 6247 N N . GLU B 1 361 ? -24.188 -19.234 -11.016 1 92.94 361 GLU B N 1
ATOM 6248 C CA . GLU B 1 361 ? -24.125 -18.25 -12.086 1 92.94 361 GLU B CA 1
ATOM 6249 C C . GLU B 1 361 ? -22.734 -17.656 -12.227 1 92.94 361 GLU B C 1
ATOM 6251 O O . GLU B 1 361 ? -22.281 -17.359 -13.328 1 92.94 361 GLU B O 1
ATOM 6256 N N . THR B 1 362 ? -22.016 -17.578 -11.156 1 91 362 THR B N 1
ATOM 6257 C CA . THR B 1 362 ? -20.703 -16.953 -11.125 1 91 362 THR B CA 1
ATOM 6258 C C . THR B 1 362 ? -19.688 -17.812 -11.859 1 91 362 THR B C 1
ATOM 6260 O O . THR B 1 362 ? -18.625 -17.328 -12.258 1 91 362 THR B O 1
ATOM 6263 N N . CYS B 1 363 ? -19.984 -19.062 -12.016 1 94.06 363 CYS B N 1
ATOM 6264 C CA . CYS B 1 363 ? -19.078 -19.984 -12.688 1 94.06 363 CYS B CA 1
ATOM 6265 C C . CYS B 1 363 ? -19.516 -20.234 -14.133 1 94.06 363 CYS B C 1
ATOM 6267 O O . CYS B 1 363 ? -18.766 -20.812 -14.922 1 94.06 363 CYS B O 1
ATOM 6269 N N . GLN B 1 364 ? -20.719 -19.797 -14.461 1 92.25 364 GLN B N 1
ATOM 6270 C CA . GLN B 1 364 ? -21.25 -20.016 -15.805 1 92.25 364 GLN B CA 1
ATOM 6271 C C . GLN B 1 364 ? -20.531 -19.141 -16.828 1 92.25 364 GLN B C 1
ATOM 6273 O O . GLN B 1 364 ? -20.203 -17.984 -16.547 1 92.25 364 GLN B O 1
ATOM 6278 N N . GLY B 1 365 ? -20.266 -19.703 -18.016 1 88.69 365 GLY B N 1
ATOM 6279 C CA . GLY B 1 365 ? -19.625 -18.953 -19.094 1 88.69 365 GLY B CA 1
ATOM 6280 C C . GLY B 1 365 ? -18.109 -18.859 -18.938 1 88.69 365 GLY B C 1
ATOM 6281 O O . GLY B 1 365 ? -17.453 -18.141 -19.688 1 88.69 365 GLY B O 1
ATOM 6282 N N . ARG B 1 366 ? -17.609 -19.484 -17.984 1 92.81 366 ARG B N 1
ATOM 6283 C CA . ARG B 1 366 ? -16.172 -19.531 -17.766 1 92.81 366 ARG B CA 1
ATOM 6284 C C . ARG B 1 366 ? -15.578 -20.844 -18.234 1 92.81 366 ARG B C 1
ATOM 6286 O O . ARG B 1 366 ? -16.266 -21.625 -18.906 1 92.81 366 ARG B O 1
ATOM 6293 N N . GLY B 1 367 ? -14.352 -21.031 -18.031 1 92.5 367 GLY B N 1
ATOM 6294 C CA . GLY B 1 367 ? -13.727 -22.266 -18.484 1 92.5 367 GLY B CA 1
ATOM 6295 C C . GLY B 1 367 ? -14.312 -23.5 -17.828 1 92.5 367 GLY B C 1
ATOM 6296 O O . GLY B 1 367 ? -14.867 -23.438 -16.734 1 92.5 367 GLY B O 1
ATOM 6297 N N . LYS B 1 368 ? -14.227 -24.609 -18.484 1 93.69 368 LYS B N 1
ATOM 6298 C CA . LYS B 1 368 ? -14.773 -25.859 -17.984 1 93.69 368 LYS B CA 1
ATOM 6299 C C . LYS B 1 368 ? -14.156 -26.234 -16.625 1 93.69 368 LYS B C 1
ATOM 6301 O O . LYS B 1 368 ? -14.758 -26.969 -15.844 1 93.69 368 LYS B O 1
ATOM 6306 N N . ASP B 1 369 ? -12.953 -25.703 -16.453 1 97.56 369 ASP B N 1
ATOM 6307 C CA . ASP B 1 369 ? -12.266 -25.984 -15.203 1 97.56 369 ASP B CA 1
ATOM 6308 C C . ASP B 1 369 ? -12.992 -25.344 -14.023 1 97.56 369 ASP B C 1
ATOM 6310 O O . ASP B 1 369 ? -12.812 -25.75 -12.875 1 97.56 369 ASP B O 1
ATOM 6314 N N . PHE B 1 370 ? -13.828 -24.328 -14.234 1 97.12 370 PHE B N 1
ATOM 6315 C CA . PHE B 1 370 ? -14.641 -23.75 -13.172 1 97.12 370 PHE B CA 1
ATOM 6316 C C . PHE B 1 370 ? -15.648 -24.781 -12.656 1 97.12 370 PHE B C 1
ATOM 6318 O O . PHE B 1 370 ? -15.859 -24.891 -11.445 1 97.12 370 PHE B O 1
ATOM 6325 N N . LYS B 1 371 ? -16.297 -25.484 -13.594 1 97.12 371 LYS B N 1
ATOM 6326 C CA . LYS B 1 371 ? -17.25 -26.531 -13.195 1 97.12 371 LYS B CA 1
ATOM 6327 C C . LYS B 1 371 ? -16.547 -27.625 -12.383 1 97.12 371 LYS B C 1
ATOM 6329 O O . LYS B 1 371 ? -17.062 -28.062 -11.352 1 97.12 371 LYS B O 1
ATOM 6334 N N . PHE B 1 372 ? -15.438 -28.062 -12.836 1 98.06 372 PHE B N 1
ATOM 6335 C CA . PHE B 1 372 ? -14.68 -29.094 -12.133 1 98.06 372 PHE B CA 1
ATOM 6336 C C . PHE B 1 372 ? -14.328 -28.625 -10.719 1 98.06 372 PHE B C 1
ATOM 6338 O O . PHE B 1 372 ? -14.586 -29.328 -9.742 1 98.06 372 PHE B O 1
ATOM 6345 N N . CYS B 1 373 ? -13.656 -27.422 -10.609 1 98.44 373 CYS B N 1
ATOM 6346 C CA . CYS B 1 373 ? -13.203 -26.922 -9.32 1 98.44 373 CYS B CA 1
ATOM 6347 C C . CYS B 1 373 ? -14.375 -26.703 -8.375 1 98.44 373 CYS B C 1
ATOM 6349 O O . CYS B 1 373 ? -14.266 -26.938 -7.172 1 98.44 373 CYS B O 1
ATOM 6351 N N . TRP B 1 374 ? -15.477 -26.188 -8.992 1 98 374 TRP B N 1
ATOM 6352 C CA . TRP B 1 374 ? -16.656 -26.016 -8.156 1 98 374 TRP B CA 1
ATOM 6353 C C . TRP B 1 374 ? -17.188 -27.359 -7.672 1 98 374 TRP B C 1
ATOM 6355 O O . TRP B 1 374 ? -17.562 -27.5 -6.508 1 98 374 TRP B O 1
ATOM 6365 N N . TRP B 1 375 ? -17.234 -28.312 -8.531 1 98.12 375 TRP B N 1
ATOM 6366 C CA . TRP B 1 375 ? -17.75 -29.641 -8.227 1 98.12 375 TRP B CA 1
ATOM 6367 C C . TRP B 1 375 ? -16.922 -30.297 -7.109 1 98.12 375 TRP B C 1
ATOM 6369 O O . TRP B 1 375 ? -17.484 -30.797 -6.133 1 98.12 375 TRP B O 1
ATOM 6379 N N . ILE B 1 376 ? -15.648 -30.312 -7.188 1 98.31 376 ILE B N 1
ATOM 6380 C CA . ILE B 1 376 ? -14.844 -30.984 -6.176 1 98.31 376 ILE B CA 1
ATOM 6381 C C . ILE B 1 376 ? -14.93 -30.234 -4.855 1 98.31 376 ILE B C 1
ATOM 6383 O O . ILE B 1 376 ? -14.867 -30.828 -3.781 1 98.31 376 ILE B O 1
ATOM 6387 N N . ALA B 1 377 ? -15.039 -28.891 -4.918 1 98.12 377 ALA B N 1
ATOM 6388 C CA . ALA B 1 377 ? -15.203 -28.125 -3.689 1 98.12 377 ALA B CA 1
ATOM 6389 C C . ALA B 1 377 ? -16.484 -28.516 -2.965 1 98.12 377 ALA B C 1
ATOM 6391 O O . ALA B 1 377 ? -16.484 -28.672 -1.742 1 98.12 377 ALA B O 1
ATOM 6392 N N . GLN B 1 378 ? -17.547 -28.656 -3.756 1 97.25 378 GLN B N 1
ATOM 6393 C CA . GLN B 1 378 ? -18.859 -28.922 -3.172 1 97.25 378 GLN B CA 1
ATOM 6394 C C . GLN B 1 378 ? -18.984 -30.391 -2.768 1 97.25 378 GLN B C 1
ATOM 6396 O O . GLN B 1 378 ? -19.516 -30.688 -1.696 1 97.25 378 GLN B O 1
ATOM 6401 N N . GLU B 1 379 ? -18.516 -31.297 -3.551 1 97 379 GLU B N 1
ATOM 6402 C CA . GLU B 1 379 ? -18.812 -32.719 -3.375 1 97 379 GLU B CA 1
ATOM 6403 C C . GLU B 1 379 ? -17.672 -33.438 -2.652 1 97 379 GLU B C 1
ATOM 6405 O O . GLU B 1 379 ? -17.922 -34.312 -1.812 1 97 379 GLU B O 1
ATOM 6410 N N . LEU B 1 380 ? -16.469 -33.094 -3.041 1 98 380 LEU B N 1
ATOM 6411 C CA . LEU B 1 380 ? -15.328 -33.75 -2.434 1 98 380 LEU B CA 1
ATOM 6412 C C . LEU B 1 380 ? -14.742 -32.938 -1.305 1 98 380 LEU B C 1
ATOM 6414 O O . LEU B 1 380 ? -13.922 -33.406 -0.526 1 98 380 LEU B O 1
ATOM 6418 N N . LYS B 1 381 ? -15.109 -31.672 -1.208 1 98.25 381 LYS B N 1
ATOM 6419 C CA . LYS B 1 381 ? -14.719 -30.75 -0.134 1 98.25 381 LYS B CA 1
ATOM 6420 C C . LYS B 1 381 ? -13.234 -30.422 -0.21 1 98.25 381 LYS B C 1
ATOM 6422 O O . LYS B 1 381 ? -12.547 -30.406 0.811 1 98.25 381 LYS B O 1
ATOM 6427 N N . VAL B 1 382 ? -12.734 -30.328 -1.37 1 98.69 382 VAL B N 1
ATOM 6428 C CA . VAL B 1 382 ? -11.391 -29.828 -1.636 1 98.69 382 VAL B CA 1
ATOM 6429 C C . VAL B 1 382 ? -11.453 -28.672 -2.627 1 98.69 382 VAL B C 1
ATOM 6431 O O . VAL B 1 382 ? -12.023 -28.797 -3.711 1 98.69 382 VAL B O 1
ATOM 6434 N N . VAL B 1 383 ? -10.891 -27.547 -2.264 1 98.44 383 VAL B N 1
ATOM 6435 C CA . VAL B 1 383 ? -10.945 -26.344 -3.094 1 98.44 383 VAL B CA 1
ATOM 6436 C C . VAL B 1 383 ? -9.68 -26.25 -3.947 1 98.44 383 VAL B C 1
ATOM 6438 O O . VAL B 1 383 ? -8.57 -26.25 -3.42 1 98.44 383 VAL B O 1
ATOM 6441 N N . GLY B 1 384 ? -9.766 -26.297 -5.191 1 98.06 384 GLY B N 1
ATOM 6442 C CA . GLY B 1 384 ? -8.766 -25.938 -6.18 1 98.06 384 GLY B CA 1
ATOM 6443 C C . GLY B 1 384 ? -9.125 -24.672 -6.949 1 98.06 384 GLY B C 1
ATOM 6444 O O . GLY B 1 384 ? -10.203 -24.109 -6.766 1 98.06 384 GLY B O 1
ATOM 6445 N N . ILE B 1 385 ? -8.242 -24.203 -7.797 1 98 385 ILE B N 1
ATOM 6446 C CA . ILE B 1 385 ? -8.461 -22.969 -8.531 1 98 385 ILE B CA 1
ATOM 6447 C C . ILE B 1 385 ? -8.398 -23.234 -10.031 1 98 385 ILE B C 1
ATOM 6449 O O . ILE B 1 385 ? -7.504 -23.938 -10.508 1 98 385 ILE B O 1
ATOM 6453 N N . PRO B 1 386 ? -9.367 -22.75 -10.773 1 98 386 PRO B N 1
ATOM 6454 C CA . PRO B 1 386 ? -9.359 -22.922 -12.227 1 98 386 PRO B CA 1
ATOM 6455 C C . PRO B 1 386 ? -8.352 -22.016 -12.922 1 98 386 PRO B C 1
ATOM 6457 O O . PRO B 1 386 ? -8.523 -20.797 -12.945 1 98 386 PRO B O 1
ATOM 6460 N N . PRO B 1 387 ? -7.344 -22.516 -13.578 1 97.5 387 PRO B N 1
ATOM 6461 C CA . PRO B 1 387 ? -6.281 -21.719 -14.195 1 97.5 387 PRO B CA 1
ATOM 6462 C C . PRO B 1 387 ? -6.766 -20.938 -15.414 1 97.5 387 PRO B C 1
ATOM 6464 O O . PRO B 1 387 ? -6.098 -20 -15.852 1 97.5 387 PRO B O 1
ATOM 6467 N N . SER B 1 388 ? -7.914 -21.359 -15.984 1 96.88 388 SER B N 1
ATOM 6468 C CA . SER B 1 388 ? -8.43 -20.625 -17.141 1 96.88 388 SER B CA 1
ATOM 6469 C C . SER B 1 388 ? -8.602 -19.141 -16.828 1 96.88 388 SER B C 1
ATOM 6471 O O . SER B 1 388 ? -8.531 -18.297 -17.719 1 96.88 388 SER B O 1
ATOM 6473 N N . GLU B 1 389 ? -8.781 -18.844 -15.516 1 95.19 389 GLU B N 1
ATOM 6474 C CA . GLU B 1 389 ? -8.961 -17.469 -15.055 1 95.19 389 GLU B CA 1
ATOM 6475 C C . GLU B 1 389 ? -7.715 -16.625 -15.32 1 95.19 389 GLU B C 1
ATOM 6477 O O . GLU B 1 389 ? -7.777 -15.398 -15.312 1 95.19 389 GLU B O 1
ATOM 6482 N N . PHE B 1 390 ? -6.594 -17.234 -15.578 1 96.88 390 PHE B N 1
ATOM 6483 C CA . PHE B 1 390 ? -5.312 -16.547 -15.695 1 96.88 390 PHE B CA 1
ATOM 6484 C C . PHE B 1 390 ? -4.875 -16.469 -17.156 1 96.88 390 PHE B C 1
ATOM 6486 O O . PHE B 1 390 ? -3.686 -16.328 -17.453 1 96.88 390 PHE B O 1
ATOM 6493 N N . TYR B 1 391 ? -5.812 -16.703 -18.016 1 97.19 391 TYR B N 1
ATOM 6494 C CA . TYR B 1 391 ? -5.641 -16.594 -19.453 1 97.19 391 TYR B CA 1
ATOM 6495 C C . TYR B 1 391 ? -6.594 -15.57 -20.047 1 97.19 391 TYR B C 1
ATOM 6497 O O . TYR B 1 391 ? -7.664 -15.312 -19.5 1 97.19 391 TYR B O 1
ATOM 6505 N N . CYS B 1 392 ? -6.199 -14.984 -21.125 1 95.19 392 CYS B N 1
ATOM 6506 C CA . CYS B 1 392 ? -7.148 -14.172 -21.875 1 95.19 392 CYS B CA 1
ATOM 6507 C C . CYS B 1 392 ? -8.188 -15.047 -22.578 1 95.19 392 CYS B C 1
ATOM 6509 O O . CYS B 1 392 ? -8.047 -16.266 -22.609 1 95.19 392 CYS B O 1
ATOM 6511 N N . ASP B 1 393 ? -9.156 -14.43 -23.156 1 92.75 393 ASP B N 1
ATOM 6512 C CA . ASP B 1 393 ? -10.273 -15.148 -23.766 1 92.75 393 ASP B CA 1
ATOM 6513 C C . ASP B 1 393 ? -9.781 -16.031 -24.922 1 92.75 393 ASP B C 1
ATOM 6515 O O . ASP B 1 393 ? -10.289 -17.125 -25.125 1 92.75 393 ASP B O 1
ATOM 6519 N N . GLU B 1 394 ? -8.797 -15.562 -25.609 1 95.19 394 GLU B N 1
ATOM 6520 C CA . GLU B 1 394 ? -8.297 -16.266 -26.781 1 95.19 394 GLU B CA 1
ATOM 6521 C C . GLU B 1 394 ? -7.551 -17.531 -26.391 1 95.19 394 GLU B C 1
ATOM 6523 O O . GLU B 1 394 ? -7.449 -18.469 -27.172 1 95.19 394 GLU B O 1
ATOM 6528 N N . HIS B 1 395 ? -7.02 -17.531 -25.172 1 96.88 395 HIS B N 1
ATOM 6529 C CA . HIS B 1 395 ? -6.145 -18.641 -24.766 1 96.88 395 HIS B CA 1
ATOM 6530 C C . HIS B 1 395 ? -6.77 -19.469 -23.656 1 96.88 395 HIS B C 1
ATOM 6532 O O . HIS B 1 395 ? -6.133 -20.375 -23.125 1 96.88 395 HIS B O 1
ATOM 6538 N N . VAL B 1 396 ? -8 -19.203 -23.281 1 95.38 396 VAL B N 1
ATOM 6539 C CA . VAL B 1 396 ? -8.672 -19.797 -22.125 1 95.38 396 VAL B CA 1
ATOM 6540 C C . VAL B 1 396 ? -8.68 -21.312 -22.25 1 95.38 396 VAL B C 1
ATOM 6542 O O . VAL B 1 396 ? -8.578 -22.016 -21.25 1 95.38 396 VAL B O 1
ATOM 6545 N N . ASN B 1 397 ? -8.742 -21.828 -23.469 1 94.62 397 ASN B N 1
ATOM 6546 C CA . ASN B 1 397 ? -8.828 -23.266 -23.734 1 94.62 397 ASN B CA 1
ATOM 6547 C C . ASN B 1 397 ? -7.566 -23.984 -23.266 1 94.62 397 ASN B C 1
ATOM 6549 O O . ASN B 1 397 ? -7.598 -25.188 -23.016 1 94.62 397 ASN B O 1
ATOM 6553 N N . ILE B 1 398 ? -6.477 -23.25 -23.172 1 95.38 398 ILE B N 1
ATOM 6554 C CA . ILE B 1 398 ? -5.242 -23.859 -22.672 1 95.38 398 ILE B CA 1
ATOM 6555 C C . ILE B 1 398 ? -5.371 -24.156 -21.188 1 95.38 398 ILE B C 1
ATOM 6557 O O . ILE B 1 398 ? -5.027 -25.25 -20.734 1 95.38 398 ILE B O 1
ATOM 6561 N N . GLY B 1 399 ? -5.922 -23.25 -20.469 1 95.62 399 GLY B N 1
ATOM 6562 C CA . GLY B 1 399 ? -5.984 -23.312 -19.016 1 95.62 399 GLY B CA 1
ATOM 6563 C C . GLY B 1 399 ? -7.062 -24.25 -18.5 1 95.62 399 GLY B C 1
ATOM 6564 O O . GLY B 1 399 ? -6.926 -24.844 -17.438 1 95.62 399 GLY B O 1
ATOM 6565 N N . GLU B 1 400 ? -8.219 -24.375 -19.281 1 95.88 400 GLU B N 1
ATOM 6566 C CA . GLU B 1 400 ? -9.383 -25.094 -18.781 1 95.88 400 GLU B CA 1
ATOM 6567 C C . GLU B 1 400 ? -9.117 -26.594 -18.672 1 95.88 400 GLU B C 1
ATOM 6569 O O . GLU B 1 400 ? -9.906 -27.328 -18.078 1 95.88 400 GLU B O 1
ATOM 6574 N N . ARG B 1 401 ? -7.938 -26.969 -19.125 1 94.25 401 ARG B N 1
ATOM 6575 C CA . ARG B 1 401 ? -7.512 -28.375 -19.047 1 94.25 401 ARG B CA 1
ATOM 6576 C C . ARG B 1 401 ? -7.012 -28.703 -17.656 1 94.25 401 ARG B C 1
ATOM 6578 O O . ARG B 1 401 ? -6.902 -29.891 -17.297 1 94.25 401 ARG B O 1
ATOM 6585 N N . PHE B 1 402 ? -6.82 -27.703 -16.875 1 97 402 PHE B N 1
ATOM 6586 C CA . PHE B 1 402 ? -6.07 -27.938 -15.648 1 97 402 PHE B CA 1
ATOM 6587 C C . PHE B 1 402 ? -6.852 -27.453 -14.438 1 97 402 PHE B C 1
ATOM 6589 O O . PHE B 1 402 ? -7.824 -26.703 -14.578 1 97 402 PHE B O 1
ATOM 6596 N N . ALA B 1 403 ? -6.465 -27.922 -13.289 1 98.19 403 ALA B N 1
ATOM 6597 C CA . ALA B 1 403 ? -6.816 -27.391 -11.977 1 98.19 403 ALA B CA 1
ATOM 6598 C C . ALA B 1 403 ? -5.566 -27.141 -11.133 1 98.19 403 ALA B C 1
ATOM 6600 O O . ALA B 1 403 ? -4.629 -27.953 -11.164 1 98.19 403 ALA B O 1
ATOM 6601 N N . ARG B 1 404 ? -5.52 -26.062 -10.43 1 98.5 404 ARG B N 1
ATOM 6602 C CA . ARG B 1 404 ? -4.363 -25.719 -9.609 1 98.5 404 ARG B CA 1
ATOM 6603 C C . ARG B 1 404 ? -4.625 -26.016 -8.141 1 98.5 404 ARG B C 1
ATOM 6605 O O . ARG B 1 404 ? -5.684 -25.672 -7.605 1 98.5 404 ARG B O 1
ATOM 6612 N N . PHE B 1 405 ? -3.67 -26.625 -7.492 1 98.69 405 PHE B N 1
ATOM 6613 C CA . PHE B 1 405 ? -3.703 -26.906 -6.062 1 98.69 405 PHE B CA 1
ATOM 6614 C C . PHE B 1 405 ? -2.434 -26.406 -5.379 1 98.69 405 PHE B C 1
ATOM 6616 O O . PHE B 1 405 ? -1.333 -26.578 -5.91 1 98.69 405 PHE B O 1
ATOM 6623 N N . ALA B 1 406 ? -2.549 -25.797 -4.266 1 98.25 406 ALA B N 1
ATOM 6624 C CA . ALA B 1 406 ? -1.402 -25.359 -3.473 1 98.25 406 ALA B CA 1
ATOM 6625 C C . ALA B 1 406 ? -0.953 -26.469 -2.512 1 98.25 406 ALA B C 1
ATOM 6627 O O . ALA B 1 406 ? -1.778 -27.078 -1.837 1 98.25 406 ALA B O 1
ATOM 6628 N N . PHE B 1 407 ? 0.333 -26.688 -2.408 1 98.44 407 PHE B N 1
ATOM 6629 C CA . PHE B 1 407 ? 0.809 -27.703 -1.476 1 98.44 407 PHE B CA 1
ATOM 6630 C C . PHE B 1 407 ? 1.552 -27.062 -0.31 1 98.44 407 PHE B C 1
ATOM 6632 O O . PHE B 1 407 ? 2.23 -27.75 0.455 1 98.44 407 PHE B O 1
ATOM 6639 N N . CYS B 1 408 ? 1.463 -25.75 -0.131 1 97.81 408 CYS B N 1
ATOM 6640 C CA . CYS B 1 408 ? 2.012 -25.047 1.025 1 97.81 408 CYS B CA 1
ATOM 6641 C C . CYS B 1 408 ? 1.093 -25.188 2.234 1 97.81 408 CYS B C 1
ATOM 6643 O O . CYS B 1 408 ? 0.671 -24.188 2.818 1 97.81 408 CYS B O 1
ATOM 6645 N N . LYS B 1 409 ? 0.75 -26.422 2.604 1 98 409 LYS B N 1
ATOM 6646 C CA . LYS B 1 409 ? -0.032 -26.828 3.77 1 98 409 LYS B CA 1
ATOM 6647 C C . LYS B 1 409 ? 0.697 -27.891 4.578 1 98 409 LYS B C 1
ATOM 6649 O O . LYS B 1 409 ? 1.611 -28.547 4.07 1 98 409 LYS B O 1
ATOM 6654 N N . ASP B 1 410 ? 0.349 -28.031 5.832 1 96.94 410 ASP B N 1
ATOM 6655 C CA . ASP B 1 410 ? 1 -29.078 6.617 1 96.94 410 ASP B CA 1
ATOM 6656 C C . ASP B 1 410 ? 0.665 -30.469 6.074 1 96.94 410 ASP B C 1
ATOM 6658 O O . ASP B 1 410 ? -0.379 -30.656 5.449 1 96.94 410 ASP B O 1
ATOM 6662 N N . PRO B 1 411 ? 1.523 -31.438 6.305 1 98.25 411 PRO B N 1
ATOM 6663 C CA . PRO B 1 411 ? 1.358 -32.781 5.762 1 98.25 411 PRO B CA 1
ATOM 6664 C C . PRO B 1 411 ? 0.014 -33.406 6.129 1 98.25 411 PRO B C 1
ATOM 6666 O O . PRO B 1 411 ? -0.619 -34.062 5.293 1 98.25 411 PRO B O 1
ATOM 6669 N N . GLU B 1 412 ? -0.448 -33.188 7.305 1 98.25 412 GLU B N 1
ATOM 6670 C CA . GLU B 1 412 ? -1.713 -33.781 7.754 1 98.25 412 GLU B CA 1
ATOM 6671 C C . GLU B 1 412 ? -2.873 -33.281 6.887 1 98.25 412 GLU B C 1
ATOM 6673 O O . GLU B 1 412 ? -3.717 -34.094 6.469 1 98.25 412 GLU B O 1
ATOM 6678 N N . LEU B 1 413 ? -2.871 -32.031 6.645 1 98 413 LEU B N 1
ATOM 6679 C CA . LEU B 1 413 ? -3.932 -31.453 5.828 1 98 413 LEU B CA 1
ATOM 6680 C C . LEU B 1 413 ? -3.836 -31.953 4.387 1 98 413 LEU B C 1
ATOM 6682 O O . LEU B 1 413 ? -4.859 -32.188 3.742 1 98 413 LEU B O 1
ATOM 6686 N N . LEU B 1 414 ? -2.65 -32.094 3.857 1 98.69 414 LEU B N 1
ATOM 6687 C CA . LEU B 1 414 ? -2.445 -32.562 2.494 1 98.69 414 LEU B CA 1
ATOM 6688 C C . LEU B 1 414 ? -2.906 -34.031 2.35 1 98.69 414 LEU B C 1
ATOM 6690 O O . LEU B 1 414 ? -3.508 -34.375 1.338 1 98.69 414 LEU B O 1
ATOM 6694 N N . HIS B 1 415 ? -2.619 -34.844 3.348 1 98.81 415 HIS B N 1
ATOM 6695 C CA . HIS B 1 415 ? -3.119 -36.219 3.336 1 98.81 415 HIS B CA 1
ATOM 6696 C C . HIS B 1 415 ? -4.645 -36.25 3.361 1 98.81 415 HIS B C 1
ATOM 6698 O O . HIS B 1 415 ? -5.266 -37 2.631 1 98.81 415 HIS B O 1
ATOM 6704 N N . ALA B 1 416 ? -5.227 -35.406 4.195 1 98.75 416 ALA B N 1
ATOM 6705 C CA . ALA B 1 416 ? -6.684 -35.344 4.285 1 98.75 416 ALA B CA 1
ATOM 6706 C C . ALA B 1 416 ? -7.301 -34.938 2.949 1 98.75 416 ALA B C 1
ATOM 6708 O O . ALA B 1 416 ? -8.281 -35.531 2.506 1 98.75 416 ALA B O 1
ATOM 6709 N N . ALA B 1 417 ? -6.766 -33.938 2.336 1 98.75 417 ALA B N 1
ATOM 6710 C CA . ALA B 1 417 ? -7.246 -33.5 1.026 1 98.75 417 ALA B CA 1
ATOM 6711 C C . ALA B 1 417 ? -7.07 -34.625 -0.014 1 98.75 417 ALA B C 1
ATOM 6713 O O . ALA B 1 417 ? -7.973 -34.875 -0.809 1 98.75 417 ALA B O 1
ATOM 6714 N N . GLY B 1 418 ? -5.859 -35.188 -0.021 1 98.69 418 GLY B N 1
ATOM 6715 C CA . GLY B 1 418 ? -5.57 -36.281 -0.949 1 98.69 418 GLY B CA 1
ATOM 6716 C C . GLY B 1 418 ? -6.543 -37.438 -0.841 1 98.69 418 GLY B C 1
ATOM 6717 O O . GLY B 1 418 ? -7.004 -37.969 -1.855 1 98.69 418 GLY B O 1
ATOM 6718 N N . LYS B 1 419 ? -6.867 -37.812 0.365 1 98.75 419 LYS B N 1
ATOM 6719 C CA . LYS B 1 419 ? -7.801 -38.906 0.6 1 98.75 419 LYS B CA 1
ATOM 6720 C C . LYS B 1 419 ? -9.18 -38.594 0.037 1 98.75 419 LYS B C 1
ATOM 6722 O O . LYS B 1 419 ? -9.844 -39.469 -0.525 1 98.75 419 LYS B O 1
ATOM 6727 N N . ARG B 1 420 ? -9.594 -37.375 0.167 1 98.75 420 ARG B N 1
ATOM 6728 C CA . ARG B 1 420 ? -10.867 -36.969 -0.402 1 98.75 420 ARG B CA 1
ATOM 6729 C C . ARG B 1 420 ? -10.828 -37 -1.926 1 98.75 420 ARG B C 1
ATOM 6731 O O . ARG B 1 420 ? -11.789 -37.406 -2.568 1 98.75 420 ARG B O 1
ATOM 6738 N N . LEU B 1 421 ? -9.727 -36.625 -2.473 1 98.69 421 LEU B N 1
ATOM 6739 C CA . LEU B 1 421 ? -9.57 -36.531 -3.92 1 98.69 421 LEU B CA 1
ATOM 6740 C C . LEU B 1 421 ? -9.547 -37.906 -4.551 1 98.69 421 LEU B C 1
ATOM 6742 O O . LEU B 1 421 ? -9.805 -38.062 -5.746 1 98.69 421 LEU B O 1
ATOM 6746 N N . LEU B 1 422 ? -9.25 -38.969 -3.789 1 98.56 422 LEU B N 1
ATOM 6747 C CA . LEU B 1 422 ? -9.211 -40.312 -4.312 1 98.56 422 LEU B CA 1
ATOM 6748 C C . LEU B 1 422 ? -10.547 -40.719 -4.941 1 98.56 422 LEU B C 1
ATOM 6750 O O . LEU B 1 422 ? -10.602 -41.594 -5.809 1 98.56 422 LEU B O 1
ATOM 6754 N N . LYS B 1 423 ? -11.578 -40.062 -4.535 1 97.94 423 LYS B N 1
ATOM 6755 C CA . LYS B 1 423 ? -12.906 -40.312 -5.09 1 97.94 423 LYS B CA 1
ATOM 6756 C C . LYS B 1 423 ? -12.945 -40 -6.586 1 97.94 423 LYS B C 1
ATOM 6758 O O . LYS B 1 423 ? -13.812 -40.5 -7.305 1 97.94 423 LYS B O 1
ATOM 6763 N N . LEU B 1 424 ? -12.07 -39.219 -7.051 1 98.25 424 LEU B N 1
ATOM 6764 C CA . LEU B 1 424 ? -12.008 -38.875 -8.469 1 98.25 424 LEU B CA 1
ATOM 6765 C C . LEU B 1 424 ? -11.805 -40.125 -9.32 1 98.25 424 LEU B C 1
ATOM 6767 O O . LEU B 1 424 ? -12.133 -40.125 -10.508 1 98.25 424 LEU B O 1
ATOM 6771 N N . LYS B 1 425 ? -11.281 -41.156 -8.758 1 97.56 425 LYS B N 1
ATOM 6772 C CA . LYS B 1 425 ? -11.062 -42.406 -9.492 1 97.56 425 LYS B CA 1
ATOM 6773 C C . LYS B 1 425 ? -12.352 -42.906 -10.133 1 97.56 425 LYS B C 1
ATOM 6775 O O . LYS B 1 425 ? -12.32 -43.531 -11.203 1 97.56 425 LYS B O 1
ATOM 6780 N N . GLU B 1 426 ? -13.398 -42.594 -9.492 1 97.31 426 GLU B N 1
ATOM 6781 C CA . GLU B 1 426 ? -14.703 -43.094 -9.945 1 97.31 426 GLU B CA 1
ATOM 6782 C C . GLU B 1 426 ? -15.211 -42.281 -11.141 1 97.31 426 GLU B C 1
ATOM 6784 O O . GLU B 1 426 ? -16.188 -42.656 -11.789 1 97.31 426 GLU B O 1
ATOM 6789 N N . TYR B 1 427 ? -14.523 -41.25 -11.453 1 97.38 427 TYR B N 1
ATOM 6790 C CA . TYR B 1 427 ? -15.039 -40.344 -12.477 1 97.38 427 TYR B CA 1
ATOM 6791 C C . TYR B 1 427 ? -14.062 -40.219 -13.633 1 97.38 427 TYR B C 1
ATOM 6793 O O . TYR B 1 427 ? -14.086 -39.219 -14.375 1 97.38 427 TYR B O 1
ATOM 6801 N N . LEU B 1 428 ? -13.266 -41.125 -13.797 1 96.19 428 LEU B N 1
ATOM 6802 C CA . LEU B 1 428 ? -12.289 -41.094 -14.875 1 96.19 428 LEU B CA 1
ATOM 6803 C C . LEU B 1 428 ? -12.828 -41.781 -16.125 1 96.19 428 LEU B C 1
ATOM 6805 O O . LEU B 1 428 ? -13.656 -42.688 -16.031 1 96.19 428 LEU B O 1
#

pLDDT: mean 96.29, std 5.11, range [48.94, 98.94]

Organism: NCBI:txid1296121

Nearest PDB structures (foldseek):
  1w7l-assembly1_A  TM=9.329E-01  e=1.261E-41  Homo sapiens
  4wp0-assembly1_B  TM=9.222E-01  e=5.635E-42  Homo sapiens
  4wp0-assembly2_C  TM=9.331E-01  e=1.269E-40  Homo sapiens
  3fvu-assembly1_B  TM=9.057E-01  e=9.704E-41  Homo sapiens
  5veq-assembly1_A  TM=9.354E-01  e=6.357E-40  Mus musculus